Protein 6J3A (pdb70)

Foldseek 3Di:
DDFPDAFDWFQFKKKWKLFPLLQVLLVVCSVVVKFQLLSNLLSVLLCCLQPLQWFHQQFFKWKWWDFLPDATKIWGQFAAAAPPLALVVCVVVVDQFQFQFALNLFGGRRRLLSSLVSCLPPIDDAPCSSHVSSLCCAAVFDFHFPLQQVLCVVCLVCCVPFLVLLCVQQQPVHDHRDGPDGRHQNLQSVQVVVLQVVLVPQDDRNSSSVVSLCCCQQNPVLVLQQVQQQDQGATPVRGGDHHPDDSVSSNPDHIDMDHFDWADADQKIKTKHDLLELQCLLVLLRLLDDNDAPDQLFLSNVLLSAQSSLASVLQSQQFGHWQDDGPSCQSSDNVNSVVVNVVSDLFFFLDRDYDQRVNHDGDGDPCWQFADDDDDDDDSQWLQMWMWMAGSSGIIMIMRGGFQRSNRYRASNSNRTHGGRQSSQAGSDPDGRRHRDHRTGHHHHIMWMWMDRNNRTWKTKWFDDAPCTSQLVSQLVVCQVPPDDDPPHGRNSCSQLPWGKHAFSTFGSGPVGHGHGLEIETEQPRDVVSVVSNVVSVHPYDHDHNQTHTFMWMKTADPVVRMITIHTRPSSNGIDMDDD/DDFPDDFDWFQFKKKWKLFPLLQVQLVVCSVVPKAQLLSNLLSVLLCQLAPLQWFHQQFWKWKFWDFAPDDTKIWGQFAAAAPPLALVVCVVVVDQFQFLFALNLFGGRRHLLSSLCSCQPPIDDAPCSSHVSSLCCAAVFDFHFPLQQVLCVVCVCCCVPFLVLLCVQQQPVHDGHDGPDGRHQVLLSVQVVVLCVVLVPQDDRSSSSVVSLCCCQQNPVLVLQQVQQQDQGQTPVRGGDHHPDDSVSSNPDHIDMDHFDWDDADQKIKTKHPLLALQCLLLLLRLLDDPDAPDQLFLRNVLLSAQSSLASQLQSQFFGHFPDDGLRCQSNDNVQSVVVNVVSDLFFFLDRDYDQRVNNDTDHDPCWQFADDDDDDDDSLWLQMWMWMAGSSGIIMIMRHGFQRSNHYRASNSNRTHGGRQSSQAGSDPDGRQHRDHRTGHHHHIMWMWMGGNNRTWKTKWFDDAPCTSSLVSQLVVCQVPPDDDPNHGPNSCSQLDWGKHAQSTFGRGPVGHGHGQEMETEQPRPVVSVVSNVVSPHNYDHDHNQTHTFMWMKTADPVPGMITIYTRPSSNGIDMDDD

B-factor: mean 34.34, std 8.23, range [8.04, 80.03]

InterPro domains:
  IPR029055 Nucleophile aminohydrolases, N-terminal [SSF56235] (2-616)
  IPR043137 Gamma-glutamyltranspeptidase, small subunit, C-terminal domain [G3DSA:3.60.20.40] (421-617)
  IPR043138 Gamma-glutamyltranspeptidase, large subunit [G3DSA:1.10.246.130] (260-372)
  IPR052896 Gamma-glutamyltransferase-like enzyme [PTHR43881] (2-616)

Secondary structure (DSSP, 8-state):
---SS--EEESSEEEEESSHHHHHHHHHHHHTT--HHHHHHHHHHHHHHH-TTTB-TTSBEEEEEE-SSS--EEEEEPPPBPTT--HHHHHHTT-SS--SSSTTSPPPP-HHHHHHHHHHHH--S-HHHHHHHHHHHHHH-B---HHHHHHHHHTHHHHHHT-HHHHHHHSGGG----TTS-B--HHHHHHHHHHHHHHHTT-SHHHHHHHHHHHHHTSHHHHHHHHHHTS-EE-TTSSEE-----HHHHHH---EEEPPEEEEETTEEEEE--TTBSTHHHHHHHHHS-SSPPPTTSHHHHHHHHHHHHHHHHHHHHH-SSSS---HHHHTSHHHHHHHHTT--SSPP-S-----GGGPPP---GGGG-B--S-----TT-----EEEEETT--EEEE--BB--TTSS--BTTTTB----GGGGSBSSSSSTTB--BT----B----EEEEETTEEEEEEE---GGGHHHHHHHHHHHHHHSPPBTTB--HHHHHHS--EEE--S--SSTT--B-TTEEEEETTS-HHHHHHHHHTT-EEEEE-TT-S---EEEEE-TTT--EEEEE--TTS--EEEE-/---SS--EEESSEEEEESSHHHHHHHHHHHHTT--HHHHHHHHHHHHHHH-TTTB-TTSBEEEEEE-SSS--EEEEEPPPBPTT--HHHHHTTT-SS--SSSGGGPPPP-HHHHHHHHHHHH--S-HHHHHHHHHHHHHT-B---HHHHHHHHHTHHHHHHT-HHHHHHHSGGG----TTS-B--HHHHHHHHHHHHHHGGG-SHHHHHHHHHHHHHHSHHHHHHHHHHTS-EE-TTSSEE-----HHHHHH---EEEPPEEEEETTEEEEE--TTBSTHHHHHHHHHS-SSPPSTTSHHHHHHHHHHHHHHHHHHHHH-SSSS---HHHHHSHHHHHHHGGG--SSPP-S-----GGGPPP---TTTT----SSPPP-TT-----EEEEETT--EEEE--BB--TTSS---TTTSS----GGGGSBSSSSSTTB--BTSPPPB----EEEEETTEEEEEEE---GGGHHHHHHHHHHHHHHSPPBTTB--HHHHHHS--EEE--S--SSTT----TTEEEEETTS-HHHHHHHHHTT-EEEEE-TT-S---EEEEE-TTT--EEEEE--TTS--EEEE-

Structure (mmCIF, N/CA/C/O backbone):
data_6J3A
#
_entry.id   6J3A
#
_cell.length_a   96.440
_cell.length_b   113.177
_cell.length_c   116.527
_cell.angle_alpha   90.00
_cell.angle_beta   90.00
_cell.angle_gamma   90.00
#
_symmetry.space_group_name_H-M   'P 21 21 21'
#
loop_
_entity.id
_entity.type
_entity.pdbx_description
1 polymer Gamma-glutamyltranspeptidase
2 water water
#
loop_
_atom_site.group_PDB
_atom_site.id
_atom_site.type_symbol
_atom_site.label_atom_id
_atom_site.label_alt_id
_atom_site.label_comp_id
_atom_site.label_asym_id
_atom_site.label_entity_id
_atom_site.label_seq_id
_atom_site.pdbx_PDB_ins_code
_atom_site.Cartn_x
_atom_site.Cartn_y
_atom_site.Cartn_z
_atom_site.occupancy
_atom_site.B_iso_or_equiv
_atom_site.auth_seq_id
_atom_site.auth_comp_id
_atom_site.auth_asym_id
_atom_site.auth_atom_id
_atom_site.pdbx_PDB_model_num
ATOM 1 N N . MET A 1 1 ? 15.173 101.205 65.657 1.00 36.77 1 MET A N 1
ATOM 2 C CA . MET A 1 1 ? 15.120 102.469 66.464 1.00 36.43 1 MET A CA 1
ATOM 3 C C . MET A 1 1 ? 14.645 103.653 65.600 1.00 36.01 1 MET A C 1
ATOM 4 O O . MET A 1 1 ? 15.095 103.809 64.463 1.00 33.96 1 MET A O 1
ATOM 6 N N . PHE A 1 2 ? 13.737 104.475 66.144 1.00 36.00 2 PHE A N 1
ATOM 7 C CA . PHE A 1 2 ? 13.081 105.567 65.382 1.00 35.09 2 PHE A CA 1
ATOM 8 C C . PHE A 1 2 ? 14.041 106.621 64.817 1.00 33.98 2 PHE A C 1
ATOM 9 O O . PHE A 1 2 ? 14.881 107.162 65.537 1.00 33.95 2 PHE A O 1
ATOM 17 N N . THR A 1 3 ? 13.884 106.891 63.520 1.00 32.00 3 THR A N 1
ATOM 18 C CA . THR A 1 3 ? 14.565 107.979 62.831 1.00 29.69 3 THR A CA 1
ATOM 19 C C . THR A 1 3 ? 13.526 108.872 62.175 1.00 28.40 3 THR A C 1
ATOM 20 O O . THR A 1 3 ? 12.469 108.413 61.727 1.00 26.07 3 THR A O 1
ATOM 24 N N . THR A 1 4 ? 13.875 110.147 62.085 1.00 27.54 4 THR A N 1
ATOM 25 C CA . THR A 1 4 ? 12.971 111.198 61.633 1.00 27.43 4 THR A CA 1
ATOM 26 C C . THR A 1 4 ? 12.559 111.031 60.167 1.00 27.57 4 THR A C 1
ATOM 27 O O . THR A 1 4 ? 11.520 111.532 59.749 1.00 26.99 4 THR A O 1
ATOM 31 N N . ARG A 1 5 ? 13.404 110.342 59.405 1.00 27.62 5 ARG A N 1
ATOM 32 C CA . ARG A 1 5 ? 13.114 109.915 58.043 1.00 27.59 5 ARG A CA 1
ATOM 33 C C . ARG A 1 5 ? 13.654 108.508 57.887 1.00 27.58 5 ARG A C 1
ATOM 34 O O . ARG A 1 5 ? 14.337 107.985 58.772 1.00 27.63 5 ARG A O 1
ATOM 42 N N . PRO A 1 6 ? 13.323 107.859 56.774 1.00 26.95 6 PRO A N 1
ATOM 43 C CA . PRO A 1 6 ? 14.036 106.613 56.552 1.00 26.23 6 PRO A CA 1
ATOM 44 C C . PRO A 1 6 ? 15.374 106.924 55.929 1.00 25.80 6 PRO A C 1
ATOM 45 O O . PRO A 1 6 ? 15.555 108.003 55.359 1.00 26.26 6 PRO A O 1
ATOM 49 N N . THR A 1 7 ? 16.318 106.006 56.071 1.00 25.11 7 THR A N 1
ATOM 50 C CA . THR A 1 7 ? 17.449 105.983 55.171 1.00 24.48 7 THR A CA 1
ATOM 51 C C . THR A 1 7 ? 16.872 105.379 53.899 1.00 23.86 7 THR A C 1
ATOM 52 O O . THR A 1 7 ? 16.660 104.176 53.823 1.00 23.07 7 THR A O 1
ATOM 56 N N . LEU A 1 8 ? 16.567 106.233 52.925 1.00 24.08 8 LEU A N 1
ATOM 57 C CA . LEU A 1 8 ? 15.970 105.778 51.659 1.00 24.46 8 LEU A CA 1
ATOM 58 C C . LEU A 1 8 ? 16.867 104.742 50.993 1.00 24.82 8 LEU A C 1
ATOM 59 O O . LEU A 1 8 ? 18.077 104.836 51.087 1.00 25.19 8 LEU A O 1
ATOM 64 N N . GLN A 1 9 ? 16.256 103.754 50.350 1.00 25.83 9 GLN A N 1
ATOM 65 C CA . GLN A 1 9 ? 16.955 102.691 49.625 1.00 26.15 9 GLN A CA 1
ATOM 66 C C . GLN A 1 9 ? 16.334 102.514 48.251 1.00 25.65 9 GLN A C 1
ATOM 67 O O . GLN A 1 9 ? 15.114 102.532 48.124 1.00 25.36 9 GLN A O 1
ATOM 73 N N . GLY A 1 10 ? 17.161 102.308 47.233 1.00 25.54 10 GLY A N 1
ATOM 74 C CA . GLY A 1 10 ? 16.667 102.270 45.851 1.00 25.78 10 GLY A CA 1
ATOM 75 C C . GLY A 1 10 ? 17.693 101.796 44.852 1.00 25.50 10 GLY A C 1
ATOM 76 O O . GLY A 1 10 ? 18.764 101.341 45.237 1.00 24.99 10 GLY A O 1
ATOM 77 N N . THR A 1 11 ? 17.339 101.883 43.572 1.00 25.90 11 THR A N 1
ATOM 78 C CA . THR A 1 11 ? 18.170 101.375 42.465 1.00 27.36 11 THR A CA 1
ATOM 79 C C . THR A 1 11 ? 18.236 102.264 41.220 1.00 27.98 11 THR A C 1
ATOM 80 O O . THR A 1 11 ? 18.747 101.836 40.180 1.00 27.24 11 THR A O 1
ATOM 84 N N . PHE A 1 12 ? 17.717 103.482 41.321 1.00 28.80 12 PHE A N 1
ATOM 85 C CA . PHE A 1 12 ? 17.688 104.403 40.199 1.00 29.27 12 PHE A CA 1
ATOM 86 C C . PHE A 1 12 ? 18.523 105.660 40.451 1.00 29.38 12 PHE A C 1
ATOM 87 O O . PHE A 1 12 ? 19.226 106.114 39.558 1.00 30.76 12 PHE A O 1
ATOM 95 N N . GLY A 1 13 ? 18.416 106.246 41.636 1.00 28.52 13 GLY A N 1
ATOM 96 C CA . GLY A 1 13 ? 19.183 107.445 41.954 1.00 28.21 13 GLY A CA 1
ATOM 97 C C . GLY A 1 13 ? 18.852 107.980 43.329 1.00 28.19 13 GLY A C 1
ATOM 98 O O . GLY A 1 13 ? 17.776 107.714 43.852 1.00 28.10 13 GLY A O 1
ATOM 99 N N . MET A 1 14 ? 19.781 108.727 43.918 1.00 28.50 14 MET A N 1
ATOM 100 C CA . MET A 1 14 ? 19.575 109.324 45.246 1.00 28.62 14 MET A CA 1
ATOM 101 C C . MET A 1 14 ? 20.173 110.720 45.314 1.00 28.87 14 MET A C 1
ATOM 102 O O . MET A 1 14 ? 21.272 110.950 44.800 1.00 29.74 14 MET A O 1
ATOM 107 N N . VAL A 1 15 ? 19.436 111.643 45.941 1.00 28.20 15 VAL A N 1
ATOM 108 C CA . VAL A 1 15 ? 19.902 113.013 46.158 1.00 27.59 15 VAL A CA 1
ATOM 109 C C . VAL A 1 15 ? 19.684 113.437 47.612 1.00 27.90 15 VAL A C 1
ATOM 110 O O . VAL A 1 15 ? 18.660 113.130 48.205 1.00 28.00 15 VAL A O 1
ATOM 114 N N . SER A 1 16 ? 20.653 114.153 48.173 1.00 28.17 16 SER A N 1
ATOM 115 C CA . SER A 1 16 ? 20.508 114.741 49.490 1.00 28.25 16 SER A CA 1
ATOM 116 C C . SER A 1 16 ? 21.070 116.165 49.513 1.00 29.63 16 SER A C 1
ATOM 117 O O . SER A 1 16 ? 22.273 116.361 49.330 1.00 31.63 16 SER A O 1
ATOM 120 N N . SER A 1 17 ? 20.177 117.134 49.742 1.00 30.04 17 SER A N 1
ATOM 121 C CA . SER A 1 17 ? 20.494 118.560 49.830 1.00 29.67 17 SER A CA 1
ATOM 122 C C . SER A 1 17 ? 20.142 119.128 51.182 1.00 29.42 17 SER A C 1
ATOM 123 O O . SER A 1 17 ? 19.539 118.465 52.032 1.00 28.85 17 SER A O 1
ATOM 126 N N . THR A 1 18 ? 20.524 120.391 51.340 1.00 29.40 18 THR A N 1
ATOM 127 C CA . THR A 1 18 ? 20.069 121.249 52.429 1.00 29.83 18 THR A CA 1
ATOM 128 C C . THR A 1 18 ? 18.745 121.958 52.112 1.00 30.14 18 THR A C 1
ATOM 129 O O . THR A 1 18 ? 18.315 122.791 52.908 1.00 31.80 18 THR A O 1
ATOM 133 N N . HIS A 1 19 ? 18.113 121.625 50.975 1.00 29.75 19 HIS A N 1
ATOM 134 C CA . HIS A 1 19 ? 16.813 122.170 50.564 1.00 29.43 19 HIS A CA 1
ATOM 135 C C . HIS A 1 19 ? 16.065 121.258 49.585 1.00 29.30 19 HIS A C 1
ATOM 136 O O . HIS A 1 19 ? 16.588 120.893 48.525 1.00 30.53 19 HIS A O 1
ATOM 143 N N . TRP A 1 20 ? 14.819 120.944 49.931 1.00 28.31 20 TRP A N 1
ATOM 144 C CA . TRP A 1 20 ? 14.009 119.945 49.214 1.00 27.50 20 TRP A CA 1
ATOM 145 C C . TRP A 1 20 ? 13.803 120.280 47.726 1.00 27.13 20 TRP A C 1
ATOM 146 O O . TRP A 1 20 ? 13.792 119.387 46.880 1.00 27.39 20 TRP A O 1
ATOM 157 N N . LEU A 1 21 ? 13.632 121.567 47.436 1.00 26.65 21 LEU A N 1
ATOM 158 C CA . LEU A 1 21 ? 13.447 122.054 46.077 1.00 26.41 21 LEU A CA 1
ATOM 159 C C . LEU A 1 21 ? 14.653 121.711 45.209 1.00 26.01 21 LEU A C 1
ATOM 160 O O . LEU A 1 21 ? 14.506 121.318 44.046 1.00 24.40 21 LEU A O 1
ATOM 165 N N . ALA A 1 22 ? 15.841 121.841 45.791 1.00 26.21 22 ALA A N 1
ATOM 166 C CA . ALA A 1 22 ? 17.076 121.527 45.079 1.00 26.33 22 ALA A CA 1
ATOM 167 C C . ALA A 1 22 ? 17.257 120.018 44.922 1.00 26.30 22 ALA A C 1
ATOM 168 O O . ALA A 1 22 ? 17.727 119.549 43.882 1.00 27.48 22 ALA A O 1
ATOM 170 N N . SER A 1 23 ? 16.879 119.262 45.951 1.00 26.38 23 SER A N 1
ATOM 171 C CA . SER A 1 23 ? 16.950 117.804 45.892 1.00 25.84 23 SER A CA 1
ATOM 172 C C . SER A 1 23 ? 16.115 117.275 44.752 1.00 26.42 23 SER A C 1
ATOM 173 O O . SER A 1 23 ? 16.610 116.530 43.902 1.00 26.40 23 SER A O 1
ATOM 176 N N . GLN A 1 24 ? 14.847 117.685 44.742 1.00 26.64 24 GLN A N 1
ATOM 177 C CA . GLN A 1 24 ? 13.876 117.174 43.782 1.00 26.64 24 GLN A CA 1
ATOM 178 C C . GLN A 1 24 ? 14.175 117.645 42.362 1.00 26.42 24 GLN A C 1
ATOM 179 O O . GLN A 1 24 ? 13.865 116.939 41.399 1.00 26.68 24 GLN A O 1
ATOM 185 N N . SER A 1 25 ? 14.781 118.826 42.239 1.00 25.99 25 SER A N 1
ATOM 186 C CA . SER A 1 25 ? 15.135 119.381 40.934 1.00 26.10 25 SER A CA 1
ATOM 187 C C . SER A 1 25 ? 16.286 118.572 40.342 1.00 26.72 25 SER A C 1
ATOM 188 O O . SER A 1 25 ? 16.264 118.217 39.160 1.00 26.54 25 SER A O 1
ATOM 191 N N . ALA A 1 26 ? 17.278 118.273 41.179 1.00 26.83 26 ALA A N 1
ATOM 192 C CA . ALA A 1 26 ? 18.387 117.394 40.797 1.00 27.63 26 ALA A CA 1
ATOM 193 C C . ALA A 1 26 ? 17.893 115.985 40.446 1.00 28.17 26 ALA A C 1
ATOM 194 O O . ALA A 1 26 ? 18.359 115.367 39.493 1.00 28.52 26 ALA A O 1
ATOM 196 N N . MET A 1 27 ? 16.932 115.494 41.218 1.00 28.46 27 MET A N 1
ATOM 197 C CA . MET A 1 27 ? 16.337 114.191 40.969 1.00 28.48 27 MET A CA 1
ATOM 198 C C . MET A 1 27 ? 15.572 114.177 39.654 1.00 28.14 27 MET A C 1
ATOM 199 O O . MET A 1 27 ? 15.604 113.185 38.931 1.00 28.16 27 MET A O 1
ATOM 204 N N . ALA A 1 28 ? 14.875 115.271 39.364 1.00 28.19 28 ALA A N 1
ATOM 205 C CA . ALA A 1 28 ? 14.195 115.443 38.075 1.00 29.11 28 ALA A CA 1
ATOM 206 C C . ALA A 1 28 ? 15.146 115.227 36.887 1.00 29.01 28 ALA A C 1
ATOM 207 O O . ALA A 1 28 ? 14.764 114.646 35.880 1.00 28.00 28 ALA A O 1
ATOM 209 N N . VAL A 1 29 ? 16.383 115.688 37.026 1.00 30.03 29 VAL A N 1
ATOM 210 C CA . VAL A 1 29 ? 17.391 115.510 35.993 1.00 31.15 29 VAL A CA 1
ATOM 211 C C . VAL A 1 29 ? 17.745 114.034 35.824 1.00 31.63 29 VAL A C 1
ATOM 212 O O . VAL A 1 29 ? 17.902 113.559 34.693 1.00 32.45 29 VAL A O 1
ATOM 216 N N . LEU A 1 30 ? 17.858 113.309 36.933 1.00 31.08 30 LEU A N 1
ATOM 217 C CA . LEU A 1 30 ? 18.089 111.869 36.858 1.00 30.80 30 LEU A CA 1
ATOM 218 C C . LEU A 1 30 ? 16.941 111.172 36.139 1.00 30.12 30 LEU A C 1
ATOM 219 O O . LEU A 1 30 ? 17.180 110.397 35.216 1.00 29.61 30 LEU A O 1
ATOM 224 N N . GLU A 1 31 ? 15.710 111.514 36.515 1.00 29.74 31 GLU A N 1
ATOM 225 C CA . GLU A 1 31 ? 14.501 110.980 35.872 1.00 30.61 31 GLU A CA 1
ATOM 226 C C . GLU A 1 31 ? 14.434 111.234 34.360 1.00 31.59 31 GLU A C 1
ATOM 227 O O . GLU A 1 31 ? 13.836 110.464 33.611 1.00 31.51 31 GLU A O 1
ATOM 233 N N . ASP A 1 32 ? 15.059 112.323 33.936 1.00 33.74 32 ASP A N 1
ATOM 234 C CA . ASP A 1 32 ? 15.122 112.734 32.547 1.00 35.87 32 ASP A CA 1
ATOM 235 C C . ASP A 1 32 ? 16.373 112.163 31.825 1.00 35.63 32 ASP A C 1
ATOM 236 O O . ASP A 1 32 ? 16.715 112.590 30.717 1.00 36.06 32 ASP A O 1
ATOM 241 N N . GLY A 1 33 ? 17.045 111.194 32.450 1.00 34.71 33 GLY A N 1
ATOM 242 C CA . GLY A 1 33 ? 18.147 110.460 31.826 1.00 34.00 33 GLY A CA 1
ATOM 243 C C . GLY A 1 33 ? 19.521 111.063 32.045 1.00 33.85 33 GLY A C 1
ATOM 244 O O . GLY A 1 33 ? 20.496 110.590 31.477 1.00 34.74 33 GLY A O 1
ATOM 245 N N . GLY A 1 34 ? 19.615 112.098 32.871 1.00 32.79 34 GLY A N 1
ATOM 246 C CA . GLY A 1 34 ? 20.903 112.721 33.160 1.00 32.04 34 GLY A CA 1
ATOM 247 C C . GLY A 1 34 ? 21.658 111.926 34.203 1.00 30.88 34 GLY A C 1
ATOM 248 O O . GLY A 1 34 ? 21.125 110.965 34.755 1.00 29.40 34 GLY A O 1
ATOM 249 N N . ASN A 1 35 ? 22.897 112.339 34.470 1.00 30.37 35 ASN A N 1
ATOM 250 C CA . ASN A 1 35 ? 23.769 111.648 35.425 1.00 29.88 35 ASN A CA 1
ATOM 251 C C . ASN A 1 35 ? 23.923 112.470 36.696 1.00 28.41 35 ASN A C 1
ATOM 252 O O . ASN A 1 35 ? 23.319 113.530 36.809 1.00 28.46 35 ASN A O 1
ATOM 257 N N . ALA A 1 36 ? 24.720 111.982 37.646 1.00 27.75 36 ALA A N 1
ATOM 258 C CA . ALA A 1 36 ? 24.885 112.646 38.950 1.00 27.74 36 ALA A CA 1
ATOM 259 C C . ALA A 1 36 ? 25.425 114.068 38.831 1.00 28.05 36 ALA A C 1
ATOM 260 O O . ALA A 1 36 ? 25.135 114.928 39.662 1.00 27.58 36 ALA A O 1
ATOM 262 N N . TYR A 1 37 ? 26.205 114.298 37.782 1.00 28.85 37 TYR A N 1
ATOM 263 C CA . TYR A 1 37 ? 26.861 115.577 37.556 1.00 30.02 37 TYR A CA 1
ATOM 264 C C . TYR A 1 37 ? 25.878 116.569 36.946 1.00 30.26 37 TYR A C 1
ATOM 265 O O . TYR A 1 37 ? 25.746 117.676 37.467 1.00 31.84 37 TYR A O 1
ATOM 274 N N . ASP A 1 38 ? 25.168 116.166 35.888 1.00 29.45 38 ASP A N 1
ATOM 275 C CA . ASP A 1 38 ? 24.033 116.947 35.382 1.00 28.56 38 ASP A CA 1
ATOM 276 C C . ASP A 1 38 ? 23.131 117.361 36.544 1.00 28.25 38 ASP A C 1
ATOM 277 O O . ASP A 1 38 ? 22.738 118.526 36.676 1.00 27.96 38 ASP A O 1
ATOM 282 N N . ALA A 1 39 ? 22.808 116.383 37.380 1.00 27.26 39 ALA A N 1
ATOM 283 C CA . ALA A 1 39 ? 21.891 116.586 38.488 1.00 27.34 39 ALA A CA 1
ATOM 284 C C . ALA A 1 39 ? 22.400 117.642 39.447 1.00 27.01 39 ALA A C 1
ATOM 285 O O . ALA A 1 39 ? 21.676 118.564 39.806 1.00 27.58 39 ALA A O 1
ATOM 287 N N . ALA A 1 40 ? 23.654 117.497 39.848 1.00 26.83 40 ALA A N 1
ATOM 288 C CA . ALA A 1 40 ? 24.246 118.385 40.837 1.00 26.81 40 ALA A CA 1
ATOM 289 C C . ALA A 1 40 ? 24.347 119.831 40.343 1.00 26.84 40 ALA A C 1
ATOM 290 O O . ALA A 1 40 ? 24.161 120.770 41.125 1.00 25.37 40 ALA A O 1
ATOM 292 N N . VAL A 1 41 ? 24.645 120.001 39.054 1.00 27.00 41 VAL A N 1
ATOM 293 C CA . VAL A 1 41 ? 24.658 121.325 38.440 1.00 28.15 41 VAL A CA 1
ATOM 294 C C . VAL A 1 41 ? 23.278 121.967 38.588 1.00 27.83 41 VAL A C 1
ATOM 295 O O . VAL A 1 41 ? 23.162 123.071 39.126 1.00 28.41 41 VAL A O 1
ATOM 299 N N . ALA A 1 42 ? 22.241 121.261 38.147 1.00 26.97 42 ALA A N 1
ATOM 300 C CA . ALA A 1 42 ? 20.862 121.755 38.275 1.00 26.40 42 ALA A CA 1
ATOM 301 C C . ALA A 1 42 ? 20.503 122.145 39.699 1.00 25.93 42 ALA A C 1
ATOM 302 O O . ALA A 1 42 ? 20.022 123.252 39.948 1.00 25.58 42 ALA A O 1
ATOM 304 N N . GLY A 1 43 ? 20.747 121.224 40.622 1.00 24.91 43 GLY A N 1
ATOM 305 C CA . GLY A 1 43 ? 20.499 121.463 42.040 1.00 25.24 43 GLY A CA 1
ATOM 306 C C . GLY A 1 43 ? 21.224 122.680 42.587 1.00 25.32 43 GLY A C 1
ATOM 307 O O . GLY A 1 43 ? 20.677 123.414 43.401 1.00 25.13 43 GLY A O 1
ATOM 308 N N . ALA A 1 44 ? 22.453 122.897 42.126 1.00 26.15 44 ALA A N 1
ATOM 309 C CA . ALA A 1 44 ? 23.299 123.987 42.621 1.00 26.78 44 ALA A CA 1
ATOM 310 C C . ALA A 1 44 ? 22.743 125.352 42.276 1.00 26.81 44 ALA A C 1
ATOM 311 O O . ALA A 1 44 ? 22.777 126.261 43.095 1.00 28.05 44 ALA A O 1
ATOM 313 N N . PHE A 1 45 ? 22.243 125.487 41.055 1.00 26.66 45 PHE A N 1
ATOM 314 C CA . PHE A 1 45 ? 21.625 126.729 40.612 1.00 26.46 45 PHE A CA 1
ATOM 315 C C . PHE A 1 45 ? 20.248 126.935 41.252 1.00 26.15 45 PHE A C 1
ATOM 316 O O . PHE A 1 45 ? 19.823 128.064 41.466 1.00 26.91 45 PHE A O 1
ATOM 324 N N . VAL A 1 46 ? 19.549 125.854 41.557 1.00 25.79 46 VAL A N 1
ATOM 325 C CA . VAL A 1 46 ? 18.341 125.957 42.366 1.00 26.28 46 VAL A CA 1
ATOM 326 C C . VAL A 1 46 ? 18.702 126.477 43.768 1.00 26.28 46 VAL A C 1
ATOM 327 O O . VAL A 1 46 ? 18.036 127.375 44.281 1.00 26.57 46 VAL A O 1
ATOM 331 N N . LEU A 1 47 ? 19.768 125.946 44.358 1.00 26.18 47 LEU A N 1
ATOM 332 C CA . LEU A 1 47 ? 20.224 126.412 45.675 1.00 27.16 47 LEU A CA 1
ATOM 333 C C . LEU A 1 47 ? 20.509 127.909 45.748 1.00 27.73 47 LEU A C 1
ATOM 334 O O . LEU A 1 47 ? 20.239 128.538 46.780 1.00 28.03 47 LEU A O 1
ATOM 339 N N . HIS A 1 48 ? 21.056 128.476 44.670 1.00 28.03 48 HIS A N 1
ATOM 340 C CA . HIS A 1 48 ? 21.270 129.933 44.606 1.00 28.08 48 HIS A CA 1
ATOM 341 C C . HIS A 1 48 ? 19.949 130.635 44.901 1.00 28.10 48 HIS A C 1
ATOM 342 O O . HIS A 1 48 ? 19.881 131.562 45.714 1.00 28.49 48 HIS A O 1
ATOM 349 N N . VAL A 1 49 ? 18.904 130.147 44.230 1.00 28.07 49 VAL A N 1
ATOM 350 C CA . VAL A 1 49 ? 17.571 130.748 44.255 1.00 27.42 49 VAL A CA 1
ATOM 351 C C . VAL A 1 49 ? 16.842 130.523 45.574 1.00 27.22 49 VAL A C 1
ATOM 352 O O . VAL A 1 49 ? 16.158 131.426 46.049 1.00 27.75 49 VAL A O 1
ATOM 356 N N . VAL A 1 50 ? 16.983 129.332 46.155 1.00 27.16 50 VAL A N 1
ATOM 357 C CA . VAL A 1 50 ? 16.209 128.958 47.351 1.00 27.09 50 VAL A CA 1
ATOM 358 C C . VAL A 1 50 ? 16.950 129.087 48.676 1.00 26.98 50 VAL A C 1
ATOM 359 O O . VAL A 1 50 ? 16.324 128.981 49.726 1.00 25.49 50 VAL A O 1
ATOM 363 N N . GLU A 1 51 ? 18.265 129.306 48.621 1.00 28.94 51 GLU A N 1
ATOM 364 C CA . GLU A 1 51 ? 19.063 129.648 49.801 1.00 30.23 51 GLU A CA 1
ATOM 365 C C . GLU A 1 51 ? 20.013 130.828 49.518 1.00 30.51 51 GLU A C 1
ATOM 366 O O . GLU A 1 51 ? 21.223 130.727 49.745 1.00 33.16 51 GLU A O 1
ATOM 372 N N . PRO A 1 52 ? 19.470 131.966 49.053 1.00 29.78 52 PRO A N 1
ATOM 373 C CA . PRO A 1 52 ? 20.293 133.133 48.708 1.00 29.81 52 PRO A CA 1
ATOM 374 C C . PRO A 1 52 ? 20.878 133.871 49.916 1.00 29.09 52 PRO A C 1
ATOM 375 O O . PRO A 1 52 ? 21.779 134.678 49.763 1.00 29.37 52 PRO A O 1
ATOM 379 N N . HIS A 1 53 ? 20.293 133.643 51.081 1.00 28.35 53 HIS A N 1
ATOM 380 C CA . HIS A 1 53 ? 20.900 133.946 52.386 1.00 28.39 53 HIS A CA 1
ATOM 381 C C . HIS A 1 53 ? 22.100 133.073 52.790 1.00 28.32 53 HIS A C 1
ATOM 382 O O . HIS A 1 53 ? 22.738 133.353 53.811 1.00 28.12 53 HIS A O 1
ATOM 389 N N . LEU A 1 54 ? 22.361 132.003 52.032 1.00 28.00 54 LEU A N 1
ATOM 390 C CA . LEU A 1 54 ? 23.439 131.053 52.326 1.00 26.97 54 LEU A CA 1
ATOM 391 C C . LEU A 1 54 ? 24.392 130.743 51.166 1.00 26.66 54 LEU A C 1
ATOM 392 O O . LEU A 1 54 ? 25.462 130.182 51.397 1.00 26.90 54 LEU A O 1
ATOM 397 N N . ASN A 1 55 ? 24.026 131.103 49.940 1.00 26.03 55 ASN A N 1
ATOM 398 C CA . ASN A 1 55 ? 24.940 131.018 48.807 1.00 25.51 55 ASN A CA 1
ATOM 399 C C . ASN A 1 55 ? 24.454 131.891 47.650 1.00 24.85 55 ASN A C 1
ATOM 400 O O . ASN A 1 55 ? 23.466 132.600 47.765 1.00 25.57 55 ASN A O 1
ATOM 405 N N . GLY A 1 56 ? 25.171 131.847 46.544 1.00 24.21 56 GLY A N 1
ATOM 406 C CA . GLY A 1 56 ? 24.782 132.576 45.354 1.00 23.54 56 GLY A CA 1
ATOM 407 C C . GLY A 1 56 ? 25.770 132.295 44.240 1.00 22.99 56 GLY A C 1
ATOM 408 O O . GLY A 1 56 ? 26.809 131.697 44.493 1.00 22.10 56 GLY A O 1
ATOM 409 N N . PRO A 1 57 ? 25.452 132.714 43.004 1.00 23.25 57 PRO A N 1
ATOM 410 C CA . PRO A 1 57 ? 26.266 132.367 41.835 1.00 24.45 57 PRO A CA 1
ATOM 411 C C . PRO A 1 57 ? 27.717 132.892 41.814 1.00 25.59 57 PRO A C 1
ATOM 412 O O . PRO A 1 57 ? 28.577 132.249 41.218 1.00 25.25 57 PRO A O 1
ATOM 416 N N . ALA A 1 58 ? 27.980 134.026 42.466 1.00 27.79 58 ALA A N 1
ATOM 417 C CA . ALA A 1 58 ? 29.333 134.600 42.542 1.00 28.82 58 ALA A CA 1
ATOM 418 C C . ALA A 1 58 ? 30.115 134.150 43.786 1.00 30.78 58 ALA A C 1
ATOM 419 O O . ALA A 1 58 ? 31.135 134.746 44.141 1.00 31.25 58 ALA A O 1
ATOM 421 N N . GLY A 1 59 ? 29.641 133.090 44.437 1.00 32.01 59 GLY A N 1
ATOM 422 C CA . GLY A 1 59 ? 30.351 132.456 45.540 1.00 31.90 59 GLY A CA 1
ATOM 423 C C . GLY A 1 59 ? 31.322 131.387 45.055 1.00 32.00 59 GLY A C 1
ATOM 424 O O . GLY A 1 59 ? 31.951 131.532 43.999 1.00 30.32 59 GLY A O 1
ATOM 425 N N . GLU A 1 60 ? 31.416 130.305 45.828 1.00 32.27 60 GLU A N 1
ATOM 426 C CA . GLU A 1 60 ? 32.446 129.273 45.666 1.00 32.61 60 GLU A CA 1
ATOM 427 C C . GLU A 1 60 ? 31.868 127.900 45.827 1.00 32.06 60 GLU A C 1
ATOM 428 O O . GLU A 1 60 ? 30.779 127.752 46.355 1.00 32.08 60 GLU A O 1
ATOM 434 N N . VAL A 1 61 ? 32.638 126.897 45.414 1.00 31.58 61 VAL A N 1
ATOM 435 C CA . VAL A 1 61 ? 32.303 125.503 45.673 1.00 31.50 61 VAL A CA 1
ATOM 436 C C . VAL A 1 61 ? 33.525 124.593 45.465 1.00 31.55 61 VAL A C 1
ATOM 437 O O . VAL A 1 61 ? 34.166 124.659 44.422 1.00 32.49 61 VAL A O 1
ATOM 441 N N . PRO A 1 62 ? 33.869 123.768 46.472 1.00 32.08 62 PRO A N 1
ATOM 442 C CA . PRO A 1 62 ? 34.659 122.551 46.223 1.00 32.71 62 PRO A CA 1
ATOM 443 C C . PRO A 1 62 ? 33.755 121.397 45.808 1.00 32.85 62 PRO A C 1
ATOM 444 O O . PRO A 1 62 ? 32.746 121.158 46.459 1.00 33.37 62 PRO A O 1
ATOM 448 N N . ILE A 1 63 ? 34.117 120.683 44.748 1.00 32.89 63 ILE A N 1
ATOM 449 C CA . ILE A 1 63 ? 33.355 119.511 44.324 1.00 32.58 63 ILE A CA 1
ATOM 450 C C . ILE A 1 63 ? 34.239 118.268 44.389 1.00 32.21 63 ILE A C 1
ATOM 451 O O . ILE A 1 63 ? 35.330 118.254 43.827 1.00 32.43 63 ILE A O 1
ATOM 456 N N . LEU A 1 64 ? 33.756 117.239 45.084 1.00 30.82 64 LEU A N 1
ATOM 457 C CA . LEU A 1 64 ? 34.375 115.918 45.080 1.00 29.37 64 LEU A CA 1
ATOM 458 C C . LEU A 1 64 ? 33.589 115.009 44.164 1.00 29.43 64 LEU A C 1
ATOM 459 O O . LEU A 1 64 ? 32.408 114.776 44.398 1.00 29.68 64 LEU A O 1
ATOM 464 N N . LEU A 1 65 ? 34.246 114.468 43.149 1.00 28.74 65 LEU A N 1
ATOM 465 C CA . LEU A 1 65 ? 33.589 113.563 42.222 1.00 29.64 65 LEU A CA 1
ATOM 466 C C . LEU A 1 65 ? 34.237 112.177 42.287 1.00 30.11 65 LEU A C 1
ATOM 467 O O . LEU A 1 65 ? 35.439 112.047 42.520 1.00 30.15 65 LEU A O 1
ATOM 472 N N . ALA A 1 66 ? 33.413 111.152 42.105 1.00 30.43 66 ALA A N 1
ATOM 473 C CA . ALA A 1 66 ? 33.857 109.764 42.115 1.00 30.88 66 ALA A CA 1
ATOM 474 C C . ALA A 1 66 ? 33.117 109.042 41.003 1.00 31.80 66 ALA A C 1
ATOM 475 O O . ALA A 1 66 ? 32.157 108.322 41.286 1.00 31.45 66 ALA A O 1
ATOM 477 N N . PRO A 1 67 ? 33.544 109.245 39.728 1.00 34.39 67 PRO A N 1
ATOM 478 C CA . PRO A 1 67 ? 32.913 108.557 38.579 1.00 35.86 67 PRO A CA 1
ATOM 479 C C . PRO A 1 67 ? 32.985 107.030 38.714 1.00 36.79 67 PRO A C 1
ATOM 480 O O . PRO A 1 67 ? 33.961 106.507 39.237 1.00 37.82 67 PRO A O 1
ATOM 484 N N . ALA A 1 68 ? 31.950 106.339 38.253 1.00 39.05 68 ALA A N 1
ATOM 485 C CA . ALA A 1 68 ? 31.781 104.900 38.485 1.00 42.00 68 ALA A CA 1
ATOM 486 C C . ALA A 1 68 ? 33.092 104.111 38.424 1.00 43.80 68 ALA A C 1
ATOM 487 O O . ALA A 1 68 ? 33.516 103.512 39.420 1.00 45.82 68 ALA A O 1
ATOM 489 N N . GLY A 1 69 ? 33.742 104.152 37.270 1.00 44.43 69 GLY A N 1
ATOM 490 C CA . GLY A 1 69 ? 34.968 103.382 37.060 1.00 47.68 69 GLY A CA 1
ATOM 491 C C . GLY A 1 69 ? 36.201 103.917 37.779 1.00 48.97 69 GLY A C 1
ATOM 492 O O . GLY A 1 69 ? 36.869 103.185 38.510 1.00 49.18 69 GLY A O 1
ATOM 493 N N . GLY A 1 70 ? 36.484 105.202 37.591 1.00 49.04 70 GLY A N 1
ATOM 494 C CA . GLY A 1 70 ? 37.808 105.762 37.887 1.00 47.58 70 GLY A CA 1
ATOM 495 C C . GLY A 1 70 ? 38.082 106.397 39.247 1.00 45.47 70 GLY A C 1
ATOM 496 O O . GLY A 1 70 ? 37.499 106.025 40.272 1.00 42.40 70 GLY A O 1
ATOM 497 N N . GLU A 1 71 ? 38.988 107.374 39.213 1.00 44.43 71 GLU A N 1
ATOM 498 C CA . GLU A 1 71 ? 39.607 107.977 40.396 1.00 44.14 71 GLU A CA 1
ATOM 499 C C . GLU A 1 71 ? 38.771 109.079 41.042 1.00 41.12 71 GLU A C 1
ATOM 500 O O . GLU A 1 71 ? 38.168 109.914 40.345 1.00 38.87 71 GLU A O 1
ATOM 506 N N . VAL A 1 72 ? 38.789 109.095 42.377 1.00 37.52 72 VAL A N 1
ATOM 507 C CA . VAL A 1 72 ? 38.236 110.202 43.144 1.00 36.58 72 VAL A CA 1
ATOM 508 C C . VAL A 1 72 ? 39.071 111.465 42.871 1.00 35.57 72 VAL A C 1
ATOM 509 O O . VAL A 1 72 ? 40.290 111.474 43.027 1.00 33.94 72 VAL A O 1
ATOM 513 N N . ARG A 1 73 ? 38.378 112.528 42.485 1.00 36.15 73 ARG A N 1
ATOM 514 C CA . ARG A 1 73 ? 38.987 113.705 41.900 1.00 36.35 73 ARG A CA 1
ATOM 515 C C . ARG A 1 73 ? 38.294 114.932 42.500 1.00 33.94 73 ARG A C 1
ATOM 516 O O . ARG A 1 73 ? 37.092 114.905 42.764 1.00 33.30 73 ARG A O 1
ATOM 524 N N . VAL A 1 74 ? 39.072 115.982 42.760 1.00 33.00 74 VAL A N 1
ATOM 525 C CA . VAL A 1 74 ? 38.581 117.263 43.298 1.00 31.08 74 VAL A CA 1
ATOM 526 C C . VAL A 1 74 ? 38.515 118.285 42.168 1.00 30.51 74 VAL A C 1
ATOM 527 O O . VAL A 1 74 ? 39.453 118.400 41.386 1.00 29.09 74 VAL A O 1
ATOM 531 N N . LEU A 1 75 ? 37.410 119.026 42.109 1.00 31.68 75 LEU A N 1
ATOM 532 C CA . LEU A 1 75 ? 37.240 120.138 41.176 1.00 32.42 75 LEU A CA 1
ATOM 533 C C . LEU A 1 75 ? 37.162 121.422 41.993 1.00 32.86 75 LEU A C 1
ATOM 534 O O . LEU A 1 75 ? 36.168 121.682 42.669 1.00 33.99 75 LEU A O 1
ATOM 539 N N . CYS A 1 76 ? 38.240 122.201 41.934 1.00 33.27 76 CYS A N 1
ATOM 540 C CA . CYS A 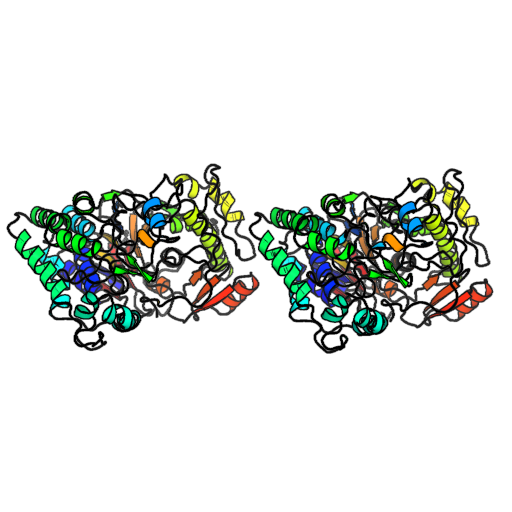1 76 ? 38.387 123.397 42.732 1.00 33.23 76 CYS A CA 1
ATOM 541 C C . CYS A 1 76 ? 37.666 124.563 42.093 1.00 33.16 76 CYS A C 1
ATOM 542 O O . CYS A 1 76 ? 38.078 125.067 41.043 1.00 33.75 76 CYS A O 1
ATOM 545 N N . GLY A 1 77 ? 36.600 124.992 42.762 1.00 32.02 77 GLY A N 1
ATOM 546 C CA . GLY A 1 77 ? 35.881 126.206 42.402 1.00 31.17 77 GLY A CA 1
ATOM 547 C C . GLY A 1 77 ? 35.976 127.259 43.485 1.00 29.75 77 GLY A C 1
ATOM 548 O O . GLY A 1 77 ? 35.082 128.088 43.617 1.00 30.72 77 GLY A O 1
ATOM 549 N N . GLN A 1 78 ? 37.032 127.197 44.293 1.00 28.50 78 GLN A N 1
ATOM 550 C CA . GLN A 1 78 ? 37.362 128.268 45.214 1.00 27.39 78 GLN A CA 1
ATOM 551 C C . GLN A 1 78 ? 38.252 129.275 44.499 1.00 27.40 78 GLN A C 1
ATOM 552 O O . GLN A 1 78 ? 39.348 128.944 44.052 1.00 25.77 78 GLN A O 1
ATOM 558 N N . GLY A 1 79 ? 37.766 130.505 44.393 1.00 28.24 79 GLY A N 1
ATOM 559 C CA . GLY A 1 79 ? 38.497 131.540 43.693 1.00 29.38 79 GLY A CA 1
ATOM 560 C C . GLY A 1 79 ? 39.621 132.128 44.521 1.00 29.90 79 GLY A C 1
ATOM 561 O O . GLY A 1 79 ? 39.723 131.882 45.733 1.00 29.06 79 GLY A O 1
ATOM 562 N N . VAL A 1 80 ? 40.440 132.933 43.848 1.00 30.57 80 VAL A N 1
ATOM 563 C CA . VAL A 1 80 ? 41.642 133.541 44.441 1.00 31.54 80 VAL A CA 1
ATOM 564 C C . VAL A 1 80 ? 41.448 135.020 44.787 1.00 33.00 80 VAL A C 1
ATOM 565 O O . VAL A 1 80 ? 40.488 135.662 44.353 1.00 34.14 80 VAL A O 1
ATOM 569 N N . ALA A 1 81 ? 42.388 135.543 45.569 1.00 33.71 81 ALA A N 1
ATOM 570 C CA . ALA A 1 81 ? 42.502 136.975 45.812 1.00 33.07 81 ALA A CA 1
ATOM 571 C C . ALA A 1 81 ? 42.849 137.717 44.516 1.00 33.07 81 ALA A C 1
ATOM 572 O O . ALA A 1 81 ? 43.551 137.168 43.650 1.00 31.25 81 ALA A O 1
ATOM 574 N N . PRO A 1 82 ? 42.345 138.962 44.365 1.00 33.13 82 PRO A N 1
ATOM 575 C CA . PRO A 1 82 ? 42.737 139.702 43.161 1.00 32.82 82 PRO A CA 1
ATOM 576 C C . PRO A 1 82 ? 44.215 140.100 43.166 1.00 32.34 82 PRO A C 1
ATOM 577 O O . PRO A 1 82 ? 44.837 140.210 44.230 1.00 31.67 82 PRO A O 1
ATOM 581 N N . ALA A 1 83 ? 44.747 140.318 41.968 1.00 31.70 83 ALA A N 1
ATOM 582 C CA . ALA A 1 83 ? 46.126 140.756 41.756 1.00 30.80 83 ALA A CA 1
ATOM 583 C C . ALA A 1 83 ? 46.558 141.943 42.647 1.00 31.78 83 ALA A C 1
ATOM 584 O O . ALA A 1 83 ? 47.718 142.005 43.077 1.00 32.85 83 ALA A O 1
ATOM 586 N N . GLY A 1 84 ? 45.629 142.862 42.933 1.00 31.83 84 GLY A N 1
ATOM 587 C CA . GLY A 1 84 ? 45.893 144.025 43.812 1.00 31.37 84 GLY A CA 1
ATOM 588 C C . GLY A 1 84 ? 45.549 143.880 45.299 1.00 30.84 84 GLY A C 1
ATOM 589 O O . GLY A 1 84 ? 45.562 144.868 46.050 1.00 28.60 84 GLY A O 1
ATOM 590 N N . ALA A 1 85 ? 45.262 142.657 45.733 1.00 30.70 85 ALA A N 1
ATOM 591 C CA . ALA A 1 85 ? 44.759 142.420 47.080 1.00 31.38 85 ALA A CA 1
ATOM 592 C C . ALA A 1 85 ? 45.890 142.032 47.999 1.00 31.48 85 ALA A C 1
ATOM 593 O O . ALA A 1 85 ? 46.016 140.867 48.372 1.00 32.53 85 ALA A O 1
ATOM 595 N N . THR A 1 86 ? 46.708 143.014 48.365 1.00 30.91 86 THR A N 1
ATOM 596 C CA . THR A 1 86 ? 47.888 142.761 49.186 1.00 30.66 86 THR A CA 1
ATOM 597 C C . THR A 1 86 ? 47.609 143.087 50.643 1.00 31.35 86 THR A C 1
ATOM 598 O O . THR A 1 86 ? 46.716 143.876 50.955 1.00 30.46 86 THR A O 1
ATOM 602 N N . VAL A 1 87 ? 48.371 142.460 51.534 1.00 32.27 87 VAL A N 1
ATOM 603 C CA . VAL A 1 87 ? 48.350 142.830 52.945 1.00 33.58 87 VAL A CA 1
ATOM 604 C C . VAL A 1 87 ? 48.679 144.309 53.094 1.00 35.64 87 VAL A C 1
ATOM 605 O O . VAL A 1 87 ? 48.083 144.991 53.923 1.00 37.77 87 VAL A O 1
ATOM 609 N N . ALA A 1 88 ? 49.628 144.794 52.300 1.00 37.26 88 ALA A N 1
ATOM 610 C CA . ALA A 1 88 ? 50.051 146.197 52.369 1.00 38.85 88 ALA A CA 1
ATOM 611 C C . ALA A 1 88 ? 48.888 147.139 52.055 1.00 39.10 88 ALA A C 1
ATOM 612 O O . ALA A 1 88 ? 48.575 148.050 52.826 1.00 40.13 88 ALA A O 1
ATOM 614 N N . HIS A 1 89 ? 48.245 146.889 50.924 1.00 38.57 89 HIS A N 1
ATOM 615 C CA . HIS A 1 89 ? 47.122 147.703 50.483 1.00 38.10 89 HIS A CA 1
ATOM 616 C C . HIS A 1 89 ? 45.951 147.764 51.478 1.00 36.43 89 HIS A C 1
ATOM 617 O O . HIS A 1 89 ? 45.356 148.820 51.680 1.00 37.87 89 HIS A O 1
ATOM 624 N N . TYR A 1 90 ? 45.625 146.630 52.079 1.00 34.22 90 TYR A N 1
ATOM 625 C CA . TYR A 1 90 ? 44.527 146.544 53.055 1.00 33.21 90 TYR A CA 1
ATOM 626 C C . TYR A 1 90 ? 44.926 147.249 54.356 1.00 32.37 90 TYR A C 1
ATOM 627 O O . TYR A 1 90 ? 44.151 148.023 54.925 1.00 31.67 90 TYR A O 1
ATOM 636 N N . LYS A 1 91 ? 46.145 146.979 54.810 1.00 32.97 91 LYS A N 1
ATOM 637 C CA . LYS A 1 91 ? 46.752 147.716 55.917 1.00 33.69 91 LYS A CA 1
ATOM 638 C C . LYS A 1 91 ? 46.737 149.224 55.670 1.00 32.80 91 LYS A C 1
ATOM 639 O O . LYS A 1 91 ? 46.492 150.007 56.601 1.00 31.51 91 LYS A O 1
ATOM 645 N N . GLY A 1 92 ? 46.987 149.622 54.420 1.00 31.28 92 GLY A N 1
ATOM 646 C CA . GLY A 1 92 ? 46.934 151.037 54.022 1.00 30.42 92 GLY A CA 1
ATOM 647 C C . GLY A 1 92 ? 45.573 151.700 54.222 1.00 30.21 92 GLY A C 1
ATOM 648 O O . GLY A 1 92 ? 45.486 152.918 54.383 1.00 29.44 92 GLY A O 1
ATOM 649 N N . LEU A 1 93 ? 44.514 150.895 54.229 1.00 29.84 93 LEU A N 1
ATOM 650 C CA . LEU A 1 93 ? 43.176 151.361 54.545 1.00 30.09 93 LEU A CA 1
ATOM 651 C C . LEU A 1 93 ? 42.849 151.326 56.041 1.00 31.07 93 LEU A C 1
ATOM 652 O O . LEU A 1 93 ? 41.687 151.463 56.416 1.00 32.62 93 LEU A O 1
ATOM 657 N N . GLY A 1 94 ? 43.859 151.159 56.892 1.00 31.68 94 GLY A N 1
ATOM 658 C CA . GLY A 1 94 ? 43.673 151.205 58.345 1.00 33.40 94 GLY A CA 1
ATOM 659 C C . GLY A 1 94 ? 42.919 150.014 58.900 1.00 35.38 94 GLY A C 1
ATOM 660 O O . GLY A 1 94 ? 42.218 150.133 59.901 1.00 36.23 94 GLY A O 1
ATOM 661 N N . LEU A 1 95 ? 43.076 148.872 58.234 1.00 37.74 95 LEU A N 1
ATOM 662 C CA . LEU A 1 95 ? 42.394 147.639 58.583 1.00 39.31 95 LEU A CA 1
ATOM 663 C C . LEU A 1 95 ? 43.370 146.692 59.265 1.00 40.20 95 LEU A C 1
ATOM 664 O O . LEU A 1 95 ? 44.533 146.599 58.876 1.00 40.28 95 LEU A O 1
ATOM 669 N N . ASP A 1 96 ? 42.890 146.013 60.299 1.00 42.23 96 ASP A N 1
ATOM 670 C CA . ASP A 1 96 ? 43.649 144.937 60.949 1.00 44.74 96 ASP A CA 1
ATOM 671 C C . ASP A 1 96 ? 43.176 143.556 60.506 1.00 41.91 96 ASP A C 1
ATOM 672 O O . ASP A 1 96 ? 43.973 142.631 60.386 1.00 38.92 96 ASP A O 1
ATOM 677 N N . LEU A 1 97 ? 41.873 143.438 60.277 1.00 40.21 97 LEU A N 1
ATOM 678 C CA . LEU A 1 97 ? 41.256 142.237 59.740 1.00 39.13 97 LEU A CA 1
ATOM 679 C C . LEU A 1 97 ? 40.629 142.580 58.403 1.00 38.75 97 LEU A C 1
ATOM 680 O O . LEU A 1 97 ? 40.280 143.737 58.148 1.00 39.39 97 LEU A O 1
ATOM 685 N N . VAL A 1 98 ? 40.478 141.572 57.552 1.00 38.09 98 VAL A N 1
ATOM 686 C CA . VAL A 1 98 ? 39.688 141.721 56.339 1.00 37.76 98 VAL A CA 1
ATOM 687 C C . VAL A 1 98 ? 38.227 141.876 56.769 1.00 37.75 98 VAL A C 1
ATOM 688 O O . VAL A 1 98 ? 37.758 141.132 57.628 1.00 41.73 98 VAL A O 1
ATOM 692 N N . PRO A 1 99 ? 37.509 142.849 56.190 1.00 36.07 99 PRO A N 1
ATOM 693 C CA . PRO A 1 99 ? 36.112 143.036 56.586 1.00 35.28 99 PRO A CA 1
ATOM 694 C C . PRO A 1 99 ? 35.196 141.839 56.293 1.00 34.35 99 PRO A C 1
ATOM 695 O O . PRO A 1 99 ? 35.411 141.109 55.326 1.00 33.87 99 PRO A O 1
ATOM 699 N N . GLY A 1 100 ? 34.175 141.667 57.130 1.00 33.56 100 GLY A N 1
ATOM 700 C CA . GLY A 1 100 ? 33.156 140.649 56.923 1.00 32.67 100 GLY A CA 1
ATOM 701 C C . GLY A 1 100 ? 32.270 140.905 55.717 1.00 32.13 100 GLY A C 1
ATOM 702 O O . GLY A 1 100 ? 31.663 139.975 55.184 1.00 31.12 100 GLY A O 1
ATOM 703 N N . THR A 1 101 ? 32.181 142.164 55.296 1.00 31.58 101 THR A N 1
ATOM 704 C CA . THR A 1 101 ? 31.315 142.559 54.191 1.00 31.33 101 THR A CA 1
ATOM 705 C C . THR A 1 101 ? 32.044 143.390 53.146 1.00 30.65 101 THR A C 1
ATOM 706 O O . THR A 1 101 ? 33.197 143.763 53.319 1.00 31.95 101 THR A O 1
ATOM 710 N N . GLY A 1 102 ? 31.366 143.666 52.046 1.00 30.01 102 GLY A N 1
ATOM 711 C CA . GLY A 1 102 ? 31.875 144.617 51.073 1.00 30.16 102 GLY A CA 1
ATOM 712 C C . GLY A 1 102 ? 32.803 143.973 50.063 1.00 29.85 102 GLY A C 1
ATOM 713 O O . GLY A 1 102 ? 33.140 142.805 50.208 1.00 29.94 102 GLY A O 1
ATOM 714 N N . PRO A 1 103 ? 33.217 144.739 49.030 1.00 30.35 103 PRO A N 1
ATOM 715 C CA . PRO A 1 103 ? 33.981 144.226 47.898 1.00 30.73 103 PRO A CA 1
ATOM 716 C C . PRO A 1 103 ? 35.457 143.938 48.189 1.00 31.21 103 PRO A C 1
ATOM 717 O O . PRO A 1 103 ? 36.094 143.268 47.377 1.00 32.48 103 PRO A O 1
ATOM 721 N N . LEU A 1 104 ? 35.992 144.419 49.317 1.00 30.55 104 LEU A N 1
ATOM 722 C CA . LEU A 1 104 ? 37.351 144.024 49.750 1.00 30.38 104 LEU A CA 1
ATOM 723 C C . LEU A 1 104 ? 37.432 142.554 50.189 1.00 29.47 104 LEU A C 1
ATOM 724 O O . LEU A 1 104 ? 38.499 141.956 50.128 1.00 29.21 104 LEU A O 1
ATOM 729 N N . ALA A 1 105 ? 36.316 141.992 50.644 1.00 28.73 105 ALA A N 1
ATOM 730 C CA . ALA A 1 105 ? 36.252 140.587 51.070 1.00 28.64 105 ALA A CA 1
ATOM 731 C C . ALA A 1 105 ? 36.023 139.600 49.914 1.00 27.94 105 ALA A C 1
ATOM 732 O O . ALA A 1 105 ? 36.242 138.397 50.072 1.00 27.87 105 ALA A O 1
ATOM 734 N N . ALA A 1 106 ? 35.589 140.102 48.761 1.00 28.74 106 ALA A N 1
ATOM 735 C CA . ALA A 1 106 ? 35.326 139.250 47.581 1.00 29.29 106 ALA A CA 1
ATOM 736 C C . ALA A 1 106 ? 36.582 138.608 46.997 1.00 29.18 106 ALA A C 1
ATOM 737 O O . ALA A 1 106 ? 37.508 139.314 46.585 1.00 29.80 106 ALA A O 1
ATOM 739 N N . ALA A 1 107 ? 36.603 137.278 46.957 1.00 28.09 107 ALA A N 1
ATOM 740 C CA . ALA A 1 107 ? 37.576 136.562 46.133 1.00 28.41 107 ALA A CA 1
ATOM 741 C C . ALA A 1 107 ? 37.019 136.526 44.718 1.00 28.18 107 ALA A C 1
ATOM 742 O O . ALA A 1 107 ? 35.848 136.841 44.517 1.00 28.62 107 ALA A O 1
ATOM 744 N N . VAL A 1 108 ? 37.838 136.143 43.740 1.00 28.14 108 VAL A N 1
ATOM 745 C CA . VAL A 1 108 ? 37.351 135.972 42.361 1.00 28.75 108 VAL A CA 1
ATOM 746 C C . VAL A 1 108 ? 36.234 134.919 42.422 1.00 29.41 108 VAL A C 1
ATOM 747 O O . VAL A 1 108 ? 36.435 133.870 43.014 1.00 30.63 108 VAL A O 1
ATOM 751 N N . PRO A 1 109 ? 35.047 135.202 41.855 1.00 29.59 109 PRO A N 1
ATOM 752 C CA . PRO A 1 109 ? 33.990 134.176 41.915 1.00 29.95 109 PRO A CA 1
ATOM 753 C C . PRO A 1 109 ? 34.381 132.876 41.222 1.00 29.99 109 PRO A C 1
ATOM 754 O O . PRO A 1 109 ? 34.782 132.903 40.060 1.00 32.68 109 PRO A O 1
ATOM 758 N N . GLY A 1 110 ? 34.285 131.762 41.941 1.00 29.08 110 GLY A N 1
ATOM 759 C CA . GLY A 1 110 ? 34.777 130.470 41.452 1.00 29.00 110 GLY A CA 1
ATOM 760 C C . GLY A 1 110 ? 33.746 129.396 41.154 1.00 28.82 110 GLY A C 1
ATOM 761 O O . GLY A 1 110 ? 34.012 128.462 40.387 1.00 29.59 110 GLY A O 1
ATOM 762 N N . ALA A 1 111 ? 32.567 129.521 41.753 1.00 27.86 111 ALA A N 1
ATOM 763 C CA . ALA A 1 111 ? 31.525 128.514 41.622 1.00 26.76 111 ALA A CA 1
ATOM 764 C C . ALA A 1 111 ? 31.034 128.327 40.191 1.00 26.14 111 ALA A C 1
ATOM 765 O O . ALA A 1 111 ? 30.896 127.203 39.729 1.00 25.83 111 ALA A O 1
ATOM 767 N N . PHE A 1 112 ? 30.766 129.420 39.493 1.00 26.46 112 PHE A N 1
ATOM 768 C CA . PHE A 1 112 ? 30.191 129.307 38.167 1.00 27.07 112 PHE A CA 1
ATOM 769 C C . PHE A 1 112 ? 31.058 128.480 37.226 1.00 27.58 112 PHE A C 1
ATOM 770 O O . PHE A 1 112 ? 30.578 127.525 36.617 1.00 26.77 112 PHE A O 1
ATOM 778 N N . ASP A 1 113 ? 32.326 128.858 37.107 1.00 29.19 113 ASP A N 1
ATOM 779 C CA . ASP A 1 113 ? 33.240 128.152 36.202 1.00 30.71 113 ASP A CA 1
ATOM 780 C C . ASP A 1 113 ? 33.384 126.674 36.582 1.00 30.62 113 ASP A C 1
ATOM 781 O O . ASP A 1 113 ? 33.461 125.811 35.706 1.00 33.15 113 ASP A O 1
ATOM 786 N N . ALA A 1 114 ? 33.406 126.402 37.886 1.00 28.97 114 ALA A N 1
ATOM 787 C CA . ALA A 1 114 ? 33.456 125.043 38.404 1.00 28.79 114 ALA A CA 1
ATOM 788 C C . ALA A 1 114 ? 32.285 124.186 37.940 1.00 28.88 114 ALA A C 1
ATOM 789 O O . ALA A 1 114 ? 32.492 123.074 37.474 1.00 30.50 114 ALA A O 1
ATOM 791 N N . TRP A 1 115 ? 31.065 124.700 38.060 1.00 28.97 115 TRP A N 1
ATOM 792 C CA . TRP A 1 115 ? 29.876 123.966 37.603 1.00 28.65 115 TRP A CA 1
ATOM 793 C C . TRP A 1 115 ? 29.858 123.807 36.081 1.00 30.00 115 TRP A C 1
ATOM 794 O O . TRP A 1 115 ? 29.334 122.816 35.561 1.00 30.79 115 TRP A O 1
ATOM 805 N N . MET A 1 116 ? 30.419 124.786 35.376 1.00 30.98 116 MET A N 1
ATOM 806 C CA . MET A 1 116 ? 30.524 124.716 33.926 1.00 32.58 116 MET A CA 1
ATOM 807 C C . MET A 1 116 ? 31.510 123.637 33.538 1.00 32.65 116 MET A C 1
ATOM 808 O O . MET A 1 116 ? 31.271 122.903 32.592 1.00 31.27 116 MET A O 1
ATOM 813 N N . LEU A 1 117 ? 32.624 123.558 34.263 1.00 33.92 117 LEU A N 1
ATOM 814 C CA . LEU A 1 117 ? 33.622 122.519 34.005 1.00 35.49 117 LEU A CA 1
ATOM 815 C C . LEU A 1 117 ? 33.035 121.138 34.235 1.00 35.41 117 LEU A C 1
ATOM 816 O O . LEU A 1 117 ? 33.208 120.238 33.411 1.00 36.20 117 LEU A O 1
ATOM 821 N N . LEU A 1 118 ? 32.347 120.984 35.363 1.00 34.24 118 LEU A N 1
ATOM 822 C CA . LEU A 1 118 ? 31.687 119.727 35.694 1.00 33.47 118 LEU A CA 1
ATOM 823 C C . LEU A 1 118 ? 30.733 119.295 34.586 1.00 31.80 118 LEU A C 1
ATOM 824 O O . LEU A 1 118 ? 30.827 118.185 34.072 1.00 31.63 118 LEU A O 1
ATOM 829 N N . LEU A 1 119 ? 29.838 120.192 34.211 1.00 30.93 119 LEU A N 1
ATOM 830 C CA . LEU A 1 119 ? 28.902 119.930 33.132 1.00 31.10 119 LEU A CA 1
ATOM 831 C C . LEU A 1 119 ? 29.618 119.551 31.830 1.00 31.70 119 LEU A C 1
ATOM 832 O O . LEU A 1 119 ? 29.231 118.608 31.162 1.00 31.61 119 LEU A O 1
ATOM 837 N N . ARG A 1 120 ? 30.682 120.262 31.497 1.00 33.50 120 ARG A N 1
ATOM 838 C CA . ARG A 1 120 ? 31.372 120.059 30.226 1.00 34.27 120 ARG A CA 1
ATOM 839 C C . ARG A 1 120 ? 32.104 118.722 30.161 1.00 34.03 120 ARG A C 1
ATOM 840 O O . ARG A 1 120 ? 32.040 118.027 29.141 1.00 33.57 120 ARG A O 1
ATOM 848 N N . ASP A 1 121 ? 32.810 118.388 31.239 1.00 33.91 121 ASP A N 1
ATOM 849 C CA . ASP A 1 121 ? 33.654 117.187 31.292 1.00 34.71 121 ASP A CA 1
ATOM 850 C C . ASP A 1 121 ? 32.893 115.915 31.672 1.00 35.61 121 ASP A C 1
ATOM 851 O O . ASP A 1 121 ? 33.109 114.869 31.059 1.00 38.07 121 ASP A O 1
ATOM 856 N N . HIS A 1 122 ? 32.011 116.005 32.666 1.00 35.07 122 HIS A N 1
ATOM 857 C CA . HIS A 1 122 ? 31.344 114.816 33.234 1.00 34.95 122 HIS A CA 1
ATOM 858 C C . HIS A 1 122 ? 29.825 114.722 33.060 1.00 35.03 122 HIS A C 1
ATOM 859 O O . HIS A 1 122 ? 29.233 113.694 33.380 1.00 35.45 122 HIS A O 1
ATOM 866 N N . GLY A 1 123 ? 29.204 115.776 32.546 1.00 34.38 123 GLY A N 1
ATOM 867 C CA . GLY A 1 123 ? 27.776 115.780 32.288 1.00 34.42 123 GLY A CA 1
ATOM 868 C C . GLY A 1 123 ? 27.441 115.352 30.870 1.00 35.72 123 GLY A C 1
ATOM 869 O O . GLY A 1 123 ? 28.323 115.194 30.023 1.00 35.22 123 GLY A O 1
ATOM 870 N N . THR A 1 124 ? 26.142 115.199 30.631 1.00 36.85 124 THR A N 1
ATOM 871 C CA . THR A 1 124 ? 25.571 114.793 29.338 1.00 36.87 124 THR A CA 1
ATOM 872 C C . THR A 1 124 ? 24.494 115.733 28.777 1.00 37.58 124 THR A C 1
ATOM 873 O O . THR A 1 124 ? 24.146 115.630 27.591 1.00 37.11 124 THR A O 1
ATOM 877 N N . LYS A 1 125 ? 23.978 116.638 29.616 1.00 37.21 125 LYS A N 1
ATOM 878 C CA . LYS A 1 125 ? 22.880 117.532 29.247 1.00 38.14 125 LYS A CA 1
ATOM 879 C C . LYS A 1 125 ? 23.361 118.946 28.901 1.00 36.88 125 LYS A C 1
ATOM 880 O O . LYS A 1 125 ? 24.416 119.375 29.385 1.00 36.93 125 LYS A O 1
ATOM 886 N N . PRO A 1 126 ? 22.595 119.674 28.059 1.00 36.33 126 PRO A N 1
ATOM 887 C CA . PRO A 1 126 ? 22.950 121.069 27.789 1.00 35.84 126 PRO A CA 1
ATOM 888 C C . PRO A 1 126 ? 22.646 121.995 28.962 1.00 35.55 126 PRO A C 1
ATOM 889 O O . PRO A 1 126 ? 21.833 121.668 29.832 1.00 35.40 126 PRO A O 1
ATOM 893 N N . LEU A 1 127 ? 23.298 123.150 28.947 1.00 35.28 127 LEU A N 1
ATOM 894 C CA . LEU A 1 127 ? 23.162 124.156 29.991 1.00 36.18 127 LEU A CA 1
ATOM 895 C C . LEU A 1 127 ? 21.706 124.508 30.219 1.00 35.81 127 LEU A C 1
ATOM 896 O O . LEU A 1 127 ? 21.248 124.590 31.355 1.00 36.45 127 LEU A O 1
ATOM 901 N N . ALA A 1 128 ? 21.000 124.713 29.110 1.00 36.74 128 ALA A N 1
ATOM 902 C CA . ALA A 1 128 ? 19.580 125.062 29.112 1.00 37.12 128 ALA A CA 1
ATOM 903 C C . ALA A 1 128 ? 18.724 124.089 29.931 1.00 37.30 128 ALA A C 1
ATOM 904 O O . ALA A 1 128 ? 17.988 124.512 30.824 1.00 35.87 128 ALA A O 1
ATOM 906 N N . ASP A 1 129 ? 18.845 122.794 29.644 1.00 38.75 129 ASP A N 1
ATOM 907 C CA . ASP A 1 129 ? 18.022 121.773 30.317 1.00 40.34 129 ASP A CA 1
ATOM 908 C C . ASP A 1 129 ? 18.345 121.663 31.808 1.00 39.40 129 ASP A C 1
ATOM 909 O O . ASP A 1 129 ? 17.465 121.385 32.628 1.00 40.54 129 ASP A O 1
ATOM 914 N N . VAL A 1 130 ? 19.603 121.893 32.156 1.00 38.11 130 VAL A N 1
ATOM 915 C CA . VAL A 1 130 ? 20.043 121.687 33.519 1.00 38.22 130 VAL A CA 1
ATOM 916 C C . VAL A 1 130 ? 19.766 122.906 34.366 1.00 38.98 130 VAL A C 1
ATOM 917 O O . VAL A 1 130 ? 19.545 122.773 35.566 1.00 38.29 130 VAL A O 1
ATOM 921 N N . LEU A 1 131 ? 19.752 124.093 33.767 1.00 39.65 131 LEU A N 1
ATOM 922 C CA . LEU A 1 131 ? 19.492 125.276 34.577 1.00 40.46 131 LEU A CA 1
ATOM 923 C C . LEU A 1 131 ? 18.064 125.873 34.470 1.00 38.42 131 LEU A C 1
ATOM 924 O O . LEU A 1 131 ? 17.773 126.871 35.127 1.00 39.44 131 LEU A O 1
ATOM 929 N N . LYS A 1 132 ? 17.163 125.230 33.722 1.00 35.81 132 LYS A N 1
ATOM 930 C CA . LYS A 1 132 ? 15.752 125.684 33.629 1.00 34.23 132 LYS A CA 1
ATOM 931 C C . LYS A 1 132 ? 14.972 125.659 34.962 1.00 31.76 132 LYS A C 1
ATOM 932 O O . LYS A 1 132 ? 14.016 126.403 35.142 1.00 30.45 132 LYS A O 1
ATOM 938 N N . TYR A 1 133 ? 15.386 124.796 35.877 1.00 31.40 133 TYR A N 1
ATOM 939 C CA . TYR A 1 133 ? 14.733 124.663 37.182 1.00 31.78 133 TYR A CA 1
ATOM 940 C C . TYR A 1 133 ? 14.888 125.930 37.998 1.00 30.72 133 TYR A C 1
ATOM 941 O O . TYR A 1 133 ? 13.901 126.485 38.462 1.00 30.13 133 TYR A O 1
ATOM 950 N N . ALA A 1 134 ? 16.133 126.383 38.140 1.00 30.18 134 ALA A N 1
ATOM 951 C CA . ALA A 1 134 ? 16.463 127.642 38.837 1.00 29.57 134 ALA A CA 1
ATOM 952 C C . ALA A 1 134 ? 15.815 128.880 38.216 1.00 28.07 134 ALA A C 1
ATOM 953 O O . ALA A 1 134 ? 15.307 129.733 38.938 1.00 26.82 134 ALA A O 1
ATOM 955 N N . VAL A 1 135 ? 15.850 128.962 36.884 1.00 27.20 135 VAL A N 1
ATOM 956 C CA . VAL A 1 135 ? 15.189 130.038 36.128 1.00 27.69 135 VAL A CA 1
ATOM 957 C C . VAL A 1 135 ? 13.702 130.140 36.475 1.00 27.95 135 VAL A C 1
ATOM 958 O O . VAL A 1 135 ? 13.179 131.227 36.718 1.00 28.74 135 VAL A O 1
ATOM 962 N N . GLY A 1 136 ? 13.026 129.000 36.448 1.00 29.04 136 GLY A N 1
ATOM 963 C CA . GLY A 1 136 ? 11.608 128.907 36.808 1.00 29.62 136 GLY A CA 1
ATOM 964 C C . GLY A 1 136 ? 11.303 129.402 38.212 1.00 29.94 136 GLY A C 1
ATOM 965 O O . GLY A 1 136 ? 10.376 130.184 38.407 1.00 30.20 136 GLY A O 1
ATOM 966 N N . TYR A 1 137 ? 12.091 128.966 39.190 1.00 30.13 137 TYR A N 1
ATOM 967 C CA . TYR A 1 137 ? 11.896 129.423 40.569 1.00 31.19 137 TYR A CA 1
ATOM 968 C C . TYR A 1 137 ? 12.314 130.877 40.762 1.00 31.90 137 TYR A C 1
ATOM 969 O O . TYR A 1 137 ? 11.798 131.563 41.643 1.00 32.41 137 TYR A O 1
ATOM 978 N N . ALA A 1 138 ? 13.241 131.342 39.935 1.00 31.48 138 ALA A N 1
ATOM 979 C CA . ALA A 1 138 ? 13.680 132.719 39.992 1.00 32.08 138 ALA A CA 1
ATOM 980 C C . ALA A 1 138 ? 12.597 133.656 39.481 1.00 31.69 138 ALA A C 1
ATOM 981 O O . ALA A 1 138 ? 12.240 134.611 40.167 1.00 31.19 138 ALA A O 1
ATOM 983 N N . GLU A 1 139 ? 12.065 133.375 38.293 1.00 32.56 139 GLU A N 1
ATOM 984 C CA . GLU A 1 139 ? 11.053 134.265 37.700 1.00 34.22 139 GLU A CA 1
ATOM 985 C C . GLU A 1 139 ? 9.629 134.036 38.237 1.00 32.90 139 GLU A C 1
ATOM 986 O O . GLU A 1 139 ? 8.935 135.004 38.510 1.00 32.47 139 GLU A O 1
ATOM 992 N N . HIS A 1 140 ? 9.210 132.781 38.402 1.00 32.29 140 HIS A N 1
ATOM 993 C CA . HIS A 1 140 ? 7.829 132.467 38.848 1.00 31.85 140 HIS A CA 1
ATOM 994 C C . HIS A 1 140 ? 7.681 132.235 40.343 1.00 30.95 140 HIS A C 1
ATOM 995 O O . HIS A 1 140 ? 6.561 132.215 40.839 1.00 31.69 140 HIS A O 1
ATOM 1002 N N . GLY A 1 141 ? 8.788 132.001 41.042 1.00 30.32 141 GLY A N 1
ATOM 1003 C CA . GLY A 1 141 ? 8.825 132.090 42.508 1.00 29.90 141 GLY A CA 1
ATOM 1004 C C . GLY A 1 141 ? 8.852 130.801 43.311 1.00 29.31 141 GLY A C 1
ATOM 1005 O O . GLY A 1 141 ? 8.614 129.712 42.787 1.00 28.76 141 GLY A O 1
ATOM 1006 N N . HIS A 1 142 ? 9.145 130.946 44.601 1.00 28.44 142 HIS A N 1
ATOM 1007 C CA . HIS A 1 142 ? 9.048 129.837 45.544 1.00 29.09 142 HIS A CA 1
ATOM 1008 C C . HIS A 1 142 ? 8.713 130.302 46.965 1.00 28.27 142 HIS A C 1
ATOM 1009 O O . HIS A 1 142 ? 9.040 131.413 47.361 1.00 28.01 142 HIS A O 1
ATOM 1016 N N . ALA A 1 143 ? 8.085 129.424 47.731 1.00 28.07 143 ALA A N 1
ATOM 1017 C CA . ALA A 1 143 ? 7.716 129.724 49.110 1.00 28.75 143 ALA A CA 1
ATOM 1018 C C . ALA A 1 143 ? 8.940 129.559 50.007 1.00 28.36 143 ALA A C 1
ATOM 1019 O O . ALA A 1 143 ? 9.355 128.441 50.289 1.00 29.05 143 ALA A O 1
ATOM 1021 N N . PRO A 1 144 ? 9.528 130.675 50.453 1.00 28.94 144 PRO A N 1
ATOM 1022 C CA . PRO A 1 144 ? 10.822 130.563 51.111 1.00 30.14 144 PRO A CA 1
ATOM 1023 C C . PRO A 1 144 ? 10.723 130.088 52.542 1.00 30.72 144 PRO A C 1
ATOM 1024 O O . PRO A 1 144 ? 9.676 130.194 53.166 1.00 30.45 144 PRO A O 1
ATOM 1028 N N . VAL A 1 145 ? 11.842 129.588 53.040 1.00 32.24 145 VAL A N 1
ATOM 1029 C CA . VAL A 1 145 ? 12.030 129.297 54.458 1.00 34.08 145 VAL A CA 1
ATOM 1030 C C . VAL A 1 145 ? 12.091 130.624 55.229 1.00 34.71 145 VAL A C 1
ATOM 1031 O O . VAL A 1 145 ? 12.493 131.653 54.675 1.00 34.63 145 VAL A O 1
ATOM 1035 N N . GLU A 1 146 ? 11.702 130.582 56.503 1.00 35.48 146 GLU A N 1
ATOM 1036 C CA . GLU A 1 146 ? 11.640 131.796 57.340 1.00 36.38 146 GLU A CA 1
ATOM 1037 C C . GLU A 1 146 ? 12.981 132.523 57.474 1.00 35.59 146 GLU A C 1
ATOM 1038 O O . GLU A 1 146 ? 13.010 133.754 57.522 1.00 37.57 146 GLU A O 1
ATOM 1044 N N . ASN A 1 147 ? 14.076 131.775 57.493 1.00 33.62 147 ASN A N 1
ATOM 1045 C CA . ASN A 1 147 ? 15.421 132.367 57.515 1.00 32.98 147 ASN A CA 1
ATOM 1046 C C . ASN A 1 147 ? 15.793 133.320 56.371 1.00 31.93 147 ASN A C 1
ATOM 1047 O O . ASN A 1 147 ? 16.681 134.142 56.549 1.00 31.64 147 ASN A O 1
ATOM 1052 N N . VAL A 1 148 ? 15.141 133.226 55.218 1.00 30.58 148 VAL A N 1
ATOM 1053 C CA . VAL A 1 148 ? 15.417 134.173 54.137 1.00 31.04 148 VAL A CA 1
ATOM 1054 C C . VAL A 1 148 ? 15.040 135.590 54.583 1.00 31.11 148 VAL A C 1
ATOM 1055 O O . VAL A 1 148 ? 15.875 136.492 54.626 1.00 31.09 148 VAL A O 1
ATOM 1059 N N . GLY A 1 149 ? 13.774 135.760 54.930 1.00 31.12 149 GLY A N 1
ATOM 1060 C CA . GLY A 1 149 ? 13.248 137.057 55.324 1.00 30.54 149 GLY A CA 1
ATOM 1061 C C . GLY A 1 149 ? 13.840 137.544 56.625 1.00 30.35 149 GLY A C 1
ATOM 1062 O O . GLY A 1 149 ? 14.147 138.728 56.761 1.00 29.98 149 GLY A O 1
ATOM 1063 N N . VAL A 1 150 ? 14.004 136.634 57.582 1.00 29.98 150 VAL A N 1
ATOM 1064 C CA . VAL A 1 150 ? 14.615 136.988 58.861 1.00 30.14 150 VAL A CA 1
ATOM 1065 C C . VAL A 1 150 ? 16.030 137.518 58.632 1.00 30.14 150 VAL A C 1
ATOM 1066 O O . VAL A 1 150 ? 16.446 138.442 59.328 1.00 30.37 150 VAL A O 1
ATOM 1070 N N . THR A 1 151 ? 16.738 136.945 57.652 1.00 29.35 151 THR A N 1
ATOM 1071 C CA . THR A 1 151 ? 18.084 137.406 57.274 1.00 29.47 151 THR A CA 1
ATOM 1072 C C . THR A 1 151 ? 18.034 138.804 56.680 1.00 29.64 151 THR A C 1
ATOM 1073 O O . THR A 1 151 ? 18.759 139.687 57.111 1.00 29.44 151 THR A O 1
ATOM 1077 N N . VAL A 1 152 ? 17.190 138.989 55.675 1.00 30.16 152 VAL A N 1
ATOM 1078 C CA . VAL A 1 152 ? 16.968 140.311 55.088 1.00 29.70 152 VAL A CA 1
ATOM 1079 C C . VAL A 1 152 ? 16.658 141.347 56.179 1.00 31.10 152 VAL A C 1
ATOM 1080 O O . VAL A 1 152 ? 17.286 142.403 56.211 1.00 32.21 152 VAL A O 1
ATOM 1084 N N . GLU A 1 153 ? 15.727 141.037 57.083 1.00 32.81 153 GLU A N 1
ATOM 1085 C CA . GLU A 1 153 ? 15.379 141.969 58.178 1.00 34.54 153 GLU A CA 1
ATOM 1086 C C . GLU A 1 153 ? 16.588 142.387 59.041 1.00 34.06 153 GLU A C 1
ATOM 1087 O O . GLU A 1 153 ? 16.614 143.500 59.549 1.00 34.37 153 GLU A O 1
ATOM 1093 N N . THR A 1 154 ? 17.582 141.510 59.180 1.00 33.06 154 THR A N 1
ATOM 1094 C CA . THR A 1 154 ? 18.820 141.821 59.925 1.00 33.53 154 THR A CA 1
ATOM 1095 C C . THR A 1 154 ? 19.664 142.959 59.321 1.00 33.10 154 THR A C 1
ATOM 1096 O O . THR A 1 154 ? 20.402 143.645 60.037 1.00 30.54 154 THR A O 1
ATOM 1100 N N . VAL A 1 155 ? 19.578 143.101 58.000 1.00 32.57 155 VAL A N 1
ATOM 1101 C CA . VAL A 1 155 ? 20.336 144.094 57.237 1.00 32.01 155 VAL A CA 1
ATOM 1102 C C . VAL A 1 155 ? 19.376 145.045 56.541 1.00 32.65 155 VAL A C 1
ATOM 1103 O O . VAL A 1 155 ? 19.635 145.488 55.421 1.00 31.44 155 VAL A O 1
ATOM 1107 N N . ARG A 1 156 ? 18.260 145.355 57.195 1.00 34.04 156 ARG A N 1
ATOM 1108 C CA . ARG A 1 156 ? 17.252 146.226 56.589 1.00 36.37 156 ARG A CA 1
ATOM 1109 C C . ARG A 1 156 ? 17.801 147.638 56.448 1.00 37.13 156 ARG A C 1
ATOM 1110 O O . ARG A 1 156 ? 17.737 148.228 55.370 1.00 36.80 156 ARG A O 1
ATOM 1118 N N . GLU A 1 157 ? 18.330 148.162 57.550 1.00 39.07 157 GLU A N 1
ATOM 1119 C CA . GLU A 1 157 ? 18.900 149.505 57.584 1.00 40.72 157 GLU A CA 1
ATOM 1120 C C . GLU A 1 157 ? 20.029 149.653 56.573 1.00 38.72 157 GLU A C 1
ATOM 1121 O O . GLU A 1 157 ? 20.031 150.592 55.782 1.00 39.14 157 GLU A O 1
ATOM 1127 N N . LEU A 1 158 ? 20.983 148.726 56.618 1.00 37.00 158 LEU A N 1
ATOM 1128 C CA . LEU A 1 158 ? 22.086 148.690 55.658 1.00 36.52 158 LEU A CA 1
ATOM 1129 C C . LEU A 1 158 ? 21.613 148.736 54.198 1.00 35.16 158 LEU A C 1
ATOM 1130 O O . LEU A 1 158 ? 22.205 149.420 53.372 1.00 32.97 158 LEU A O 1
ATOM 1135 N N . PHE A 1 159 ? 20.540 148.012 53.897 1.00 34.92 159 PHE A N 1
ATOM 1136 C CA . PHE A 1 159 ? 19.991 147.924 52.534 1.00 34.89 159 PHE A CA 1
ATOM 1137 C C . PHE A 1 159 ? 19.332 149.225 52.096 1.00 35.78 159 PHE A C 1
ATOM 1138 O O . PHE A 1 159 ? 19.575 149.723 50.988 1.00 36.21 159 PHE A O 1
ATOM 1146 N N . GLU A 1 160 ? 18.475 149.750 52.967 1.00 35.23 160 GLU A N 1
ATOM 1147 C CA . GLU A 1 160 ? 17.704 150.962 52.674 1.00 36.24 160 GLU A CA 1
ATOM 1148 C C . GLU A 1 160 ? 18.587 152.195 52.505 1.00 35.69 160 GLU A C 1
ATOM 1149 O O . GLU A 1 160 ? 18.452 152.929 51.526 1.00 35.67 160 GLU A O 1
ATOM 1155 N N . THR A 1 161 ? 19.499 152.383 53.455 1.00 34.70 161 THR A N 1
ATOM 1156 C CA . THR A 1 161 ? 20.319 153.590 53.552 1.00 33.80 161 THR A CA 1
ATOM 1157 C C . THR A 1 161 ? 21.606 153.522 52.744 1.00 32.47 161 THR A C 1
ATOM 1158 O O . THR A 1 161 ? 22.159 154.554 52.390 1.00 31.34 161 THR A O 1
ATOM 1162 N N . GLU A 1 162 ? 22.079 152.315 52.455 1.00 33.20 162 GLU A N 1
ATOM 1163 C CA . GLU A 1 162 ? 23.448 152.124 51.976 1.00 32.82 162 GLU A CA 1
ATOM 1164 C C . GLU A 1 162 ? 23.510 151.227 50.730 1.00 32.77 162 GLU A C 1
ATOM 1165 O O . GLU A 1 162 ? 23.904 151.710 49.669 1.00 30.24 162 GLU A O 1
ATOM 1171 N N . TRP A 1 163 ? 23.099 149.954 50.846 1.00 34.73 163 TRP A N 1
ATOM 1172 C CA . TRP A 1 163 ? 23.100 148.999 49.703 1.00 35.36 163 TRP A CA 1
ATOM 1173 C C . TRP A 1 163 ? 21.747 148.978 49.024 1.00 35.55 163 TRP A C 1
ATOM 1174 O O . TRP A 1 163 ? 20.982 148.022 49.141 1.00 36.56 163 TRP A O 1
ATOM 1185 N N . THR A 1 164 ? 21.458 150.045 48.299 1.00 35.15 164 THR A N 1
ATOM 1186 C CA . THR A 1 164 ? 20.123 150.248 47.752 1.00 34.38 164 THR A CA 1
ATOM 1187 C C . THR A 1 164 ? 19.781 149.280 46.624 1.00 33.93 164 THR A C 1
ATOM 1188 O O . THR A 1 164 ? 18.602 149.032 46.372 1.00 33.87 164 THR A O 1
ATOM 1192 N N . THR A 1 165 ? 20.791 148.741 45.947 1.00 33.18 165 THR A N 1
ATOM 1193 C CA . THR A 1 165 ? 20.550 147.741 44.903 1.00 34.18 165 THR A CA 1
ATOM 1194 C C . THR A 1 165 ? 20.029 146.422 45.479 1.00 34.09 165 THR A C 1
ATOM 1195 O O . THR A 1 165 ? 19.321 145.687 44.794 1.00 34.12 165 THR A O 1
ATOM 1199 N N . SER A 1 166 ? 20.402 146.130 46.725 1.00 33.81 166 SER A N 1
ATOM 1200 C CA . SER A 1 166 ? 19.896 144.962 47.448 1.00 34.39 166 SER A CA 1
ATOM 1201 C C . SER A 1 166 ? 18.471 145.179 47.976 1.00 34.67 166 SER A C 1
ATOM 1202 O O . SER A 1 166 ? 17.669 144.237 48.007 1.00 35.72 166 SER A O 1
ATOM 1205 N N . ALA A 1 167 ? 18.172 146.405 48.406 1.00 33.88 167 ALA A N 1
ATOM 1206 C CA . ALA A 1 167 ? 16.803 146.809 48.732 1.00 33.09 167 ALA A CA 1
ATOM 1207 C C . ALA A 1 167 ? 15.854 146.625 47.541 1.00 32.84 167 ALA A C 1
ATOM 1208 O O . ALA A 1 167 ? 14.752 146.109 47.712 1.00 32.43 167 ALA A O 1
ATOM 1210 N N . ASP A 1 168 ? 16.300 147.001 46.339 1.00 33.34 168 ASP A N 1
ATOM 1211 C CA . ASP A 1 168 ? 15.510 146.829 45.096 1.00 33.80 168 ASP A CA 1
ATOM 1212 C C . ASP A 1 168 ? 15.068 145.393 44.850 1.00 35.11 168 ASP A C 1
ATOM 1213 O O . ASP A 1 168 ? 13.986 145.153 44.315 1.00 36.31 168 ASP A O 1
ATOM 1218 N N . VAL A 1 169 ? 15.923 144.446 45.213 1.00 36.40 169 VAL A N 1
ATOM 1219 C CA . VAL A 1 169 ? 15.670 143.028 44.976 1.00 36.09 169 VAL A CA 1
ATOM 1220 C C . VAL A 1 169 ? 14.959 142.372 46.164 1.00 35.50 169 VAL A C 1
ATOM 1221 O O . VAL A 1 169 ? 14.004 141.614 45.965 1.00 34.84 169 VAL A O 1
ATOM 1225 N N . TYR A 1 170 ? 15.410 142.675 47.382 1.00 33.87 170 TYR A N 1
ATOM 1226 C CA . TYR A 1 170 ? 14.935 141.978 48.586 1.00 35.00 170 TYR A CA 1
ATOM 1227 C C . TYR A 1 170 ? 13.925 142.737 49.451 1.00 35.87 170 TYR A C 1
ATOM 1228 O O . TYR A 1 170 ? 13.287 142.139 50.317 1.00 36.67 170 TYR A O 1
ATOM 1237 N N . LEU A 1 171 ? 13.774 144.037 49.209 1.00 35.81 171 LEU A N 1
ATOM 1238 C CA . LEU A 1 171 ? 12.800 144.863 49.908 1.00 34.86 171 LEU A CA 1
ATOM 1239 C C . LEU A 1 171 ? 11.958 145.652 48.901 1.00 36.36 171 LEU A C 1
ATOM 1240 O O . LEU A 1 171 ? 11.789 146.863 49.054 1.00 36.30 171 LEU A O 1
ATOM 1245 N N . PRO A 1 172 ? 11.427 144.979 47.859 1.00 38.25 172 PRO A N 1
ATOM 1246 C CA . PRO A 1 172 ? 10.552 145.717 46.935 1.00 38.77 172 PRO A CA 1
ATOM 1247 C C . PRO A 1 172 ? 9.384 146.339 47.694 1.00 38.51 172 PRO A C 1
ATOM 1248 O O . PRO A 1 172 ? 8.670 145.624 48.411 1.00 37.06 172 PRO A O 1
ATOM 1252 N N . GLY A 1 173 ? 9.237 147.660 47.569 1.00 37.81 173 GLY A N 1
ATOM 1253 C CA . GLY A 1 173 ? 8.276 148.435 48.361 1.00 37.07 173 GLY A CA 1
ATOM 1254 C C . GLY A 1 173 ? 8.520 148.390 49.864 1.00 37.27 173 GLY A C 1
ATOM 1255 O O . GLY A 1 173 ? 7.607 148.601 50.652 1.00 38.21 173 GLY A O 1
ATOM 1256 N N . GLY A 1 174 ? 9.750 148.111 50.275 1.00 36.86 174 GLY A N 1
ATOM 1257 C CA . GLY A 1 174 ? 10.052 147.884 51.693 1.00 37.55 174 GLY A CA 1
ATOM 1258 C C . GLY A 1 174 ? 9.571 146.560 52.282 1.00 37.72 174 GLY A C 1
ATOM 1259 O O . GLY A 1 174 ? 9.703 146.337 53.488 1.00 37.43 174 GLY A O 1
ATOM 1260 N N . LYS A 1 175 ? 9.040 145.675 51.436 1.00 37.66 175 LYS A N 1
ATOM 1261 C CA . LYS A 1 175 ? 8.468 144.400 51.866 1.00 37.94 175 LYS A CA 1
ATOM 1262 C C . LYS A 1 175 ? 9.532 143.306 51.790 1.00 37.17 175 LYS A C 1
ATOM 1263 O O . LYS A 1 175 ? 9.993 142.939 50.700 1.00 36.53 175 LYS A O 1
ATOM 1265 N N . ALA A 1 176 ? 9.918 142.804 52.961 1.00 36.30 176 ALA A N 1
ATOM 1266 C CA . ALA A 1 176 ? 10.806 141.650 53.073 1.00 37.08 176 ALA A CA 1
ATOM 1267 C C . ALA A 1 176 ? 10.101 140.359 52.611 1.00 37.49 176 ALA A C 1
ATOM 1268 O O . ALA A 1 176 ? 8.863 140.303 52.601 1.00 36.75 176 ALA A O 1
ATOM 1270 N N . PRO A 1 177 ? 10.883 139.319 52.220 1.00 37.74 177 PRO A N 1
ATOM 1271 C CA . PRO A 1 177 ? 10.306 138.014 51.882 1.00 36.62 177 PRO A CA 1
ATOM 1272 C C . PRO A 1 177 ? 9.542 137.395 53.046 1.00 35.32 177 PRO A C 1
ATOM 1273 O O . PRO A 1 177 ? 10.007 137.438 54.186 1.00 31.83 177 PRO A O 1
ATOM 1277 N N . ARG A 1 178 ? 8.365 136.855 52.746 1.00 36.20 178 ARG A N 1
ATOM 1278 C CA . ARG A 1 178 ? 7.522 136.198 53.750 1.00 37.14 178 ARG A CA 1
ATOM 1279 C C . ARG A 1 178 ? 7.320 134.726 53.356 1.00 34.79 178 ARG A C 1
ATOM 1280 O O . ARG A 1 178 ? 7.117 134.418 52.172 1.00 32.53 178 ARG A O 1
ATOM 1284 N N . PRO A 1 179 ? 7.365 133.815 54.345 1.00 33.55 179 PRO A N 1
ATOM 1285 C CA . PRO A 1 179 ? 7.015 132.442 54.032 1.00 33.81 179 PRO A CA 1
ATOM 1286 C C . PRO A 1 179 ? 5.537 132.325 53.647 1.00 34.89 179 PRO A C 1
ATOM 1287 O O . PRO A 1 179 ? 4.716 133.176 54.010 1.00 33.63 179 PRO A O 1
ATOM 1291 N N . GLY A 1 180 ? 5.233 131.304 52.854 1.00 37.13 180 GLY A N 1
ATOM 1292 C CA . GLY A 1 180 ? 3.893 131.112 52.311 1.00 37.60 180 GLY A CA 1
ATOM 1293 C C . GLY A 1 180 ? 3.554 131.962 51.096 1.00 38.16 180 GLY A C 1
ATOM 1294 O O . GLY A 1 180 ? 2.501 131.765 50.505 1.00 38.98 180 GLY A O 1
ATOM 1295 N N . GLU A 1 181 ? 4.424 132.902 50.724 1.00 39.86 181 GLU A N 1
ATOM 1296 C CA . GLU A 1 181 ? 4.218 133.764 49.552 1.00 41.58 181 GLU A CA 1
ATOM 1297 C C . GLU A 1 181 ? 5.340 133.489 48.591 1.00 38.70 181 GLU A C 1
ATOM 1298 O O . GLU A 1 181 ? 6.444 133.153 49.029 1.00 38.86 181 GLU A O 1
ATOM 1304 N N . LEU A 1 182 ? 5.077 133.675 47.299 1.00 35.48 182 LEU A N 1
ATOM 1305 C CA . LEU A 1 182 ? 6.098 133.487 46.267 1.00 34.30 182 LEU A CA 1
ATOM 1306 C C . LEU A 1 182 ? 7.165 134.581 46.297 1.00 33.33 182 LEU A C 1
ATOM 1307 O O . LEU A 1 182 ? 6.858 135.745 46.115 1.00 32.33 182 LEU A O 1
ATOM 1312 N N . LEU A 1 183 ? 8.409 134.181 46.549 1.00 33.91 183 LEU A N 1
ATOM 1313 C CA . LEU A 1 183 ? 9.571 135.068 46.498 1.00 34.72 183 LEU A CA 1
ATOM 1314 C C . LEU A 1 183 ? 10.165 134.975 45.106 1.00 35.03 183 LEU A C 1
ATOM 1315 O O . LEU A 1 183 ? 10.418 133.873 44.629 1.00 34.42 183 LEU A O 1
ATOM 1320 N N . ARG A 1 184 ? 10.412 136.124 44.478 1.00 34.84 184 ARG A N 1
ATOM 1321 C CA . ARG A 1 184 ? 10.992 136.175 43.135 1.00 35.23 184 ARG A CA 1
ATOM 1322 C C . ARG A 1 184 ? 12.294 136.952 43.062 1.00 34.03 184 ARG A C 1
ATOM 1323 O O . ARG A 1 184 ? 12.578 137.812 43.896 1.00 33.32 184 ARG A O 1
ATOM 1331 N N . ASN A 1 185 ? 13.072 136.621 42.038 1.00 32.60 185 ASN A N 1
ATOM 1332 C CA . ASN A 1 185 ? 14.217 137.407 41.624 1.00 32.31 185 ASN A CA 1
ATOM 1333 C C . ASN A 1 185 ? 14.210 137.441 40.087 1.00 30.38 185 ASN A C 1
ATOM 1334 O O . ASN A 1 185 ? 14.939 136.681 39.445 1.00 28.77 185 ASN A O 1
ATOM 1339 N N . PRO A 1 186 ? 13.375 138.319 39.496 1.00 30.20 186 PRO A N 1
ATOM 1340 C CA . PRO A 1 186 ? 13.276 138.389 38.022 1.00 31.19 186 PRO A CA 1
ATOM 1341 C C . PRO A 1 186 ? 14.570 138.795 37.313 1.00 31.47 186 PRO A C 1
ATOM 1342 O O . PRO A 1 186 ? 14.773 138.411 36.163 1.00 32.30 186 PRO A O 1
ATOM 1346 N N . THR A 1 187 ? 15.424 139.566 37.984 1.00 31.20 187 THR A N 1
ATOM 1347 C CA . THR A 1 187 ? 16.711 139.957 37.413 1.00 31.33 187 THR A CA 1
ATOM 1348 C C . THR A 1 187 ? 17.649 138.745 37.253 1.00 31.45 187 THR A C 1
ATOM 1349 O O . THR A 1 187 ? 18.230 138.535 36.184 1.00 30.39 187 THR A O 1
ATOM 1353 N N . LEU A 1 188 ? 17.794 137.956 38.313 1.00 32.04 188 LEU A N 1
ATOM 1354 C CA . LEU A 1 188 ? 18.612 136.742 38.251 1.00 32.14 188 LEU A CA 1
ATOM 1355 C C . LEU A 1 188 ? 18.098 135.830 37.146 1.00 32.34 188 LEU A C 1
ATOM 1356 O O . LEU A 1 188 ? 18.876 135.267 36.366 1.00 33.49 188 LEU A O 1
ATOM 1361 N N . ALA A 1 189 ? 16.781 135.704 37.078 1.00 32.22 189 ALA A N 1
ATOM 1362 C CA . ALA A 1 189 ? 16.147 134.935 36.023 1.00 33.10 189 ALA A CA 1
ATOM 1363 C C . ALA A 1 189 ? 16.527 135.471 34.646 1.00 32.43 189 ALA A C 1
ATOM 1364 O O . ALA A 1 189 ? 16.915 134.697 33.778 1.00 33.72 189 ALA A O 1
ATOM 1366 N N . ALA A 1 190 ? 16.424 136.789 34.465 1.00 31.78 190 ALA A N 1
ATOM 1367 C CA . ALA A 1 190 ? 16.824 137.460 33.203 1.00 32.42 190 ALA A CA 1
ATOM 1368 C C . ALA A 1 190 ? 18.297 137.214 32.815 1.00 32.91 190 ALA A C 1
ATOM 1369 O O . ALA A 1 190 ? 18.640 137.065 31.623 1.00 31.65 190 ALA A O 1
ATOM 1371 N N . THR A 1 191 ? 19.144 137.165 33.842 1.00 32.92 191 THR A N 1
ATOM 1372 C CA . THR A 1 191 ? 20.581 136.969 33.690 1.00 33.41 191 THR A CA 1
ATOM 1373 C C . THR A 1 191 ? 20.938 135.606 33.089 1.00 33.73 191 THR A C 1
ATOM 1374 O O . THR A 1 191 ? 21.790 135.535 32.191 1.00 33.42 191 THR A O 1
ATOM 1378 N N . TRP A 1 192 ? 20.319 134.534 33.589 1.00 33.02 192 TRP A N 1
ATOM 1379 C CA . TRP A 1 192 ? 20.540 133.198 33.005 1.00 32.90 192 TRP A CA 1
ATOM 1380 C C . TRP A 1 192 ? 19.910 133.089 31.616 1.00 33.47 192 TRP A C 1
ATOM 1381 O O . TRP A 1 192 ? 20.454 132.430 30.736 1.00 33.29 192 TRP A O 1
ATOM 1392 N N . LYS A 1 193 ? 18.766 133.729 31.425 1.00 34.76 193 LYS A N 1
ATOM 1393 C CA . LYS A 1 193 ? 18.118 133.713 30.122 1.00 38.56 193 LYS A CA 1
ATOM 1394 C C . LYS A 1 193 ? 19.002 134.348 29.060 1.00 38.88 193 LYS A C 1
ATOM 1395 O O . LYS A 1 193 ? 19.173 133.792 27.976 1.00 37.05 193 LYS A O 1
ATOM 1401 N N . ARG A 1 194 ? 19.563 135.508 29.382 1.00 40.89 194 ARG A N 1
ATOM 1402 C CA . ARG A 1 194 ? 20.459 136.188 28.463 1.00 42.79 194 ARG A CA 1
ATOM 1403 C C . ARG A 1 194 ? 21.688 135.319 28.188 1.00 41.35 194 ARG A C 1
ATOM 1404 O O . ARG A 1 194 ? 22.052 135.087 27.027 1.00 40.52 194 ARG A O 1
ATOM 1412 N N . LEU A 1 195 ? 22.305 134.842 29.267 1.00 39.53 195 LEU A N 1
ATOM 1413 C CA . LEU A 1 195 ? 23.423 133.900 29.197 1.00 39.68 195 LEU A CA 1
ATOM 1414 C C . LEU A 1 195 ? 23.125 132.815 28.172 1.00 38.88 195 LEU A C 1
ATOM 1415 O O . LEU A 1 195 ? 23.876 132.640 27.214 1.00 38.09 195 LEU A O 1
ATOM 1420 N N . LEU A 1 196 ? 22.010 132.117 28.375 1.00 38.10 196 LEU A N 1
ATOM 1421 C CA . LEU A 1 196 ? 21.581 131.050 27.481 1.00 38.57 196 LEU A CA 1
ATOM 1422 C C . LEU A 1 196 ? 21.339 131.516 26.052 1.00 37.92 196 LEU A C 1
ATOM 1423 O O . LEU A 1 196 ? 21.732 130.837 25.108 1.00 37.21 196 LEU A O 1
ATOM 1428 N N . ALA A 1 197 ? 20.676 132.658 25.896 1.00 38.76 197 ALA A N 1
ATOM 1429 C CA . ALA A 1 197 ? 20.389 133.194 24.563 1.00 41.34 197 ALA A CA 1
ATOM 1430 C C . ALA A 1 197 ? 21.676 133.367 23.755 1.00 43.24 197 ALA A C 1
ATOM 1431 O O . ALA A 1 197 ? 21.780 132.872 22.625 1.00 42.62 197 ALA A O 1
ATOM 1433 N N . GLU A 1 198 ? 22.667 134.021 24.360 1.00 45.04 198 GLU A N 1
ATOM 1434 C CA . GLU A 1 198 ? 23.905 134.341 23.650 1.00 46.90 198 GLU A CA 1
ATOM 1435 C C . GLU A 1 198 ? 24.969 133.245 23.634 1.00 44.59 198 GLU A C 1
ATOM 1436 O O . GLU A 1 198 ? 26.061 133.480 23.134 1.00 44.67 198 GLU A O 1
ATOM 1442 N N . VAL A 1 199 ? 24.669 132.064 24.165 1.00 43.46 199 VAL A N 1
ATOM 1443 C CA . VAL A 1 199 ? 25.509 130.880 23.906 1.00 43.43 199 VAL A CA 1
ATOM 1444 C C . VAL A 1 199 ? 24.814 129.819 23.039 1.00 43.48 199 VAL A C 1
ATOM 1445 O O . VAL A 1 199 ? 25.449 128.841 22.643 1.00 43.98 199 VAL A O 1
ATOM 1449 N N . ALA A 1 200 ? 23.531 130.007 22.742 1.00 43.88 200 ALA A N 1
ATOM 1450 C CA . ALA A 1 200 ? 22.742 129.000 22.026 1.00 44.92 200 ALA A CA 1
ATOM 1451 C C . ALA A 1 200 ? 23.305 128.713 20.638 1.00 45.12 200 ALA A C 1
ATOM 1452 O O . ALA A 1 200 ? 23.343 127.565 20.202 1.00 44.94 200 ALA A O 1
ATOM 1454 N N . GLY A 1 201 ? 23.775 129.755 19.961 1.00 46.17 201 GLY A N 1
ATOM 1455 C CA . GLY A 1 201 ? 24.379 129.600 18.635 1.00 48.02 201 GLY A CA 1
ATOM 1456 C C . GLY A 1 201 ? 25.842 129.173 18.633 1.00 48.87 201 GLY A C 1
ATOM 1457 O O . GLY A 1 201 ? 26.447 129.048 17.572 1.00 48.52 201 GLY A O 1
ATOM 1458 N N . ALA A 1 202 ? 26.411 128.931 19.811 1.00 49.78 202 ALA A N 1
ATOM 1459 C CA . ALA A 1 202 ? 27.844 128.669 19.951 1.00 48.48 202 ALA A CA 1
ATOM 1460 C C . ALA A 1 202 ? 28.315 127.349 19.330 1.00 48.61 202 ALA A C 1
ATOM 1461 O O . ALA A 1 202 ? 29.504 127.211 19.010 1.00 47.73 202 ALA A O 1
ATOM 1463 N N . GLY A 1 203 ? 27.402 126.386 19.182 1.00 46.99 203 GLY A N 1
ATOM 1464 C CA . GLY A 1 203 ? 27.703 125.121 18.500 1.00 46.43 203 GLY A CA 1
ATOM 1465 C C . GLY A 1 203 ? 27.177 123.891 19.214 1.00 44.80 203 GLY A C 1
ATOM 1466 O O . GLY A 1 203 ? 26.017 123.856 19.630 1.00 42.44 203 GLY A O 1
ATOM 1467 N N . ASP A 1 204 ? 28.035 122.878 19.333 1.00 44.81 204 ASP A N 1
ATOM 1468 C CA . ASP A 1 204 ? 27.702 121.664 20.073 1.00 46.52 204 ASP A CA 1
ATOM 1469 C C . ASP A 1 204 ? 27.636 121.915 21.588 1.00 46.45 204 ASP A C 1
ATOM 1470 O O . ASP A 1 204 ? 28.100 122.941 22.096 1.00 45.96 204 ASP A O 1
ATOM 1475 N N . ARG A 1 205 ? 27.043 120.955 22.280 1.00 46.26 205 ARG A N 1
ATOM 1476 C CA . ARG A 1 205 ? 26.810 121.014 23.720 1.00 45.99 205 ARG A CA 1
ATOM 1477 C C . ARG A 1 205 ? 28.001 121.558 24.546 1.00 45.93 205 ARG A C 1
ATOM 1478 O O . ARG A 1 205 ? 27.818 122.423 25.408 1.00 45.97 205 ARG A O 1
ATOM 1486 N N . GLU A 1 206 ? 29.201 121.052 24.273 1.00 46.66 206 GLU A N 1
ATOM 1487 C CA . GLU A 1 206 ? 30.418 121.449 25.010 1.00 47.47 206 GLU A CA 1
ATOM 1488 C C . GLU A 1 206 ? 30.836 122.884 24.692 1.00 45.96 206 GLU A C 1
ATOM 1489 O O . GLU A 1 206 ? 31.356 123.587 25.556 1.00 45.22 206 GLU A O 1
ATOM 1495 N N . ALA A 1 207 ? 30.618 123.301 23.447 1.00 44.80 207 ALA A N 1
ATOM 1496 C CA . ALA A 1 207 ? 30.971 124.648 23.011 1.00 44.33 207 ALA A CA 1
ATOM 1497 C C . ALA A 1 207 ? 30.096 125.692 23.689 1.00 43.14 207 ALA A C 1
ATOM 1498 O O . ALA A 1 207 ? 30.559 126.808 23.955 1.00 42.76 207 ALA A O 1
ATOM 1500 N N . GLN A 1 208 ? 28.840 125.321 23.953 1.00 41.04 208 GLN A N 1
ATOM 1501 C CA . GLN A 1 208 ? 27.867 126.207 24.600 1.00 41.62 208 GLN A CA 1
ATOM 1502 C C . GLN A 1 208 ? 28.276 126.522 26.022 1.00 41.22 208 GLN A C 1
ATOM 1503 O O . GLN A 1 208 ? 28.173 127.668 26.467 1.00 41.12 208 GLN A O 1
ATOM 1509 N N . ILE A 1 209 ? 28.721 125.486 26.727 1.00 40.32 209 ILE A N 1
ATOM 1510 C CA . ILE A 1 209 ? 29.220 125.610 28.092 1.00 40.39 209 ILE A CA 1
ATOM 1511 C C . ILE A 1 209 ? 30.506 126.439 28.115 1.00 40.58 209 ILE A C 1
ATOM 1512 O O . ILE A 1 209 ? 30.663 127.315 28.954 1.00 39.78 209 ILE A O 1
ATOM 1517 N N . GLU A 1 210 ? 31.410 126.164 27.182 1.00 43.11 210 GLU A N 1
ATOM 1518 C CA . GLU A 1 210 ? 32.667 126.911 27.062 1.00 43.79 210 GLU A CA 1
ATOM 1519 C C . GLU A 1 210 ? 32.430 128.391 26.733 1.00 43.20 210 GLU A C 1
ATOM 1520 O O . GLU A 1 210 ? 33.104 129.267 27.285 1.00 43.53 210 GLU A O 1
ATOM 1526 N N . ALA A 1 211 ? 31.476 128.664 25.841 1.00 42.88 211 ALA A N 1
ATOM 1527 C CA . ALA A 1 211 ? 31.048 130.049 25.547 1.00 41.62 211 ALA A CA 1
ATOM 1528 C C . ALA A 1 211 ? 30.448 130.735 26.770 1.00 40.87 211 ALA A C 1
ATOM 1529 O O . ALA A 1 211 ? 30.703 131.914 27.006 1.00 42.78 211 ALA A O 1
ATOM 1531 N N . ALA A 1 212 ? 29.654 129.991 27.538 1.00 39.94 212 ALA A N 1
ATOM 1532 C CA . ALA A 1 212 ? 29.106 130.473 28.812 1.00 38.76 212 ALA A CA 1
ATOM 1533 C C . ALA A 1 212 ? 30.185 130.798 29.848 1.00 38.92 212 ALA A C 1
ATOM 1534 O O . ALA A 1 212 ? 30.034 131.734 30.636 1.00 38.41 212 ALA A O 1
ATOM 1536 N N . ARG A 1 213 ? 31.260 130.016 29.859 1.00 39.90 213 ARG A N 1
ATOM 1537 C CA . ARG A 1 213 ? 32.387 130.293 30.744 1.00 40.85 213 ARG A CA 1
ATOM 1538 C C . ARG A 1 213 ? 32.983 131.665 30.433 1.00 40.66 213 ARG A C 1
ATOM 1539 O O . ARG A 1 213 ? 33.331 132.409 31.341 1.00 37.36 213 ARG A O 1
ATOM 1547 N N . GLU A 1 214 ? 33.068 131.984 29.144 1.00 42.04 214 GLU A N 1
ATOM 1548 C CA . GLU A 1 214 ? 33.593 133.264 28.680 1.00 44.22 214 GLU A CA 1
ATOM 1549 C C . GLU A 1 214 ? 32.653 134.445 28.892 1.00 43.66 214 GLU A C 1
ATOM 1550 O O . GLU A 1 214 ? 33.117 135.574 29.073 1.00 45.19 214 GLU A O 1
ATOM 1556 N N . VAL A 1 215 ? 31.348 134.196 28.860 1.00 42.79 215 VAL A N 1
ATOM 1557 C CA . VAL A 1 215 ? 30.361 135.221 29.208 1.00 42.47 215 VAL A CA 1
ATOM 1558 C C . VAL A 1 215 ? 30.488 135.631 30.680 1.00 40.38 215 VAL A C 1
ATOM 1559 O O . VAL A 1 215 ? 30.432 136.819 31.001 1.00 40.99 215 VAL A O 1
ATOM 1563 N N . TRP A 1 216 ? 30.663 134.653 31.561 1.00 37.58 216 TRP A N 1
ATOM 1564 C CA . TRP A 1 216 ? 30.936 134.936 32.968 1.00 36.37 216 TRP A CA 1
ATOM 1565 C C . TRP A 1 216 ? 32.267 135.669 33.144 1.00 38.34 216 TRP A C 1
ATOM 1566 O O . TRP A 1 216 ? 32.383 136.577 33.967 1.00 37.98 216 TRP A O 1
ATOM 1577 N N . ARG A 1 217 ? 33.254 135.259 32.358 1.00 40.89 217 ARG A N 1
ATOM 1578 C CA . ARG A 1 217 ? 34.649 135.664 32.532 1.00 43.68 217 ARG A CA 1
ATOM 1579 C C . ARG A 1 217 ? 35.045 136.995 31.914 1.00 42.77 217 ARG A C 1
ATOM 1580 O O . ARG A 1 217 ? 35.805 137.759 32.513 1.00 41.16 217 ARG A O 1
ATOM 1588 N N . THR A 1 218 ? 34.583 137.210 30.685 1.00 42.36 218 THR A N 1
ATOM 1589 C CA . THR A 1 218 ? 34.881 138.415 29.905 1.00 41.31 218 THR A CA 1
ATOM 1590 C C . THR A 1 218 ? 33.654 139.179 29.408 1.00 40.83 218 THR A C 1
ATOM 1591 O O . THR A 1 218 ? 33.800 140.301 28.926 1.00 41.22 218 THR A O 1
ATOM 1595 N N . GLY A 1 219 ? 32.463 138.588 29.535 1.00 40.29 219 GLY A N 1
ATOM 1596 C CA . GLY A 1 219 ? 31.231 139.134 28.955 1.00 38.78 219 GLY A CA 1
ATOM 1597 C C . GLY A 1 219 ? 30.467 140.060 29.885 1.00 36.87 219 GLY A C 1
ATOM 1598 O O . GLY A 1 219 ? 31.034 140.655 30.805 1.00 34.78 219 GLY A O 1
ATOM 1599 N N . PHE A 1 220 ? 29.165 140.167 29.642 1.00 36.45 220 PHE A N 1
ATOM 1600 C CA . PHE A 1 220 ? 28.323 141.131 30.355 1.00 36.39 220 PHE A CA 1
ATOM 1601 C C . PHE A 1 220 ? 28.319 140.935 31.883 1.00 35.48 220 PHE A C 1
ATOM 1602 O O . PHE A 1 220 ? 28.184 141.901 32.638 1.00 34.99 220 PHE A O 1
ATOM 1610 N N . ILE A 1 221 ? 28.484 139.691 32.321 1.00 35.36 221 ILE A N 1
ATOM 1611 C CA . ILE A 1 221 ? 28.504 139.375 33.748 1.00 35.78 221 ILE A CA 1
ATOM 1612 C C . ILE A 1 221 ? 29.747 139.961 34.399 1.00 35.09 221 ILE A C 1
ATOM 1613 O O . ILE A 1 221 ? 29.652 140.685 35.382 1.00 36.22 221 ILE A O 1
ATOM 1618 N N . ALA A 1 222 ? 30.906 139.624 33.849 1.00 35.11 222 ALA A N 1
ATOM 1619 C CA . ALA A 1 222 ? 32.190 140.149 34.323 1.00 35.75 222 ALA A CA 1
ATOM 1620 C C . ALA A 1 222 ? 32.208 141.671 34.405 1.00 36.31 222 ALA A C 1
ATOM 1621 O O . ALA A 1 222 ? 32.610 142.237 35.421 1.00 37.50 222 ALA A O 1
ATOM 1623 N N . GLU A 1 223 ? 31.783 142.319 33.324 1.00 35.85 223 GLU A N 1
ATOM 1624 C CA . GLU A 1 223 ? 31.681 143.779 33.278 1.00 36.35 223 GLU A CA 1
ATOM 1625 C C . GLU A 1 223 ? 30.950 144.333 34.497 1.00 34.99 223 GLU A C 1
ATOM 1626 O O . GLU A 1 223 ? 31.453 145.228 35.174 1.00 35.45 223 GLU A O 1
ATOM 1632 N N . ALA A 1 224 ? 29.784 143.766 34.778 1.00 33.55 224 ALA A N 1
ATOM 1633 C CA . ALA A 1 224 ? 28.952 144.191 35.907 1.00 33.70 224 ALA A CA 1
ATOM 1634 C C . ALA A 1 224 ? 29.582 143.928 37.283 1.00 33.15 224 ALA A C 1
ATOM 1635 O O . ALA A 1 224 ? 29.453 144.736 38.208 1.00 32.49 224 ALA A O 1
ATOM 1637 N N . LEU A 1 225 ? 30.241 142.785 37.405 1.00 33.37 225 LEU A N 1
ATOM 1638 C CA . LEU A 1 225 ? 30.876 142.382 38.650 1.00 34.15 225 LEU A CA 1
ATOM 1639 C C . LEU A 1 225 ? 32.010 143.331 39.007 1.00 35.62 225 LEU A C 1
ATOM 1640 O O . LEU A 1 225 ? 32.123 143.769 40.158 1.00 36.15 225 LEU A O 1
ATOM 1645 N N . VAL A 1 226 ? 32.842 143.636 38.008 1.00 36.56 226 VAL A N 1
ATOM 1646 C CA . VAL A 1 226 ? 33.955 144.580 38.162 1.00 37.70 226 VAL A CA 1
ATOM 1647 C C . VAL A 1 226 ? 33.402 145.971 38.475 1.00 36.59 226 VAL A C 1
ATOM 1648 O O . VAL A 1 226 ? 33.802 146.600 39.456 1.00 37.04 226 VAL A O 1
ATOM 1652 N N . ARG A 1 227 ? 32.468 146.423 37.647 1.00 35.08 227 ARG A N 1
ATOM 1653 C CA . ARG A 1 227 ? 31.784 147.702 37.860 1.00 34.87 227 ARG A CA 1
ATOM 1654 C C . ARG A 1 227 ? 31.257 147.853 39.302 1.00 33.24 227 ARG A C 1
ATOM 1655 O O . ARG A 1 227 ? 31.414 148.904 39.902 1.00 33.72 227 ARG A O 1
ATOM 1663 N N . GLN A 1 228 ? 30.676 146.796 39.860 1.00 32.68 228 GLN A N 1
ATOM 1664 C CA . GLN A 1 228 ? 30.169 146.823 41.247 1.00 32.59 228 GLN A CA 1
ATOM 1665 C C . GLN A 1 228 ? 31.294 146.853 42.269 1.00 33.30 228 GLN A C 1
ATOM 1666 O O . GLN A 1 228 ? 31.167 147.473 43.324 1.00 31.87 228 GLN A O 1
ATOM 1672 N N . ALA A 1 229 ? 32.358 146.108 41.982 1.00 35.43 229 ALA A N 1
ATOM 1673 C CA . ALA A 1 229 ? 33.477 145.969 42.904 1.00 37.83 229 ALA A CA 1
ATOM 1674 C C . ALA A 1 229 ? 34.169 147.302 43.111 1.00 40.28 229 ALA A C 1
ATOM 1675 O O . ALA A 1 229 ? 34.548 147.638 44.230 1.00 41.04 229 ALA A O 1
ATOM 1677 N N . ARG A 1 230 ? 34.292 148.062 42.026 1.00 43.28 230 ARG A N 1
ATOM 1678 C CA . ARG A 1 230 ? 34.918 149.382 42.034 1.00 46.92 230 ARG A CA 1
ATOM 1679 C C . ARG A 1 230 ? 34.041 150.560 42.544 1.00 45.72 230 ARG A C 1
ATOM 1680 O O . ARG A 1 230 ? 34.520 151.691 42.606 1.00 45.95 230 ARG A O 1
ATOM 1688 N N . ARG A 1 231 ? 32.782 150.295 42.904 1.00 43.77 231 ARG A N 1
ATOM 1689 C CA . ARG A 1 231 ? 31.893 151.297 43.517 1.00 41.39 231 ARG A CA 1
ATOM 1690 C C . ARG A 1 231 ? 32.086 151.337 45.043 1.00 37.76 231 ARG A C 1
ATOM 1691 O O . ARG A 1 231 ? 31.959 150.303 45.688 1.00 34.63 231 ARG A O 1
ATOM 1699 N N . PRO A 1 232 ? 32.404 152.526 45.620 1.00 36.51 232 PRO A N 1
ATOM 1700 C CA . PRO A 1 232 ? 32.539 152.667 47.080 1.00 34.83 232 PRO A CA 1
ATOM 1701 C C . PRO A 1 232 ? 31.338 152.113 47.836 1.00 33.92 232 PRO A C 1
ATOM 1702 O O . PRO A 1 232 ? 30.207 152.544 47.623 1.00 32.53 232 PRO A O 1
ATOM 1706 N N . THR A 1 233 ? 31.605 151.136 48.691 1.00 32.85 233 THR A N 1
ATOM 1707 C CA . THR A 1 233 ? 30.565 150.379 49.358 1.00 31.70 233 THR A CA 1
ATOM 1708 C C . THR A 1 233 ? 30.859 150.332 50.847 1.00 30.72 233 THR A C 1
ATOM 1709 O O . THR A 1 233 ? 31.968 150.009 51.258 1.00 30.13 233 THR A O 1
ATOM 1713 N N . MET A 1 234 ? 29.854 150.649 51.649 1.00 31.13 234 MET A N 1
ATOM 1714 C CA . MET A 1 234 ? 29.959 150.536 53.092 1.00 31.32 234 MET A CA 1
ATOM 1715 C C . MET A 1 234 ? 30.236 149.082 53.461 1.00 32.05 234 MET A C 1
ATOM 1716 O O . MET A 1 234 ? 29.728 148.159 52.812 1.00 32.42 234 MET A O 1
ATOM 1721 N N . ASP A 1 235 ? 31.041 148.887 54.501 1.00 31.22 235 ASP A N 1
ATOM 1722 C CA . ASP A 1 235 ? 31.288 147.550 55.028 1.00 30.46 235 ASP A CA 1
ATOM 1723 C C . ASP A 1 235 ? 31.328 147.545 56.559 1.00 31.19 235 ASP A C 1
ATOM 1724 O O . ASP A 1 235 ? 30.944 148.531 57.181 1.00 31.38 235 ASP A O 1
ATOM 1729 N N . THR A 1 236 ? 31.778 146.439 57.157 1.00 31.94 236 THR A N 1
ATOM 1730 C CA . THR A 1 236 ? 31.858 146.302 58.623 1.00 32.67 236 THR A CA 1
ATOM 1731 C C . THR A 1 236 ? 32.788 147.307 59.337 1.00 33.89 236 THR A C 1
ATOM 1732 O O . THR A 1 236 ? 32.604 147.564 60.529 1.00 33.64 236 THR A O 1
ATOM 1736 N N . SER A 1 237 ? 33.785 147.843 58.624 1.00 34.98 237 SER A N 1
ATOM 1737 C CA . SER A 1 237 ? 34.678 148.901 59.156 1.00 36.59 237 SER A CA 1
ATOM 1738 C C . SER A 1 237 ? 33.959 150.211 59.515 1.00 38.00 237 SER A C 1
ATOM 1739 O O . SER A 1 237 ? 34.399 150.935 60.411 1.00 38.54 237 SER A O 1
ATOM 1742 N N . GLY A 1 238 ? 32.863 150.500 58.810 1.00 39.49 238 GLY A N 1
ATOM 1743 C CA . GLY A 1 238 ? 32.116 151.747 58.967 1.00 39.86 238 GLY A CA 1
ATOM 1744 C C . GLY A 1 238 ? 32.409 152.755 57.861 1.00 40.90 238 GLY A C 1
ATOM 1745 O O . GLY A 1 238 ? 31.757 153.809 57.805 1.00 41.81 238 GLY A O 1
ATOM 1746 N N . GLU A 1 239 ? 33.367 152.430 56.982 1.00 38.77 239 GLU A N 1
ATOM 1747 C CA . GLU A 1 239 ? 33.717 153.272 55.832 1.00 37.98 239 GLU A CA 1
ATOM 1748 C C . GLU A 1 239 ? 33.278 152.609 54.558 1.00 36.17 239 GLU A C 1
ATOM 1749 O O . GLU A 1 239 ? 33.105 151.388 54.505 1.00 37.66 239 GLU A O 1
ATOM 1755 N N . ARG A 1 240 ? 33.146 153.422 53.517 1.00 34.61 240 ARG A N 1
ATOM 1756 C CA . ARG A 1 240 ? 32.918 152.910 52.184 1.00 34.37 240 ARG A CA 1
ATOM 1757 C C . ARG A 1 240 ? 34.271 152.551 51.603 1.00 33.26 240 ARG A C 1
ATOM 1758 O O . ARG A 1 240 ? 35.156 153.401 51.494 1.00 32.96 240 ARG A O 1
ATOM 1766 N N . HIS A 1 241 ? 34.444 151.274 51.281 1.00 31.78 241 HIS A N 1
ATOM 1767 C CA . HIS A 1 241 ? 35.669 150.813 50.645 1.00 31.06 241 HIS A CA 1
ATOM 1768 C C . HIS A 1 241 ? 35.367 150.344 49.236 1.00 32.31 241 HIS A C 1
ATOM 1769 O O . HIS A 1 241 ? 34.206 150.124 48.863 1.00 31.70 241 HIS A O 1
ATOM 1776 N N . THR A 1 242 ? 36.433 150.227 48.460 1.00 33.27 242 THR A N 1
ATOM 1777 C CA . THR A 1 242 ? 36.358 149.788 47.086 1.00 34.19 242 THR A CA 1
ATOM 1778 C C . THR A 1 242 ? 37.163 148.485 46.949 1.00 34.50 242 THR A C 1
ATOM 1779 O O . THR A 1 242 ? 38.071 148.210 47.735 1.00 33.27 242 THR A O 1
ATOM 1783 N N . GLY A 1 243 ? 36.809 147.681 45.958 1.00 33.88 243 GLY A N 1
ATOM 1784 C CA . GLY A 1 243 ? 37.480 146.407 45.721 1.00 34.33 243 GLY A CA 1
ATOM 1785 C C . GLY A 1 243 ? 38.584 146.565 44.695 1.00 34.02 243 GLY A C 1
ATOM 1786 O O . GLY A 1 243 ? 38.469 147.373 43.771 1.00 34.21 243 GLY A O 1
ATOM 1787 N N . THR A 1 244 ? 39.647 145.780 44.860 1.00 33.99 244 THR A N 1
ATOM 1788 C CA . THR A 1 244 ? 40.804 145.808 43.958 1.00 33.66 244 THR A CA 1
ATOM 1789 C C . THR A 1 244 ? 40.611 144.890 42.763 1.00 33.62 244 THR A C 1
ATOM 1790 O O . THR A 1 244 ? 41.444 144.878 41.861 1.00 34.00 244 THR A O 1
ATOM 1794 N N . LEU A 1 245 ? 39.535 144.102 42.782 1.00 33.28 245 LEU A N 1
ATOM 1795 C CA . LEU A 1 245 ? 39.157 143.232 41.672 1.00 33.70 245 LEU A CA 1
ATOM 1796 C C . LEU A 1 245 ? 39.116 143.983 40.333 1.00 33.08 245 LEU A C 1
ATOM 1797 O O . LEU A 1 245 ? 38.680 145.135 40.272 1.00 34.17 245 LEU A O 1
ATOM 1802 N N . THR A 1 246 ? 39.577 143.315 39.276 1.00 31.96 246 THR A N 1
ATOM 1803 C CA . THR A 1 246 ? 39.699 143.911 37.939 1.00 31.15 246 THR A CA 1
ATOM 1804 C C . THR A 1 246 ? 39.218 142.946 36.869 1.00 30.05 246 THR A C 1
ATOM 1805 O O . THR A 1 246 ? 39.079 141.752 37.113 1.00 30.06 246 THR A O 1
ATOM 1809 N N . ALA A 1 247 ? 39.029 143.478 35.667 1.00 30.07 247 ALA A N 1
ATOM 1810 C CA . ALA A 1 247 ? 38.625 142.696 34.488 1.00 30.16 247 ALA A CA 1
ATOM 1811 C C . ALA A 1 247 ? 39.546 141.515 34.226 1.00 30.93 247 ALA A C 1
ATOM 1812 O O . ALA A 1 247 ? 39.077 140.410 33.979 1.00 31.28 247 ALA A O 1
ATOM 1814 N N . ALA A 1 248 ? 40.854 141.767 34.282 1.00 31.24 248 ALA A N 1
ATOM 1815 C CA . ALA A 1 248 ? 41.880 140.725 34.094 1.00 31.61 248 ALA A CA 1
ATOM 1816 C C . ALA A 1 248 ? 41.930 139.631 35.172 1.00 32.91 248 ALA A C 1
ATOM 1817 O O . ALA A 1 248 ? 42.309 138.500 34.857 1.00 33.88 248 ALA A O 1
ATOM 1819 N N . ASP A 1 249 ? 41.604 139.955 36.429 1.00 32.51 249 ASP A N 1
ATOM 1820 C CA . ASP A 1 249 ? 41.499 138.919 37.478 1.00 32.18 249 ASP A CA 1
ATOM 1821 C C . ASP A 1 249 ? 40.489 137.857 37.050 1.00 33.66 249 ASP A C 1
ATOM 1822 O O . ASP A 1 249 ? 40.739 136.650 37.172 1.00 34.14 249 ASP A O 1
ATOM 1827 N N . LEU A 1 250 ? 39.336 138.329 36.571 1.00 34.97 250 LEU A N 1
ATOM 1828 C CA . LEU A 1 250 ? 38.269 137.448 36.087 1.00 35.17 250 LEU A CA 1
ATOM 1829 C C . LEU A 1 250 ? 38.670 136.718 34.834 1.00 34.49 250 LEU A C 1
ATOM 1830 O O . LEU A 1 250 ? 38.513 135.514 34.770 1.00 35.57 250 LEU A O 1
ATOM 1835 N N . ALA A 1 251 ? 39.208 137.445 33.860 1.00 34.78 251 ALA A N 1
ATOM 1836 C CA . ALA A 1 251 ? 39.617 136.867 32.569 1.00 35.26 251 ALA A CA 1
ATOM 1837 C C . ALA A 1 251 ? 40.650 135.722 32.703 1.00 35.36 251 ALA A C 1
ATOM 1838 O O . ALA A 1 251 ? 40.629 134.758 31.932 1.00 34.55 251 ALA A O 1
ATOM 1840 N N . GLY A 1 252 ? 41.532 135.831 33.693 1.00 35.90 252 GLY A N 1
ATOM 1841 C CA . GLY A 1 252 ? 42.610 134.857 33.899 1.00 36.23 252 GLY A CA 1
ATOM 1842 C C . GLY A 1 252 ? 42.275 133.592 34.682 1.00 36.19 252 GLY A C 1
ATOM 1843 O O . GLY A 1 252 ? 42.991 132.593 34.569 1.00 35.88 252 GLY A O 1
ATOM 1844 N N . TRP A 1 253 ? 41.199 133.620 35.469 1.00 35.18 253 TRP A N 1
ATOM 1845 C CA . TRP A 1 253 ? 40.923 132.542 36.431 1.00 34.09 253 TRP A CA 1
ATOM 1846 C C . TRP A 1 253 ? 39.972 131.492 35.882 1.00 32.67 253 TRP A C 1
ATOM 1847 O O . TRP A 1 253 ? 38.940 131.806 35.312 1.00 33.77 253 TRP A O 1
ATOM 1858 N N . SER A 1 254 ? 40.334 130.236 36.096 1.00 32.86 254 SER A N 1
ATOM 1859 C CA . SER A 1 254 ? 39.508 129.084 35.777 1.00 32.63 254 SER A CA 1
ATOM 1860 C C . SER A 1 254 ? 39.503 128.176 36.983 1.00 33.32 254 SER A C 1
ATOM 1861 O O . SER A 1 254 ? 40.448 128.163 37.780 1.00 34.18 254 SER A O 1
ATOM 1864 N N . ALA A 1 255 ? 38.442 127.392 37.101 1.00 33.66 255 ALA A N 1
ATOM 1865 C CA . ALA A 1 255 ? 38.412 126.302 38.059 1.00 32.71 255 ALA A CA 1
ATOM 1866 C C . ALA A 1 255 ? 39.395 125.234 37.583 1.00 31.72 255 ALA A C 1
ATOM 1867 O O . ALA A 1 255 ? 39.612 125.066 36.372 1.00 29.51 255 ALA A O 1
ATOM 1869 N N . THR A 1 256 ? 40.003 124.541 38.539 1.00 31.43 256 THR A N 1
ATOM 1870 C CA . THR A 1 256 ? 41.004 123.511 38.246 1.00 31.97 256 THR A CA 1
ATOM 1871 C C . THR A 1 256 ? 40.672 122.201 38.935 1.00 32.49 256 THR A C 1
ATOM 1872 O O . THR A 1 256 ? 39.880 122.183 39.879 1.00 34.34 256 THR A O 1
ATOM 1876 N N . TYR A 1 257 ? 41.308 121.125 38.464 1.00 31.60 257 TYR A N 1
ATOM 1877 C CA . TYR A 1 257 ? 41.166 119.780 39.035 1.00 30.29 257 TYR A CA 1
ATOM 1878 C C . TYR A 1 257 ? 42.358 119.437 39.928 1.00 29.94 257 TYR A C 1
ATOM 1879 O O . TYR A 1 257 ? 43.458 119.929 39.710 1.00 29.64 257 TYR A O 1
ATOM 1888 N N . GLU A 1 258 ? 42.133 118.581 40.924 1.00 30.11 258 GLU A N 1
ATOM 1889 C CA . GLU A 1 258 ? 43.182 118.149 41.859 1.00 30.36 258 GLU A CA 1
ATOM 1890 C C . GLU A 1 258 ? 42.964 116.739 42.361 1.00 30.15 258 GLU A C 1
ATOM 1891 O O . GLU A 1 258 ? 41.852 116.220 42.336 1.00 30.99 258 GLU A O 1
ATOM 1897 N N . ALA A 1 259 ? 44.044 116.125 42.821 1.00 28.77 259 ALA A N 1
ATOM 1898 C CA . ALA A 1 259 ? 43.944 114.899 43.572 1.00 28.47 259 ALA A CA 1
ATOM 1899 C C . ALA A 1 259 ? 43.367 115.310 44.916 1.00 28.21 259 ALA A C 1
ATOM 1900 O O . ALA A 1 259 ? 43.660 116.408 45.396 1.00 27.97 259 ALA A O 1
ATOM 1902 N N . PRO A 1 260 ? 42.551 114.439 45.529 1.00 28.43 260 PRO A N 1
ATOM 1903 C CA . PRO A 1 260 ? 42.087 114.701 46.888 1.00 28.63 260 PRO A CA 1
ATOM 1904 C C . PRO A 1 260 ? 43.168 114.429 47.915 1.00 28.36 260 PRO A C 1
ATOM 1905 O O . PRO A 1 260 ? 44.097 113.683 47.649 1.00 29.74 260 PRO A O 1
ATOM 1909 N N . ALA A 1 261 ? 43.039 115.052 49.078 1.00 28.48 261 ALA A N 1
ATOM 1910 C CA . ALA A 1 261 ? 43.760 114.630 50.270 1.00 27.25 261 ALA A CA 1
ATOM 1911 C C . ALA A 1 261 ? 43.002 113.429 50.812 1.00 26.11 261 ALA A C 1
ATOM 1912 O O . ALA A 1 261 ? 41.777 113.423 50.824 1.00 23.82 261 ALA A O 1
ATOM 1914 N N . THR A 1 262 ? 43.733 112.398 51.215 1.00 27.07 262 THR A N 1
ATOM 1915 C CA . THR A 1 262 ? 43.125 111.127 51.616 1.00 27.28 262 THR A CA 1
ATOM 1916 C C . THR A 1 262 ? 43.792 110.566 52.850 1.00 27.55 262 THR A C 1
ATOM 1917 O O . THR A 1 262 ? 44.950 110.834 53.119 1.00 27.62 262 THR A O 1
ATOM 1921 N N . TYR A 1 263 ? 43.049 109.754 53.582 1.00 29.26 263 TYR A N 1
ATOM 1922 C CA . TYR A 1 263 ? 43.579 109.073 54.743 1.00 29.77 263 TYR A CA 1
ATOM 1923 C C . TYR A 1 263 ? 42.845 107.748 54.955 1.00 29.67 263 TYR A C 1
ATOM 1924 O O . TYR A 1 263 ? 41.617 107.699 54.991 1.00 28.24 263 TYR A O 1
ATOM 1933 N N . ASP A 1 264 ? 43.630 106.682 55.083 1.00 30.24 264 ASP A N 1
ATOM 1934 C CA . ASP A 1 264 ? 43.131 105.345 55.358 1.00 29.72 264 ASP A CA 1
ATOM 1935 C C . ASP A 1 264 ? 42.910 105.130 56.863 1.00 29.35 264 ASP A C 1
ATOM 1936 O O . ASP A 1 264 ? 43.816 105.334 57.675 1.00 28.13 264 ASP A O 1
ATOM 1941 N N . TRP A 1 265 ? 41.689 104.737 57.219 1.00 29.10 265 TRP A N 1
ATOM 1942 C CA . TRP A 1 265 ? 41.333 104.455 58.608 1.00 29.29 265 TRP A CA 1
ATOM 1943 C C . TRP A 1 265 ? 40.350 103.287 58.704 1.00 29.58 265 TRP A C 1
ATOM 1944 O O . TRP A 1 265 ? 39.241 103.356 58.172 1.00 30.27 265 TRP A O 1
ATOM 1955 N N . ASN A 1 266 ? 40.774 102.221 59.390 1.00 29.68 266 ASN A N 1
ATOM 1956 C CA . ASN A 1 266 ? 39.888 101.119 59.809 1.00 27.97 266 ASN A CA 1
ATOM 1957 C C . ASN A 1 266 ? 39.060 100.516 58.653 1.00 26.92 266 ASN A C 1
ATOM 1958 O O . ASN A 1 266 ? 37.849 100.311 58.773 1.00 26.46 266 ASN A O 1
ATOM 1963 N N . GLY A 1 267 ? 39.721 100.267 57.525 1.00 26.02 267 GLY A N 1
ATOM 1964 C CA . GLY A 1 267 ? 39.066 99.703 56.337 1.00 26.33 267 GLY A CA 1
ATOM 1965 C C . GLY A 1 267 ? 38.530 100.722 55.348 1.00 27.80 267 GLY A C 1
ATOM 1966 O O . GLY A 1 267 ? 38.250 100.377 54.186 1.00 27.49 267 GLY A O 1
ATOM 1967 N N . TRP A 1 268 ? 38.368 101.966 55.811 1.00 29.88 268 TRP A N 1
ATOM 1968 C CA . TRP A 1 268 ? 37.884 103.077 54.993 1.00 31.28 268 TRP A CA 1
ATOM 1969 C C . TRP A 1 268 ? 39.013 103.990 54.528 1.00 32.20 268 TRP A C 1
ATOM 1970 O O . TRP A 1 268 ? 40.082 104.052 55.141 1.00 31.59 268 TRP A O 1
ATOM 1981 N N . THR A 1 269 ? 38.733 104.707 53.445 1.00 32.62 269 THR A N 1
ATOM 1982 C CA . THR A 1 269 ? 39.517 105.851 53.009 1.00 32.64 269 THR A CA 1
ATOM 1983 C C . THR A 1 269 ? 38.564 107.028 52.937 1.00 32.58 269 THR A C 1
ATOM 1984 O O . THR A 1 269 ? 37.538 106.939 52.277 1.00 34.20 269 THR A O 1
ATOM 1988 N N . VAL A 1 270 ? 38.902 108.127 53.599 1.00 32.03 270 VAL A N 1
ATOM 1989 C CA . VAL A 1 270 ? 38.133 109.362 53.471 1.00 31.36 270 VAL A CA 1
ATOM 1990 C C . VAL A 1 270 ? 38.856 110.294 52.508 1.00 31.04 270 VAL A C 1
ATOM 1991 O O . VAL A 1 270 ? 40.056 110.484 52.632 1.00 30.94 270 VAL A O 1
ATOM 1995 N N . CYS A 1 271 ? 38.111 110.859 51.559 1.00 30.65 271 CYS A N 1
ATOM 1996 C CA . CYS A 1 271 ? 38.629 111.832 50.590 1.00 30.40 271 CYS A CA 1
ATOM 1997 C C . CYS A 1 271 ? 38.109 113.228 50.889 1.00 28.57 271 CYS A C 1
ATOM 1998 O O . CYS A 1 271 ? 36.915 113.408 51.133 1.00 27.34 271 CYS A O 1
ATOM 2001 N N . LYS A 1 272 ? 39.016 114.202 50.834 1.00 27.69 272 LYS A N 1
ATOM 2002 C CA . LYS A 1 272 ? 38.718 115.610 51.111 1.00 27.23 272 LYS A CA 1
ATOM 2003 C C . LYS A 1 272 ? 39.422 116.512 50.123 1.00 27.00 272 LYS A C 1
ATOM 2004 O O . LYS A 1 272 ? 40.262 116.064 49.358 1.00 27.65 272 LYS A O 1
ATOM 2010 N N . ALA A 1 273 ? 39.085 117.793 50.159 1.00 28.13 273 ALA A N 1
ATOM 2011 C CA . ALA A 1 273 ? 39.825 118.807 49.397 1.00 28.92 273 ALA A CA 1
ATOM 2012 C C . ALA A 1 273 ? 41.136 119.110 50.091 1.00 28.61 273 ALA A C 1
ATOM 2013 O O . ALA A 1 273 ? 41.223 119.018 51.313 1.00 27.81 273 ALA A O 1
ATOM 2015 N N . GLY A 1 274 ? 42.142 119.481 49.301 1.00 29.60 274 GLY A N 1
ATOM 2016 C CA . GLY A 1 274 ? 43.477 119.837 49.809 1.00 29.88 274 GLY A CA 1
ATOM 2017 C C . GLY A 1 274 ? 43.503 120.966 50.826 1.00 30.34 274 GLY A C 1
ATOM 2018 O O . GLY A 1 274 ? 42.505 121.665 51.005 1.00 30.74 274 GLY A O 1
ATOM 2019 N N . PRO A 1 275 ? 44.665 121.192 51.469 1.00 31.46 275 PRO A N 1
ATOM 2020 C CA . PRO A 1 275 ? 44.757 122.092 52.641 1.00 31.17 275 PRO A CA 1
ATOM 2021 C C . PRO A 1 275 ? 44.559 123.591 52.378 1.00 31.00 275 PRO A C 1
ATOM 2022 O O . PRO A 1 275 ? 44.579 124.378 53.331 1.00 30.38 275 PRO A O 1
ATOM 2026 N N . TRP A 1 276 ? 44.369 123.981 51.115 1.00 30.38 276 TRP A N 1
ATOM 2027 C CA . TRP A 1 276 ? 43.733 125.279 50.787 1.00 30.61 276 TRP A CA 1
ATOM 2028 C C . TRP A 1 276 ? 42.269 125.361 51.295 1.00 30.02 276 TRP A C 1
ATOM 2029 O O . TRP A 1 276 ? 41.705 126.454 51.408 1.00 29.27 276 TRP A O 1
ATOM 2040 N N . SER A 1 277 ? 41.653 124.208 51.554 1.00 28.73 277 SER A N 1
ATOM 2041 C CA . SER A 1 277 ? 40.439 124.126 52.355 1.00 28.38 277 SER A CA 1
ATOM 2042 C C . SER A 1 277 ? 40.801 123.683 53.774 1.00 27.67 277 SER A C 1
ATOM 2043 O O . SER A 1 277 ? 41.936 123.311 54.034 1.00 28.42 277 SER A O 1
ATOM 2046 N N . GLN A 1 278 ? 39.830 123.691 54.682 1.00 26.96 278 GLN A N 1
ATOM 2047 C CA . GLN A 1 278 ? 39.996 123.007 55.980 1.00 26.74 278 GLN A CA 1
ATOM 2048 C C . GLN A 1 278 ? 39.859 121.478 55.873 1.00 27.34 278 GLN A C 1
ATOM 2049 O O . GLN A 1 278 ? 39.987 120.775 56.886 1.00 27.41 278 GLN A O 1
ATOM 2055 N N . GLY A 1 279 ? 39.575 120.972 54.671 1.00 27.42 279 GLY A N 1
ATOM 2056 C CA . GLY A 1 279 ? 39.278 119.553 54.438 1.00 28.24 279 GLY A CA 1
ATOM 2057 C C . GLY A 1 279 ? 40.119 118.567 55.220 1.00 28.52 279 GLY A C 1
ATOM 2058 O O . GLY A 1 279 ? 39.584 117.705 55.937 1.00 28.20 279 GLY A O 1
ATOM 2059 N N . PRO A 1 280 ? 41.447 118.700 55.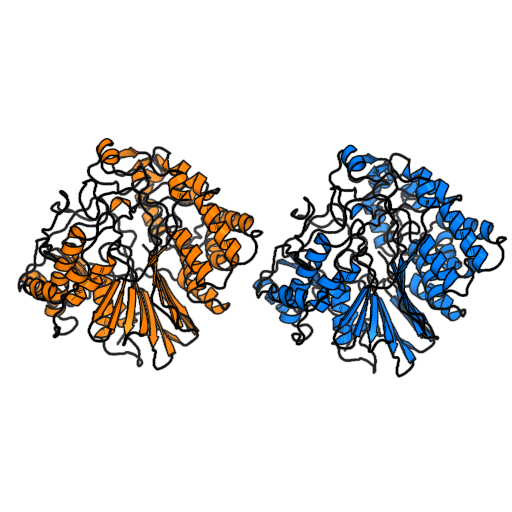108 1.00 29.29 280 PRO A N 1
ATOM 2060 C CA . PRO A 1 280 ? 42.375 117.831 55.818 1.00 29.34 280 PRO A CA 1
ATOM 2061 C C . PRO A 1 280 ? 42.267 117.763 57.343 1.00 29.51 280 PRO A C 1
ATOM 2062 O O . PRO A 1 280 ? 42.788 116.814 57.924 1.00 30.97 280 PRO A O 1
ATOM 2066 N N . VAL A 1 281 ? 41.589 118.718 57.979 1.00 29.71 281 VAL A N 1
ATOM 2067 C CA . VAL A 1 281 ? 41.443 118.708 59.433 1.00 29.92 281 VAL A CA 1
ATOM 2068 C C . VAL A 1 281 ? 40.593 117.529 59.935 1.00 31.20 281 VAL A C 1
ATOM 2069 O O . VAL A 1 281 ? 40.770 117.078 61.074 1.00 30.91 281 VAL A O 1
ATOM 2073 N N . LEU A 1 282 ? 39.675 117.048 59.088 1.00 31.77 282 LEU A N 1
ATOM 2074 C CA . LEU A 1 282 ? 38.929 115.803 59.342 1.00 32.45 282 LEU A CA 1
ATOM 2075 C C . LEU A 1 282 ? 39.900 114.621 59.354 1.00 31.70 282 LEU A C 1
ATOM 2076 O O . LEU A 1 282 ? 39.899 113.803 60.280 1.00 31.07 282 LEU A O 1
ATOM 2081 N N . LEU A 1 283 ? 40.732 114.559 58.316 1.00 29.80 283 LEU A N 1
ATOM 2082 C CA . LEU A 1 283 ? 41.744 113.521 58.180 1.00 29.01 283 LEU A CA 1
ATOM 2083 C C . LEU A 1 283 ? 42.720 113.532 59.382 1.00 28.77 283 LEU A C 1
ATOM 2084 O O . LEU A 1 283 ? 43.058 112.477 59.913 1.00 29.50 283 LEU A O 1
ATOM 2089 N N . GLN A 1 284 ? 43.136 114.717 59.825 1.00 28.93 284 GLN A N 1
ATOM 2090 C CA . GLN A 1 284 ? 44.009 114.844 61.009 1.00 29.68 284 GLN A CA 1
ATOM 2091 C C . GLN A 1 284 ? 43.343 114.330 62.277 1.00 30.59 284 GLN A C 1
ATOM 2092 O O . GLN A 1 284 ? 43.997 113.743 63.134 1.00 31.95 284 GLN A O 1
ATOM 2098 N N . GLN A 1 285 ? 42.040 114.547 62.386 1.00 32.05 285 GLN A N 1
ATOM 2099 C CA . GLN A 1 285 ? 41.276 114.015 63.512 1.00 32.95 285 GLN A CA 1
ATOM 2100 C C . GLN A 1 285 ? 41.244 112.482 63.543 1.00 32.40 285 GLN A C 1
ATOM 2101 O O . GLN A 1 285 ? 41.284 111.881 64.620 1.00 31.96 285 GLN A O 1
ATOM 2107 N N . LEU A 1 286 ? 41.192 111.875 62.358 1.00 31.77 286 LEU A N 1
ATOM 2108 C CA . LEU A 1 286 ? 41.191 110.419 62.201 1.00 31.75 286 LEU A CA 1
ATOM 2109 C C . LEU A 1 286 ? 42.550 109.826 62.521 1.00 31.98 286 LEU A C 1
ATOM 2110 O O . LEU A 1 286 ? 42.643 108.795 63.199 1.00 32.95 286 LEU A O 1
ATOM 2115 N N . ALA A 1 287 ? 43.596 110.475 62.006 1.00 30.40 287 ALA A N 1
ATOM 2116 C CA . ALA A 1 287 ? 44.980 110.111 62.325 1.00 29.92 287 ALA A CA 1
ATOM 2117 C C . ALA A 1 287 ? 45.329 110.207 63.816 1.00 29.19 287 ALA A C 1
ATOM 2118 O O . ALA A 1 287 ? 46.197 109.493 64.303 1.00 29.39 287 ALA A O 1
ATOM 2120 N N . LEU A 1 288 ? 44.645 111.086 64.528 1.00 29.75 288 LEU A N 1
ATOM 2121 C CA . LEU A 1 288 ? 44.844 111.245 65.973 1.00 31.20 288 LEU A CA 1
ATOM 2122 C C . LEU A 1 288 ? 44.321 110.086 66.800 1.00 31.73 288 LEU A C 1
ATOM 2123 O O . LEU A 1 288 ? 44.802 109.852 67.909 1.00 32.06 288 LEU A O 1
ATOM 2128 N N . LEU A 1 289 ? 43.343 109.365 66.268 1.00 32.04 289 LEU A N 1
ATOM 2129 C CA . LEU A 1 289 ? 42.620 108.387 67.058 1.00 32.57 289 LEU A CA 1
ATOM 2130 C C . LEU A 1 289 ? 43.490 107.183 67.403 1.00 32.68 289 LEU A C 1
ATOM 2131 O O . LEU A 1 289 ? 44.306 106.768 66.589 1.00 32.20 289 LEU A O 1
ATOM 2136 N N . PRO A 1 290 ? 43.331 106.633 68.622 1.00 33.39 290 PRO A N 1
ATOM 2137 C CA . PRO A 1 290 ? 43.949 105.342 68.879 1.00 34.05 290 PRO A CA 1
ATOM 2138 C C . PRO A 1 290 ? 43.204 104.213 68.152 1.00 34.75 290 PRO A C 1
ATOM 2139 O O . PRO A 1 290 ? 42.053 104.388 67.738 1.00 33.36 290 PRO A O 1
ATOM 2143 N N . PRO A 1 291 ? 43.854 103.049 68.001 1.00 37.00 291 PRO A N 1
ATOM 2144 C CA . PRO A 1 291 ? 43.177 101.924 67.348 1.00 37.75 291 PRO A CA 1
ATOM 2145 C C . PRO A 1 291 ? 41.944 101.414 68.102 1.00 38.05 291 PRO A C 1
ATOM 2146 O O . PRO A 1 291 ? 41.006 100.932 67.470 1.00 38.35 291 PRO A O 1
ATOM 2150 N N . GLU A 1 292 ? 41.954 101.577 69.426 1.00 39.77 292 GLU A N 1
ATOM 2151 C CA . GLU A 1 292 ? 40.959 101.035 70.340 1.00 41.29 292 GLU A CA 1
ATOM 2152 C C . GLU A 1 292 ? 40.098 102.144 70.931 1.00 41.38 292 GLU A C 1
ATOM 2153 O O . GLU A 1 292 ? 40.404 102.680 72.000 1.00 41.60 292 GLU A O 1
ATOM 2159 N N . LEU A 1 293 ? 39.013 102.483 70.237 1.00 40.93 293 LEU A N 1
ATOM 2160 C CA . LEU A 1 293 ? 38.178 103.629 70.637 1.00 40.12 293 LEU A CA 1
ATOM 2161 C C . LEU A 1 293 ? 37.322 103.302 71.857 1.00 40.31 293 LEU A C 1
ATOM 2162 O O . LEU A 1 293 ? 37.003 102.127 72.083 1.00 41.65 293 LEU A O 1
ATOM 2167 N N . PRO A 1 294 ? 36.948 104.333 72.652 1.00 39.25 294 PRO A N 1
ATOM 2168 C CA . PRO A 1 294 ? 35.954 104.080 73.690 1.00 38.67 294 PRO A CA 1
ATOM 2169 C C . PRO A 1 294 ? 34.584 103.749 73.097 1.00 38.94 294 PRO A C 1
ATOM 2170 O O . PRO A 1 294 ? 34.376 103.848 71.877 1.00 36.95 294 PRO A O 1
ATOM 2174 N N . GLU A 1 295 ? 33.681 103.330 73.979 1.00 40.26 295 GLU A N 1
ATOM 2175 C CA . GLU A 1 295 ? 32.296 103.017 73.635 1.00 41.30 295 GLU A CA 1
ATOM 2176 C C . GLU A 1 295 ? 31.713 104.145 72.798 1.00 39.91 295 GLU A C 1
ATOM 2177 O O . GLU A 1 295 ? 31.782 105.313 73.191 1.00 39.20 295 GLU A O 1
ATOM 2183 N N . TYR A 1 296 ? 31.133 103.798 71.655 1.00 38.14 296 TYR A N 1
ATOM 2184 C CA . TYR A 1 296 ? 30.440 104.788 70.839 1.00 37.95 296 TYR A CA 1
ATOM 2185 C C . TYR A 1 296 ? 29.366 105.537 71.655 1.00 37.33 296 TYR A C 1
ATOM 2186 O O . TYR A 1 296 ? 28.599 104.933 72.401 1.00 37.10 296 TYR A O 1
ATOM 2195 N N . GLY A 1 297 ? 29.336 106.855 71.507 1.00 37.43 297 GLY A N 1
ATOM 2196 C CA . GLY A 1 297 ? 28.365 107.714 72.193 1.00 36.49 297 GLY A CA 1
ATOM 2197 C C . GLY A 1 297 ? 28.600 107.975 73.672 1.00 36.54 297 GLY A C 1
ATOM 2198 O O . GLY A 1 297 ? 27.809 108.680 74.307 1.00 38.04 297 GLY A O 1
ATOM 2199 N N . SER A 1 298 ? 29.680 107.435 74.228 1.00 36.76 298 SER A N 1
ATOM 2200 C CA . SER A 1 298 ? 29.966 107.588 75.652 1.00 37.07 298 SER A CA 1
ATOM 2201 C C . SER A 1 298 ? 30.663 108.920 75.915 1.00 36.58 298 SER A C 1
ATOM 2202 O O . SER A 1 298 ? 31.095 109.601 74.986 1.00 35.85 298 SER A O 1
ATOM 2205 N N . ALA A 1 299 ? 30.743 109.285 77.189 1.00 36.82 299 ALA A N 1
ATOM 2206 C CA . ALA A 1 299 ? 31.425 110.502 77.620 1.00 37.20 299 ALA A CA 1
ATOM 2207 C C . ALA A 1 299 ? 32.893 110.502 77.150 1.00 37.64 299 ALA A C 1
ATOM 2208 O O . ALA A 1 299 ? 33.340 111.445 76.488 1.00 35.63 299 ALA A O 1
ATOM 2210 N N . ASP A 1 300 ? 33.608 109.422 77.472 1.00 38.38 300 ASP A N 1
ATOM 2211 C CA . ASP A 1 300 ? 35.005 109.207 77.040 1.00 38.99 300 ASP A CA 1
ATOM 2212 C C . ASP A 1 300 ? 35.188 109.348 75.516 1.00 38.59 300 ASP A C 1
ATOM 2213 O O . ASP A 1 300 ? 36.194 109.888 75.061 1.00 41.44 300 ASP A O 1
ATOM 2218 N N . TYR A 1 301 ? 34.218 108.854 74.744 1.00 36.46 301 TYR A N 1
ATOM 2219 C CA . TYR A 1 301 ? 34.205 108.971 73.274 1.00 33.70 301 TYR A CA 1
ATOM 2220 C C . TYR A 1 301 ? 34.104 110.419 72.815 1.00 32.81 301 TYR A C 1
ATOM 2221 O O . TYR A 1 301 ? 34.826 110.840 71.928 1.00 32.51 301 TYR A O 1
ATOM 2230 N N . VAL A 1 302 ? 33.195 111.170 73.420 1.00 32.04 302 VAL A N 1
ATOM 2231 C C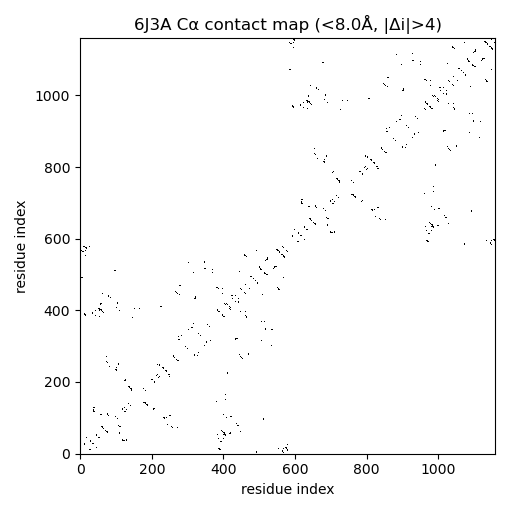A . VAL A 1 302 ? 33.026 112.589 73.103 1.00 31.75 302 VAL A CA 1
ATOM 2232 C C . VAL A 1 302 ? 34.277 113.382 73.464 1.00 31.65 302 VAL A C 1
ATOM 2233 O O . VAL A 1 302 ? 34.876 114.013 72.590 1.00 30.91 302 VAL A O 1
ATOM 2237 N N . HIS A 1 303 ? 34.642 113.341 74.751 1.00 32.13 303 HIS A N 1
ATOM 2238 C CA . HIS A 1 303 ? 35.870 113.975 75.278 1.00 33.09 303 HIS A CA 1
ATOM 2239 C C . HIS A 1 303 ? 37.081 113.750 74.373 1.00 32.23 303 HIS A C 1
ATOM 2240 O O . HIS A 1 303 ? 37.750 114.697 73.970 1.00 31.11 303 HIS A O 1
ATOM 2247 N N . LEU A 1 304 ? 37.339 112.485 74.069 1.00 31.77 304 LEU A N 1
ATOM 2248 C CA . LEU A 1 304 ? 38.429 112.091 73.174 1.00 32.98 304 LEU A CA 1
ATOM 2249 C C . LEU A 1 304 ? 38.400 112.824 71.836 1.00 32.50 304 LEU A C 1
ATOM 2250 O O . LEU A 1 304 ? 39.429 113.300 71.371 1.00 31.14 304 LEU A O 1
ATOM 2255 N N . LEU A 1 305 ? 37.221 112.882 71.224 1.00 33.23 305 LEU A N 1
ATOM 2256 C CA . LEU A 1 305 ? 37.032 113.565 69.947 1.00 33.52 305 LEU A CA 1
ATOM 2257 C C . LEU A 1 305 ? 37.151 115.082 70.025 1.00 34.62 305 LEU A C 1
ATOM 2258 O O . LEU A 1 305 ? 37.601 115.708 69.063 1.00 33.38 305 LEU A O 1
ATOM 2263 N N . VAL A 1 306 ? 36.726 115.670 71.146 1.00 35.92 306 VAL A N 1
ATOM 2264 C CA . VAL A 1 306 ? 36.785 117.133 71.336 1.00 36.30 306 VAL A CA 1
ATOM 2265 C C . VAL A 1 306 ? 38.251 117.587 71.431 1.00 35.62 306 VAL A C 1
ATOM 2266 O O . VAL A 1 306 ? 38.712 118.461 70.685 1.00 32.67 306 VAL A O 1
ATOM 2270 N N . GLU A 1 307 ? 38.979 116.966 72.346 1.00 35.37 307 GLU A N 1
ATOM 2271 C CA . GLU A 1 307 ? 40.397 117.266 72.516 1.00 35.21 307 GLU A CA 1
ATOM 2272 C C . GLU A 1 307 ? 41.190 117.019 71.226 1.00 33.68 307 GLU A C 1
ATOM 2273 O O . GLU A 1 307 ? 42.027 117.834 70.842 1.00 33.77 307 GLU A O 1
ATOM 2279 N N . GLY A 1 308 ? 40.905 115.911 70.557 1.00 31.78 308 GLY A N 1
ATOM 2280 C CA . GLY A 1 308 ? 41.526 115.609 69.268 1.00 31.58 308 GLY A CA 1
ATOM 2281 C C . GLY A 1 308 ? 41.226 116.664 68.216 1.00 31.59 308 GLY A C 1
ATOM 2282 O O . GLY A 1 308 ? 42.116 117.094 67.487 1.00 31.28 308 GLY A O 1
ATOM 2283 N N . CYS A 1 309 ? 39.966 117.091 68.157 1.00 32.75 309 CYS A N 1
ATOM 2284 C CA . CYS A 1 309 ? 39.543 118.181 67.277 1.00 32.08 309 CYS A CA 1
ATOM 2285 C C . CYS A 1 309 ? 40.284 119.501 67.547 1.00 32.75 309 CYS A C 1
ATOM 2286 O O . CYS A 1 309 ? 40.734 120.159 66.602 1.00 32.27 309 CYS A O 1
ATOM 2289 N N . LYS A 1 310 ? 40.414 119.872 68.823 1.00 33.16 310 LYS A N 1
ATOM 2290 C CA . LYS A 1 310 ? 41.193 121.063 69.216 1.00 33.72 310 LYS A CA 1
ATOM 2291 C C . LYS A 1 310 ? 42.615 121.022 68.658 1.00 33.43 310 LYS A C 1
ATOM 2292 O O . LYS A 1 310 ? 43.083 121.987 68.064 1.00 33.94 310 LYS A O 1
ATOM 2298 N N . LEU A 1 311 ? 43.280 119.887 68.824 1.00 33.23 311 LEU A N 1
ATOM 2299 C CA . LEU A 1 311 ? 44.650 119.726 68.356 1.00 32.33 311 LEU A CA 1
ATOM 2300 C C . LEU A 1 311 ? 44.735 119.758 66.835 1.00 31.84 311 LEU A C 1
ATOM 2301 O O . LEU A 1 311 ? 45.697 120.283 66.288 1.00 33.09 311 LEU A O 1
ATOM 2306 N N . ALA A 1 312 ? 43.746 119.191 66.150 1.00 31.06 312 ALA A N 1
ATOM 2307 C CA . ALA A 1 312 ? 43.738 119.221 64.681 1.00 30.32 312 ALA A CA 1
ATOM 2308 C C . ALA A 1 312 ? 43.462 120.628 64.168 1.00 30.00 312 ALA A C 1
ATOM 2309 O O . ALA A 1 312 ? 44.036 121.033 63.167 1.00 30.66 312 ALA A O 1
ATOM 2311 N N . MET A 1 313 ? 42.597 121.367 64.861 1.00 30.03 313 MET A N 1
ATOM 2312 C CA . MET A 1 313 ? 42.261 122.747 64.483 1.00 30.53 313 MET A CA 1
ATOM 2313 C C . MET A 1 313 ? 43.435 123.705 64.654 1.00 30.59 313 MET A C 1
ATOM 2314 O O . MET A 1 313 ? 43.648 124.604 63.846 1.00 31.66 313 MET A O 1
ATOM 2319 N N . ALA A 1 314 ? 44.193 123.498 65.718 1.00 31.55 314 ALA A N 1
ATOM 2320 C CA . ALA A 1 314 ? 45.425 124.234 65.969 1.00 31.34 314 ALA A CA 1
ATOM 2321 C C . ALA A 1 314 ? 46.385 124.104 64.806 1.00 30.24 314 ALA A C 1
ATOM 2322 O O . ALA A 1 314 ? 46.992 125.084 64.376 1.00 29.42 314 ALA A O 1
ATOM 2324 N N . ASP A 1 315 ? 46.513 122.878 64.316 1.00 30.48 315 ASP A N 1
ATOM 2325 C CA . ASP A 1 315 ? 47.368 122.582 63.167 1.00 30.36 315 ASP A CA 1
ATOM 2326 C C . ASP A 1 315 ? 46.801 123.224 61.908 1.00 30.57 315 ASP A C 1
ATOM 2327 O O . ASP A 1 315 ? 47.553 123.748 61.100 1.00 29.19 315 ASP A O 1
ATOM 2332 N N . ARG A 1 316 ? 45.475 123.190 61.760 1.00 32.22 316 ARG A N 1
ATOM 2333 C CA . ARG A 1 316 ? 44.784 123.911 60.685 1.00 32.80 316 ARG A CA 1
ATOM 2334 C C . ARG A 1 316 ? 45.161 125.403 60.640 1.00 33.99 316 ARG A C 1
ATOM 2335 O O . ARG A 1 316 ? 45.525 125.937 59.591 1.00 33.70 316 ARG A O 1
ATOM 2343 N N . GLU A 1 317 ? 45.062 126.055 61.792 1.00 34.17 317 GLU A N 1
ATOM 2344 C CA . GLU A 1 317 ? 45.380 127.476 61.916 1.00 35.31 317 GLU A CA 1
ATOM 2345 C C . GLU A 1 317 ? 46.847 127.797 61.636 1.00 34.13 317 GLU A C 1
ATOM 2346 O O . GLU A 1 317 ? 47.165 128.769 60.942 1.00 34.72 317 GLU A O 1
ATOM 2352 N N . ALA A 1 318 ? 47.726 126.993 62.218 1.00 32.84 318 ALA A N 1
ATOM 2353 C CA . ALA A 1 318 ? 49.174 127.152 62.059 1.00 31.72 318 ALA A CA 1
ATOM 2354 C C . ALA A 1 318 ? 49.681 126.858 60.655 1.00 30.72 318 ALA A C 1
ATOM 2355 O O . ALA A 1 318 ? 50.537 127.578 60.152 1.00 32.83 318 ALA A O 1
ATOM 2357 N N . TRP A 1 319 ? 49.162 125.803 60.037 1.00 30.13 319 TRP A N 1
ATOM 2358 C CA . TRP A 1 319 ? 49.774 125.233 58.834 1.00 30.95 319 TRP A CA 1
ATOM 2359 C C . TRP A 1 319 ? 48.976 125.367 57.538 1.00 31.71 319 TRP A C 1
ATOM 2360 O O . TRP A 1 319 ? 49.575 125.338 56.461 1.00 31.11 319 TRP A O 1
ATOM 2371 N N . TYR A 1 320 ? 47.651 125.528 57.616 1.00 32.76 320 TYR A N 1
ATOM 2372 C CA . TYR A 1 320 ? 46.817 125.459 56.395 1.00 32.54 320 TYR A CA 1
ATOM 2373 C C . TYR A 1 320 ? 46.727 126.797 55.701 1.00 31.51 320 TYR A C 1
ATOM 2374 O O . TYR A 1 320 ? 46.813 127.856 56.326 1.00 29.47 320 TYR A O 1
ATOM 2383 N N . GLY A 1 321 ? 46.516 126.723 54.394 1.00 31.15 321 GLY A N 1
ATOM 2384 C CA . GLY A 1 321 ? 46.430 127.906 53.556 1.00 31.47 321 GLY A CA 1
ATOM 2385 C C . GLY A 1 321 ? 46.903 127.614 52.151 1.00 31.61 321 GLY A C 1
ATOM 2386 O O . GLY A 1 321 ? 47.181 126.465 51.802 1.00 31.28 321 GLY A O 1
ATOM 2387 N N . ASP A 1 322 ? 46.970 128.667 51.341 1.00 31.14 322 ASP A N 1
ATOM 2388 C CA . ASP A 1 322 ? 47.465 128.572 49.964 1.00 30.29 322 ASP A CA 1
ATOM 2389 C C . ASP A 1 322 ? 48.603 129.553 49.645 1.00 30.97 322 ASP A C 1
ATOM 2390 O O . ASP A 1 322 ? 49.011 129.650 48.486 1.00 30.60 322 ASP A O 1
ATOM 2395 N N . ALA A 1 323 ? 49.137 130.243 50.660 1.00 30.67 323 ALA A N 1
ATOM 2396 C CA . ALA A 1 323 ? 50.271 131.166 50.472 1.00 32.37 323 ALA A CA 1
ATOM 2397 C C . ALA A 1 323 ? 51.637 130.518 50.740 1.00 32.83 323 ALA A C 1
ATOM 2398 O O . ALA A 1 323 ? 52.666 131.207 50.723 1.00 32.79 323 ALA A O 1
ATOM 2400 N N . ALA A 1 324 ? 51.636 129.206 50.973 1.00 33.11 324 ALA A N 1
ATOM 2401 C CA . ALA A 1 324 ? 52.840 128.446 51.293 1.00 34.25 324 ALA A CA 1
ATOM 2402 C C . ALA A 1 324 ? 52.593 126.956 51.094 1.00 35.29 324 ALA A C 1
ATOM 2403 O O . ALA A 1 324 ? 51.456 126.520 50.916 1.00 37.49 324 ALA A O 1
ATOM 2405 N N . GLU A 1 325 ? 53.671 126.183 51.128 1.00 35.99 325 GLU A N 1
ATOM 2406 C CA . GLU A 1 325 ? 53.581 124.723 51.115 1.00 35.48 325 GLU A CA 1
ATOM 2407 C C . GLU A 1 325 ? 53.037 124.255 52.474 1.00 34.39 325 GLU A C 1
ATOM 2408 O O . GLU A 1 325 ? 53.317 124.867 53.508 1.00 31.71 325 GLU A O 1
ATOM 2410 N N . VAL A 1 326 ? 52.229 123.200 52.462 1.00 34.24 326 VAL A N 1
ATOM 2411 C CA . VAL A 1 326 ? 51.691 122.634 53.706 1.00 35.23 326 VAL A CA 1
ATOM 2412 C C . VAL A 1 326 ? 52.290 121.240 53.925 1.00 35.27 326 VAL A C 1
ATOM 2413 O O . VAL A 1 326 ? 52.321 120.433 52.993 1.00 34.09 326 VAL A O 1
ATOM 2417 N N . PRO A 1 327 ? 52.762 120.949 55.155 1.00 35.72 327 PRO A N 1
ATOM 2418 C CA . PRO A 1 327 ? 53.394 119.672 55.392 1.00 36.30 327 PRO A CA 1
ATOM 2419 C C . PRO A 1 327 ? 52.325 118.655 55.789 1.00 37.31 327 PRO A C 1
ATOM 2420 O O . PRO A 1 327 ? 52.256 118.210 56.937 1.00 37.92 327 PRO A O 1
ATOM 2424 N N . LEU A 1 328 ? 51.508 118.284 54.812 1.00 37.43 328 LEU A N 1
ATOM 2425 C CA . LEU A 1 328 ? 50.352 117.424 55.049 1.00 38.20 328 LEU A CA 1
ATOM 2426 C C . LEU A 1 328 ? 50.741 115.977 55.378 1.00 37.16 328 LEU A C 1
ATOM 2427 O O . LEU A 1 328 ? 50.251 115.409 56.354 1.00 35.61 328 LEU A O 1
ATOM 2432 N N . ASP A 1 329 ? 51.612 115.402 54.551 1.00 38.30 329 ASP A N 1
ATOM 2433 C CA . ASP A 1 329 ? 52.139 114.037 54.752 1.00 38.86 329 ASP A CA 1
ATOM 2434 C C . ASP A 1 329 ? 52.617 113.827 56.177 1.00 38.94 329 ASP A C 1
ATOM 2435 O O . ASP A 1 329 ? 52.283 112.832 56.807 1.00 39.49 329 ASP A O 1
ATOM 2440 N N . GLU A 1 330 ? 53.394 114.784 56.671 1.00 38.56 330 GLU A N 1
ATOM 2441 C CA . GLU A 1 330 ? 53.927 114.742 58.033 1.00 39.77 330 GLU A CA 1
ATOM 2442 C C . GLU A 1 330 ? 52.840 114.877 59.105 1.00 36.90 330 GLU A C 1
ATOM 2443 O O . GLU A 1 330 ? 52.870 114.171 60.112 1.00 34.41 330 GLU A O 1
ATOM 2449 N N . LEU A 1 331 ? 51.877 115.760 58.858 1.00 36.09 331 LEU A N 1
ATOM 2450 C CA . LEU A 1 331 ? 50.721 115.957 59.739 1.00 35.19 331 LEU A CA 1
ATOM 2451 C C . LEU A 1 331 ? 49.811 114.724 59.863 1.00 34.16 331 LEU A C 1
ATOM 2452 O O . LEU A 1 331 ? 49.167 114.532 60.895 1.00 34.10 331 LEU A O 1
ATOM 2457 N N . LEU A 1 332 ? 49.775 113.897 58.818 1.00 33.48 332 LEU A N 1
ATOM 2458 C CA . LEU A 1 332 ? 49.073 112.600 58.831 1.00 33.50 332 LEU A CA 1
ATOM 2459 C C . LEU A 1 332 ? 49.972 111.362 59.016 1.00 33.80 332 LEU A C 1
ATOM 2460 O O . LEU A 1 332 ? 49.496 110.228 58.916 1.00 36.71 332 LEU A O 1
ATOM 2465 N N . SER A 1 333 ? 51.257 111.558 59.286 1.00 32.80 333 SER A N 1
ATOM 2466 C CA . SER A 1 333 ? 52.158 110.432 59.513 1.00 32.27 333 SER A CA 1
ATOM 2467 C C . SER A 1 333 ? 51.886 109.853 60.894 1.00 32.43 333 SER A C 1
ATOM 2468 O O . SER A 1 333 ? 51.433 110.556 61.807 1.00 29.58 333 SER A O 1
ATOM 2471 N N . ALA A 1 334 ? 52.166 108.566 61.030 1.00 33.39 334 ALA A N 1
ATOM 2472 C CA . ALA A 1 334 ? 51.950 107.858 62.288 1.00 34.83 334 ALA A CA 1
ATOM 2473 C C . ALA A 1 334 ? 52.874 108.394 63.379 1.00 36.75 334 ALA A C 1
ATOM 2474 O O . ALA A 1 334 ? 52.466 108.583 64.532 1.00 35.80 334 ALA A O 1
ATOM 2476 N N . GLU A 1 335 ? 54.131 108.599 62.986 1.00 39.84 335 GLU A N 1
ATOM 2477 C CA . GLU A 1 335 ? 55.185 109.212 63.824 1.00 41.27 335 GLU A CA 1
ATOM 2478 C C . GLU A 1 335 ? 54.687 110.478 64.559 1.00 38.98 335 GLU A C 1
ATOM 2479 O O . GLU A 1 335 ? 54.692 110.539 65.798 1.00 38.59 335 GLU A O 1
ATOM 2485 N N . TYR A 1 336 ? 54.215 111.445 63.774 1.00 35.40 336 TYR A N 1
ATOM 2486 C CA . TYR A 1 336 ? 53.728 112.738 64.279 1.00 34.40 336 TYR A CA 1
ATOM 2487 C C . TYR A 1 336 ? 52.541 112.592 65.246 1.00 34.47 336 TYR A C 1
ATOM 2488 O O . TYR A 1 336 ? 52.525 113.168 66.347 1.00 31.38 336 TYR A O 1
ATOM 2497 N N . ASN A 1 337 ? 51.568 111.799 64.806 1.00 33.93 337 ASN A N 1
ATOM 2498 C CA . ASN A 1 337 ? 50.302 111.627 65.505 1.00 33.64 337 ASN A CA 1
ATOM 2499 C C . ASN A 1 337 ? 50.426 110.799 66.793 1.00 33.60 337 ASN A C 1
ATOM 2500 O O . ASN A 1 337 ? 49.662 110.995 67.753 1.00 32.41 337 ASN A O 1
ATOM 2505 N N . ALA A 1 338 ? 51.406 109.899 66.815 1.00 33.64 338 ALA A N 1
ATOM 2506 C CA . ALA A 1 338 ? 51.745 109.153 68.023 1.00 34.33 338 ALA A CA 1
ATOM 2507 C C . ALA A 1 338 ? 52.168 110.143 69.105 1.00 34.55 338 ALA A C 1
ATOM 2508 O O . ALA A 1 338 ? 51.721 110.063 70.248 1.00 34.56 338 ALA A O 1
ATOM 2510 N N . GLY A 1 339 ? 53.017 111.090 68.727 1.00 34.55 339 GLY A N 1
ATOM 2511 C CA . GLY A 1 339 ? 53.361 112.193 69.614 1.00 33.64 339 GLY A CA 1
ATOM 2512 C C . GLY A 1 339 ? 52.138 112.979 70.050 1.00 33.04 339 GLY A C 1
ATOM 2513 O O . GLY A 1 339 ? 51.908 113.178 71.247 1.00 32.59 339 GLY A O 1
ATOM 2514 N N . ARG A 1 340 ? 51.329 113.380 69.075 1.00 33.10 340 ARG A N 1
ATOM 2515 C CA . ARG A 1 340 ? 50.199 114.292 69.318 1.00 33.76 340 ARG A CA 1
ATOM 2516 C C . ARG A 1 340 ? 49.073 113.751 70.201 1.00 32.57 340 ARG A C 1
ATOM 2517 O O . ARG A 1 340 ? 48.565 114.482 71.046 1.00 29.35 340 ARG A O 1
ATOM 2525 N N . ARG A 1 341 ? 48.688 112.488 70.011 1.00 32.93 341 ARG A N 1
ATOM 2526 C CA . ARG A 1 341 ? 47.593 111.901 70.799 1.00 34.41 341 ARG A CA 1
ATOM 2527 C C . ARG A 1 341 ? 47.856 111.788 72.306 1.00 35.70 341 ARG A C 1
ATOM 2528 O O . ARG A 1 341 ? 46.907 111.668 73.078 1.00 33.98 341 ARG A O 1
ATOM 2536 N N . GLU A 1 342 ? 49.130 111.824 72.707 1.00 39.23 342 GLU A N 1
ATOM 2537 C CA . GLU A 1 342 ? 49.529 111.891 74.125 1.00 41.70 342 GLU A CA 1
ATOM 2538 C C . GLU A 1 342 ? 49.121 113.213 74.768 1.00 42.36 342 GLU A C 1
ATOM 2539 O O . GLU A 1 342 ? 48.932 113.287 75.987 1.00 42.07 342 GLU A O 1
ATOM 2545 N N . LEU A 1 343 ? 49.005 114.253 73.945 1.00 42.23 343 LEU A N 1
ATOM 2546 C CA . LEU A 1 343 ? 48.538 115.563 74.396 1.00 44.23 343 LEU A CA 1
ATOM 2547 C C . LEU A 1 343 ? 47.056 115.603 74.777 1.00 43.43 343 LEU A C 1
ATOM 2548 O O . LEU A 1 343 ? 46.595 116.594 75.352 1.00 44.47 343 LEU A O 1
ATOM 2553 N N . VAL A 1 344 ? 46.312 114.550 74.436 1.00 41.74 344 VAL A N 1
ATOM 2554 C CA . VAL A 1 344 ? 44.957 114.348 74.954 1.00 40.87 344 VAL A CA 1
ATOM 2555 C C . VAL A 1 344 ? 45.097 113.937 76.424 1.00 40.76 344 VAL A C 1
ATOM 2556 O O . VAL A 1 344 ? 45.635 112.873 76.720 1.00 40.84 344 VAL A O 1
ATOM 2560 N N . GLY A 1 345 ? 44.632 114.794 77.327 1.00 40.57 345 GLY A N 1
ATOM 2561 C CA . GLY A 1 345 ? 44.722 114.556 78.768 1.00 41.85 345 GLY A CA 1
ATOM 2562 C C . GLY A 1 345 ? 43.355 114.289 79.352 1.00 43.01 345 GLY A C 1
ATOM 2563 O O . GLY A 1 345 ? 42.347 114.385 78.656 1.00 43.59 345 GLY A O 1
ATOM 2564 N N . ASP A 1 346 ? 43.328 113.948 80.635 1.00 45.00 346 ASP A N 1
ATOM 2565 C CA . ASP A 1 346 ? 42.075 113.729 81.361 1.00 46.18 346 ASP A CA 1
ATOM 2566 C C . ASP A 1 346 ? 41.194 114.974 81.384 1.00 45.41 346 ASP A C 1
ATOM 2567 O O . ASP A 1 346 ? 39.965 114.865 81.342 1.00 44.01 346 ASP A O 1
ATOM 2572 N N . LYS A 1 347 ? 41.838 116.140 81.457 1.00 45.83 347 LYS A N 1
ATOM 2573 C CA . LYS A 1 347 ? 41.163 117.441 81.491 1.00 45.28 347 LYS A CA 1
ATOM 2574 C C . LYS A 1 347 ? 41.074 118.108 80.113 1.00 43.18 347 LYS A C 1
ATOM 2575 O O . LYS A 1 347 ? 41.815 117.785 79.174 1.00 41.16 347 LYS A O 1
ATOM 2581 N N . ALA A 1 348 ? 40.146 119.049 80.021 1.00 41.23 348 ALA A N 1
ATOM 2582 C CA . ALA A 1 348 ? 39.858 119.740 78.778 1.00 39.59 348 ALA A CA 1
ATOM 2583 C C . ALA A 1 348 ? 40.875 120.854 78.602 1.00 38.38 348 ALA A C 1
ATOM 2584 O O . ALA A 1 348 ? 41.102 121.641 79.526 1.00 38.86 348 ALA A O 1
ATOM 2586 N N . SER A 1 349 ? 41.493 120.898 77.427 1.00 36.18 349 SER A N 1
ATOM 2587 C CA . SER A 1 349 ? 42.414 121.961 77.059 1.00 36.14 349 SER A CA 1
ATOM 2588 C C . SER A 1 349 ? 41.646 123.258 76.736 1.00 37.04 349 SER A C 1
ATOM 2589 O O . SER A 1 349 ? 40.623 123.228 76.059 1.00 36.53 349 SER A O 1
ATOM 2592 N N . HIS A 1 350 ? 42.148 124.383 77.245 1.00 37.86 350 HIS A N 1
ATOM 2593 C CA . HIS A 1 350 ? 41.661 125.729 76.905 1.00 38.60 350 HIS A CA 1
ATOM 2594 C C . HIS A 1 350 ? 42.685 126.478 76.040 1.00 39.63 350 HIS A C 1
ATOM 2595 O O . HIS A 1 350 ? 42.558 127.682 75.810 1.00 40.14 350 HIS A O 1
ATOM 2602 N N . GLU A 1 351 ? 43.682 125.742 75.552 1.00 41.34 351 GLU A N 1
ATOM 2603 C CA . GLU A 1 351 ? 44.871 126.294 74.922 1.00 42.22 351 GLU A CA 1
ATOM 2604 C C . GLU A 1 351 ? 44.887 125.873 73.458 1.00 41.78 351 GLU A C 1
ATOM 2605 O O . GLU A 1 351 ? 44.451 124.765 73.110 1.00 41.27 351 GLU A O 1
ATOM 2611 N N . LEU A 1 352 ? 45.379 126.762 72.603 1.00 40.62 352 LEU A N 1
ATOM 2612 C CA . LEU A 1 352 ? 45.626 126.422 71.209 1.00 40.73 352 LEU A CA 1
ATOM 2613 C C . LEU A 1 352 ? 47.041 125.853 71.118 1.00 40.87 352 LEU A C 1
ATOM 2614 O O . LEU A 1 352 ? 47.998 126.543 71.453 1.00 41.45 352 LEU A O 1
ATOM 2619 N N . ARG A 1 353 ? 47.166 124.600 70.677 1.00 39.46 353 ARG A N 1
ATOM 2620 C CA . ARG A 1 353 ? 48.443 123.870 70.738 1.00 39.38 353 ARG A CA 1
ATOM 2621 C C . ARG A 1 353 ? 48.817 123.252 69.394 1.00 39.08 353 ARG A C 1
ATOM 2622 O O . ARG A 1 353 ? 48.647 122.044 69.209 1.00 39.04 353 ARG A O 1
ATOM 2630 N N . PRO A 1 354 ? 49.341 124.065 68.456 1.00 37.81 354 PRO A N 1
ATOM 2631 C CA . PRO A 1 354 ? 49.765 123.496 67.182 1.00 37.98 354 PRO A CA 1
ATOM 2632 C C . PRO A 1 354 ? 51.062 122.736 67.348 1.00 38.25 354 PRO A C 1
ATOM 2633 O O . PRO A 1 354 ? 51.875 123.074 68.207 1.00 39.12 354 PRO A O 1
ATOM 2637 N N . GLY A 1 355 ? 51.246 121.718 66.524 1.00 38.52 355 GLY A N 1
ATOM 2638 C CA . GLY A 1 355 ? 52.430 120.887 66.595 1.00 38.23 355 GLY A CA 1
ATOM 2639 C C . GLY A 1 355 ? 53.511 121.325 65.637 1.00 37.89 355 GLY A C 1
ATOM 2640 O O . GLY A 1 355 ? 53.392 122.354 64.956 1.00 35.65 355 GLY A O 1
ATOM 2641 N N . SER A 1 356 ? 54.550 120.493 65.593 1.00 38.25 356 SER A N 1
ATOM 2642 C CA . SER A 1 356 ? 55.779 120.749 64.862 1.00 40.48 356 SER A CA 1
ATOM 2643 C C . SER A 1 356 ? 56.100 119.665 63.809 1.00 39.97 356 SER A C 1
ATOM 2644 O O . SER A 1 356 ? 57.094 118.937 63.946 1.00 38.03 356 SER A O 1
ATOM 2647 N N . PRO A 1 357 ? 55.277 119.576 62.738 1.00 41.09 357 PRO A N 1
ATOM 2648 C CA . PRO A 1 357 ? 55.568 118.639 61.639 1.00 41.87 357 PRO A CA 1
ATOM 2649 C C . PRO A 1 357 ? 56.977 118.803 61.073 1.00 42.74 357 PRO A C 1
ATOM 2650 O O . PRO A 1 357 ? 57.315 119.876 60.570 1.00 41.94 357 PRO A O 1
ATOM 2654 N N . GLY A 1 358 ? 57.781 117.747 61.184 1.00 43.13 358 GLY A N 1
ATOM 2655 C CA . GLY A 1 358 ? 59.151 117.729 60.661 1.00 45.40 358 GLY A CA 1
ATOM 2656 C C . GLY A 1 358 ? 60.121 118.632 61.391 1.00 46.20 358 GLY A C 1
ATOM 2657 O O . GLY A 1 358 ? 61.122 119.065 60.814 1.00 47.02 358 GLY A O 1
ATOM 2658 N N . GLY A 1 359 ? 59.816 118.923 62.654 1.00 46.14 359 GLY A N 1
ATOM 2659 C CA . GLY A 1 359 ? 60.579 119.887 63.444 1.00 46.76 359 GLY A CA 1
ATOM 2660 C C . GLY A 1 359 ? 60.298 121.368 63.178 1.00 47.12 359 GLY A C 1
ATOM 2661 O O . GLY A 1 359 ? 60.861 122.224 63.868 1.00 46.02 359 GLY A O 1
ATOM 2662 N N . ARG A 1 360 ? 59.431 121.682 62.207 1.00 47.13 360 ARG A N 1
ATOM 2663 C CA . ARG A 1 360 ? 59.127 123.075 61.852 1.00 46.70 360 ARG A CA 1
ATOM 2664 C C . ARG A 1 360 ? 58.439 123.793 63.012 1.00 47.64 360 ARG A C 1
ATOM 2665 O O . ARG A 1 360 ? 57.600 123.206 63.694 1.00 48.35 360 ARG A O 1
ATOM 2673 N N . THR A 1 361 ? 58.829 125.046 63.245 1.00 48.04 361 THR A N 1
ATOM 2674 C CA . THR A 1 361 ? 58.257 125.861 64.314 1.00 48.08 361 THR A CA 1
ATOM 2675 C C . THR A 1 361 ? 56.986 126.504 63.783 1.00 47.78 361 THR A C 1
ATOM 2676 O O . THR A 1 361 ? 56.978 127.073 62.684 1.00 45.20 361 THR A O 1
ATOM 2680 N N . ALA A 1 362 ? 55.926 126.417 64.581 1.00 46.30 362 ALA A N 1
ATOM 2681 C CA . ALA A 1 362 ? 54.621 126.947 64.224 1.00 44.59 362 ALA A CA 1
ATOM 2682 C C . ALA A 1 362 ? 54.608 128.467 64.363 1.00 45.14 362 ALA A C 1
ATOM 2683 O O . ALA A 1 362 ? 54.930 129.002 65.434 1.00 42.34 362 ALA A O 1
ATOM 2685 N N . ARG A 1 363 ? 54.250 129.152 63.278 1.00 46.03 363 ARG A N 1
ATOM 2686 C CA . ARG A 1 363 ? 54.075 130.603 63.305 1.00 48.59 363 ARG A CA 1
ATOM 2687 C C . ARG A 1 363 ? 52.607 130.959 63.123 1.00 48.61 363 ARG A C 1
ATOM 2688 O O . ARG A 1 363 ? 51.977 130.612 62.116 1.00 49.57 363 ARG A O 1
ATOM 2696 N N . LEU A 1 364 ? 52.089 131.676 64.110 1.00 47.32 364 LEU A N 1
ATOM 2697 C CA . LEU A 1 364 ? 50.674 131.966 64.225 1.00 45.59 364 LEU A CA 1
ATOM 2698 C C . LEU A 1 364 ? 50.431 133.434 63.910 1.00 43.82 364 LEU A C 1
ATOM 2699 O O . LEU A 1 364 ? 51.322 134.275 64.062 1.00 43.79 364 LEU A O 1
ATOM 2704 N N . SER A 1 365 ? 49.216 133.737 63.472 1.00 41.96 365 SER A N 1
ATOM 2705 C CA . SER A 1 365 ? 48.771 135.128 63.329 1.00 39.74 365 SER A CA 1
ATOM 2706 C C . SER A 1 365 ? 48.743 135.832 64.682 1.00 39.43 365 SER A C 1
ATOM 2707 O O . SER A 1 365 ? 48.477 135.215 65.718 1.00 35.06 365 SER A O 1
ATOM 2710 N N . ALA A 1 366 ? 48.995 137.137 64.647 1.00 41.59 366 ALA A N 1
ATOM 2711 C CA . ALA A 1 366 ? 48.971 137.987 65.841 1.00 42.98 366 ALA A CA 1
ATOM 2712 C C . ALA A 1 366 ? 47.590 137.983 66.524 1.00 45.28 366 ALA A C 1
ATOM 2713 O O . ALA A 1 366 ? 47.497 138.130 67.743 1.00 44.50 366 ALA A O 1
ATOM 2715 N N . HIS A 1 367 ? 46.537 137.794 65.726 1.00 47.85 367 HIS A N 1
ATOM 2716 C CA . HIS A 1 367 ? 45.150 137.661 66.206 1.00 50.53 367 HIS A CA 1
ATOM 2717 C C . HIS A 1 367 ? 44.722 136.289 66.773 1.00 51.51 367 HIS A C 1
ATOM 2718 O O . HIS A 1 367 ? 43.583 136.135 67.250 1.00 50.45 367 HIS A O 1
ATOM 2725 N N . ALA A 1 368 ? 45.612 135.301 66.719 1.00 51.50 368 ALA A N 1
ATOM 2726 C CA . ALA A 1 368 ? 45.284 133.928 67.119 1.00 52.56 368 ALA A CA 1
ATOM 2727 C C . ALA A 1 368 ? 45.046 133.715 68.627 1.00 53.62 368 ALA A C 1
ATOM 2728 O O . ALA A 1 368 ? 44.491 132.691 69.025 1.00 54.17 368 ALA A O 1
ATOM 2730 N N . ASP A 1 369 ? 45.469 134.669 69.451 1.00 55.89 369 ASP A N 1
ATOM 2731 C CA . ASP A 1 369 ? 45.193 134.650 70.907 1.00 57.51 369 ASP A CA 1
ATOM 2732 C C . ASP A 1 369 ? 43.864 135.334 71.321 1.00 56.85 369 ASP A C 1
ATOM 2733 O O . ASP A 1 369 ? 43.417 135.178 72.463 1.00 54.41 369 ASP A O 1
ATOM 2738 N N . LEU A 1 370 ? 43.242 136.068 70.393 1.00 56.93 370 LEU A N 1
ATOM 2739 C CA . LEU A 1 370 ? 42.067 136.903 70.686 1.00 59.15 370 LEU A CA 1
ATOM 2740 C C . LEU A 1 370 ? 40.823 136.102 71.064 1.00 57.85 370 LEU A C 1
ATOM 2741 O O . LEU A 1 370 ? 40.422 135.192 70.340 1.00 56.11 370 LEU A O 1
ATOM 2746 N N . VAL A 1 371 ? 40.189 136.514 72.164 1.00 58.62 371 VAL A N 1
ATOM 2747 C CA . VAL A 1 371 ? 38.985 135.869 72.717 1.00 59.03 371 VAL A CA 1
ATOM 2748 C C . VAL A 1 371 ? 37.660 136.539 72.282 1.00 61.89 371 VAL A C 1
ATOM 2749 O O . VAL A 1 371 ? 37.365 137.675 72.678 1.00 59.79 371 VAL A O 1
ATOM 2753 N N . ALA A 1 372 ? 36.859 135.812 71.499 1.00 63.96 372 ALA A N 1
ATOM 2754 C CA . ALA A 1 372 ? 35.472 136.185 71.215 1.00 66.97 372 ALA A CA 1
ATOM 2755 C C . ALA A 1 372 ? 34.731 136.113 72.534 1.00 69.35 372 ALA A C 1
ATOM 2756 O O . ALA A 1 372 ? 34.800 135.094 73.229 1.00 71.43 372 ALA A O 1
ATOM 2758 N N . THR A 1 373 ? 34.045 137.188 72.893 1.00 71.50 373 THR A N 1
ATOM 2759 C CA . THR A 1 373 ? 33.116 137.141 74.018 1.00 75.05 373 THR A CA 1
ATOM 2760 C C . THR A 1 373 ? 31.859 137.919 73.650 1.00 75.31 373 THR A C 1
ATOM 2761 O O . THR A 1 373 ? 31.917 138.928 72.939 1.00 73.36 373 THR A O 1
ATOM 2765 N N . GLY A 1 374 ? 30.729 137.411 74.131 1.00 76.84 374 GLY A N 1
ATOM 2766 C CA . GLY A 1 374 ? 29.412 138.010 73.922 1.00 77.21 374 GLY A CA 1
ATOM 2767 C C . GLY A 1 374 ? 28.450 136.906 73.532 1.00 76.50 374 GLY A C 1
ATOM 2768 O O . GLY A 1 374 ? 28.566 135.777 74.015 1.00 74.00 374 GLY A O 1
ATOM 2769 N N . GLU A 1 375 ? 27.488 137.243 72.675 1.00 75.82 375 GLU A N 1
ATOM 2770 C CA . GLU A 1 375 ? 26.668 136.247 71.977 1.00 75.60 375 GLU A CA 1
ATOM 2771 C C . GLU A 1 375 ? 27.081 136.287 70.497 1.00 75.14 375 GLU A C 1
ATOM 2772 O O . GLU A 1 375 ? 27.475 137.351 69.999 1.00 71.43 375 GLU A O 1
ATOM 2774 N N . PRO A 1 376 ? 27.030 135.137 69.791 1.00 76.62 376 PRO A N 1
ATOM 2775 C CA . PRO A 1 376 ? 27.407 135.210 68.374 1.00 77.51 376 PRO A CA 1
ATOM 2776 C C . PRO A 1 376 ? 26.406 136.011 67.542 1.00 75.05 376 PRO A C 1
ATOM 2777 O O . PRO A 1 376 ? 25.208 136.014 67.845 1.00 74.96 376 PRO A O 1
ATOM 2781 N N . GLY A 1 377 ? 26.914 136.699 66.520 1.00 73.33 377 GLY A N 1
ATOM 2782 C CA . GLY A 1 377 ? 26.077 137.440 65.576 1.00 71.33 377 GLY A CA 1
ATOM 2783 C C . GLY A 1 377 ? 25.091 136.520 64.880 1.00 68.37 377 GLY A C 1
ATOM 2784 O O . GLY A 1 377 ? 25.244 135.292 64.915 1.00 66.44 377 GLY A O 1
ATOM 2785 N N . PHE A 1 378 ? 24.077 137.117 64.259 1.00 62.94 378 PHE A N 1
ATOM 2786 C CA . PHE A 1 378 ? 23.045 136.368 63.545 1.00 61.45 378 PHE A CA 1
ATOM 2787 C C . PHE A 1 378 ? 23.630 135.219 62.705 1.00 59.95 378 PHE A C 1
ATOM 2788 O O . PHE A 1 378 ? 24.587 135.418 61.936 1.00 56.73 378 PHE A O 1
ATOM 2796 N N . ASP A 1 379 ? 23.048 134.029 62.882 1.00 56.38 379 ASP A N 1
ATOM 2797 C CA . ASP A 1 379 ? 23.386 132.836 62.104 1.00 53.43 379 ASP A CA 1
ATOM 2798 C C . ASP A 1 379 ? 22.224 132.541 61.140 1.00 48.59 379 ASP A C 1
ATOM 2799 O O . ASP A 1 379 ? 21.151 132.128 61.595 1.00 44.92 379 ASP A O 1
ATOM 2804 N N . PRO A 1 380 ? 22.431 132.733 59.808 1.00 47.06 380 PRO A N 1
ATOM 2805 C CA . PRO A 1 380 ? 21.354 132.484 58.819 1.00 47.84 380 PRO A CA 1
ATOM 2806 C C . PRO A 1 380 ? 21.015 130.992 58.625 1.00 49.14 380 PRO A C 1
ATOM 2807 O O . PRO A 1 380 ? 20.071 130.641 57.899 1.00 46.79 380 PRO A O 1
ATOM 2811 N N . LEU A 1 381 ? 21.815 130.151 59.278 1.00 50.37 381 LEU A N 1
ATOM 2812 C CA . LEU A 1 381 ? 21.728 128.706 59.282 1.00 49.73 381 LEU A CA 1
ATOM 2813 C C . LEU A 1 381 ? 20.907 128.170 60.476 1.00 51.31 381 LEU A C 1
ATOM 2814 O O . LEU A 1 381 ? 20.529 127.002 60.490 1.00 49.24 381 LEU A O 1
ATOM 2819 N N . GLY A 1 382 ? 20.625 129.035 61.456 1.00 53.88 382 GLY A N 1
ATOM 2820 C CA . GLY A 1 382 ? 20.172 128.628 62.793 1.00 55.05 382 GLY A CA 1
ATOM 2821 C C . GLY A 1 382 ? 18.784 128.021 62.897 1.00 56.98 382 GLY A C 1
ATOM 2822 O O . GLY A 1 382 ? 17.821 128.542 62.325 1.00 57.01 382 GLY A O 1
ATOM 2823 N N . ALA A 1 383 ? 18.702 126.913 63.639 1.00 59.09 383 ALA A N 1
ATOM 2824 C CA . ALA A 1 383 ? 17.441 126.250 63.989 1.00 58.43 383 ALA A CA 1
ATOM 2825 C C . ALA A 1 383 ? 17.317 126.205 65.513 1.00 58.61 383 ALA A C 1
ATOM 2826 O O . ALA A 1 383 ? 16.330 125.710 66.060 1.00 56.39 383 ALA A O 1
ATOM 2828 N N . THR A 1 421 ? 26.413 128.617 53.864 1.00 32.10 421 THR A N 1
ATOM 2829 C CA . THR A 1 421 ? 26.750 127.507 52.979 1.00 31.61 421 THR A CA 1
ATOM 2830 C C . THR A 1 421 ? 25.559 126.554 52.728 1.00 31.06 421 THR A C 1
ATOM 2831 O O . THR A 1 421 ? 24.672 126.398 53.573 1.00 30.86 421 THR A O 1
ATOM 2835 N N . CYS A 1 422 ? 25.562 125.945 51.543 1.00 30.16 422 CYS A N 1
ATOM 2836 C CA . CYS A 1 422 ? 24.672 124.833 51.184 1.00 29.23 422 CYS A CA 1
ATOM 2837 C C . CYS A 1 422 ? 25.462 123.549 50.928 1.00 28.20 422 CYS A C 1
ATOM 2838 O O . CYS A 1 422 ? 26.695 123.559 50.872 1.00 28.82 422 CYS A O 1
ATOM 2841 N N . HIS A 1 423 ? 24.745 122.441 50.772 1.00 26.91 423 HIS A N 1
ATOM 2842 C CA . HIS A 1 423 ? 25.360 121.189 50.330 1.00 26.30 423 HIS A CA 1
ATOM 2843 C C . HIS A 1 423 ? 24.418 120.340 49.492 1.00 26.32 423 HIS A C 1
ATOM 2844 O O . HIS A 1 423 ? 23.209 120.372 49.697 1.00 26.90 423 HIS A O 1
ATOM 2851 N N . LEU A 1 424 ? 24.980 119.597 48.541 1.00 25.70 424 LEU A N 1
ATOM 2852 C CA . LEU A 1 424 ? 24.231 118.552 47.860 1.00 26.31 424 LEU A CA 1
ATOM 2853 C C . LEU A 1 424 ? 25.129 117.354 47.522 1.00 26.53 424 LEU A C 1
ATOM 2854 O O . LEU A 1 424 ? 26.325 117.525 47.256 1.00 27.20 424 LEU A O 1
ATOM 2859 N N . ASP A 1 425 ? 24.542 116.155 47.588 1.00 26.15 425 ASP A N 1
ATOM 2860 C CA . ASP A 1 425 ? 25.185 114.899 47.174 1.00 26.32 425 ASP A CA 1
ATOM 2861 C C . ASP A 1 425 ? 24.302 114.223 46.154 1.00 25.78 425 ASP A C 1
ATOM 2862 O O . ASP A 1 425 ? 23.082 114.300 46.264 1.00 24.58 425 ASP A O 1
ATOM 2867 N N . VAL A 1 426 ? 24.908 113.537 45.188 1.00 25.20 426 VAL A N 1
ATOM 2868 C CA . VAL A 1 426 ? 24.148 112.720 44.233 1.00 25.37 426 VAL A CA 1
ATOM 2869 C C . VAL A 1 426 ? 24.860 111.398 43.978 1.00 26.08 426 VAL A C 1
ATOM 2870 O O . VAL A 1 426 ? 26.077 111.348 43.918 1.00 26.87 426 VAL A O 1
ATOM 2874 N N . VAL A 1 427 ? 24.080 110.333 43.854 1.00 27.14 427 VAL A N 1
ATOM 2875 C CA . VAL A 1 427 ? 24.553 109.072 43.305 1.00 27.98 427 VAL A CA 1
ATOM 2876 C C . VAL A 1 427 ? 23.545 108.616 42.255 1.00 28.53 427 VAL A C 1
ATOM 2877 O O . VAL A 1 427 ? 22.337 108.661 42.490 1.00 28.90 427 VAL A O 1
ATOM 2881 N N . ASP A 1 428 ? 24.036 108.204 41.093 1.00 29.46 428 ASP A N 1
ATOM 2882 C CA . ASP A 1 428 ? 23.144 107.825 39.982 1.00 30.76 428 ASP A CA 1
ATOM 2883 C C . ASP A 1 428 ? 23.129 106.300 39.735 1.00 32.07 428 ASP A C 1
ATOM 2884 O O . ASP A 1 428 ? 23.830 105.540 40.419 1.00 31.55 428 ASP A O 1
ATOM 2889 N N . ARG A 1 429 ? 22.324 105.875 38.758 1.00 34.51 429 ARG A N 1
ATOM 2890 C CA . ARG A 1 429 ? 22.113 104.453 38.434 1.00 36.44 429 ARG A CA 1
ATOM 2891 C C . ARG A 1 429 ? 23.382 103.734 37.951 1.00 36.35 429 ARG A C 1
ATOM 2892 O O . ARG A 1 429 ? 23.501 102.512 38.086 1.00 36.75 429 ARG A O 1
ATOM 2900 N N . TRP A 1 430 ? 24.314 104.501 37.390 1.00 34.68 430 TRP A N 1
ATOM 2901 C CA . TRP A 1 430 ? 25.614 103.979 36.991 1.00 33.79 430 TRP A CA 1
ATOM 2902 C C . TRP A 1 430 ? 26.622 103.935 38.142 1.00 31.80 430 TRP A C 1
ATOM 2903 O O . TRP A 1 430 ? 27.702 103.388 37.982 1.00 32.38 430 TRP A O 1
ATOM 2914 N N . GLY A 1 431 ? 26.275 104.500 39.291 1.00 30.62 431 GLY A N 1
ATOM 2915 C CA . GLY A 1 431 ? 27.162 104.498 40.453 1.00 30.78 431 GLY A CA 1
ATOM 2916 C C . GLY A 1 431 ? 28.087 105.699 40.587 1.00 30.44 431 GLY A C 1
ATOM 2917 O O . GLY A 1 431 ? 28.885 105.752 41.521 1.00 30.89 431 GLY A O 1
ATOM 2918 N N . ASN A 1 432 ? 27.988 106.670 39.676 1.00 30.23 432 ASN A N 1
ATOM 2919 C CA . ASN A 1 432 ? 28.759 107.919 39.788 1.00 29.03 432 ASN A CA 1
ATOM 2920 C C . ASN A 1 432 ? 28.317 108.620 41.075 1.00 29.00 432 ASN A C 1
ATOM 2921 O O . ASN A 1 432 ? 27.137 108.590 41.418 1.00 30.16 432 ASN A O 1
ATOM 2926 N N . MET A 1 433 ? 29.253 109.213 41.800 1.00 28.15 433 MET A N 1
ATOM 2927 C CA . MET A 1 433 ? 28.910 110.013 42.972 1.00 29.00 433 MET A CA 1
ATOM 2928 C C . MET A 1 433 ? 29.500 111.396 42.853 1.00 29.46 433 MET A C 1
ATOM 2929 O O . MET A 1 433 ? 30.479 111.609 42.122 1.00 31.03 433 MET A O 1
ATOM 2934 N N . VAL A 1 434 ? 28.891 112.324 43.587 1.00 28.60 434 VAL A N 1
ATOM 2935 C CA . VAL A 1 434 ? 29.353 113.708 43.673 1.00 27.94 434 VAL A CA 1
ATOM 2936 C C . VAL A 1 434 ? 28.986 114.282 45.059 1.00 27.18 434 VAL A C 1
ATOM 2937 O O . VAL A 1 434 ? 27.945 113.954 45.613 1.00 27.32 434 VAL A O 1
ATOM 2941 N N . ALA A 1 435 ? 29.866 115.098 45.629 1.00 27.05 435 ALA A N 1
ATOM 2942 C CA . ALA A 1 435 ? 29.593 115.801 46.895 1.00 26.90 435 ALA A CA 1
ATOM 2943 C C . ALA A 1 435 ? 30.138 117.218 46.769 1.00 26.66 435 ALA A C 1
ATOM 2944 O O . ALA A 1 435 ? 31.333 117.398 46.523 1.00 26.53 435 ALA A O 1
ATOM 2946 N N . ALA A 1 436 ? 29.269 118.215 46.922 1.00 26.13 436 ALA A N 1
ATOM 2947 C CA . ALA A 1 436 ? 29.657 119.613 46.715 1.00 25.89 436 ALA A CA 1
ATOM 2948 C C . ALA A 1 436 ? 29.155 120.455 47.859 1.0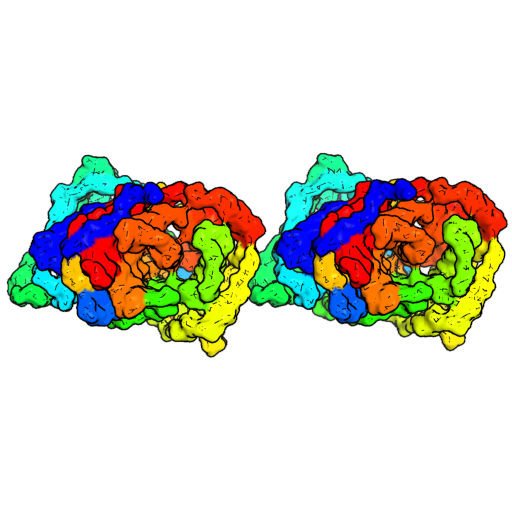0 26.19 436 ALA A C 1
ATOM 2949 O O . ALA A 1 436 ? 28.044 120.254 48.338 1.00 26.56 436 ALA A O 1
ATOM 2951 N N . THR A 1 437 ? 29.965 121.427 48.258 1.00 26.42 437 THR A N 1
ATOM 2952 C CA . THR A 1 437 ? 29.632 122.337 49.342 1.00 26.10 437 THR A CA 1
ATOM 2953 C C . THR A 1 437 ? 29.660 123.756 48.787 1.00 26.10 437 THR A C 1
ATOM 2954 O O . THR A 1 437 ? 30.643 124.453 48.965 1.00 26.85 437 THR A O 1
ATOM 2958 N N . PRO A 1 438 ? 28.593 124.182 48.074 1.00 26.69 438 PRO A N 1
ATOM 2959 C CA . PRO A 1 438 ? 28.590 125.543 47.543 1.00 27.22 438 PRO A CA 1
ATOM 2960 C C . PRO A 1 438 ? 28.194 126.595 48.573 1.00 27.56 438 PRO A C 1
ATOM 2961 O O . PRO A 1 438 ? 27.359 126.343 49.437 1.00 27.84 438 PRO A O 1
ATOM 2965 N N . SER A 1 439 ? 28.788 127.775 48.448 1.00 27.81 439 SER A N 1
ATOM 2966 C CA . SER A 1 439 ? 28.651 128.821 49.445 1.00 27.81 439 SER A CA 1
ATOM 2967 C C . SER A 1 439 ? 29.066 130.155 48.863 1.00 27.86 439 SER A C 1
ATOM 2968 O O . SER A 1 439 ? 29.526 130.228 47.726 1.00 27.94 439 SER A O 1
ATOM 2971 N N . GLY A 1 440 ? 28.889 131.205 49.660 1.00 28.72 440 GLY A N 1
ATOM 2972 C CA . GLY A 1 440 ? 29.326 132.554 49.308 1.00 27.96 440 GLY A CA 1
ATOM 2973 C C . GLY A 1 440 ? 28.412 133.251 48.321 1.00 28.03 440 GLY A C 1
ATOM 2974 O O . GLY A 1 440 ? 27.634 132.607 47.606 1.00 28.61 440 GLY A O 1
ATOM 2975 N N . GLY A 1 441 ? 28.513 134.578 48.283 1.00 26.85 441 GLY A N 1
ATOM 2976 C CA . GLY A 1 441 ? 27.656 135.399 47.436 1.00 25.75 441 GLY A CA 1
ATOM 2977 C C . GLY A 1 441 ? 26.257 135.491 48.008 1.00 24.95 441 GLY A C 1
ATOM 2978 O O . GLY A 1 441 ? 25.294 135.671 47.269 1.00 22.95 441 GLY A O 1
ATOM 2979 N N . TRP A 1 442 ? 26.167 135.385 49.336 1.00 25.01 442 TRP A N 1
ATOM 2980 C CA . TRP A 1 442 ? 24.895 135.496 50.039 1.00 25.67 442 TRP A CA 1
ATOM 2981 C C . TRP A 1 442 ? 24.441 136.942 50.132 1.00 26.34 442 TRP A C 1
ATOM 2982 O O . TRP A 1 442 ? 25.243 137.870 49.957 1.00 27.91 442 TRP A O 1
ATOM 2993 N N . LEU A 1 443 ? 23.153 137.124 50.413 1.00 26.10 443 LEU A N 1
ATOM 2994 C CA . LEU A 1 443 ? 22.504 138.438 50.279 1.00 26.21 443 LEU A CA 1
ATOM 2995 C C . LEU A 1 443 ? 22.893 139.488 51.311 1.00 26.08 443 LEU A C 1
ATOM 2996 O O . LEU A 1 443 ? 22.757 140.673 51.034 1.00 27.12 443 LEU A O 1
ATOM 3001 N N . GLN A 1 444 ? 23.391 139.062 52.470 1.00 25.61 444 GLN A N 1
ATOM 3002 C CA . GLN A 1 444 ? 23.490 139.928 53.655 1.00 26.24 444 GLN A CA 1
ATOM 3003 C C . GLN A 1 444 ? 24.871 140.557 53.835 1.00 27.36 444 GLN A C 1
ATOM 3004 O O . GLN A 1 444 ? 25.112 141.224 54.854 1.00 27.19 444 GLN A O 1
ATOM 3010 N N . SER A 1 445 ? 25.767 140.333 52.867 1.00 28.04 445 SER A N 1
ATOM 3011 C CA . SER A 1 445 ? 27.180 140.740 52.991 1.00 28.52 445 SER A CA 1
ATOM 3012 C C . SER A 1 445 ? 27.810 141.477 51.790 1.00 28.53 445 SER A C 1
ATOM 3013 O O . SER A 1 445 ? 28.957 141.907 51.881 1.00 28.65 445 SER A O 1
ATOM 3016 N N . ASN A 1 446 ? 27.073 141.640 50.692 1.00 28.93 446 ASN A N 1
ATOM 3017 C CA . ASN A 1 446 ? 27.449 142.591 49.642 1.00 29.32 446 ASN A CA 1
ATOM 3018 C C . ASN A 1 446 ? 26.209 143.150 48.962 1.00 30.39 446 ASN A C 1
ATOM 3019 O O . ASN A 1 446 ? 25.181 142.476 48.871 1.00 32.49 446 ASN A O 1
ATOM 3024 N N . PRO A 1 447 ? 26.305 144.386 48.462 1.00 30.72 447 PRO A N 1
ATOM 3025 C CA . PRO A 1 447 ? 25.196 144.892 47.673 1.00 30.50 447 PRO A CA 1
ATOM 3026 C C . PRO A 1 447 ? 25.019 144.069 46.393 1.00 28.89 447 PRO A C 1
ATOM 3027 O O . PRO A 1 447 ? 26.002 143.622 45.798 1.00 27.28 447 PRO A O 1
ATOM 3031 N N . VAL A 1 448 ? 23.773 143.879 45.992 1.00 28.00 448 VAL A N 1
ATOM 3032 C CA . VAL A 1 448 ? 23.461 143.253 44.722 1.00 28.35 448 VAL A CA 1
ATOM 3033 C C . VAL A 1 448 ? 24.102 144.000 43.555 1.00 28.10 448 VAL A C 1
ATOM 3034 O O . VAL A 1 448 ? 24.022 145.220 43.456 1.00 29.46 448 VAL A O 1
ATOM 3038 N N . VAL A 1 449 ? 24.731 143.239 42.674 1.00 28.46 449 VAL A N 1
ATOM 3039 C CA . VAL A 1 449 ? 25.158 143.740 41.374 1.00 29.00 449 VAL A CA 1
ATOM 3040 C C . VAL A 1 449 ? 23.887 143.982 40.547 1.00 29.56 449 VAL A C 1
ATOM 3041 O O . VAL A 1 449 ? 23.268 143.025 40.071 1.00 29.56 449 VAL A O 1
ATOM 3045 N N . PRO A 1 450 ? 23.497 145.265 40.373 1.00 30.45 450 PRO A N 1
ATOM 3046 C CA . PRO A 1 450 ? 22.123 145.572 39.948 1.00 31.19 450 PRO A CA 1
ATOM 3047 C C . PRO A 1 450 ? 21.698 144.898 38.637 1.00 32.24 450 PRO A C 1
ATOM 3048 O O . PRO A 1 450 ? 20.573 144.391 38.565 1.00 34.28 450 PRO A O 1
ATOM 3052 N N . GLU A 1 451 ? 22.591 144.832 37.650 1.00 31.57 451 GLU A N 1
ATOM 3053 C CA . GLU A 1 451 ? 22.228 144.241 36.345 1.00 32.35 451 GLU A CA 1
ATOM 3054 C C . GLU A 1 451 ? 22.261 142.704 36.325 1.00 31.53 451 GLU A C 1
ATOM 3055 O O . GLU A 1 451 ? 21.855 142.088 35.326 1.00 30.71 451 GLU A O 1
ATOM 3061 N N . LEU A 1 452 ? 22.707 142.095 37.430 1.00 29.67 452 LEU A N 1
ATOM 3062 C CA . LEU A 1 452 ? 22.748 140.630 37.561 1.00 28.89 452 LEU A CA 1
ATOM 3063 C C . LEU A 1 452 ? 21.737 140.015 38.536 1.00 29.18 452 LEU A C 1
ATOM 3064 O O . LEU A 1 452 ? 21.212 138.926 38.282 1.00 27.70 452 LEU A O 1
ATOM 3069 N N . GLY A 1 453 ? 21.494 140.692 39.651 1.00 29.16 453 GLY A N 1
ATOM 3070 C CA . GLY A 1 453 ? 20.519 140.234 40.624 1.00 29.21 453 GLY A CA 1
ATOM 3071 C C . GLY A 1 453 ? 21.123 139.566 41.838 1.00 29.00 453 GLY A C 1
ATOM 3072 O O . GLY A 1 453 ? 20.386 139.155 42.724 1.00 29.56 453 GLY A O 1
ATOM 3073 N N . PHE A 1 454 ? 22.448 139.455 41.890 1.00 28.42 454 PHE A N 1
ATOM 3074 C CA . PHE A 1 454 ? 23.127 138.816 43.028 1.00 28.07 454 PHE A CA 1
ATOM 3075 C C . PHE A 1 454 ? 24.426 139.556 43.351 1.00 27.89 454 PHE A C 1
ATOM 3076 O O . PHE A 1 454 ? 24.961 140.244 42.485 1.00 27.64 454 PHE A O 1
ATOM 3084 N N . PRO A 1 455 ? 24.943 139.401 44.592 1.00 27.77 455 PRO A N 1
ATOM 3085 C CA . PRO A 1 455 ? 26.175 140.051 45.010 1.00 27.11 455 PRO A CA 1
ATOM 3086 C C . PRO A 1 455 ? 27.446 139.213 44.848 1.00 27.32 455 PRO A C 1
ATOM 3087 O O . PRO A 1 455 ? 27.398 138.017 44.586 1.00 25.77 455 PRO A O 1
ATOM 3091 N N . LEU A 1 456 ? 28.572 139.886 45.042 1.00 28.80 456 LEU A N 1
ATOM 3092 C CA . LEU A 1 456 ? 29.873 139.248 45.196 1.00 29.31 456 LEU A CA 1
ATOM 3093 C C . LEU A 1 456 ? 30.047 138.577 46.564 1.00 29.29 456 LEU A C 1
ATOM 3094 O O . LEU A 1 456 ? 29.332 138.875 47.542 1.00 28.79 456 LEU A O 1
ATOM 3099 N N . GLY A 1 457 ? 31.032 137.684 46.610 1.00 28.13 457 GLY A N 1
ATOM 3100 C CA . GLY A 1 457 ? 31.322 136.889 47.796 1.00 27.94 457 GLY A CA 1
ATOM 3101 C C . GLY A 1 457 ? 32.112 137.641 48.843 1.00 27.42 457 GLY A C 1
ATOM 3102 O O . GLY A 1 457 ? 32.352 138.836 48.705 1.00 28.44 457 GLY A O 1
ATOM 3103 N N . THR A 1 458 ? 32.499 136.933 49.899 1.00 26.53 458 THR A N 1
ATOM 3104 C CA . THR A 1 458 ? 33.237 137.519 51.017 1.00 26.44 458 THR A CA 1
ATOM 3105 C C . THR A 1 458 ? 34.272 136.559 51.622 1.00 26.49 458 THR A C 1
ATOM 3106 O O . THR A 1 458 ? 34.532 136.607 52.833 1.00 25.62 458 THR A O 1
ATOM 3110 N N . ARG A 1 459 ? 34.874 135.704 50.792 1.00 26.28 459 ARG A N 1
ATOM 3111 C CA . ARG A 1 459 ? 35.717 134.615 51.319 1.00 26.59 459 ARG A CA 1
ATOM 3112 C C . ARG A 1 459 ? 37.114 135.066 51.738 1.00 26.76 459 ARG A C 1
ATOM 3113 O O . ARG A 1 459 ? 37.727 134.435 52.600 1.00 27.70 459 ARG A O 1
ATOM 3121 N N . LEU A 1 460 ? 37.606 136.168 51.173 1.00 26.65 460 LEU A N 1
ATOM 3122 C CA . LEU A 1 460 ? 38.891 136.744 51.623 1.00 26.47 460 LEU A CA 1
ATOM 3123 C C . LEU A 1 460 ? 38.900 137.131 53.100 1.00 25.81 460 LEU A C 1
ATOM 3124 O O . LEU A 1 460 ? 39.965 137.339 53.674 1.00 25.80 460 LEU A O 1
ATOM 3129 N N . GLN A 1 461 ? 37.725 137.200 53.720 1.00 26.07 461 GLN A N 1
ATOM 3130 C CA . GLN A 1 461 ? 37.626 137.439 55.158 1.00 27.61 461 GLN A CA 1
ATOM 3131 C C . GLN A 1 461 ? 38.377 136.441 56.023 1.00 28.29 461 GLN A C 1
ATOM 3132 O O . GLN A 1 461 ? 38.706 136.744 57.164 1.00 28.92 461 GLN A O 1
ATOM 3138 N N . MET A 1 462 ? 38.630 135.256 55.475 1.00 29.83 462 MET A N 1
ATOM 3139 C CA . MET A 1 462 ? 39.289 134.174 56.190 1.00 30.77 462 MET A CA 1
ATOM 3140 C C . MET A 1 462 ? 40.818 134.209 56.155 1.00 31.55 462 MET A C 1
ATOM 3141 O O . MET A 1 462 ? 41.465 133.488 56.915 1.00 32.92 462 MET A O 1
ATOM 3146 N N . THR A 1 463 ? 41.390 135.053 55.302 1.00 31.65 463 THR A N 1
ATOM 3147 C CA . THR A 1 463 ? 42.835 135.275 55.272 1.00 30.41 463 THR A CA 1
ATOM 3148 C C . THR A 1 463 ? 43.256 136.177 56.424 1.00 30.63 463 THR A C 1
ATOM 3149 O O . THR A 1 463 ? 42.422 136.712 57.156 1.00 29.19 463 THR A O 1
ATOM 3153 N N . TRP A 1 464 ? 44.564 136.347 56.561 1.00 31.56 464 TRP A N 1
ATOM 3154 C CA . TRP A 1 464 ? 45.135 137.251 57.549 1.00 32.26 464 TRP A CA 1
ATOM 3155 C C . TRP A 1 464 ? 45.845 138.439 56.914 1.00 33.26 464 TRP A C 1
ATOM 3156 O O . TRP A 1 464 ? 46.577 138.278 55.930 1.00 31.94 464 TRP A O 1
ATOM 3167 N N . LEU A 1 465 ? 45.634 139.619 57.504 1.00 34.31 465 LEU A N 1
ATOM 3168 C CA . LEU A 1 465 ? 46.370 140.829 57.141 1.00 36.06 465 LEU A CA 1
ATOM 3169 C C . LEU A 1 465 ? 47.704 140.888 57.895 1.00 38.26 465 LEU A C 1
ATOM 3170 O O . LEU A 1 465 ? 47.890 141.664 58.840 1.00 40.62 465 LEU A O 1
ATOM 3175 N N . GLU A 1 466 ? 48.633 140.056 57.441 1.00 39.68 466 GLU A N 1
ATOM 3176 C CA . GLU A 1 466 ? 49.913 139.840 58.108 1.00 38.71 466 GLU A CA 1
ATOM 3177 C C . GLU A 1 466 ? 50.721 138.967 57.187 1.00 38.85 466 GLU A C 1
ATOM 3178 O O . GLU A 1 466 ? 50.229 137.932 56.746 1.00 39.41 466 GLU A O 1
ATOM 3184 N N . GLU A 1 467 ? 51.948 139.383 56.893 1.00 40.17 467 GLU A N 1
ATOM 3185 C CA . GLU A 1 467 ? 52.804 138.665 55.954 1.00 40.25 467 GLU A CA 1
ATOM 3186 C C . GLU A 1 467 ? 53.469 137.433 56.572 1.00 39.05 467 GLU A C 1
ATOM 3187 O O . GLU A 1 467 ? 53.512 137.274 57.799 1.00 36.95 467 GLU A O 1
ATOM 3193 N N . GLY A 1 468 ? 53.952 136.560 55.690 1.00 38.76 468 GLY A N 1
ATOM 3194 C CA . GLY A 1 468 ? 54.784 135.418 56.057 1.00 38.94 468 GLY A CA 1
ATOM 3195 C C . GLY A 1 468 ? 54.071 134.186 56.589 1.00 39.43 468 GLY A C 1
ATOM 3196 O O . GLY A 1 468 ? 54.731 133.301 57.136 1.00 42.05 468 GLY A O 1
ATOM 3197 N N . LEU A 1 469 ? 52.745 134.109 56.430 1.00 37.32 469 LEU A N 1
ATOM 3198 C CA . LEU A 1 469 ? 51.957 132.986 56.974 1.00 35.00 469 LEU A CA 1
ATOM 3199 C C . LEU A 1 469 ? 51.349 132.149 55.845 1.00 34.49 469 LEU A C 1
ATOM 3200 O O . LEU A 1 469 ? 51.155 132.671 54.743 1.00 34.07 469 LEU A O 1
ATOM 3205 N N . PRO A 1 470 ? 51.032 130.860 56.114 1.00 34.39 470 PRO A N 1
ATOM 3206 C CA . PRO A 1 470 ? 50.402 130.005 55.089 1.00 33.46 470 PRO A CA 1
ATOM 3207 C C . PRO A 1 470 ? 49.074 130.556 54.540 1.00 31.82 470 PRO A C 1
ATOM 3208 O O . PRO A 1 470 ? 48.761 130.336 53.361 1.00 30.70 470 PRO A O 1
ATOM 3212 N N . ASN A 1 471 ? 48.321 131.247 55.405 1.00 30.17 471 ASN A N 1
ATOM 3213 C CA . ASN A 1 471 ? 47.039 131.913 55.062 1.00 30.45 471 ASN A CA 1
ATOM 3214 C C . ASN A 1 471 ? 47.090 133.468 55.081 1.00 30.17 471 ASN A C 1
ATOM 3215 O O . ASN A 1 471 ? 46.094 134.131 55.389 1.00 29.89 471 ASN A O 1
ATOM 3220 N N . SER A 1 472 ? 48.250 134.032 54.750 1.00 30.41 472 SER A N 1
ATOM 3221 C CA . SER A 1 472 ? 48.417 135.471 54.549 1.00 30.45 472 SER A CA 1
ATOM 3222 C C . SER A 1 472 ? 47.656 135.829 53.300 1.00 30.70 472 SER A C 1
ATOM 3223 O O . SER A 1 472 ? 47.736 135.092 52.318 1.00 30.76 472 SER A O 1
ATOM 3226 N N . LEU A 1 473 ? 46.932 136.948 53.327 1.00 30.98 473 LEU A N 1
ATOM 3227 C CA . LEU A 1 473 ? 46.229 137.431 52.143 1.00 30.98 473 LEU A CA 1
ATOM 3228 C C . LEU A 1 473 ? 47.248 137.604 51.022 1.00 30.86 473 LEU A C 1
ATOM 3229 O O . LEU A 1 473 ? 48.223 138.343 51.171 1.00 31.97 473 LEU A O 1
ATOM 3234 N N . THR A 1 474 ? 47.045 136.892 49.922 1.00 30.32 474 THR A N 1
ATOM 3235 C CA . THR A 1 474 ? 48.055 136.832 48.873 1.00 31.37 474 THR A CA 1
ATOM 3236 C C . THR A 1 474 ? 47.411 136.850 47.485 1.00 32.20 474 THR A C 1
ATOM 3237 O O . THR A 1 474 ? 46.556 136.015 47.190 1.00 33.32 474 THR A O 1
ATOM 3241 N N . PRO A 1 475 ? 47.825 137.800 46.624 1.00 32.62 475 PRO A N 1
ATOM 3242 C CA . PRO A 1 475 ? 47.355 137.839 45.226 1.00 31.73 475 PRO A CA 1
ATOM 3243 C C . PRO A 1 475 ? 47.526 136.511 44.497 1.00 30.54 475 PRO A C 1
ATOM 3244 O O . PRO A 1 475 ? 48.582 135.905 44.595 1.00 30.33 475 PRO A O 1
ATOM 3248 N N . GLY A 1 476 ? 46.480 136.063 43.806 1.00 30.57 476 GLY A N 1
ATOM 3249 C CA . GLY A 1 476 ? 46.508 134.816 43.023 1.00 30.80 476 GLY A CA 1
ATOM 3250 C C . GLY A 1 476 ? 46.412 133.532 43.839 1.00 31.00 476 GLY A C 1
ATOM 3251 O O . GLY A 1 476 ? 46.643 132.440 43.318 1.00 29.43 476 GLY A O 1
ATOM 3252 N N . ARG A 1 477 ? 46.056 133.666 45.115 1.00 31.58 477 ARG A N 1
ATOM 3253 C CA . ARG A 1 477 ? 45.978 132.551 46.049 1.00 31.52 477 ARG A CA 1
ATOM 3254 C C . ARG A 1 477 ? 44.605 132.447 46.687 1.00 30.84 477 ARG A C 1
ATOM 3255 O O . ARG A 1 477 ? 43.956 133.460 46.944 1.00 28.32 477 ARG A O 1
ATOM 3263 N N . ARG A 1 478 ? 44.174 131.212 46.949 1.00 31.20 478 ARG A N 1
ATOM 3264 C CA . ARG A 1 478 ? 42.876 130.985 47.580 1.00 31.66 478 ARG A CA 1
ATOM 3265 C C . ARG A 1 478 ? 42.951 131.337 49.042 1.00 30.76 478 ARG A C 1
ATOM 3266 O O . ARG A 1 478 ? 43.954 131.062 49.689 1.00 30.43 478 ARG A O 1
ATOM 3274 N N . PRO A 1 479 ? 41.872 131.907 49.583 1.00 30.38 479 PRO A N 1
ATOM 3275 C CA . PRO A 1 479 ? 41.825 131.961 51.031 1.00 31.09 479 PRO A CA 1
ATOM 3276 C C . PRO A 1 479 ? 41.621 130.557 51.596 1.00 32.30 479 PRO A C 1
ATOM 3277 O O . PRO A 1 479 ? 41.168 129.633 50.892 1.00 32.40 479 PRO A O 1
ATOM 3281 N N . ARG A 1 480 ? 41.953 130.415 52.866 1.00 32.35 480 ARG A N 1
ATOM 3282 C CA . ARG A 1 480 ? 41.758 129.164 53.562 1.00 32.86 480 ARG A CA 1
ATOM 3283 C C . ARG A 1 480 ? 40.268 128.975 53.830 1.00 32.51 480 ARG A C 1
ATOM 3284 O O . ARG A 1 480 ? 39.714 129.571 54.751 1.00 35.44 480 ARG A O 1
ATOM 3292 N N . THR A 1 481 ? 39.631 128.130 53.022 1.00 30.27 481 THR A N 1
ATOM 3293 C CA . THR A 1 481 ? 38.160 128.086 52.925 1.00 27.92 481 THR A CA 1
ATOM 3294 C C . THR A 1 481 ? 37.555 127.002 53.826 1.00 27.52 481 THR A C 1
ATOM 3295 O O . THR A 1 481 ? 38.133 125.914 53.968 1.00 26.63 481 THR A O 1
ATOM 3299 N N . THR A 1 482 ? 36.411 127.311 54.448 1.00 26.90 482 THR A N 1
ATOM 3300 C CA . THR A 1 482 ? 35.722 126.351 55.339 1.00 26.89 482 THR A CA 1
ATOM 3301 C C . THR A 1 482 ? 34.981 125.226 54.596 1.00 27.10 482 THR A C 1
ATOM 3302 O O . THR A 1 482 ? 34.643 124.204 55.192 1.00 25.88 482 THR A O 1
ATOM 3306 N N . LEU A 1 483 ? 34.762 125.423 53.298 1.00 26.90 483 LEU A N 1
ATOM 3307 C CA . LEU A 1 483 ? 33.971 124.527 52.462 1.00 26.75 483 LEU A CA 1
ATOM 3308 C C . LEU A 1 483 ? 34.698 123.209 52.260 1.00 26.65 483 LEU A C 1
ATOM 3309 O O . LEU A 1 483 ? 35.807 123.184 51.730 1.00 27.25 483 LEU A O 1
ATOM 3314 N N . THR A 1 484 ? 34.052 122.116 52.658 1.00 25.69 484 THR A N 1
ATOM 3315 C CA . THR A 1 484 ? 34.727 120.847 52.778 1.00 24.33 484 THR A CA 1
ATOM 3316 C C . THR A 1 484 ? 33.798 119.642 52.618 1.00 24.12 484 THR A C 1
ATOM 3317 O O . THR A 1 484 ? 33.383 119.019 53.604 1.00 23.79 484 THR A O 1
ATOM 3321 N N . PRO A 1 485 ? 33.501 119.276 51.361 1.00 23.89 485 PRO A N 1
ATOM 3322 C CA . PRO A 1 485 ? 32.744 118.042 51.132 1.00 24.14 485 PRO A CA 1
ATOM 3323 C C . PRO A 1 485 ? 33.591 116.791 51.382 1.00 24.05 485 PRO A C 1
ATOM 3324 O O . PRO A 1 485 ? 34.816 116.884 51.513 1.00 24.06 485 PRO A O 1
ATOM 3328 N N . SER A 1 486 ? 32.934 115.637 51.419 1.00 23.66 486 SER A N 1
ATOM 3329 C CA . SER A 1 486 ? 33.591 114.355 51.690 1.00 24.42 486 SER A CA 1
ATOM 3330 C C . SER A 1 486 ? 33.121 113.279 50.735 1.00 24.48 486 SER A C 1
ATOM 3331 O O . SER A 1 486 ? 31.967 113.283 50.283 1.00 24.47 486 SER A O 1
ATOM 3334 N N . ILE A 1 487 ? 34.035 112.371 50.422 1.00 24.22 487 ILE A N 1
ATOM 3335 C CA . ILE A 1 487 ? 33.694 111.092 49.824 1.00 25.01 487 ILE A CA 1
ATOM 3336 C C . ILE A 1 487 ? 34.425 110.010 50.620 1.00 25.34 487 ILE A C 1
ATOM 3337 O O . ILE A 1 487 ? 35.608 110.142 50.918 1.00 25.33 487 ILE A O 1
ATOM 3342 N N . ALA A 1 488 ? 33.716 108.945 50.976 1.00 26.82 488 ALA A N 1
ATOM 3343 C CA . ALA A 1 488 ? 34.325 107.839 51.721 1.00 28.43 488 ALA A CA 1
ATOM 3344 C C . ALA A 1 488 ? 34.387 106.591 50.873 1.00 29.55 488 ALA A C 1
ATOM 3345 O O . ALA A 1 488 ? 33.425 106.243 50.201 1.00 29.69 488 ALA A O 1
ATOM 3347 N N . LEU A 1 489 ? 35.550 105.948 50.900 1.00 31.70 489 LEU A N 1
ATOM 3348 C CA . LEU A 1 489 ? 35.759 104.639 50.303 1.00 32.80 489 LEU A CA 1
ATOM 3349 C C . LEU A 1 489 ? 35.738 103.558 51.385 1.00 33.75 489 LEU A C 1
ATOM 3350 O O . LEU A 1 489 ? 36.083 103.816 52.545 1.00 31.88 489 LEU A O 1
ATOM 3355 N N . ARG A 1 490 ? 35.317 102.359 50.999 1.00 35.45 490 ARG A N 1
ATOM 3356 C CA . ARG A 1 490 ? 35.460 101.167 51.839 1.00 37.54 490 ARG A CA 1
ATOM 3357 C C . ARG A 1 490 ? 36.193 100.156 50.980 1.00 37.75 490 ARG A C 1
ATOM 3358 O O . ARG A 1 490 ? 35.704 99.805 49.905 1.00 38.15 490 ARG A O 1
ATOM 3366 N N . ASP A 1 491 ? 37.375 99.727 51.436 1.00 39.36 491 ASP A N 1
ATOM 3367 C CA . ASP A 1 491 ? 38.245 98.821 50.671 1.00 40.27 491 ASP A CA 1
ATOM 3368 C C . ASP A 1 491 ? 38.594 99.416 49.284 1.00 39.88 491 ASP A C 1
ATOM 3369 O O . ASP A 1 491 ? 38.656 98.707 48.266 1.00 38.39 491 ASP A O 1
ATOM 3374 N N . GLY A 1 492 ? 38.811 100.729 49.262 1.00 38.13 492 GLY A N 1
ATOM 3375 C CA . GLY A 1 492 ? 39.199 101.441 48.043 1.00 37.93 492 GLY A CA 1
ATOM 3376 C C . GLY A 1 492 ? 38.109 101.667 47.014 1.00 37.77 492 GLY A C 1
ATOM 3377 O O . GLY A 1 492 ? 38.403 102.098 45.893 1.00 37.67 492 GLY A O 1
ATOM 3378 N N . ILE A 1 493 ? 36.859 101.399 47.395 1.00 36.44 493 ILE A N 1
ATOM 3379 C CA . ILE A 1 493 ? 35.708 101.576 46.510 1.00 35.42 493 ILE A CA 1
ATOM 3380 C C . ILE A 1 493 ? 34.845 102.711 47.059 1.00 33.34 493 ILE A C 1
ATOM 3381 O O . ILE A 1 493 ? 34.554 102.735 48.254 1.00 32.57 493 ILE A O 1
ATOM 3386 N N . PRO A 1 494 ? 34.419 103.640 46.187 1.00 32.08 494 PRO A N 1
ATOM 3387 C CA . PRO A 1 494 ? 33.521 104.710 46.634 1.00 31.71 494 PRO A CA 1
ATOM 3388 C C . PRO A 1 494 ? 32.172 104.172 47.123 1.00 31.09 494 PRO A C 1
ATOM 3389 O O . PRO A 1 494 ? 31.453 103.542 46.348 1.00 30.80 494 PRO A O 1
ATOM 3393 N N . VAL A 1 495 ? 31.871 104.379 48.409 1.00 30.39 495 VAL A N 1
ATOM 3394 C CA . VAL A 1 495 ? 30.561 104.001 48.992 1.00 29.17 495 VAL A CA 1
ATOM 3395 C C . VAL A 1 495 ? 29.670 105.121 49.516 1.00 28.58 495 VAL A C 1
ATOM 3396 O O . VAL A 1 495 ? 28.474 104.905 49.607 1.00 29.05 495 VAL A O 1
ATOM 3400 N N . MET A 1 496 ? 30.224 106.266 49.908 1.00 27.26 496 MET A N 1
ATOM 3401 C CA . MET A 1 496 ? 29.434 107.308 50.585 1.00 27.49 496 MET A CA 1
ATOM 3402 C C . MET A 1 496 ? 29.928 108.691 50.156 1.00 28.99 496 MET A C 1
ATOM 3403 O O . MET A 1 496 ? 31.132 108.927 50.042 1.00 29.86 496 MET A O 1
ATOM 3408 N N . ALA A 1 497 ? 28.983 109.585 49.892 1.00 29.41 497 ALA A N 1
ATOM 3409 C CA . ALA A 1 497 ? 29.262 110.961 49.500 1.00 29.15 497 ALA A CA 1
ATOM 3410 C C . ALA A 1 497 ? 28.417 111.813 50.402 1.00 29.31 497 ALA A C 1
ATOM 3411 O O . ALA A 1 497 ? 27.201 111.634 50.463 1.00 29.24 497 ALA A O 1
ATOM 3413 N N . PHE A 1 498 ? 29.054 112.749 51.088 1.00 30.01 498 PHE A N 1
ATOM 3414 C CA . PHE A 1 498 ? 28.394 113.483 52.148 1.00 29.95 498 PHE A CA 1
ATOM 3415 C C . PHE A 1 498 ? 29.003 114.865 52.385 1.00 29.75 498 PHE A C 1
ATOM 3416 O O . PHE A 1 498 ? 30.024 115.239 51.795 1.00 28.19 498 PHE A O 1
ATOM 3424 N N . GLY A 1 499 ? 28.314 115.631 53.219 1.00 30.13 499 GLY A N 1
ATOM 3425 C CA . GLY A 1 499 ? 28.766 116.951 53.620 1.00 30.27 499 GLY A CA 1
ATOM 3426 C C . GLY A 1 499 ? 27.740 117.690 54.446 1.00 30.55 499 GLY A C 1
ATOM 3427 O O . GLY A 1 499 ? 26.691 117.150 54.798 1.00 31.52 499 GLY A O 1
ATOM 3428 N N . THR A 1 500 ? 28.074 118.929 54.770 1.00 29.94 500 THR A N 1
ATOM 3429 C CA . THR A 1 500 ? 27.213 119.798 55.562 1.00 29.94 500 THR A CA 1
ATOM 3430 C C . THR A 1 500 ? 27.743 121.216 55.493 1.00 30.37 500 THR A C 1
ATOM 3431 O O . THR A 1 500 ? 28.954 121.416 55.417 1.00 32.73 500 THR A O 1
ATOM 3435 N N . PRO A 1 501 ? 26.847 122.208 55.539 1.00 29.36 501 PRO A N 1
ATOM 3436 C CA . PRO A 1 501 ? 27.304 123.544 55.839 1.00 28.73 501 PRO A CA 1
ATOM 3437 C C . PRO A 1 501 ? 27.559 123.690 57.337 1.00 27.77 501 PRO A C 1
ATOM 3438 O O . PRO A 1 501 ? 27.268 122.782 58.124 1.00 26.13 501 PRO A O 1
ATOM 3442 N N . GLY A 1 502 ? 28.113 124.837 57.699 1.00 27.36 502 GLY A N 1
ATOM 3443 C CA . GLY A 1 502 ? 28.326 125.199 59.096 1.00 27.48 502 GLY A CA 1
ATOM 3444 C C . GLY A 1 502 ? 29.680 125.760 59.466 1.00 27.78 502 GLY A C 1
ATOM 3445 O O . GLY A 1 502 ? 30.094 125.627 60.617 1.00 26.81 502 GLY A O 1
ATOM 3446 N N . GLY A 1 503 ? 30.365 126.395 58.511 1.00 28.74 503 GLY A N 1
ATOM 3447 C CA . GLY A 1 503 ? 31.642 127.064 58.764 1.00 28.62 503 GLY A CA 1
ATOM 3448 C C . GLY A 1 503 ? 32.707 126.218 59.440 1.00 28.94 503 GLY A C 1
ATOM 3449 O O . GLY A 1 503 ? 33.177 125.224 58.886 1.00 28.58 503 GLY A O 1
ATOM 3450 N N . ASP A 1 504 ? 33.071 126.615 60.657 1.00 29.85 504 ASP A N 1
ATOM 3451 C CA . ASP A 1 504 ? 34.083 125.899 61.442 1.00 30.80 504 ASP A CA 1
ATOM 3452 C C . ASP A 1 504 ? 33.564 124.617 62.083 1.00 30.84 504 ASP A C 1
ATOM 3453 O O . ASP A 1 504 ? 34.347 123.822 62.607 1.00 31.93 504 ASP A O 1
ATOM 3458 N N . GLN A 1 505 ? 32.254 124.416 62.042 1.00 31.29 505 GLN A N 1
ATOM 3459 C CA . GLN A 1 505 ? 31.657 123.161 62.485 1.00 31.77 505 GLN A CA 1
ATOM 3460 C C . GLN A 1 505 ? 31.614 122.069 61.399 1.00 30.64 505 GLN A C 1
ATOM 3461 O O . GLN A 1 505 ? 31.428 120.900 61.742 1.00 30.79 505 GLN A O 1
ATOM 3467 N N . GLN A 1 506 ? 31.804 122.433 60.122 1.00 29.05 506 GLN A N 1
ATOM 3468 C CA . GLN A 1 506 ? 31.647 121.498 58.986 1.00 28.13 506 GLN A CA 1
ATOM 3469 C C . GLN A 1 506 ? 32.368 120.161 59.159 1.00 27.92 506 GLN A C 1
ATOM 3470 O O . GLN A 1 506 ? 31.738 119.104 59.094 1.00 27.42 506 GLN A O 1
ATOM 3476 N N . ASP A 1 507 ? 33.684 120.220 59.364 1.00 27.55 507 ASP A N 1
ATOM 3477 C CA . ASP A 1 507 ? 34.483 119.008 59.573 1.00 28.02 507 ASP A CA 1
ATOM 3478 C C . ASP A 1 507 ? 34.598 118.569 61.040 1.00 28.93 507 ASP A C 1
ATOM 3479 O O . ASP A 1 507 ? 35.436 117.722 61.360 1.00 30.59 507 ASP A O 1
ATOM 3484 N N . GLN A 1 508 ? 33.791 119.144 61.926 1.00 27.74 508 GLN A N 1
ATOM 3485 C CA . GLN A 1 508 ? 33.562 118.550 63.242 1.00 28.20 508 GLN A CA 1
ATOM 3486 C C . GLN A 1 508 ? 32.341 117.639 63.118 1.00 28.64 508 GLN A C 1
ATOM 3487 O O . GLN A 1 508 ? 32.366 116.441 63.442 1.00 28.49 508 GLN A O 1
ATOM 3493 N N . TRP A 1 509 ? 31.269 118.227 62.616 1.00 29.33 509 TRP A N 1
ATOM 3494 C CA . TRP A 1 509 ? 30.013 117.525 62.459 1.00 29.90 509 TRP A CA 1
ATOM 3495 C C . TRP A 1 509 ? 30.167 116.317 61.548 1.00 29.95 509 TRP A C 1
ATOM 3496 O O . TRP A 1 509 ? 29.654 115.244 61.855 1.00 31.21 509 TRP A O 1
ATOM 3507 N N . GLN A 1 510 ? 30.892 116.500 60.449 1.00 29.51 510 GLN A N 1
ATOM 3508 C CA . GLN A 1 510 ? 31.163 115.410 59.519 1.00 29.54 510 GLN A CA 1
ATOM 3509 C C . GLN A 1 510 ? 31.991 114.299 60.148 1.00 30.87 510 GLN A C 1
ATOM 3510 O O . GLN A 1 510 ? 31.718 113.126 59.897 1.00 31.76 510 GLN A O 1
ATOM 3516 N N . LEU A 1 511 ? 33.006 114.659 60.939 1.00 31.51 511 LEU A N 1
ATOM 3517 C CA . LEU A 1 511 ? 33.781 113.650 61.662 1.00 31.29 511 LEU A CA 1
ATOM 3518 C C . LEU A 1 511 ? 32.873 112.824 62.565 1.00 29.76 511 LEU A C 1
ATOM 3519 O O . LEU A 1 511 ? 32.962 111.600 62.571 1.00 28.31 511 LEU A O 1
ATOM 3524 N N . HIS A 1 512 ? 32.001 113.491 63.315 1.00 28.75 512 HIS A N 1
ATOM 3525 C CA . HIS A 1 512 ? 31.102 112.767 64.224 1.00 27.78 512 HIS A CA 1
ATOM 3526 C C . HIS A 1 512 ? 30.189 111.846 63.406 1.00 26.88 512 HIS A C 1
ATOM 3527 O O . HIS A 1 512 ? 30.060 110.649 63.702 1.00 26.90 512 HIS A O 1
ATOM 3534 N N . PHE A 1 513 ? 29.610 112.399 62.347 1.00 25.57 513 PHE A N 1
ATOM 3535 C CA . PHE A 1 513 ? 28.758 111.639 61.430 1.00 25.19 513 PHE A CA 1
ATOM 3536 C C . PHE A 1 513 ? 29.446 110.408 60.846 1.00 25.87 513 PHE A C 1
ATOM 3537 O O . PHE A 1 513 ? 28.943 109.293 60.989 1.00 25.72 513 PHE A O 1
ATOM 3545 N N . PHE A 1 514 ? 30.585 110.622 60.190 1.00 26.62 514 PHE A N 1
ATOM 3546 C CA . PHE A 1 514 ? 31.323 109.537 59.540 1.00 27.88 514 PHE A CA 1
ATOM 3547 C C . PHE A 1 514 ? 31.703 108.416 60.497 1.00 27.89 514 PHE A C 1
ATOM 3548 O O . PHE A 1 514 ? 31.594 107.246 60.136 1.00 27.33 514 PHE A O 1
ATOM 3556 N N . LEU A 1 515 ? 32.173 108.766 61.692 1.00 28.37 515 LEU A N 1
ATOM 3557 C CA . LEU A 1 515 ? 32.440 107.747 62.725 1.00 29.48 515 LEU A CA 1
ATOM 3558 C C . LEU A 1 515 ? 31.162 107.006 63.147 1.00 30.19 515 LEU A C 1
ATOM 3559 O O . LEU A 1 515 ? 31.152 105.775 63.300 1.00 31.00 515 LEU A O 1
ATOM 3564 N N . ALA A 1 516 ? 30.080 107.748 63.325 1.00 30.39 516 ALA A N 1
ATOM 3565 C CA . ALA A 1 516 ? 28.807 107.111 63.625 1.00 29.88 516 ALA A CA 1
ATOM 3566 C C . ALA A 1 516 ? 28.422 106.120 62.523 1.00 29.66 516 ALA A C 1
ATOM 3567 O O . ALA A 1 516 ? 28.066 104.985 62.828 1.00 32.86 516 ALA A O 1
ATOM 3569 N N . VAL A 1 517 ? 28.544 106.517 61.257 1.00 27.65 517 VAL A N 1
ATOM 3570 C CA . VAL A 1 517 ? 28.236 105.605 60.144 1.00 27.21 517 VAL A CA 1
ATOM 3571 C C . VAL A 1 517 ? 29.050 104.307 60.239 1.00 28.03 517 VAL A C 1
ATOM 3572 O O . VAL A 1 517 ? 28.525 103.221 60.038 1.00 28.73 517 VAL A O 1
ATOM 3576 N N . ALA A 1 518 ? 30.335 104.435 60.540 1.00 29.68 518 ALA A N 1
ATOM 3577 C CA . ALA A 1 518 ? 31.237 103.288 60.608 1.00 29.91 518 ALA A CA 1
ATOM 3578 C C . ALA A 1 518 ? 31.055 102.454 61.874 1.00 31.37 518 ALA A C 1
ATOM 3579 O O . ALA A 1 518 ? 31.321 101.255 61.849 1.00 33.13 518 ALA A O 1
ATOM 3581 N N . LEU A 1 519 ? 30.611 103.086 62.963 1.00 31.57 519 LEU A N 1
ATOM 3582 C CA . LEU A 1 519 ? 30.450 102.416 64.257 1.00 31.69 519 LEU A CA 1
ATOM 3583 C C . LEU A 1 519 ? 29.046 101.941 64.567 1.00 31.57 519 LEU A C 1
ATOM 3584 O O . LEU A 1 519 ? 28.895 101.017 65.349 1.00 32.33 519 LEU A O 1
ATOM 3589 N N . ARG A 1 520 ? 28.026 102.558 63.978 1.00 32.37 520 ARG A N 1
ATOM 3590 C CA . ARG A 1 520 ? 26.639 102.162 64.249 1.00 32.44 520 ARG A CA 1
ATOM 3591 C C . ARG A 1 520 ? 26.260 100.891 63.497 1.00 31.39 520 ARG A C 1
ATOM 3592 O O . ARG A 1 520 ? 26.725 100.645 62.383 1.00 31.36 520 ARG A O 1
ATOM 3600 N N . ALA A 1 521 ? 25.407 100.087 64.120 1.00 31.87 521 ALA A N 1
ATOM 3601 C CA . ALA A 1 521 ? 24.862 98.892 63.491 1.00 31.73 521 ALA A CA 1
ATOM 3602 C C . ALA A 1 521 ? 24.010 99.277 62.296 1.00 32.29 521 ALA A C 1
ATOM 3603 O O . ALA A 1 521 ? 23.232 100.229 62.366 1.00 33.22 521 ALA A O 1
ATOM 3605 N N . ARG A 1 522 ? 24.155 98.524 61.212 1.00 33.63 522 ARG A N 1
ATOM 3606 C CA . ARG A 1 522 ? 23.385 98.761 59.987 1.00 34.68 522 ARG A CA 1
ATOM 3607 C C . ARG A 1 522 ? 21.889 98.664 60.276 1.00 34.53 522 ARG A C 1
ATOM 3608 O O . ARG A 1 522 ? 21.457 98.007 61.227 1.00 34.99 522 ARG A O 1
ATOM 3616 N N . VAL A 1 523 ? 21.121 99.297 59.400 1.00 33.03 523 VAL A N 1
ATOM 3617 C CA . VAL A 1 523 ? 19.672 99.341 59.479 1.00 31.42 523 VAL A CA 1
ATOM 3618 C C . VAL A 1 523 ? 19.188 98.926 58.098 1.00 31.61 523 VAL A C 1
ATOM 3619 O O . VAL A 1 523 ? 19.676 99.446 57.086 1.00 31.07 523 VAL A O 1
ATOM 3623 N N . ARG A 1 524 ? 18.267 97.963 58.064 1.00 31.13 524 ARG A N 1
ATOM 3624 C CA . ARG A 1 524 ? 17.781 97.370 56.810 1.00 30.72 524 ARG A CA 1
ATOM 3625 C C . ARG A 1 524 ? 18.919 96.890 55.923 1.00 30.47 524 ARG A C 1
ATOM 3626 O O . ARG A 1 524 ? 18.954 97.186 54.724 1.00 31.27 524 ARG A O 1
ATOM 3634 N N . GLY A 1 525 ? 19.859 96.161 56.523 1.00 30.27 525 GLY A N 1
ATOM 3635 C CA . GLY A 1 525 ? 21.052 95.674 55.814 1.00 30.40 525 GLY A CA 1
ATOM 3636 C C . GLY A 1 525 ? 21.883 96.722 55.074 1.00 30.29 525 GLY A C 1
ATOM 3637 O O . GLY A 1 525 ? 22.575 96.385 54.123 1.00 29.89 525 GLY A O 1
ATOM 3638 N N . GLY A 1 526 ? 21.811 97.983 55.511 1.00 30.52 526 GLY A N 1
ATOM 3639 C CA . GLY A 1 526 ? 22.542 99.100 54.898 1.00 29.95 526 GLY A CA 1
ATOM 3640 C C . GLY A 1 526 ? 23.070 100.052 55.962 1.00 29.38 526 GLY A C 1
ATOM 3641 O O . GLY A 1 526 ? 22.627 100.022 57.113 1.00 29.76 526 GLY A O 1
ATOM 3642 N N . LEU A 1 527 ? 24.006 100.910 55.576 1.00 28.33 527 LEU A N 1
ATOM 3643 C CA . LEU A 1 527 ? 24.593 101.883 56.499 1.00 28.44 527 LEU A CA 1
ATOM 3644 C C . LEU A 1 527 ? 23.511 102.723 57.158 1.00 28.10 527 LEU A C 1
ATOM 3645 O O . LEU A 1 527 ? 22.587 103.174 56.483 1.00 28.01 527 LEU A O 1
ATOM 3650 N N . ASP A 1 528 ? 23.641 102.940 58.466 1.00 27.20 528 ASP A N 1
ATOM 3651 C CA . ASP A 1 528 ? 22.658 103.684 59.248 1.00 26.49 528 ASP A CA 1
ATOM 3652 C C . ASP A 1 528 ? 22.883 105.204 59.062 1.00 26.86 528 ASP A C 1
ATOM 3653 O O . ASP A 1 528 ? 23.231 105.931 60.010 1.00 27.61 528 ASP A O 1
ATOM 3658 N N . LEU A 1 529 ? 22.667 105.668 57.831 1.00 25.57 529 LEU A N 1
ATOM 3659 C CA . LEU A 1 529 ? 22.900 107.057 57.464 1.00 25.40 529 LEU A CA 1
ATOM 3660 C C . LEU A 1 529 ? 22.046 108.004 58.304 1.00 25.35 529 LEU A C 1
ATOM 3661 O O . LEU A 1 529 ? 22.585 108.881 58.980 1.00 25.96 529 LEU A O 1
ATOM 3666 N N . GLN A 1 530 ? 20.727 107.816 58.272 1.00 24.01 530 GLN A N 1
ATOM 3667 C CA . GLN A 1 530 ? 19.816 108.735 58.967 1.00 24.09 530 GLN A CA 1
ATOM 3668 C C . GLN A 1 530 ? 19.928 108.665 60.498 1.00 24.14 530 GLN A C 1
ATOM 3669 O O . GLN A 1 530 ? 19.796 109.684 61.169 1.00 23.76 530 GLN A O 1
ATOM 3675 N N . GLY A 1 531 ? 20.171 107.478 61.042 1.00 24.40 531 GLY A N 1
ATOM 3676 C CA . GLY A 1 531 ? 20.385 107.330 62.479 1.00 25.08 531 GLY A CA 1
ATOM 3677 C C . GLY A 1 531 ? 21.634 108.072 62.924 1.00 26.29 531 GLY A C 1
ATOM 3678 O O . GLY A 1 531 ? 21.685 108.612 64.039 1.00 26.18 531 GLY A O 1
ATOM 3679 N N . ALA A 1 532 ? 22.641 108.094 62.047 1.00 27.07 532 ALA A N 1
ATOM 3680 C CA . ALA A 1 532 ? 23.871 108.849 62.291 1.00 27.59 532 ALA A CA 1
ATOM 3681 C C . ALA A 1 532 ? 23.609 110.355 62.240 1.00 28.50 532 ALA A C 1
ATOM 3682 O O . ALA A 1 532 ? 24.088 111.095 63.089 1.00 29.71 532 ALA A O 1
ATOM 3684 N N . ILE A 1 533 ? 22.823 110.795 61.261 1.00 28.40 533 ILE A N 1
ATOM 3685 C CA . ILE A 1 533 ? 22.426 112.199 61.150 1.00 27.81 533 ILE A CA 1
ATOM 3686 C C . ILE A 1 533 ? 21.563 112.667 62.322 1.00 28.58 533 ILE A C 1
ATOM 3687 O O . ILE A 1 533 ? 21.833 113.717 62.899 1.00 28.28 533 ILE A O 1
ATOM 3692 N N . ASP A 1 534 ? 20.501 111.911 62.618 1.00 29.57 534 ASP A N 1
ATOM 3693 C CA . ASP A 1 534 ? 19.638 112.150 63.791 1.00 29.12 534 ASP A CA 1
ATOM 3694 C C . ASP A 1 534 ? 20.435 112.213 65.081 1.00 28.80 534 ASP A C 1
ATOM 3695 O O . ASP A 1 534 ? 20.110 113.008 65.955 1.00 29.45 534 ASP A O 1
ATOM 3700 N N . ALA A 1 535 ? 21.477 111.389 65.201 1.00 28.37 535 ALA A N 1
ATOM 3701 C CA . ALA A 1 535 ? 22.258 111.316 66.437 1.00 27.03 535 ALA A CA 1
ATOM 3702 C C . ALA A 1 535 ? 22.600 112.710 66.982 1.00 26.89 535 ALA A C 1
ATOM 3703 O O . ALA A 1 535 ? 22.939 113.619 66.204 1.00 26.17 535 ALA A O 1
ATOM 3705 N N . PRO A 1 536 ? 22.500 112.886 68.316 1.00 26.87 536 PRO A N 1
ATOM 3706 C CA . PRO A 1 536 ? 22.978 114.113 68.933 1.00 26.90 536 PRO A CA 1
ATOM 3707 C C . PRO A 1 536 ? 24.387 114.437 68.474 1.00 27.03 536 PRO A C 1
ATOM 3708 O O . PRO A 1 536 ? 25.269 113.570 68.520 1.00 27.74 536 PRO A O 1
ATOM 3712 N N . ASN A 1 537 ? 24.570 115.661 67.988 1.00 26.93 537 ASN A N 1
ATOM 3713 C CA . ASN A 1 537 ? 25.858 116.126 67.485 1.00 26.90 537 ASN A CA 1
ATOM 3714 C C . ASN A 1 537 ? 26.321 117.286 68.369 1.00 28.35 537 ASN A C 1
ATOM 3715 O O . ASN A 1 537 ? 25.560 117.783 69.209 1.00 27.30 537 ASN A O 1
ATOM 3720 N N . TRP A 1 538 ? 27.586 117.672 68.204 1.00 29.71 538 TRP A N 1
ATOM 3721 C CA . TRP A 1 538 ? 28.228 118.691 69.041 1.00 30.07 538 TRP A CA 1
ATOM 3722 C C . TRP A 1 538 ? 29.370 119.340 68.273 1.00 29.85 538 TRP A C 1
ATOM 3723 O O . TRP A 1 538 ? 29.795 118.827 67.250 1.00 29.09 538 TRP A O 1
ATOM 3734 N N . HIS A 1 539 ? 29.881 120.447 68.801 1.00 30.65 539 HIS A N 1
ATOM 3735 C CA . HIS A 1 539 ? 31.087 121.106 68.267 1.00 30.39 539 HIS A CA 1
ATOM 3736 C C . HIS A 1 539 ? 31.789 121.863 69.368 1.00 30.61 539 HIS A C 1
ATOM 3737 O O . HIS A 1 539 ? 31.178 122.157 70.392 1.00 31.17 539 HIS A O 1
ATOM 3744 N N . ASN A 1 540 ? 33.061 122.187 69.145 1.00 31.40 540 ASN A N 1
ATOM 3745 C CA . ASN A 1 540 ? 33.784 123.138 70.003 1.00 32.10 540 ASN A CA 1
ATOM 3746 C C . ASN A 1 540 ? 34.127 124.421 69.248 1.00 32.24 540 ASN A C 1
ATOM 3747 O O . ASN A 1 540 ? 34.091 124.449 68.014 1.00 29.76 540 ASN A O 1
ATOM 3752 N N . ASP A 1 541 ? 34.459 125.467 70.007 1.00 33.91 541 ASP A N 1
ATOM 3753 C CA . ASP A 1 541 ? 34.884 126.764 69.442 1.00 36.18 541 ASP A CA 1
ATOM 3754 C C . ASP A 1 541 ? 36.219 127.231 70.033 1.00 36.44 541 ASP A C 1
ATOM 3755 O O . ASP A 1 541 ? 36.495 128.435 70.087 1.00 37.87 541 ASP A O 1
ATOM 3760 N N . SER A 1 542 ? 37.058 126.283 70.444 1.00 35.59 542 SER A N 1
ATOM 3761 C CA . SER A 1 542 ? 38.338 126.601 71.085 1.00 35.04 542 SER A CA 1
ATOM 3762 C C . SER A 1 542 ? 39.474 126.689 70.060 1.00 34.54 542 SER A C 1
ATOM 3763 O O . SER A 1 542 ? 40.423 125.918 70.079 1.00 32.90 542 SER A O 1
ATOM 3766 N N . PHE A 1 543 ? 39.354 127.682 69.190 1.00 36.47 543 PHE A N 1
ATOM 3767 C CA . PHE A 1 543 ? 40.312 127.977 68.116 1.00 37.58 543 PHE A CA 1
ATOM 3768 C C . PHE A 1 543 ? 39.829 129.273 67.447 1.00 38.85 543 PHE A C 1
ATOM 3769 O O . PHE A 1 543 ? 38.648 129.606 67.567 1.00 41.14 543 PHE A O 1
ATOM 3777 N N . PRO A 1 544 ? 40.711 130.008 66.741 1.00 39.27 544 PRO A N 1
ATOM 3778 C CA . PRO A 1 544 ? 40.246 131.228 66.057 1.00 38.74 544 PRO A CA 1
ATOM 3779 C C . PRO A 1 544 ? 39.306 130.936 64.886 1.00 39.11 544 PRO A C 1
ATOM 3780 O O . PRO A 1 544 ? 39.669 130.180 63.972 1.00 39.76 544 PRO A O 1
ATOM 3784 N N . GLY A 1 545 ? 38.116 131.538 64.926 1.00 37.48 545 GLY A N 1
ATOM 3785 C CA . GLY A 1 545 ? 37.106 131.324 63.899 1.00 36.22 545 GLY A CA 1
ATOM 3786 C C . GLY A 1 545 ? 37.547 131.854 62.545 1.00 35.33 545 GLY A C 1
ATOM 3787 O O . GLY A 1 545 ? 38.348 132.791 62.471 1.00 36.19 545 GLY A O 1
ATOM 3788 N N . SER A 1 546 ? 37.027 131.243 61.484 1.00 32.72 546 SER A N 1
ATOM 3789 C CA . SER A 1 546 ? 37.302 131.668 60.108 1.00 32.12 546 SER A CA 1
ATOM 3790 C C . SER A 1 546 ? 36.645 133.007 59.694 1.00 31.55 546 SER A C 1
ATOM 3791 O O . SER A 1 546 ? 37.114 133.646 58.744 1.00 29.28 546 SER A O 1
ATOM 3794 N N . PHE A 1 547 ? 35.588 133.416 60.410 1.00 30.91 547 PHE A N 1
ATOM 3795 C CA . PHE A 1 547 ? 34.746 134.566 60.050 1.00 31.73 547 PHE A CA 1
ATOM 3796 C C . PHE A 1 547 ? 35.044 135.806 60.883 1.00 32.29 547 PHE A C 1
ATOM 3797 O O . PHE A 1 547 ? 35.222 135.701 62.106 1.00 31.44 547 PHE A O 1
ATOM 3805 N N . TYR A 1 548 ? 35.076 136.965 60.211 1.00 32.35 548 TYR A N 1
ATOM 3806 C CA . TYR A 1 548 ? 35.213 138.281 60.846 1.00 33.16 548 TYR A CA 1
ATOM 3807 C C . TYR A 1 548 ? 34.158 138.392 61.934 1.00 33.81 548 TYR A C 1
ATOM 3808 O O . TYR A 1 548 ? 33.003 138.102 61.631 1.00 33.97 548 TYR A O 1
ATOM 3817 N N . PRO A 1 549 ? 34.486 138.800 63.171 1.00 34.73 549 PRO A N 1
ATOM 3818 C CA . PRO A 1 549 ? 35.782 139.337 63.634 1.00 35.90 549 PRO A CA 1
ATOM 3819 C C . PRO A 1 549 ? 36.827 138.342 64.219 1.00 36.49 549 PRO A C 1
ATOM 3820 O O . PRO A 1 549 ? 37.730 138.771 64.959 1.00 39.82 549 PRO A O 1
ATOM 3824 N N . ARG A 1 550 ? 36.708 137.053 63.906 1.00 34.89 550 ARG A N 1
ATOM 3825 C CA . ARG A 1 550 ? 37.771 136.048 64.157 1.00 35.88 550 ARG A CA 1
ATOM 3826 C C . ARG A 1 550 ? 38.147 135.801 65.627 1.00 37.52 550 ARG A C 1
ATOM 3827 O O . ARG A 1 550 ? 39.325 135.561 65.936 1.00 42.92 550 ARG A O 1
ATOM 3835 N N . GLY A 1 551 ? 37.191 135.839 66.540 1.00 37.27 551 GLY A N 1
ATOM 3836 C CA . GLY A 1 551 ? 37.511 135.452 67.911 1.00 39.20 551 GLY A CA 1
ATOM 3837 C C . GLY A 1 551 ? 37.670 133.939 68.117 1.00 39.99 551 GLY A C 1
ATOM 3838 O O . GLY A 1 551 ? 37.435 133.132 67.212 1.00 39.34 551 GLY A O 1
ATOM 3839 N N . MET A 1 552 ? 38.130 133.567 69.306 1.00 41.73 552 MET A N 1
ATOM 3840 C CA . MET A 1 552 ? 38.039 132.185 69.800 1.00 42.95 552 MET A CA 1
ATOM 3841 C C . MET A 1 552 ? 37.415 132.139 71.193 1.00 42.80 552 MET A C 1
ATOM 3842 O O . MET A 1 552 ? 37.451 133.128 71.926 1.00 42.07 552 MET A O 1
ATOM 3847 N N . ARG A 1 553 ? 36.835 130.995 71.542 1.00 43.37 553 ARG A N 1
ATOM 3848 C CA . ARG A 1 553 ? 36.212 130.809 72.855 1.00 46.19 553 ARG A CA 1
ATOM 3849 C C . ARG A 1 553 ? 36.903 129.649 73.566 1.00 45.41 553 ARG A C 1
ATOM 3850 O O . ARG A 1 553 ? 36.591 128.490 73.296 1.00 43.45 553 ARG A O 1
ATOM 3858 N N . PRO A 1 554 ? 37.871 129.957 74.455 1.00 46.39 554 PRO A N 1
ATOM 3859 C CA . PRO A 1 554 ? 38.670 128.905 75.082 1.00 45.38 554 PRO A CA 1
ATOM 3860 C C . PRO A 1 554 ? 37.848 127.889 75.863 1.00 42.81 554 PRO A C 1
ATOM 3861 O O . PRO A 1 554 ? 36.976 128.270 76.642 1.00 42.16 554 PRO A O 1
ATOM 3865 N N . GLY A 1 555 ? 38.135 126.610 75.625 1.00 41.22 555 GLY A N 1
ATOM 3866 C CA . GLY A 1 555 ? 37.461 125.491 76.289 1.00 40.39 555 GLY A CA 1
ATOM 3867 C C . GLY A 1 555 ? 35.964 125.332 76.049 1.00 39.26 555 GLY A C 1
ATOM 3868 O O . GLY A 1 555 ? 35.300 124.599 76.785 1.00 40.27 555 GLY A O 1
ATOM 3869 N N . SER A 1 556 ? 35.436 125.987 75.013 1.00 37.70 556 SER A N 1
ATOM 3870 C CA . SER A 1 556 ? 33.992 126.066 74.789 1.00 35.91 556 SER A CA 1
ATOM 3871 C C . SER A 1 556 ? 33.498 124.957 73.886 1.00 35.82 556 SER A C 1
ATOM 3872 O O . SER A 1 556 ? 33.960 124.817 72.754 1.00 35.39 556 SER A O 1
ATOM 3875 N N . VAL A 1 557 ? 32.526 124.197 74.383 1.00 37.50 557 VAL A N 1
ATOM 3876 C CA . VAL A 1 557 ? 31.919 123.109 73.618 1.00 37.42 557 VAL A CA 1
ATOM 3877 C C . VAL A 1 557 ? 30.387 123.158 73.689 1.00 36.40 557 VAL A C 1
ATOM 3878 O O . VAL A 1 557 ? 29.803 123.429 74.740 1.00 36.23 557 VAL A O 1
ATOM 3882 N N . THR A 1 558 ? 29.747 122.896 72.555 1.00 35.54 558 THR A N 1
ATOM 3883 C CA . THR A 1 558 ? 28.295 123.024 72.442 1.00 35.35 558 THR A CA 1
ATOM 3884 C C . THR A 1 558 ? 27.651 121.686 72.057 1.00 34.63 558 THR A C 1
ATOM 3885 O O . THR A 1 558 ? 27.859 121.193 70.952 1.00 33.41 558 THR A O 1
ATOM 3889 N N . VAL A 1 559 ? 26.863 121.125 72.975 1.00 34.39 559 VAL A N 1
ATOM 3890 C CA . VAL A 1 559 ? 26.089 119.893 72.718 1.00 36.25 559 VAL A CA 1
ATOM 3891 C C . VAL A 1 559 ? 24.598 120.190 72.543 1.00 36.12 559 VAL A C 1
ATOM 3892 O O . VAL A 1 559 ? 24.089 121.176 73.087 1.00 40.03 559 VAL A O 1
ATOM 3896 N N . GLU A 1 560 ? 23.907 119.327 71.797 1.00 33.70 560 GLU A N 1
ATOM 3897 C CA . GLU A 1 560 ? 22.452 119.403 71.671 1.00 31.04 560 GLU A CA 1
ATOM 3898 C C . GLU A 1 560 ? 21.810 118.972 72.982 1.00 31.43 560 GLU A C 1
ATOM 3899 O O . GLU A 1 560 ? 22.357 118.149 73.714 1.00 30.54 560 GLU A O 1
ATOM 3905 N N . ALA A 1 561 ? 20.634 119.525 73.260 1.00 32.43 561 ALA A N 1
ATOM 3906 C CA . ALA A 1 561 ? 19.903 119.223 74.492 1.00 33.12 561 ALA A CA 1
ATOM 3907 C C . ALA A 1 561 ? 19.509 117.758 74.626 1.00 33.16 561 ALA A C 1
ATOM 3908 O O . ALA A 1 561 ? 19.255 117.312 75.739 1.00 33.79 561 ALA A O 1
ATOM 3910 N N . ARG A 1 562 ? 19.462 117.021 73.513 1.00 33.69 562 ARG A N 1
ATOM 3911 C CA . ARG A 1 562 ? 19.030 115.604 73.520 1.00 34.88 562 ARG A CA 1
ATOM 3912 C C . ARG A 1 562 ? 20.188 114.628 73.670 1.00 35.64 562 ARG A C 1
ATOM 3913 O O . ARG A 1 562 ? 19.955 113.425 73.723 1.00 35.96 562 ARG A O 1
ATOM 3921 N N . MET A 1 563 ? 21.421 115.133 73.753 1.00 36.89 563 MET A N 1
ATOM 3922 C CA . MET A 1 563 ? 22.534 114.341 74.277 1.00 39.10 563 MET A CA 1
ATOM 3923 C C . MET A 1 563 ? 22.258 114.044 75.757 1.00 40.00 563 MET A C 1
ATOM 3924 O O . MET A 1 563 ? 21.662 114.869 76.452 1.00 39.90 563 MET A O 1
ATOM 3929 N N . ASP A 1 564 ? 22.673 112.864 76.220 1.00 40.83 564 ASP A N 1
ATOM 3930 C CA . ASP A 1 564 ? 22.478 112.434 77.611 1.00 41.94 564 ASP A CA 1
ATOM 3931 C C . ASP A 1 564 ? 23.001 113.513 78.571 1.00 43.58 564 ASP A C 1
ATOM 3932 O O . ASP A 1 564 ? 24.131 113.970 78.394 1.00 42.60 564 ASP A O 1
ATOM 3934 N N . PRO A 1 565 ? 22.184 113.944 79.563 1.00 47.08 565 PRO A N 1
ATOM 3935 C CA . PRO A 1 565 ? 22.639 115.037 80.447 1.00 49.03 565 PRO A CA 1
ATOM 3936 C C . PRO A 1 565 ? 23.817 114.677 81.347 1.00 50.06 565 PRO A C 1
ATOM 3937 O O . PRO A 1 565 ? 24.484 115.575 81.863 1.00 50.00 565 PRO A O 1
ATOM 3941 N N . GLY A 1 566 ? 24.029 113.376 81.555 1.00 52.45 566 GLY A N 1
ATOM 3942 C CA . GLY A 1 566 ? 25.169 112.856 82.319 1.00 53.94 566 GLY A CA 1
ATOM 3943 C C . GLY A 1 566 ? 26.492 112.881 81.565 1.00 54.06 566 GLY A C 1
ATOM 3944 O O . GLY A 1 566 ? 27.564 112.775 82.173 1.00 53.26 566 GLY A O 1
ATOM 3945 N N . ILE A 1 567 ? 26.414 112.994 80.238 1.00 52.50 567 ILE A N 1
ATOM 3946 C CA . ILE A 1 567 ? 27.589 113.257 79.397 1.00 50.77 567 ILE A CA 1
ATOM 3947 C C . ILE A 1 567 ? 28.010 114.723 79.516 1.00 49.78 567 ILE A C 1
ATOM 3948 O O . ILE A 1 567 ? 29.195 115.017 79.695 1.00 48.88 567 ILE A O 1
ATOM 3953 N N . ALA A 1 568 ? 27.039 115.628 79.404 1.00 47.45 568 ALA A N 1
ATOM 3954 C CA . ALA A 1 568 ? 27.261 117.045 79.657 1.00 45.50 568 ALA A CA 1
ATOM 3955 C C . ALA A 1 568 ? 27.874 117.260 81.032 1.00 46.19 568 ALA A C 1
ATOM 3956 O O . ALA A 1 568 ? 28.786 118.060 81.160 1.00 46.67 568 ALA A O 1
ATOM 3958 N N . ALA A 1 569 ? 27.384 116.535 82.040 1.00 47.38 569 ALA A N 1
ATOM 3959 C CA . ALA A 1 569 ? 27.916 116.634 83.412 1.00 50.69 569 ALA A CA 1
ATOM 3960 C C . ALA A 1 569 ? 29.345 116.082 83.529 1.00 51.95 569 ALA A C 1
ATOM 3961 O O . ALA A 1 569 ? 30.151 116.608 84.298 1.00 54.65 569 ALA A O 1
ATOM 3963 N N . GLU A 1 570 ? 29.646 115.027 82.772 1.00 52.79 570 GLU A N 1
ATOM 3964 C CA . GLU A 1 570 ? 31.009 114.463 82.723 1.00 53.17 570 GLU A CA 1
ATOM 3965 C C . GLU A 1 570 ? 32.036 115.425 82.143 1.00 52.49 570 GLU A C 1
ATOM 3966 O O . GLU A 1 570 ? 33.152 115.522 82.648 1.00 54.15 570 GLU A O 1
ATOM 3972 N N . LEU A 1 571 ? 31.650 116.121 81.082 1.00 50.17 571 LEU A N 1
ATOM 3973 C CA . LEU A 1 571 ? 32.518 117.098 80.438 1.00 47.71 571 LEU A CA 1
ATOM 3974 C C . LEU A 1 571 ? 32.809 118.316 81.323 1.00 47.79 571 LEU A C 1
ATOM 3975 O O . LEU A 1 571 ? 33.950 118.773 81.356 1.00 48.85 571 LEU A O 1
ATOM 3980 N N . ARG A 1 572 ? 31.813 118.825 82.055 1.00 49.10 572 ARG A N 1
ATOM 3981 C CA . ARG A 1 572 ? 32.048 120.000 82.931 1.00 52.36 572 ARG A CA 1
ATOM 3982 C C . ARG A 1 572 ? 33.040 119.606 84.013 1.00 51.73 572 ARG A C 1
ATOM 3983 O O . ARG A 1 572 ? 33.924 120.385 84.376 1.00 52.53 572 ARG A O 1
ATOM 3991 N N . ARG A 1 573 ? 32.863 118.388 84.512 1.00 50.50 573 ARG A N 1
ATOM 3992 C CA . ARG A 1 573 ? 33.757 117.776 85.491 1.00 53.13 573 ARG A CA 1
ATOM 3993 C C . ARG A 1 573 ? 35.213 117.717 85.001 1.00 50.36 573 ARG A C 1
ATOM 3994 O O . ARG A 1 573 ? 36.159 117.919 85.769 1.00 48.88 573 ARG A O 1
ATOM 4002 N N . ARG A 1 574 ? 35.365 117.442 83.710 1.00 48.34 574 ARG A N 1
ATOM 4003 C CA . ARG A 1 574 ? 36.664 117.414 83.035 1.00 47.62 574 ARG A CA 1
ATOM 4004 C C . ARG A 1 574 ? 37.116 118.780 82.489 1.00 46.82 574 ARG A C 1
ATOM 4005 O O . ARG A 1 574 ? 38.024 118.852 81.657 1.00 48.47 574 ARG A O 1
ATOM 4013 N N . GLY A 1 575 ? 36.485 119.853 82.962 1.00 46.20 575 GLY A N 1
ATOM 4014 C CA . GLY A 1 575 ? 36.935 121.223 82.720 1.00 44.51 575 GLY A CA 1
ATOM 4015 C C . GLY A 1 575 ? 36.464 121.866 81.435 1.00 43.50 575 GLY A C 1
ATOM 4016 O O . GLY A 1 575 ? 36.962 122.930 81.063 1.00 44.59 575 GLY A O 1
ATOM 4017 N N . HIS A 1 576 ? 35.515 121.237 80.748 1.00 43.01 576 HIS A N 1
ATOM 4018 C CA . HIS A 1 576 ? 34.892 121.849 79.576 1.00 42.40 576 HIS A CA 1
ATOM 4019 C C . HIS A 1 576 ? 33.958 122.968 80.003 1.00 43.18 576 HIS A C 1
ATOM 4020 O O . HIS A 1 576 ? 33.281 122.857 81.026 1.00 43.17 576 HIS A O 1
ATOM 4027 N N . GLU A 1 577 ? 33.944 124.045 79.224 1.00 43.97 577 GLU A N 1
ATOM 4028 C CA . GLU A 1 577 ? 32.910 125.071 79.333 1.00 45.27 577 GLU A CA 1
ATOM 4029 C C . GLU A 1 577 ? 31.766 124.715 78.368 1.00 44.14 577 GLU A C 1
ATOM 4030 O O . GLU A 1 577 ? 31.792 125.048 77.181 1.00 43.63 577 GLU A O 1
ATOM 4036 N N . VAL A 1 578 ? 30.767 124.025 78.911 1.00 42.38 578 VAL A N 1
ATOM 4037 C CA . VAL A 1 578 ? 29.695 123.420 78.128 1.00 41.83 578 VAL A CA 1
ATOM 4038 C C . VAL A 1 578 ? 28.479 124.331 77.995 1.00 40.72 578 VAL A C 1
ATOM 4039 O O . VAL A 1 578 ? 27.847 124.689 78.992 1.00 39.31 578 VAL A O 1
ATOM 4043 N N . THR A 1 579 ? 28.146 124.670 76.754 1.00 40.62 579 THR A N 1
ATOM 4044 C CA . THR A 1 579 ? 26.885 125.337 76.436 1.00 41.24 579 THR A CA 1
ATOM 4045 C C . THR A 1 579 ? 25.907 124.271 75.908 1.00 40.15 579 THR A C 1
ATOM 4046 O O . THR A 1 579 ? 26.233 123.525 74.980 1.00 39.38 579 THR A O 1
ATOM 4050 N N . VAL A 1 580 ? 24.725 124.194 76.517 1.00 38.91 580 VAL A N 1
ATOM 4051 C CA . VAL A 1 580 ? 23.668 123.255 76.093 1.00 38.91 580 VAL A CA 1
ATOM 4052 C C . VAL A 1 580 ? 22.731 123.933 75.078 1.00 36.12 580 VAL A C 1
ATOM 4053 O O . VAL A 1 580 ? 21.820 124.663 75.457 1.00 34.81 580 VAL A O 1
ATOM 4057 N N . GLY A 1 581 ? 22.968 123.671 73.793 1.00 34.49 581 GLY A N 1
ATOM 4058 C CA . GLY A 1 581 ? 22.175 124.251 72.713 1.00 34.09 581 GLY A CA 1
ATOM 4059 C C . GLY A 1 581 ? 20.840 123.549 72.539 1.00 34.08 581 GLY A C 1
ATOM 4060 O O . GLY A 1 581 ? 20.568 122.549 73.218 1.00 32.94 581 GLY A O 1
ATOM 4061 N N . PRO A 1 582 ? 19.998 124.050 71.614 1.00 33.52 582 PRO A N 1
ATOM 4062 C CA . PRO A 1 582 ? 18.679 123.446 71.457 1.00 34.29 582 PRO A CA 1
ATOM 4063 C C . PRO A 1 582 ? 18.736 122.014 70.913 1.00 34.93 582 PRO A C 1
ATOM 4064 O O . PRO A 1 582 ? 19.692 121.666 70.210 1.00 34.45 582 PRO A O 1
ATOM 4068 N N . PRO A 1 583 ? 17.701 121.204 71.211 1.00 34.94 583 PRO A N 1
ATOM 4069 C CA . PRO A 1 583 ? 17.703 119.772 70.901 1.00 34.64 583 PRO A CA 1
ATOM 4070 C C . PRO A 1 583 ? 18.042 119.450 69.448 1.00 33.38 583 PRO A C 1
ATOM 4071 O O . PRO A 1 583 ? 18.779 118.505 69.186 1.00 33.50 583 PRO A O 1
ATOM 4075 N N . TRP A 1 584 ? 17.499 120.237 68.524 1.00 31.60 584 TRP A N 1
ATOM 4076 C CA . TRP A 1 584 ? 17.658 119.988 67.091 1.00 30.89 584 TRP A CA 1
ATOM 4077 C C . TRP A 1 584 ? 18.346 121.168 66.421 1.00 29.88 584 TRP A C 1
ATOM 4078 O O . TRP A 1 584 ? 17.715 121.911 65.668 1.00 30.84 584 TRP A O 1
ATOM 4089 N N . SER A 1 585 ? 19.644 121.306 66.699 1.00 28.73 585 SER A N 1
ATOM 4090 C CA . SER A 1 585 ? 20.446 122.512 66.362 1.00 27.51 585 SER A CA 1
ATOM 4091 C C . SER A 1 585 ? 21.853 122.300 65.777 1.00 27.57 585 SER A C 1
ATOM 4092 O O . SER A 1 585 ? 22.425 123.251 65.242 1.00 26.79 585 SER A O 1
ATOM 4095 N N . GLU A 1 586 ? 22.407 121.088 65.869 1.00 27.77 586 GLU A N 1
ATOM 4096 C CA . GLU A 1 586 ? 23.798 120.798 65.468 1.00 26.85 586 GLU A CA 1
ATOM 4097 C C . GLU A 1 586 ? 23.821 119.919 64.224 1.00 25.98 586 GLU A C 1
ATOM 4098 O O . GLU A 1 586 ? 23.399 118.773 64.274 1.00 25.96 586 GLU A O 1
ATOM 4104 N N . GLY A 1 587 ? 24.298 120.474 63.118 1.00 25.87 587 GLY A N 1
ATOM 4105 C CA . GLY A 1 587 ? 24.549 119.730 61.886 1.00 26.98 587 GLY A CA 1
ATOM 4106 C C . GLY A 1 587 ? 23.458 119.922 60.863 1.00 27.67 587 GLY A C 1
ATOM 4107 O O . GLY A 1 587 ? 22.280 119.901 61.220 1.00 28.14 587 GLY A O 1
ATOM 4108 N N . ARG A 1 588 ? 23.842 120.155 59.605 1.00 28.62 588 ARG A N 1
ATOM 4109 C CA . ARG A 1 588 ? 22.897 120.100 58.483 1.00 29.71 588 ARG A CA 1
ATOM 4110 C C . ARG A 1 588 ? 23.393 119.057 57.492 1.00 28.27 588 ARG A C 1
ATOM 4111 O O . ARG A 1 588 ? 23.547 119.327 56.300 1.00 26.76 588 ARG A O 1
ATOM 4119 N N . LEU A 1 589 ? 23.602 117.848 57.995 1.00 28.36 589 LEU A N 1
ATOM 4120 C CA . LEU A 1 589 ? 24.201 116.773 57.209 1.00 28.17 589 LEU A CA 1
ATOM 4121 C C . LEU A 1 589 ? 23.385 116.345 55.985 1.00 27.47 589 LEU A C 1
ATOM 4122 O O . LEU A 1 589 ? 22.155 116.435 55.973 1.00 27.20 589 LEU A O 1
ATOM 4127 N N . CYS A 1 590 ? 24.113 115.925 54.952 1.00 26.48 590 CYS A N 1
ATOM 4128 C CA . CYS A 1 590 ? 23.553 115.294 53.760 1.00 25.89 590 CYS A CA 1
ATOM 4129 C C . CYS A 1 590 ? 24.415 114.097 53.439 1.00 25.30 590 CYS A C 1
ATOM 4130 O O . CYS A 1 590 ? 25.617 114.165 53.607 1.00 25.19 590 CYS A O 1
ATOM 4133 N N . ALA A 1 591 ? 23.808 113.016 52.961 1.00 25.44 591 ALA A N 1
ATOM 4134 C CA . ALA A 1 591 ? 24.555 111.817 52.584 1.00 26.22 591 ALA A CA 1
ATOM 4135 C C . ALA A 1 591 ? 23.821 111.023 51.508 1.00 26.88 591 ALA A C 1
ATOM 4136 O O . ALA A 1 591 ? 22.598 110.922 51.525 1.00 28.03 591 ALA A O 1
ATOM 4138 N N . VAL A 1 592 ? 24.580 110.499 50.556 1.00 27.14 592 VAL A N 1
ATOM 4139 C CA . VAL A 1 592 ? 24.112 109.421 49.704 1.00 28.15 592 VAL A CA 1
ATOM 4140 C C . VAL A 1 592 ? 25.151 108.312 49.777 1.00 28.55 592 VAL A C 1
ATOM 4141 O O . VAL A 1 592 ? 26.319 108.575 50.059 1.00 28.74 592 VAL A O 1
ATOM 4145 N N . ALA A 1 593 ? 24.720 107.083 49.524 1.00 29.26 593 ALA A N 1
ATOM 4146 C CA . ALA A 1 593 ? 25.614 105.933 49.542 1.00 30.43 593 ALA A CA 1
ATOM 4147 C C . ALA A 1 593 ? 25.229 104.877 48.518 1.00 31.32 593 ALA A C 1
ATOM 4148 O O . ALA A 1 593 ? 24.131 104.865 47.974 1.00 30.09 593 ALA A O 1
ATOM 4150 N N . ARG A 1 594 ? 26.186 103.998 48.279 1.00 33.40 594 ARG A N 1
ATOM 4151 C CA . ARG A 1 594 ? 26.027 102.848 47.437 1.00 34.93 594 ARG A CA 1
ATOM 4152 C C . ARG A 1 594 ? 26.591 101.677 48.237 1.00 36.19 594 ARG A C 1
ATOM 4153 O O . ARG A 1 594 ? 27.579 101.822 48.969 1.00 36.07 594 ARG A O 1
ATOM 4158 N N . ASP A 1 595 ? 25.911 100.544 48.149 1.00 37.96 595 ASP A N 1
ATOM 4159 C CA . ASP A 1 595 ? 26.451 99.267 48.594 1.00 39.48 595 ASP A CA 1
ATOM 4160 C C . ASP A 1 595 ? 27.062 98.634 47.348 1.00 39.92 595 ASP A C 1
ATOM 4161 O O . ASP A 1 595 ? 26.344 98.374 46.378 1.00 39.29 595 ASP A O 1
ATOM 4166 N N . PRO A 1 596 ? 28.388 98.400 47.358 1.00 41.29 596 PRO A N 1
ATOM 4167 C CA . PRO A 1 596 ? 29.043 97.851 46.158 1.00 42.91 596 PRO A CA 1
ATOM 4168 C C . PRO A 1 596 ? 28.670 96.377 45.850 1.00 43.26 596 PRO A C 1
ATOM 4169 O O . PRO 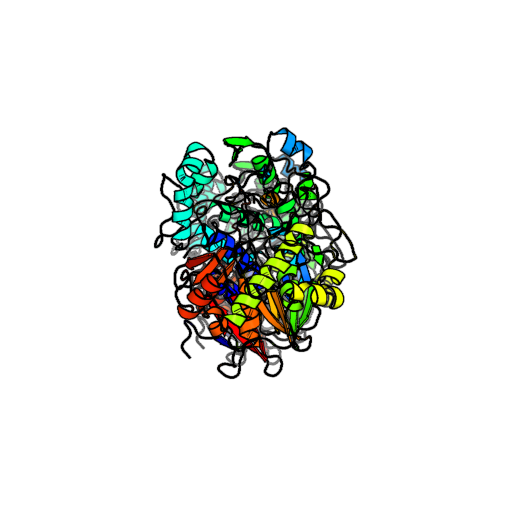A 1 596 ? 28.464 96.030 44.673 1.00 42.20 596 PRO A O 1
ATOM 4173 N N . ARG A 1 597 ? 28.573 95.542 46.895 1.00 42.50 597 ARG A N 1
ATOM 4174 C CA . ARG A 1 597 ? 28.185 94.120 46.766 1.00 41.69 597 ARG A CA 1
ATOM 4175 C C . ARG A 1 597 ? 26.857 93.942 46.020 1.00 42.50 597 ARG A C 1
ATOM 4176 O O . ARG A 1 597 ? 26.763 93.124 45.104 1.00 41.16 597 ARG A O 1
ATOM 4178 N N . THR A 1 598 ? 25.866 94.755 46.390 1.00 43.33 598 THR A N 1
ATOM 4179 C CA . THR A 1 598 ? 24.481 94.640 45.890 1.00 42.99 598 THR A CA 1
ATOM 4180 C C . THR A 1 598 ? 24.015 95.699 44.859 1.00 42.71 598 THR A C 1
ATOM 4181 O O . THR A 1 598 ? 23.008 95.489 44.175 1.00 43.52 598 THR A O 1
ATOM 4185 N N . GLY A 1 599 ? 24.723 96.827 44.763 1.00 42.09 599 GLY A N 1
ATOM 4186 C CA . GLY A 1 599 ? 24.373 97.912 43.823 1.00 39.95 599 GLY A CA 1
ATOM 4187 C C . GLY A 1 599 ? 23.309 98.898 44.305 1.00 38.99 599 GLY A C 1
ATOM 4188 O O . GLY A 1 599 ? 22.969 99.851 43.590 1.00 40.02 599 GLY A O 1
ATOM 4189 N N . ILE A 1 600 ? 22.828 98.700 45.532 1.00 36.37 600 ILE A N 1
ATOM 4190 C CA . ILE A 1 600 ? 21.696 99.433 46.095 1.00 34.46 600 ILE A CA 1
ATOM 4191 C C . ILE A 1 600 ? 22.167 100.809 46.541 1.00 33.15 600 ILE A C 1
ATOM 4192 O O . ILE A 1 600 ? 23.163 100.931 47.246 1.00 33.54 600 ILE A O 1
ATOM 4197 N N . LEU A 1 601 ? 21.406 101.826 46.150 1.00 32.43 601 LEU A N 1
ATOM 4198 C CA . LEU A 1 601 ? 21.678 103.228 46.465 1.00 30.15 601 LEU A CA 1
ATOM 4199 C C . LEU A 1 601 ? 20.874 103.638 47.682 1.00 29.47 601 LEU A C 1
ATOM 4200 O O . LEU A 1 601 ? 19.719 103.229 47.821 1.00 29.67 601 LEU A O 1
ATOM 4205 N N . SER A 1 602 ? 21.465 104.446 48.556 1.00 27.89 602 SER A N 1
ATOM 4206 C CA . SER A 1 602 ? 20.732 104.960 49.713 1.00 28.06 602 SER A CA 1
ATOM 4207 C C . SER A 1 602 ? 20.944 106.465 49.920 1.00 28.02 602 SER A C 1
ATOM 4208 O O . SER A 1 602 ? 21.751 107.086 49.225 1.00 29.93 602 SER A O 1
ATOM 4211 N N . ALA A 1 603 ? 20.172 107.051 50.834 1.00 27.10 603 ALA A N 1
ATOM 4212 C CA . ALA A 1 603 ? 20.243 108.485 51.125 1.00 25.40 603 ALA A CA 1
ATOM 4213 C C . ALA A 1 603 ? 19.591 108.812 52.439 1.00 24.41 603 ALA A C 1
ATOM 4214 O O . ALA A 1 603 ? 18.612 108.183 52.829 1.00 24.69 603 ALA A O 1
ATOM 4216 N N . ALA A 1 604 ? 20.151 109.807 53.111 1.00 23.88 604 ALA A N 1
ATOM 4217 C CA . ALA A 1 604 ? 19.577 110.370 54.319 1.00 24.33 604 ALA A CA 1
ATOM 4218 C C . ALA A 1 604 ? 19.760 111.889 54.280 1.00 25.18 604 ALA A C 1
ATOM 4219 O O . ALA A 1 604 ? 20.469 112.418 53.419 1.00 24.80 604 ALA A O 1
ATOM 4221 N N . ALA A 1 605 ? 19.085 112.579 55.193 1.00 25.89 605 ALA A N 1
ATOM 4222 C CA . ALA A 1 605 ? 19.198 114.030 55.293 1.00 26.28 605 ALA A CA 1
ATOM 4223 C C . ALA A 1 605 ? 18.788 114.546 56.662 1.00 26.57 605 ALA A C 1
ATOM 4224 O O . ALA A 1 605 ? 17.946 113.966 57.343 1.00 25.55 605 ALA A O 1
ATOM 4226 N N . ASN A 1 606 ? 19.392 115.672 57.020 1.00 27.82 606 ASN A N 1
ATOM 4227 C CA . ASN A 1 606 ? 19.183 116.332 58.303 1.00 28.46 606 ASN A CA 1
ATOM 4228 C C . ASN A 1 606 ? 17.765 116.885 58.459 1.00 27.89 606 ASN A C 1
ATOM 4229 O O . ASN A 1 606 ? 17.267 117.544 57.545 1.00 27.49 606 ASN A O 1
ATOM 4234 N N . PRO A 1 607 ? 17.124 116.628 59.621 1.00 27.06 607 PRO A N 1
ATOM 4235 C CA . PRO A 1 607 ? 15.792 117.156 59.876 1.00 27.24 607 PRO A CA 1
ATOM 4236 C C . PRO A 1 607 ? 15.759 118.538 60.549 1.00 27.82 607 PRO A C 1
ATOM 4237 O O . PRO A 1 607 ? 14.704 119.172 60.581 1.00 27.74 607 PRO A O 1
ATOM 4241 N N . ARG A 1 608 ? 16.897 118.988 61.071 1.00 28.25 608 ARG A N 1
ATOM 4242 C CA . ARG A 1 608 ? 16.969 120.214 61.851 1.00 28.49 608 ARG A CA 1
ATOM 4243 C C . ARG A 1 608 ? 16.767 121.409 60.927 1.00 28.23 608 ARG A C 1
ATOM 4244 O O . ARG A 1 608 ? 17.449 121.516 59.911 1.00 27.23 608 ARG A O 1
ATOM 4252 N N . GLY A 1 609 ? 15.819 122.282 61.283 1.00 27.83 609 GLY A N 1
ATOM 4253 C CA . GLY A 1 609 ? 15.452 123.451 60.475 1.00 27.41 609 GLY A CA 1
ATOM 4254 C C . GLY A 1 609 ? 14.428 123.152 59.388 1.00 28.33 609 GLY A C 1
ATOM 4255 O O . GLY A 1 609 ? 14.153 124.003 58.559 1.00 28.64 609 GLY A O 1
ATOM 4256 N N . MET A 1 610 ? 13.846 121.952 59.420 1.00 29.11 610 MET A N 1
ATOM 4257 C CA . MET A 1 610 ? 12.876 121.456 58.423 1.00 29.08 610 MET A CA 1
ATOM 4258 C C . MET A 1 610 ? 13.097 121.987 57.007 1.00 27.48 610 MET A C 1
ATOM 4259 O O . MET A 1 610 ? 12.265 122.704 56.449 1.00 26.36 610 MET A O 1
ATOM 4264 N N . GLN A 1 611 ? 14.225 121.600 56.434 1.00 26.43 611 GLN A N 1
ATOM 4265 C CA . GLN A 1 611 ? 14.656 122.143 55.151 1.00 26.50 611 GLN A CA 1
ATOM 4266 C C . GLN A 1 611 ? 15.456 121.128 54.342 1.00 25.79 611 GLN A C 1
ATOM 4267 O O . GLN A 1 611 ? 15.143 120.877 53.172 1.00 26.19 611 GLN A O 1
ATOM 4273 N N . GLY A 1 612 ? 16.495 120.573 54.964 1.00 24.58 612 GLY A N 1
ATOM 4274 C CA . GLY A 1 612 ? 17.282 119.497 54.383 1.00 24.54 612 GLY A CA 1
ATOM 4275 C C . GLY A 1 612 ? 16.392 118.310 54.057 1.00 24.96 612 GLY A C 1
ATOM 4276 O O . GLY A 1 612 ? 15.440 118.000 54.797 1.00 23.80 612 GLY A O 1
ATOM 4277 N N . TYR A 1 613 ? 16.674 117.650 52.937 1.00 24.89 613 TYR A N 1
ATOM 4278 C CA . TYR A 1 613 ? 15.792 116.591 52.461 1.00 24.43 613 TYR A CA 1
ATOM 4279 C C . TYR A 1 613 ? 16.493 115.695 51.448 1.00 24.38 613 TYR A C 1
ATOM 4280 O O . TYR A 1 613 ? 17.216 116.191 50.568 1.00 24.33 613 TYR A O 1
ATOM 4289 N N . ALA A 1 614 ? 16.278 114.385 51.604 1.00 23.84 614 ALA A N 1
ATOM 4290 C CA . ALA A 1 614 ? 16.734 113.383 50.647 1.00 24.99 614 ALA A CA 1
ATOM 4291 C C . ALA A 1 614 ? 15.582 112.900 49.757 1.00 25.83 614 ALA A C 1
ATOM 4292 O O . ALA A 1 614 ? 14.433 112.808 50.209 1.00 25.83 614 ALA A O 1
ATOM 4294 N N . VAL A 1 615 ? 15.888 112.613 48.493 1.00 26.51 615 VAL A N 1
ATOM 4295 C CA . VAL A 1 615 ? 14.923 111.969 47.588 1.00 28.17 615 VAL A CA 1
ATOM 4296 C C . VAL A 1 615 ? 15.613 110.925 46.723 1.00 28.72 615 VAL A C 1
ATOM 4297 O O . VAL A 1 615 ? 16.775 111.090 46.347 1.00 30.87 615 VAL A O 1
ATOM 4301 N N . GLY A 1 616 ? 14.890 109.859 46.407 1.00 28.89 616 GLY A N 1
ATOM 4302 C CA . GLY A 1 616 ? 15.347 108.896 45.414 1.00 29.34 616 GLY A CA 1
ATOM 4303 C C . GLY A 1 616 ? 14.514 107.641 45.373 1.00 29.97 616 GLY A C 1
ATOM 4304 O O . GLY A 1 616 ? 13.494 107.537 46.069 1.00 30.35 616 GLY A O 1
ATOM 4305 N N . ARG A 1 617 ? 14.953 106.688 44.549 1.00 30.65 617 ARG A N 1
ATOM 4306 C CA . ARG A 1 617 ? 14.186 105.459 44.305 1.00 31.27 617 ARG A CA 1
ATOM 4307 C C . ARG A 1 617 ? 14.985 104.379 43.575 1.00 31.71 617 ARG A C 1
ATOM 4308 O O . ARG A 1 617 ? 16.145 104.585 43.223 1.00 33.64 617 ARG A O 1
ATOM 4316 N N . MET B 1 1 ? 39.847 101.192 123.893 1.00 35.86 1 MET B N 1
ATOM 4317 C CA . MET B 1 1 ? 39.812 102.447 124.720 1.00 36.17 1 MET B CA 1
ATOM 4318 C C . MET B 1 1 ? 39.341 103.622 123.858 1.00 36.43 1 MET B C 1
ATOM 4319 O O . MET B 1 1 ? 39.762 103.749 122.694 1.00 37.09 1 MET B O 1
ATOM 4321 N N . PHE B 1 2 ? 38.472 104.465 124.429 1.00 34.40 2 PHE B N 1
ATOM 4322 C CA . PHE B 1 2 ? 37.854 105.577 123.687 1.00 33.54 2 PHE B CA 1
ATOM 4323 C C . PHE B 1 2 ? 38.857 106.599 123.133 1.00 33.34 2 PHE B C 1
ATOM 4324 O O . PHE B 1 2 ? 39.743 107.062 123.849 1.00 34.74 2 PHE B O 1
ATOM 4332 N N . THR B 1 3 ? 38.684 106.923 121.849 1.00 31.55 3 THR B N 1
ATOM 4333 C CA . THR B 1 3 ? 39.396 107.988 121.173 1.00 29.84 3 THR B CA 1
ATOM 4334 C C . THR B 1 3 ? 38.410 108.860 120.409 1.00 29.03 3 THR B C 1
ATOM 4335 O O . THR B 1 3 ? 37.395 108.383 119.890 1.00 26.12 3 THR B O 1
ATOM 4339 N N . THR B 1 4 ? 38.760 110.140 120.313 1.00 28.83 4 THR B N 1
ATOM 4340 C CA . THR B 1 4 ? 37.844 111.186 119.866 1.00 28.32 4 THR B CA 1
ATOM 4341 C C . THR B 1 4 ? 37.443 111.016 118.407 1.00 28.39 4 THR B C 1
ATOM 4342 O O . THR B 1 4 ? 36.382 111.500 117.995 1.00 29.22 4 THR B O 1
ATOM 4346 N N . ARG B 1 5 ? 38.321 110.361 117.646 1.00 27.29 5 ARG B N 1
ATOM 4347 C CA . ARG B 1 5 ? 38.053 109.900 116.292 1.00 26.67 5 ARG B CA 1
ATOM 4348 C C . ARG B 1 5 ? 38.594 108.480 116.157 1.00 26.64 5 ARG B C 1
ATOM 4349 O O . ARG B 1 5 ? 39.281 107.976 117.047 1.00 26.59 5 ARG B O 1
ATOM 4357 N N . PRO B 1 6 ? 38.284 107.814 115.040 1.00 26.59 6 PRO B N 1
ATOM 4358 C CA . PRO B 1 6 ? 38.979 106.559 114.814 1.00 26.55 6 PRO B CA 1
ATOM 4359 C C . PRO B 1 6 ? 40.377 106.841 114.333 1.00 26.18 6 PRO B C 1
ATOM 4360 O O . PRO B 1 6 ? 40.664 107.964 113.921 1.00 27.84 6 PRO B O 1
ATOM 4364 N N . THR B 1 7 ? 41.247 105.844 114.412 1.00 24.95 7 THR B N 1
ATOM 4365 C CA . THR B 1 7 ? 42.408 105.832 113.545 1.00 24.18 7 THR B CA 1
ATOM 4366 C C . THR B 1 7 ? 41.900 105.248 112.224 1.00 23.63 7 THR B C 1
ATOM 4367 O O . THR B 1 7 ? 41.750 104.042 112.087 1.00 22.62 7 THR B O 1
ATOM 4371 N N . LEU B 1 8 ? 41.597 106.116 111.264 1.00 24.18 8 LEU B N 1
ATOM 4372 C CA . LEU B 1 8 ? 41.042 105.661 109.966 1.00 25.05 8 LEU B CA 1
ATOM 4373 C C . LEU B 1 8 ? 41.954 104.638 109.346 1.00 25.65 8 LEU B C 1
ATOM 4374 O O . LEU B 1 8 ? 43.154 104.765 109.447 1.00 25.79 8 LEU B O 1
ATOM 4379 N N . GLN B 1 9 ? 41.370 103.626 108.718 1.00 27.06 9 GLN B N 1
ATOM 4380 C CA . GLN B 1 9 ? 42.108 102.574 108.019 1.00 27.14 9 GLN B CA 1
ATOM 4381 C C . GLN B 1 9 ? 41.533 102.393 106.609 1.00 26.87 9 GLN B C 1
ATOM 4382 O O . GLN B 1 9 ? 40.322 102.431 106.414 1.00 27.27 9 GLN B O 1
ATOM 4388 N N . GLY B 1 10 ? 42.388 102.197 105.618 1.00 26.84 10 GLY B N 1
ATOM 4389 C CA . GLY B 1 10 ? 41.907 102.175 104.237 1.00 26.61 10 GLY B CA 1
ATOM 4390 C C . GLY B 1 10 ? 42.955 101.731 103.257 1.00 26.93 10 GLY B C 1
ATOM 4391 O O . GLY B 1 10 ? 44.024 101.290 103.660 1.00 27.90 10 GLY B O 1
ATOM 4392 N N . THR B 1 11 ? 42.628 101.818 101.970 1.00 26.43 11 THR B N 1
ATOM 4393 C CA . THR B 1 11 ? 43.503 101.317 100.914 1.00 27.01 11 THR B CA 1
ATOM 4394 C C . THR B 1 11 ? 43.610 102.204 99.685 1.00 27.71 11 THR B C 1
ATOM 4395 O O . THR B 1 11 ? 44.148 101.770 98.660 1.00 27.73 11 THR B O 1
ATOM 4399 N N . PHE B 1 12 ? 43.115 103.435 99.783 1.00 28.55 12 PHE B N 1
ATOM 4400 C CA . PHE B 1 12 ? 43.103 104.367 98.657 1.00 28.82 12 PHE B CA 1
ATOM 4401 C C . PHE B 1 12 ? 43.838 105.686 98.930 1.00 29.39 12 PHE B C 1
ATOM 4402 O O . PHE B 1 12 ? 44.525 106.204 98.051 1.00 31.45 12 PHE B O 1
ATOM 4410 N N . GLY B 1 13 ? 43.660 106.257 100.111 1.00 28.92 13 GLY B N 1
ATOM 4411 C CA . GLY B 1 13 ? 44.354 107.491 100.445 1.00 28.90 13 GLY B CA 1
ATOM 4412 C C . GLY B 1 13 ? 44.064 107.913 101.861 1.00 29.29 13 GLY B C 1
ATOM 4413 O O . GLY B 1 13 ? 43.032 107.540 102.421 1.00 29.49 13 GLY B O 1
ATOM 4414 N N . MET B 1 14 ? 44.994 108.658 102.449 1.00 28.69 14 MET B N 1
ATOM 4415 C CA . MET B 1 14 ? 44.789 109.267 103.757 1.00 28.44 14 MET B CA 1
ATOM 4416 C C . MET B 1 14 ? 45.380 110.666 103.734 1.00 28.84 14 MET B C 1
ATOM 4417 O O . MET B 1 14 ? 46.434 110.899 103.132 1.00 30.32 14 MET B O 1
ATOM 4422 N N . VAL B 1 15 ? 44.666 111.594 104.365 1.00 28.12 15 VAL B N 1
ATOM 4423 C CA . VAL B 1 15 ? 45.129 112.955 104.554 1.00 26.96 15 VAL B CA 1
ATOM 4424 C C . VAL B 1 15 ? 44.868 113.371 105.998 1.00 26.52 15 VAL B C 1
ATOM 4425 O O . VAL B 1 15 ? 43.811 113.086 106.553 1.00 25.49 15 VAL B O 1
ATOM 4429 N N . SER B 1 16 ? 45.839 114.051 106.592 1.00 26.04 16 SER B N 1
ATOM 4430 C CA . SER B 1 16 ? 45.661 114.666 107.890 1.00 26.15 16 SER B CA 1
ATOM 4431 C C . SER B 1 16 ? 46.221 116.077 107.821 1.00 26.86 16 SER B C 1
ATOM 4432 O O . SER B 1 16 ? 47.282 116.306 107.246 1.00 28.25 16 SER B O 1
ATOM 4435 N N . SER B 1 17 ? 45.479 117.020 108.384 1.00 26.66 17 SER B N 1
ATOM 4436 C CA . SER B 1 17 ? 45.866 118.415 108.375 1.00 25.33 17 SER B CA 1
ATOM 4437 C C . SER B 1 17 ? 45.267 119.123 109.581 1.00 24.81 17 SER B C 1
ATOM 4438 O O . SER B 1 17 ? 44.508 118.536 110.347 1.00 24.09 17 SER B O 1
ATOM 4441 N N . THR B 1 18 ? 45.652 120.383 109.736 1.00 25.39 18 THR B N 1
ATOM 4442 C CA . THR B 1 18 ? 45.169 121.256 110.815 1.00 26.21 18 THR B CA 1
ATOM 4443 C C . THR B 1 18 ? 43.829 121.931 110.509 1.00 26.40 18 THR B C 1
ATOM 4444 O O . THR B 1 18 ? 43.306 122.651 111.357 1.00 26.98 18 THR B O 1
ATOM 4448 N N . HIS B 1 19 ? 43.284 121.707 109.310 1.00 26.28 19 HIS B N 1
ATOM 4449 C CA . HIS B 1 19 ? 41.968 122.218 108.945 1.00 26.43 19 HIS B CA 1
ATOM 4450 C C . HIS B 1 19 ? 41.254 121.262 108.001 1.00 26.85 19 HIS B C 1
ATOM 4451 O O . HIS B 1 19 ? 41.811 120.862 106.972 1.00 27.84 19 HIS B O 1
ATOM 4458 N N . TRP B 1 20 ? 40.009 120.928 108.340 1.00 25.91 20 TRP B N 1
ATOM 4459 C CA . TRP B 1 20 ? 39.238 119.902 107.611 1.00 25.59 20 TRP B CA 1
ATOM 4460 C C . TRP B 1 20 ? 39.018 120.227 106.121 1.00 25.14 20 TRP B C 1
ATOM 4461 O O . TRP B 1 20 ? 38.922 119.322 105.298 1.00 25.46 20 TRP B O 1
ATOM 4472 N N . LEU B 1 21 ? 38.919 121.512 105.799 1.00 25.14 21 LEU B N 1
ATOM 4473 C CA . LEU B 1 21 ? 38.686 121.967 104.426 1.00 25.45 21 LEU B CA 1
ATOM 4474 C C . LEU B 1 21 ? 39.881 121.670 103.532 1.00 25.61 21 LEU B C 1
ATOM 4475 O O . LEU B 1 21 ? 39.719 121.343 102.355 1.00 24.28 21 LEU B O 1
ATOM 4480 N N . ALA B 1 22 ? 41.074 121.787 104.113 1.00 25.44 22 ALA B N 1
ATOM 4481 C CA . ALA B 1 22 ? 42.312 121.465 103.419 1.00 25.53 22 ALA B CA 1
ATOM 4482 C C . ALA B 1 22 ? 42.462 119.960 103.192 1.00 25.62 22 ALA B C 1
ATOM 4483 O O . ALA B 1 22 ? 42.855 119.523 102.101 1.00 26.56 22 ALA B O 1
ATOM 4485 N N . SER B 1 23 ? 42.158 119.185 104.235 1.00 25.20 23 SER B N 1
ATOM 4486 C CA . SER B 1 23 ? 42.217 117.729 104.187 1.00 24.26 23 SER B CA 1
ATOM 4487 C C . SER B 1 23 ? 41.331 117.206 103.076 1.00 24.10 23 SER B C 1
ATOM 4488 O O . SER B 1 23 ? 41.773 116.397 102.257 1.00 22.87 23 SER B O 1
ATOM 4491 N N . GLN B 1 24 ? 40.087 117.687 103.035 1.00 24.79 24 GLN B N 1
ATOM 4492 C CA . GLN B 1 24 ? 39.124 117.190 102.044 1.00 26.14 24 GLN B CA 1
ATOM 4493 C C . GLN B 1 24 ? 39.445 117.668 100.612 1.00 26.29 24 GLN B C 1
ATOM 4494 O O . GLN B 1 24 ? 39.118 116.985 99.635 1.00 27.61 24 GLN B O 1
ATOM 4500 N N . SER B 1 25 ? 40.102 118.821 100.501 1.00 25.70 25 SER B N 1
ATOM 4501 C CA . SER B 1 25 ? 40.509 119.363 99.209 1.00 25.45 25 SER B CA 1
ATOM 4502 C C . SER B 1 25 ? 41.679 118.562 98.637 1.00 25.83 25 SER B C 1
ATOM 4503 O O . SER B 1 25 ? 41.697 118.257 97.446 1.00 26.11 25 SER B O 1
ATOM 4506 N N . ALA B 1 26 ? 42.647 118.237 99.488 1.00 25.66 26 ALA B N 1
ATOM 4507 C CA . ALA B 1 26 ? 43.736 117.327 99.129 1.00 26.54 26 ALA B CA 1
ATOM 4508 C C . ALA B 1 26 ? 43.199 115.922 98.788 1.00 27.44 26 ALA B C 1
ATOM 4509 O O . ALA B 1 26 ? 43.595 115.310 97.788 1.00 26.92 26 ALA B O 1
ATOM 4511 N N . MET B 1 27 ? 42.281 115.426 99.608 1.00 27.77 27 MET B N 1
ATOM 4512 C CA . MET B 1 27 ? 41.630 114.146 99.324 1.00 28.18 27 MET B CA 1
ATOM 4513 C C . MET B 1 27 ? 40.932 114.154 97.958 1.00 27.51 27 MET B C 1
ATOM 4514 O O . MET B 1 27 ? 40.993 113.171 97.230 1.00 27.40 27 MET B O 1
ATOM 4519 N N . ALA B 1 28 ? 40.284 115.262 97.621 1.00 26.27 28 ALA B N 1
ATOM 4520 C CA . ALA B 1 28 ? 39.639 115.405 96.319 1.00 27.10 28 ALA B CA 1
ATOM 4521 C C . ALA B 1 28 ? 40.617 115.226 95.136 1.00 27.23 28 ALA B C 1
ATOM 4522 O O . ALA B 1 28 ? 40.241 114.708 94.077 1.00 26.87 28 ALA B O 1
ATOM 4524 N N . VAL B 1 29 ? 41.861 115.654 95.333 1.00 27.34 29 VAL B N 1
ATOM 4525 C CA . VAL B 1 29 ? 42.921 115.467 94.350 1.00 27.63 29 VAL B CA 1
ATOM 4526 C C . VAL B 1 29 ? 43.260 113.980 94.190 1.00 28.52 29 VAL B C 1
ATOM 4527 O O . VAL B 1 29 ? 43.445 113.507 93.066 1.00 29.20 29 VAL B O 1
ATOM 4531 N N . LEU B 1 30 ? 43.343 113.253 95.304 1.00 29.06 30 LEU B N 1
ATOM 4532 C CA . LEU B 1 30 ? 43.494 111.785 95.263 1.00 29.32 30 LEU B CA 1
ATOM 4533 C C . LEU B 1 30 ? 42.342 111.096 94.524 1.00 28.66 30 LEU B C 1
ATOM 4534 O O . LEU B 1 30 ? 42.575 110.252 93.662 1.00 28.96 30 LEU B O 1
ATOM 4539 N N . GLU B 1 31 ? 41.115 111.498 94.834 1.00 28.28 31 GLU B N 1
ATOM 4540 C CA . GLU B 1 31 ? 39.909 110.927 94.213 1.00 28.59 31 GLU B CA 1
ATOM 4541 C C . GLU B 1 31 ? 39.828 111.146 92.695 1.00 29.27 31 GLU B C 1
ATOM 4542 O O . GLU B 1 31 ? 39.175 110.384 91.978 1.00 28.83 31 GLU B O 1
ATOM 4548 N N . ASP B 1 32 ? 40.497 112.194 92.225 1.00 30.77 32 ASP B N 1
ATOM 4549 C CA . ASP B 1 32 ? 40.576 112.523 90.810 1.00 31.45 32 ASP B CA 1
ATOM 4550 C C . ASP B 1 32 ? 41.855 111.984 90.155 1.00 30.22 32 ASP B C 1
ATOM 4551 O O . ASP B 1 32 ? 42.228 112.443 89.085 1.00 30.72 32 ASP B O 1
ATOM 4556 N N . GLY B 1 33 ? 42.514 111.013 90.785 1.00 29.22 33 GLY B N 1
ATOM 4557 C CA . GLY B 1 33 ? 43.683 110.348 90.204 1.00 29.40 33 GLY B CA 1
ATOM 4558 C C . GLY B 1 33 ? 45.040 110.964 90.519 1.00 30.20 33 GLY B C 1
ATOM 4559 O O . GLY B 1 33 ? 46.046 110.519 89.980 1.00 30.36 33 GLY B O 1
ATOM 4560 N N . GLY B 1 34 ? 45.086 111.977 91.385 1.00 30.14 34 GLY B N 1
ATOM 4561 C CA . GLY B 1 34 ? 46.359 112.609 91.770 1.00 29.89 34 GLY B CA 1
ATOM 4562 C C . GLY B 1 34 ? 47.137 111.823 92.814 1.00 29.11 34 GLY B C 1
ATOM 4563 O O . GLY B 1 34 ? 46.604 110.882 93.416 1.00 28.39 34 GLY B O 1
ATOM 4564 N N . ASN B 1 35 ? 48.394 112.223 93.029 1.00 28.02 35 ASN B N 1
ATOM 4565 C CA . ASN B 1 35 ? 49.283 111.551 93.991 1.00 27.56 35 ASN B CA 1
ATOM 4566 C C . ASN B 1 35 ? 49.444 112.390 95.249 1.00 26.88 35 ASN B C 1
ATOM 4567 O O . ASN B 1 35 ? 48.948 113.510 95.291 1.00 27.76 35 ASN B O 1
ATOM 4572 N N . ALA B 1 36 ? 50.146 111.860 96.257 1.00 25.61 36 ALA B N 1
ATOM 4573 C CA . ALA B 1 36 ? 50.302 112.542 97.551 1.00 25.21 36 ALA B CA 1
ATOM 4574 C C . ALA B 1 36 ? 50.813 113.974 97.417 1.00 25.38 36 ALA B C 1
ATOM 4575 O O . ALA B 1 36 ? 50.490 114.826 98.234 1.00 24.94 36 ALA B O 1
ATOM 4577 N N . TYR B 1 37 ? 51.596 114.217 96.372 1.00 26.18 37 TYR B N 1
ATOM 4578 C CA . TYR B 1 37 ? 52.260 115.494 96.144 1.00 27.24 37 TYR B CA 1
ATOM 4579 C C . TYR B 1 37 ? 51.323 116.491 95.480 1.00 27.85 37 TYR B C 1
ATOM 4580 O O . TYR B 1 37 ? 51.224 117.632 95.942 1.00 28.28 37 TYR B O 1
ATOM 4589 N N . ASP B 1 38 ? 50.609 116.060 94.439 1.00 27.30 38 ASP B N 1
ATOM 4590 C CA . ASP B 1 38 ? 49.489 116.848 93.914 1.00 27.25 38 ASP B CA 1
ATOM 4591 C C . ASP B 1 38 ? 48.588 117.295 95.069 1.00 26.59 38 ASP B C 1
ATOM 4592 O O . ASP B 1 38 ? 48.222 118.452 95.191 1.00 25.48 38 ASP B O 1
ATOM 4597 N N . ALA B 1 39 ? 48.254 116.349 95.929 1.00 26.38 39 ALA B N 1
ATOM 4598 C CA . ALA B 1 39 ? 47.304 116.582 97.000 1.00 26.94 39 ALA B CA 1
ATOM 4599 C C . ALA B 1 39 ? 47.792 117.570 98.034 1.00 26.14 39 ALA B C 1
ATOM 4600 O O . ALA B 1 39 ? 47.051 118.446 98.440 1.00 27.50 39 ALA B O 1
ATOM 4602 N N . ALA B 1 40 ? 49.028 117.401 98.469 1.00 25.86 40 ALA B N 1
ATOM 4603 C CA . ALA B 1 40 ? 49.659 118.310 99.423 1.00 25.44 40 ALA B CA 1
ATOM 4604 C C . ALA B 1 40 ? 49.658 119.769 98.941 1.00 25.37 40 ALA B C 1
ATOM 4605 O O . ALA B 1 40 ? 49.409 120.702 99.721 1.00 24.38 40 ALA B O 1
ATOM 4607 N N . VAL B 1 41 ? 49.949 119.942 97.652 1.00 25.03 41 VAL B N 1
ATOM 4608 C CA . VAL B 1 41 ? 50.011 121.258 97.037 1.00 25.20 41 VAL B CA 1
ATOM 4609 C C . VAL B 1 41 ? 48.641 121.911 97.139 1.00 25.99 41 VAL B C 1
ATOM 4610 O O . VAL B 1 41 ? 48.528 123.009 97.662 1.00 27.46 41 VAL B O 1
ATOM 4614 N N . ALA B 1 42 ? 47.611 121.224 96.651 1.00 26.43 42 ALA B N 1
ATOM 4615 C CA . ALA B 1 42 ? 46.228 121.710 96.751 1.00 26.19 42 ALA B CA 1
ATOM 4616 C C . ALA B 1 42 ? 45.824 122.088 98.171 1.00 26.00 42 ALA B C 1
ATOM 4617 O O . ALA B 1 42 ? 45.334 123.194 98.409 1.00 25.35 42 ALA B O 1
ATOM 4619 N N . GLY B 1 43 ? 46.030 121.160 99.100 1.00 25.20 43 GLY B N 1
ATOM 4620 C CA . GLY B 1 43 ? 45.765 121.402 100.521 1.00 25.71 43 GLY B CA 1
ATOM 4621 C C . GLY B 1 43 ? 46.459 122.651 101.036 1.00 25.91 43 GLY B C 1
ATOM 4622 O O . GLY B 1 43 ? 45.857 123.469 101.734 1.00 25.60 43 GLY B O 1
ATOM 4623 N N . ALA B 1 44 ? 47.728 122.799 100.666 1.00 26.16 44 ALA B N 1
ATOM 4624 C CA . ALA B 1 44 ? 48.551 123.921 101.125 1.00 27.11 44 ALA B CA 1
ATOM 4625 C C . ALA B 1 44 ? 47.961 125.289 100.767 1.00 27.36 44 ALA B C 1
ATOM 4626 O O . ALA B 1 44 ? 47.899 126.188 101.606 1.00 28.19 44 ALA B O 1
ATOM 4628 N N . PHE B 1 45 ? 47.526 125.433 99.522 1.00 26.98 45 PHE B N 1
ATOM 4629 C CA . PHE B 1 45 ? 46.936 126.682 99.057 1.00 27.18 45 PHE B CA 1
ATOM 4630 C C . PHE B 1 45 ? 45.548 126.934 99.644 1.00 27.41 45 PHE B C 1
ATOM 4631 O O . PHE B 1 45 ? 45.160 128.083 99.859 1.00 27.53 45 PHE B O 1
ATOM 4639 N N . VAL B 1 46 ? 44.810 125.863 99.916 1.00 27.77 46 VAL B N 1
ATOM 4640 C CA . VAL B 1 46 ? 43.579 125.966 100.706 1.00 27.38 46 VAL B CA 1
ATOM 4641 C C . VAL B 1 46 ? 43.925 126.478 102.109 1.00 27.40 46 VAL B C 1
ATOM 4642 O O . VAL B 1 46 ? 43.272 127.401 102.598 1.00 27.64 46 VAL B O 1
ATOM 4646 N N . LEU B 1 47 ? 44.966 125.910 102.721 1.00 27.03 47 LEU B N 1
ATOM 4647 C CA . LEU B 1 47 ? 45.431 126.365 104.041 1.00 27.74 47 LEU B CA 1
ATOM 4648 C C . LEU B 1 47 ? 45.718 127.866 104.123 1.00 27.24 47 LEU B C 1
ATOM 4649 O O . LEU B 1 47 ? 45.466 128.484 105.161 1.00 27.67 47 LEU B O 1
ATOM 4654 N N . HIS B 1 48 ? 46.238 128.451 103.045 1.00 26.63 48 HIS B N 1
ATOM 4655 C CA . HIS B 1 48 ? 46.429 129.913 102.996 1.00 26.63 48 HIS B CA 1
ATOM 4656 C C . HIS B 1 48 ? 45.092 130.626 103.225 1.00 27.23 48 HIS B C 1
ATOM 4657 O O . HIS B 1 48 ? 45.007 131.593 103.986 1.00 28.37 48 HIS B O 1
ATOM 4664 N N . VAL B 1 49 ? 44.055 130.111 102.566 1.00 26.81 49 VAL B N 1
ATOM 4665 C CA . VAL B 1 49 ? 42.725 130.703 102.588 1.00 26.15 49 VAL B CA 1
ATOM 4666 C C . VAL B 1 49 ? 41.986 130.492 103.907 1.00 26.58 49 VAL B C 1
ATOM 4667 O O . VAL B 1 49 ? 41.240 131.380 104.343 1.00 26.48 49 VAL B O 1
ATOM 4671 N N . VAL B 1 50 ? 42.186 129.330 104.528 1.00 26.78 50 VAL B N 1
ATOM 4672 C CA . VAL B 1 50 ? 41.379 128.913 105.689 1.00 26.82 50 VAL B CA 1
ATOM 4673 C C . VAL B 1 50 ? 42.072 129.057 107.053 1.00 26.85 50 VAL B C 1
ATOM 4674 O O . VAL B 1 50 ? 41.413 128.956 108.100 1.00 25.84 50 VAL B O 1
ATOM 4678 N N . GLU B 1 51 ? 43.384 129.305 107.024 1.00 27.51 51 GLU B N 1
ATOM 4679 C CA . GLU B 1 51 ? 44.177 129.606 108.214 1.00 28.67 51 GLU B CA 1
ATOM 4680 C C . GLU B 1 51 ? 45.121 130.794 107.946 1.00 27.65 51 GLU B C 1
ATOM 4681 O O . GLU B 1 51 ? 46.328 130.697 108.202 1.00 26.62 51 GLU B O 1
ATOM 4687 N N . PRO B 1 52 ? 44.582 131.923 107.440 1.00 27.39 52 PRO B N 1
ATOM 4688 C CA . PRO B 1 52 ? 45.403 133.117 107.174 1.00 28.24 52 PRO B CA 1
ATOM 4689 C C . PRO B 1 52 ? 45.935 133.832 108.426 1.00 28.20 52 PRO B C 1
ATOM 4690 O O . PRO B 1 52 ? 46.790 134.693 108.316 1.00 29.55 52 PRO B O 1
ATOM 4694 N N . HIS B 1 53 ? 45.376 133.506 109.581 1.00 27.85 53 HIS B N 1
ATOM 4695 C CA . HIS B 1 53 ? 45.947 133.847 110.898 1.00 27.78 53 HIS B CA 1
ATOM 4696 C C . HIS B 1 53 ? 47.169 133.002 111.334 1.00 27.78 53 HIS B C 1
ATOM 4697 O O . HIS B 1 53 ? 47.813 133.316 112.340 1.00 27.75 53 HIS B O 1
ATOM 4704 N N . LEU B 1 54 ? 47.451 131.932 110.589 1.00 27.74 54 LEU B N 1
ATOM 4705 C CA . LEU B 1 54 ? 48.519 130.972 110.894 1.00 27.03 54 LEU B CA 1
ATOM 4706 C C . LEU B 1 54 ? 49.476 130.645 109.731 1.00 26.91 54 LEU B C 1
ATOM 4707 O O . LEU B 1 54 ? 50.522 130.042 109.967 1.00 27.06 54 LEU B O 1
ATOM 4712 N N . ASN B 1 55 ? 49.120 131.011 108.495 1.00 26.15 55 ASN B N 1
ATOM 4713 C CA . ASN B 1 55 ? 50.046 130.953 107.361 1.00 25.71 55 ASN B CA 1
ATOM 4714 C C . ASN B 1 55 ? 49.598 131.866 106.209 1.00 24.93 55 ASN B C 1
ATOM 4715 O O . ASN B 1 55 ? 48.633 132.609 106.330 1.00 25.24 55 ASN B O 1
ATOM 4720 N N . GLY B 1 56 ? 50.346 131.831 105.114 1.00 24.36 56 GLY B N 1
ATOM 4721 C CA . GLY B 1 56 ? 49.994 132.544 103.894 1.00 23.68 56 GLY B CA 1
ATOM 4722 C C . GLY B 1 56 ? 51.000 132.231 102.790 1.00 23.84 56 GLY B C 1
ATOM 4723 O O . GLY B 1 56 ? 52.047 131.626 103.062 1.00 23.17 56 GLY B O 1
ATOM 4724 N N . PRO B 1 57 ? 50.695 132.636 101.540 1.00 23.69 57 PRO B N 1
ATOM 4725 C CA . PRO B 1 57 ? 51.537 132.342 100.372 1.00 23.90 57 PRO B CA 1
ATOM 4726 C C . PRO B 1 57 ? 52.985 132.852 100.438 1.00 25.15 57 PRO B C 1
ATOM 4727 O O . PRO B 1 57 ? 53.880 132.214 99.877 1.00 25.24 57 PRO B O 1
ATOM 4731 N N . ALA B 1 58 ? 53.206 133.983 101.110 1.00 26.53 58 ALA B N 1
ATOM 4732 C CA . ALA B 1 58 ? 54.549 134.555 101.251 1.00 27.05 58 ALA B CA 1
ATOM 4733 C C . ALA B 1 58 ? 55.296 134.121 102.538 1.00 28.73 58 ALA B C 1
ATOM 4734 O O . ALA B 1 58 ? 56.317 134.716 102.913 1.00 29.58 58 ALA B O 1
ATOM 4736 N N . GLY B 1 59 ? 54.815 133.072 103.199 1.00 29.45 59 GLY B N 1
ATOM 4737 C CA . GLY B 1 59 ? 55.571 132.441 104.276 1.00 29.75 59 GLY B CA 1
ATOM 4738 C C . GLY B 1 59 ? 56.591 131.422 103.781 1.00 29.94 59 GLY B C 1
ATOM 4739 O O . GLY B 1 59 ? 57.237 131.614 102.744 1.00 29.39 59 GLY B O 1
ATOM 4740 N N . GLU B 1 60 ? 56.716 130.324 104.520 1.00 29.86 60 GLU B N 1
ATOM 4741 C CA . GLU B 1 60 ? 57.736 129.306 104.261 1.00 29.81 60 GLU B CA 1
ATOM 4742 C C . GLU B 1 60 ? 57.202 127.908 104.543 1.00 29.59 60 GLU B C 1
ATOM 4743 O O . GLU B 1 60 ? 56.187 127.746 105.210 1.00 29.73 60 GLU B O 1
ATOM 4749 N N . VAL B 1 61 ? 57.894 126.900 104.021 1.00 29.46 61 VAL B N 1
ATOM 4750 C CA . VAL B 1 61 ? 57.550 125.507 104.301 1.00 28.97 61 VAL B CA 1
ATOM 4751 C C . VAL B 1 61 ? 58.760 124.576 104.140 1.00 27.68 61 VAL B C 1
ATOM 4752 O O . VAL B 1 61 ? 59.434 124.636 103.127 1.00 27.07 61 VAL B O 1
ATOM 4756 N N . PRO B 1 62 ? 59.059 123.746 105.160 1.00 27.60 62 PRO B N 1
ATOM 4757 C CA . PRO B 1 62 ? 59.868 122.537 104.958 1.00 27.93 62 PRO B CA 1
ATOM 4758 C C . PRO B 1 62 ? 59.002 121.342 104.574 1.00 28.40 62 PRO B C 1
ATOM 4759 O O . PRO B 1 62 ? 58.004 121.083 105.231 1.00 27.73 62 PRO B O 1
ATOM 4763 N N . ILE B 1 63 ? 59.390 120.620 103.526 1.00 29.42 63 ILE B N 1
ATOM 4764 C CA . ILE B 1 63 ? 58.618 119.477 103.033 1.00 29.80 63 ILE B CA 1
ATOM 4765 C C . ILE B 1 63 ? 59.463 118.212 103.045 1.00 30.70 63 ILE B C 1
ATOM 4766 O O . ILE B 1 63 ? 60.434 118.112 102.293 1.00 31.82 63 ILE B O 1
ATOM 4771 N N . LEU B 1 64 ? 59.087 117.249 103.884 1.00 31.22 64 LEU B N 1
ATOM 4772 C CA . LEU B 1 64 ? 59.676 115.908 103.849 1.00 30.28 64 LEU B CA 1
ATOM 4773 C C . LEU B 1 64 ? 58.864 115.066 102.889 1.00 29.46 64 LEU B C 1
ATOM 4774 O O . LEU B 1 64 ? 57.658 114.940 103.069 1.00 30.78 64 LEU B O 1
ATOM 4779 N N . LEU B 1 65 ? 59.512 114.480 101.889 1.00 28.16 65 LEU B N 1
ATOM 4780 C CA . LEU B 1 65 ? 58.837 113.580 100.951 1.00 27.62 65 LEU B CA 1
ATOM 4781 C C . LEU B 1 65 ? 59.458 112.194 101.023 1.00 26.80 65 LEU B C 1
ATOM 4782 O O . LEU B 1 65 ? 60.662 112.066 101.125 1.00 26.69 65 LEU B O 1
ATOM 4787 N N . ALA B 1 66 ? 58.620 111.162 100.993 1.00 26.93 66 ALA B N 1
ATOM 4788 C CA . ALA B 1 66 ? 59.061 109.757 100.981 1.00 26.19 66 ALA B CA 1
ATOM 4789 C C . ALA B 1 66 ? 58.377 109.058 99.824 1.00 26.52 66 ALA B C 1
ATOM 4790 O O . ALA B 1 66 ? 57.396 108.357 100.037 1.00 25.25 66 ALA B O 1
ATOM 4792 N N . PRO B 1 67 ? 58.883 109.255 98.584 1.00 30.07 67 PRO B N 1
ATOM 4793 C CA . PRO B 1 67 ? 58.312 108.546 97.421 1.00 33.03 67 PRO B CA 1
ATOM 4794 C C . PRO B 1 67 ? 58.418 107.026 97.591 1.00 36.24 67 PRO B C 1
ATOM 4795 O O . PRO B 1 67 ? 59.339 106.548 98.250 1.00 38.14 67 PRO B O 1
ATOM 4799 N N . ALA B 1 68 ? 57.479 106.284 97.015 1.00 39.37 68 ALA B N 1
ATOM 4800 C CA . ALA B 1 68 ? 57.316 104.855 97.327 1.00 41.13 68 ALA B CA 1
ATOM 4801 C C . ALA B 1 68 ? 58.614 104.062 97.218 1.00 42.60 68 ALA B C 1
ATOM 4802 O O . ALA B 1 68 ? 59.054 103.449 98.194 1.00 42.90 68 ALA B O 1
ATOM 4804 N N . GLY B 1 69 ? 59.230 104.099 96.039 1.00 44.24 69 GLY B N 1
ATOM 4805 C CA . GLY B 1 69 ? 60.474 103.362 95.802 1.00 46.76 69 GLY B CA 1
ATOM 4806 C C . GLY B 1 69 ? 61.646 103.872 96.629 1.00 48.90 69 GLY B C 1
ATOM 4807 O O . GLY B 1 69 ? 62.164 103.166 97.496 1.00 47.00 69 GLY B O 1
ATOM 4808 N N . GLY B 1 70 ? 62.009 105.131 96.390 1.00 51.20 70 GLY B N 1
ATOM 4809 C CA . GLY B 1 70 ? 63.322 105.684 96.766 1.00 49.94 70 GLY B CA 1
ATOM 4810 C C . GLY B 1 70 ? 63.518 106.376 98.108 1.00 47.73 70 GLY B C 1
ATOM 4811 O O . GLY B 1 70 ? 62.903 106.007 99.115 1.00 43.56 70 GLY B O 1
ATOM 4812 N N . GLU B 1 71 ? 64.400 107.382 98.096 1.00 47.08 71 GLU B N 1
ATOM 4813 C CA . GLU B 1 71 ? 64.956 107.994 99.315 1.00 46.46 71 GLU B CA 1
ATOM 4814 C C . GLU B 1 71 ? 64.055 109.087 99.916 1.00 44.04 71 GLU B C 1
ATOM 4815 O O . GLU B 1 71 ? 63.474 109.908 99.186 1.00 41.84 71 GLU B O 1
ATOM 4817 N N . VAL B 1 72 ? 63.936 109.067 101.248 1.00 40.75 72 VAL B N 1
ATOM 4818 C CA . VAL B 1 72 ? 63.394 110.192 102.000 1.00 39.94 72 VAL B CA 1
ATOM 4819 C C . VAL B 1 72 ? 64.276 111.400 101.669 1.00 40.18 72 VAL B C 1
ATOM 4820 O O . VAL B 1 72 ? 65.511 111.309 101.685 1.00 38.98 72 VAL B O 1
ATOM 4824 N N . ARG B 1 73 ? 63.625 112.522 101.379 1.00 40.27 73 ARG B N 1
ATOM 4825 C CA . ARG B 1 73 ? 64.288 113.704 100.848 1.00 40.99 73 ARG B CA 1
ATOM 4826 C C . ARG B 1 73 ? 63.648 114.944 101.472 1.00 38.35 73 ARG B C 1
ATOM 4827 O O . ARG B 1 73 ? 62.450 114.949 101.747 1.00 39.54 73 ARG B O 1
ATOM 4835 N N . VAL B 1 74 ? 64.451 115.971 101.740 1.00 36.09 74 VAL B N 1
ATOM 4836 C CA . VAL B 1 74 ? 63.945 117.268 102.228 1.00 34.38 74 VAL B CA 1
ATOM 4837 C C . VAL B 1 74 ? 63.818 118.256 101.056 1.00 33.53 74 VAL B C 1
ATOM 4838 O O . VAL B 1 74 ? 64.710 118.338 100.211 1.00 33.77 74 VAL B O 1
ATOM 4842 N N . LEU B 1 75 ? 62.708 118.992 101.009 1.00 32.04 75 LEU B N 1
ATOM 4843 C CA . LEU B 1 75 ? 62.558 120.130 100.095 1.00 31.30 75 LEU B CA 1
ATOM 4844 C C . LEU B 1 75 ? 62.413 121.407 100.909 1.00 30.10 75 LEU B C 1
ATOM 4845 O O . LEU B 1 75 ? 61.403 121.624 101.574 1.00 30.48 75 LEU B O 1
ATOM 4850 N N . CYS B 1 76 ? 63.435 122.247 100.832 1.00 29.42 76 CYS B N 1
ATOM 4851 C CA . CYS B 1 76 ? 63.548 123.407 101.686 1.00 30.05 76 CYS B CA 1
ATOM 4852 C C . CYS B 1 76 ? 62.921 124.615 101.032 1.00 29.73 76 CYS B C 1
ATOM 4853 O O . CYS B 1 76 ? 63.426 125.123 100.034 1.00 29.86 76 CYS B O 1
ATOM 4856 N N . GLY B 1 77 ? 61.826 125.073 101.623 1.00 29.30 77 GLY B N 1
ATOM 4857 C CA . GLY B 1 77 ? 61.148 126.291 101.198 1.00 29.43 77 GLY B CA 1
ATOM 4858 C C . GLY B 1 77 ? 61.199 127.345 102.279 1.00 29.10 77 GLY B C 1
ATOM 4859 O O . GLY B 1 77 ? 60.287 128.167 102.387 1.00 28.47 77 GLY B O 1
ATOM 4860 N N . GLN B 1 78 ? 62.237 127.280 103.114 1.00 28.91 78 GLN B N 1
ATOM 4861 C CA . GLN B 1 78 ? 62.557 128.349 104.038 1.00 29.14 78 GLN B CA 1
ATOM 4862 C C . GLN B 1 78 ? 63.433 129.329 103.295 1.00 29.34 78 GLN B C 1
ATOM 4863 O O . GLN B 1 78 ? 64.504 128.977 102.799 1.00 28.52 78 GLN B O 1
ATOM 4869 N N . GLY B 1 79 ? 62.969 130.564 103.222 1.00 30.65 79 GLY B N 1
ATOM 4870 C CA . GLY B 1 79 ? 63.716 131.595 102.549 1.00 30.87 79 GLY B CA 1
ATOM 4871 C C . GLY B 1 79 ? 64.802 132.158 103.433 1.00 31.49 79 GLY B C 1
ATOM 4872 O O . GLY B 1 79 ? 64.835 131.924 104.653 1.00 30.90 79 GLY B O 1
ATOM 4873 N N . VAL B 1 80 ? 65.674 132.928 102.790 1.00 31.23 80 VAL B N 1
ATOM 4874 C CA . VAL B 1 80 ? 66.835 133.536 103.427 1.00 30.15 80 VAL B CA 1
ATOM 4875 C C . VAL B 1 80 ? 66.606 135.007 103.766 1.00 31.33 80 VAL B C 1
ATOM 4876 O O . VAL B 1 80 ? 65.675 135.648 103.266 1.00 29.89 80 VAL B O 1
ATOM 4880 N N . ALA B 1 81 ? 67.479 135.530 104.623 1.00 32.60 81 ALA B N 1
ATOM 4881 C CA . ALA B 1 81 ? 67.547 136.962 104.890 1.00 32.20 81 ALA B CA 1
ATOM 4882 C C . ALA B 1 81 ? 67.990 137.670 103.609 1.00 31.76 81 ALA B C 1
ATOM 4883 O O . ALA B 1 81 ? 68.757 137.101 102.816 1.00 30.70 81 ALA B O 1
ATOM 4885 N N . PRO B 1 82 ? 67.506 138.906 103.392 1.00 31.22 82 PRO B N 1
ATOM 4886 C CA . PRO B 1 82 ? 67.920 139.633 102.191 1.00 30.72 82 PRO B CA 1
ATOM 4887 C C . PRO B 1 82 ? 69.389 140.046 102.197 1.00 29.89 82 PRO B C 1
ATOM 4888 O O . PRO B 1 82 ? 70.016 140.119 103.257 1.00 29.39 82 PRO B O 1
ATOM 4892 N N . ALA B 1 83 ? 69.912 140.337 101.009 1.00 29.26 83 ALA B N 1
ATOM 4893 C CA . ALA B 1 83 ? 71.313 140.741 100.826 1.00 28.69 83 ALA B CA 1
ATOM 4894 C C . ALA B 1 83 ? 71.736 141.903 101.749 1.00 28.47 83 ALA B C 1
ATOM 4895 O O . ALA B 1 83 ? 72.840 141.898 102.279 1.00 28.30 83 ALA B O 1
ATOM 4897 N N . GLY B 1 84 ? 70.836 142.867 101.954 1.00 29.43 84 GLY B N 1
ATOM 4898 C CA . GLY B 1 84 ? 71.072 144.017 102.837 1.00 30.19 84 GLY B CA 1
ATOM 4899 C C . GLY B 1 84 ? 70.722 143.851 104.315 1.00 30.38 84 GLY B C 1
ATOM 4900 O O . GLY B 1 84 ? 70.807 144.820 105.074 1.00 31.67 84 GLY B O 1
ATOM 4901 N N . ALA B 1 85 ? 70.354 142.643 104.731 1.00 29.54 85 ALA B N 1
ATOM 4902 C CA . ALA B 1 85 ? 69.868 142.410 106.092 1.00 30.47 85 ALA B CA 1
ATOM 4903 C C . ALA B 1 85 ? 70.982 142.003 107.033 1.00 30.06 85 ALA B C 1
ATOM 4904 O O . ALA B 1 85 ? 71.103 140.837 107.399 1.00 27.88 85 ALA B O 1
ATOM 4906 N N . THR B 1 86 ? 71.778 142.984 107.438 1.00 30.61 86 THR B N 1
ATOM 4907 C CA . THR B 1 86 ? 72.945 142.738 108.274 1.00 31.07 86 THR B CA 1
ATOM 4908 C C . THR B 1 86 ? 72.630 143.121 109.706 1.00 32.18 86 THR B C 1
ATOM 4909 O O . THR B 1 86 ? 71.754 143.965 109.952 1.00 32.84 86 THR B O 1
ATOM 4913 N N . VAL B 1 87 ? 73.356 142.509 110.641 1.00 32.41 87 VAL B N 1
ATOM 4914 C CA . VAL B 1 87 ? 73.275 142.879 112.049 1.00 32.97 87 VAL B CA 1
ATOM 4915 C C . VAL B 1 87 ? 73.546 144.374 112.183 1.00 33.80 87 VAL B C 1
ATOM 4916 O O . VAL B 1 87 ? 72.857 145.057 112.935 1.00 33.35 87 VAL B O 1
ATOM 4920 N N . ALA B 1 88 ? 74.538 144.864 111.438 1.00 34.22 88 ALA B N 1
ATOM 4921 C CA . ALA B 1 88 ? 74.977 146.256 111.535 1.00 34.36 88 ALA B CA 1
ATOM 4922 C C . ALA B 1 88 ? 73.850 147.215 111.150 1.00 34.67 88 ALA B C 1
ATOM 4923 O O . ALA B 1 88 ? 73.543 148.166 111.881 1.00 35.11 88 ALA B O 1
ATOM 4925 N N . HIS B 1 89 ? 73.242 146.945 110.002 1.00 33.69 89 HIS B N 1
ATOM 4926 C CA . HIS B 1 89 ? 72.132 147.747 109.512 1.00 33.54 89 HIS B CA 1
ATOM 4927 C C . HIS B 1 89 ? 70.967 147.829 110.495 1.00 32.01 89 HIS B C 1
ATOM 4928 O O . HIS B 1 89 ? 70.450 148.909 110.750 1.00 33.63 89 HIS B O 1
ATOM 4935 N N . TYR B 1 90 ? 70.555 146.686 111.018 1.00 29.87 90 TYR B N 1
ATOM 4936 C CA . TYR B 1 90 ? 69.455 146.624 111.986 1.00 30.14 90 TYR B CA 1
ATOM 4937 C C . TYR B 1 90 ? 69.880 147.296 113.295 1.00 30.91 90 TYR B C 1
ATOM 4938 O O . TYR B 1 90 ? 69.085 147.998 113.923 1.00 32.29 90 TYR B O 1
ATOM 4947 N N . LYS B 1 91 ? 71.128 147.072 113.704 1.00 32.58 91 LYS B N 1
ATOM 4948 C CA . LYS B 1 91 ? 71.707 147.774 114.861 1.00 34.44 91 LYS B CA 1
ATOM 4949 C C . LYS B 1 91 ? 71.726 149.300 114.657 1.00 33.65 91 LYS B C 1
ATOM 4950 O O . LYS B 1 91 ? 71.595 150.066 115.621 1.00 32.85 91 LYS B O 1
ATOM 4956 N N . GLY B 1 92 ? 71.883 149.719 113.401 1.00 32.46 92 GLY B N 1
ATOM 4957 C CA . GLY B 1 92 ? 71.813 151.129 113.017 1.00 33.37 92 GLY B CA 1
ATOM 4958 C C . GLY B 1 92 ? 70.445 151.796 113.124 1.00 33.22 92 GLY B C 1
ATOM 4959 O O . GLY B 1 92 ? 70.357 153.028 113.114 1.00 33.77 92 GLY B O 1
ATOM 4960 N N . LEU B 1 93 ? 69.390 150.989 113.221 1.00 32.06 93 LEU B N 1
ATOM 4961 C CA . LEU B 1 93 ? 68.039 151.454 113.506 1.00 31.73 93 LEU B CA 1
ATOM 4962 C C . LEU B 1 93 ? 67.707 151.440 115.000 1.00 32.12 93 LEU B C 1
ATOM 4963 O O . LEU B 1 93 ? 66.565 151.683 115.386 1.00 32.65 93 LEU B O 1
ATOM 4968 N N . GLY B 1 94 ? 68.705 151.167 115.834 1.00 33.67 94 GLY B N 1
ATOM 4969 C CA . GLY B 1 94 ? 68.557 151.210 117.291 1.00 34.97 94 GLY B CA 1
ATOM 4970 C C . GLY B 1 94 ? 67.748 150.051 117.826 1.00 35.68 94 GLY B C 1
ATOM 4971 O O . GLY B 1 94 ? 67.052 150.197 118.821 1.00 36.78 94 GLY B O 1
ATOM 4972 N N . LEU B 1 95 ? 67.853 148.906 117.152 1.00 36.54 95 LEU B N 1
ATOM 4973 C CA . LEU B 1 95 ? 67.146 147.681 117.513 1.00 37.12 95 LEU B CA 1
ATOM 4974 C C . LEU B 1 95 ? 68.091 146.712 118.209 1.00 38.17 95 LEU B C 1
ATOM 4975 O O . LEU B 1 95 ? 69.207 146.515 117.746 1.00 38.24 95 LEU B O 1
ATOM 4980 N N . ASP B 1 96 ? 67.648 146.120 119.316 1.00 40.68 96 ASP B N 1
ATOM 4981 C CA . ASP B 1 96 ? 68.406 145.042 119.988 1.00 43.29 96 ASP B CA 1
ATOM 4982 C C . ASP B 1 96 ? 67.951 143.645 119.530 1.00 41.07 96 ASP B C 1
ATOM 4983 O O . ASP B 1 96 ? 68.778 142.734 119.391 1.00 39.62 96 ASP B O 1
ATOM 4988 N N . LEU B 1 97 ? 66.645 143.503 119.290 1.00 38.64 97 LEU B N 1
ATOM 4989 C CA . LEU B 1 97 ? 66.047 142.314 118.667 1.00 37.28 97 LEU B CA 1
ATOM 4990 C C . LEU B 1 97 ? 65.438 142.660 117.323 1.00 36.13 97 LEU B C 1
ATOM 4991 O O . LEU B 1 97 ? 65.021 143.798 117.089 1.00 35.24 97 LEU B O 1
ATOM 4996 N N . VAL B 1 98 ? 65.363 141.668 116.445 1.00 35.71 98 VAL B N 1
ATOM 4997 C CA . VAL B 1 98 ? 64.577 141.811 115.226 1.00 34.93 98 VAL B CA 1
ATOM 4998 C C . VAL B 1 98 ? 63.104 141.952 115.646 1.00 35.44 98 VAL B C 1
ATOM 4999 O O . VAL B 1 98 ? 62.650 141.247 116.556 1.00 37.33 98 VAL B O 1
ATOM 5003 N N . PRO B 1 99 ? 62.361 142.872 115.010 1.00 33.81 99 PRO B N 1
ATOM 5004 C CA . PRO B 1 99 ? 60.960 143.027 115.393 1.00 33.28 99 PRO B CA 1
ATOM 5005 C C . PRO B 1 99 ? 60.099 141.792 115.081 1.00 33.19 99 PRO B C 1
ATOM 5006 O O . PRO B 1 99 ? 60.394 141.039 114.146 1.00 32.92 99 PRO B O 1
ATOM 5010 N N . GLY B 1 100 ? 59.049 141.599 115.873 1.00 32.26 100 GLY B N 1
ATOM 5011 C CA . GLY B 1 100 ? 58.073 140.544 115.630 1.00 31.15 100 GLY B CA 1
ATOM 5012 C C . GLY B 1 100 ? 57.212 140.799 114.406 1.00 30.04 100 GLY B C 1
ATOM 5013 O O . GLY B 1 100 ? 56.654 139.859 113.842 1.00 28.69 100 GLY B O 1
ATOM 5014 N N . THR B 1 101 ? 57.099 142.068 114.008 1.00 29.58 101 THR B N 1
ATOM 5015 C CA . THR B 1 101 ? 56.271 142.483 112.866 1.00 29.88 101 THR B CA 1
ATOM 5016 C C . THR B 1 101 ? 57.024 143.370 111.874 1.00 28.99 101 THR B C 1
ATOM 5017 O O . THR B 1 101 ? 58.149 143.807 112.119 1.00 28.98 101 THR B O 1
ATOM 5021 N N . GLY B 1 102 ? 56.383 143.620 110.742 1.00 28.40 102 GLY B N 1
ATOM 5022 C CA . GLY B 1 102 ? 56.878 144.598 109.788 1.00 28.91 102 GLY B CA 1
ATOM 5023 C C . GLY B 1 102 ? 57.848 143.970 108.805 1.00 28.78 102 GLY B C 1
ATOM 5024 O O . GLY B 1 102 ? 58.266 142.838 109.013 1.00 28.29 102 GLY B O 1
ATOM 5025 N N . PRO B 1 103 ? 58.214 144.711 107.731 1.00 29.22 103 PRO B N 1
ATOM 5026 C CA . PRO B 1 103 ? 59.039 144.226 106.620 1.00 29.37 103 PRO B CA 1
ATOM 5027 C C . PRO B 1 103 ? 60.474 143.869 106.993 1.00 30.14 103 PRO B C 1
ATOM 5028 O O . PRO B 1 103 ? 61.083 143.036 106.312 1.00 31.99 103 PRO B O 1
ATOM 5032 N N . LEU B 1 104 ? 61.018 144.473 108.052 1.00 29.75 104 LEU B N 1
ATOM 5033 C CA . LEU B 1 104 ? 62.347 144.061 108.541 1.00 29.09 104 LEU B CA 1
ATOM 5034 C C . LEU B 1 104 ? 62.391 142.583 108.950 1.00 28.96 104 LEU B C 1
ATOM 5035 O O . LEU B 1 104 ? 63.410 141.932 108.763 1.00 30.80 104 LEU B O 1
ATOM 5040 N N . ALA B 1 105 ? 61.290 142.058 109.483 1.00 28.16 105 ALA B N 1
ATOM 5041 C CA . ALA B 1 105 ? 61.217 140.647 109.898 1.00 27.10 105 ALA B CA 1
ATOM 5042 C C . ALA B 1 105 ? 61.036 139.633 108.755 1.00 25.92 105 ALA B C 1
ATOM 5043 O O . ALA B 1 105 ? 61.200 138.437 108.963 1.00 25.44 105 ALA B O 1
ATOM 5045 N N . ALA B 1 106 ? 60.718 140.105 107.557 1.00 25.92 106 ALA B N 1
ATOM 5046 C CA . ALA B 1 106 ? 60.458 139.229 106.410 1.00 26.10 106 ALA B CA 1
ATOM 5047 C C . ALA B 1 106 ? 61.698 138.564 105.827 1.00 26.46 106 ALA B C 1
ATOM 5048 O O . ALA B 1 106 ? 62.592 139.244 105.311 1.00 27.70 106 ALA B O 1
ATOM 5050 N N . ALA B 1 107 ? 61.739 137.235 105.869 1.00 26.31 107 ALA B N 1
ATOM 5051 C CA . ALA B 1 107 ? 62.662 136.494 104.998 1.00 26.14 107 ALA B CA 1
ATOM 5052 C C . ALA B 1 107 ? 62.150 136.548 103.565 1.00 26.72 107 ALA B C 1
ATOM 5053 O O . ALA B 1 107 ? 61.011 136.953 103.313 1.00 26.98 107 ALA B O 1
ATOM 5055 N N . VAL B 1 108 ? 62.993 136.128 102.629 1.00 27.61 108 VAL B N 1
ATOM 5056 C CA . VAL B 1 108 ? 62.566 135.951 101.240 1.00 27.97 108 VAL B CA 1
ATOM 5057 C C . VAL B 1 108 ? 61.450 134.902 101.274 1.00 28.69 108 VAL B C 1
ATOM 5058 O O . VAL B 1 108 ? 61.625 133.847 101.878 1.00 28.55 108 VAL B O 1
ATOM 5062 N N . PRO B 1 109 ? 60.286 135.204 100.672 1.00 28.74 109 PRO B N 1
ATOM 5063 C CA . PRO B 1 109 ? 59.211 134.206 100.680 1.00 28.74 109 PRO B CA 1
ATOM 5064 C C . PRO B 1 109 ? 59.616 132.892 100.013 1.00 28.07 109 PRO B C 1
ATOM 5065 O O . PRO B 1 109 ? 59.927 132.871 98.822 1.00 28.26 109 PRO B O 1
ATOM 5069 N N . GLY B 1 110 ? 59.612 131.818 100.795 1.00 27.81 110 GLY B N 1
ATOM 5070 C CA . GLY B 1 110 ? 60.116 130.525 100.344 1.00 28.73 110 GLY B CA 1
ATOM 5071 C C . GLY B 1 110 ? 59.083 129.486 99.931 1.00 29.39 110 GLY B C 1
ATOM 5072 O O . GLY B 1 110 ? 59.379 128.595 99.124 1.00 30.06 110 GLY B O 1
ATOM 5073 N N . ALA B 1 111 ? 57.873 129.598 100.473 1.00 28.98 111 ALA B N 1
ATOM 5074 C CA . ALA B 1 111 ? 56.886 128.528 100.372 1.00 27.65 111 ALA B CA 1
ATOM 5075 C C . ALA B 1 111 ? 56.384 128.314 98.957 1.00 26.69 111 ALA B C 1
ATOM 5076 O O . ALA B 1 111 ? 56.221 127.179 98.535 1.00 25.47 111 ALA B O 1
ATOM 5078 N N . PHE B 1 112 ? 56.135 129.392 98.227 1.00 26.09 112 PHE B N 1
ATOM 5079 C CA . PHE B 1 112 ? 55.523 129.255 96.919 1.00 26.91 112 PHE B CA 1
ATOM 5080 C C . PHE B 1 112 ? 56.403 128.445 95.977 1.00 28.03 112 PHE B C 1
ATOM 5081 O O . PHE B 1 112 ? 55.947 127.468 95.377 1.00 29.53 112 PHE B O 1
ATOM 5089 N N . ASP B 1 113 ? 57.658 128.855 95.853 1.00 28.72 113 ASP B N 1
ATOM 5090 C CA . ASP B 1 113 ? 58.599 128.144 94.996 1.00 29.16 113 ASP B CA 1
ATOM 5091 C C . ASP B 1 113 ? 58.745 126.662 95.373 1.00 28.44 113 ASP B C 1
ATOM 5092 O O . ASP B 1 113 ? 58.848 125.809 94.497 1.00 28.59 113 ASP B O 1
ATOM 5097 N N . ALA B 1 114 ? 58.753 126.380 96.670 1.00 27.73 114 ALA B N 1
ATOM 5098 C CA . ALA B 1 114 ? 58.827 125.015 97.174 1.00 27.82 114 ALA B CA 1
ATOM 5099 C C . ALA B 1 114 ? 57.653 124.151 96.737 1.00 28.10 114 ALA B C 1
ATOM 5100 O O . ALA B 1 114 ? 57.841 122.980 96.418 1.00 28.84 114 ALA B O 1
ATOM 5102 N N . TRP B 1 115 ? 56.444 124.712 96.744 1.00 28.46 115 TRP B N 1
ATOM 5103 C CA . TRP B 1 115 ? 55.264 123.971 96.285 1.00 28.29 115 TRP B CA 1
ATOM 5104 C C . TRP B 1 115 ? 55.341 123.757 94.774 1.00 28.97 115 TRP B C 1
ATOM 5105 O O . TRP B 1 115 ? 54.948 122.706 94.282 1.00 29.50 115 TRP B O 1
ATOM 5116 N N . MET B 1 116 ? 55.877 124.741 94.059 1.00 30.25 116 MET B N 1
ATOM 5117 C CA . MET B 1 116 ? 56.019 124.658 92.601 1.00 32.31 116 MET B CA 1
ATOM 5118 C C . MET B 1 116 ? 57.004 123.580 92.185 1.00 33.61 116 MET B C 1
ATOM 5119 O O . MET B 1 116 ? 56.751 122.845 91.229 1.00 32.44 116 MET B O 1
ATOM 5124 N N . LEU B 1 117 ? 58.128 123.506 92.895 1.00 36.13 117 LEU B N 1
ATOM 5125 C CA . LEU B 1 117 ? 59.123 122.458 92.666 1.00 37.24 117 LEU B CA 1
ATOM 5126 C C . LEU B 1 117 ? 58.545 121.084 92.930 1.00 36.34 117 LEU B C 1
ATOM 5127 O O . LEU B 1 117 ? 58.699 120.177 92.113 1.00 37.02 117 LEU B O 1
ATOM 5132 N N . LEU B 1 118 ? 57.895 120.938 94.082 1.00 35.22 118 LEU B N 1
ATOM 5133 C CA . LEU B 1 118 ? 57.227 119.689 94.428 1.00 34.75 118 LEU B CA 1
ATOM 5134 C C . LEU B 1 118 ? 56.262 119.293 93.326 1.00 33.86 118 LEU B C 1
ATOM 5135 O O . LEU B 1 118 ? 56.287 118.161 92.857 1.00 32.89 118 LEU B O 1
ATOM 5140 N N . LEU B 1 119 ? 55.434 120.247 92.913 1.00 33.63 119 LEU B N 1
ATOM 5141 C CA . LEU B 1 119 ? 54.458 120.010 91.862 1.00 34.47 119 LEU B CA 1
ATOM 5142 C C . LEU B 1 119 ? 55.114 119.527 90.584 1.00 34.94 119 LEU B C 1
ATOM 5143 O O . LEU B 1 119 ? 54.645 118.576 89.981 1.00 34.64 119 LEU B O 1
ATOM 5148 N N . ARG B 1 120 ? 56.205 120.169 90.186 1.00 37.02 120 ARG B N 1
ATOM 5149 C CA . ARG B 1 120 ? 56.808 119.900 88.869 1.00 38.66 120 ARG B CA 1
ATOM 5150 C C . ARG B 1 120 ? 57.637 118.603 88.846 1.00 37.45 120 ARG B C 1
ATOM 5151 O O . ARG B 1 120 ? 57.594 117.868 87.858 1.00 37.23 120 ARG B O 1
ATOM 5159 N N . ASP B 1 121 ? 58.338 118.313 89.941 1.00 36.97 121 ASP B N 1
ATOM 5160 C CA . ASP B 1 121 ? 59.210 117.128 90.040 1.00 36.51 121 ASP B CA 1
ATOM 5161 C C . ASP B 1 121 ? 58.454 115.849 90.403 1.00 36.36 121 ASP B C 1
ATOM 5162 O O . ASP B 1 121 ? 58.667 114.808 89.786 1.00 36.67 121 ASP B O 1
ATOM 5167 N N . HIS B 1 122 ? 57.583 115.944 91.404 1.00 36.21 122 HIS B N 1
ATOM 5168 C CA . HIS B 1 122 ? 56.896 114.773 91.987 1.00 35.16 122 HIS B CA 1
ATOM 5169 C C . HIS B 1 122 ? 55.382 114.706 91.778 1.00 35.68 122 HIS B C 1
ATOM 5170 O O . HIS B 1 122 ? 54.758 113.699 92.108 1.00 36.81 122 HIS B O 1
ATOM 5177 N N . GLY B 1 123 ? 54.793 115.765 91.233 1.00 35.51 123 GLY B N 1
ATOM 5178 C CA . GLY B 1 123 ? 53.361 115.791 90.949 1.00 35.40 123 GLY B CA 1
ATOM 5179 C C . GLY B 1 123 ? 53.038 115.281 89.556 1.00 34.07 123 GLY B C 1
ATOM 5180 O O . GLY B 1 123 ? 53.926 115.023 88.756 1.00 34.06 123 GLY B O 1
ATOM 5181 N N . THR B 1 124 ? 51.746 115.141 89.291 1.00 34.32 124 THR B N 1
ATOM 5182 C CA . THR B 1 124 ? 51.209 114.748 87.972 1.00 34.89 124 THR B CA 1
ATOM 5183 C C . THR B 1 124 ? 50.134 115.684 87.406 1.00 35.91 124 THR B C 1
ATOM 5184 O O . THR B 1 124 ? 49.779 115.561 86.223 1.00 36.99 124 THR B O 1
ATOM 5188 N N . LYS B 1 125 ? 49.616 116.601 88.232 1.00 36.04 125 LYS B N 1
ATOM 5189 C CA . LYS B 1 125 ? 48.538 117.507 87.828 1.00 36.47 125 LYS B CA 1
ATOM 5190 C C . LYS B 1 125 ? 49.051 118.908 87.458 1.00 35.84 125 LYS B C 1
ATOM 5191 O O . LYS B 1 125 ? 50.116 119.326 87.930 1.00 35.35 125 LYS B O 1
ATOM 5197 N N . PRO B 1 126 ? 48.308 119.623 86.591 1.00 35.76 126 PRO B N 1
ATOM 5198 C CA . PRO B 1 126 ? 48.623 121.023 86.306 1.00 36.28 126 PRO B CA 1
ATOM 5199 C C . PRO B 1 126 ? 48.250 121.943 87.450 1.00 36.43 126 PRO B C 1
ATOM 5200 O O . PRO B 1 126 ? 47.403 121.596 88.276 1.00 36.61 126 PRO B O 1
ATOM 5204 N N . LEU B 1 127 ? 48.875 123.118 87.461 1.00 37.46 127 LEU B N 1
ATOM 5205 C CA . LEU B 1 127 ? 48.681 124.125 88.513 1.00 37.29 127 LEU B CA 1
ATOM 5206 C C . LEU B 1 127 ? 47.206 124.513 88.655 1.00 36.58 127 LEU B C 1
ATOM 5207 O O . LEU B 1 127 ? 46.690 124.648 89.762 1.00 36.04 127 LEU B O 1
ATOM 5212 N N . ALA B 1 128 ? 46.537 124.677 87.519 1.00 35.88 128 ALA B N 1
ATOM 5213 C CA . ALA B 1 128 ? 45.126 125.073 87.487 1.00 36.59 128 ALA B CA 1
ATOM 5214 C C . ALA B 1 128 ? 44.211 124.137 88.292 1.00 36.20 128 ALA B C 1
ATOM 5215 O O . ALA B 1 128 ? 43.333 124.601 89.033 1.00 33.99 128 ALA B O 1
ATOM 5217 N N . ASP B 1 129 ? 44.433 122.832 88.145 1.00 37.37 129 ASP B N 1
ATOM 5218 C CA . ASP B 1 129 ? 43.588 121.808 88.785 1.00 39.24 129 ASP B CA 1
ATOM 5219 C C . ASP B 1 129 ? 43.923 121.631 90.252 1.00 37.27 129 ASP B C 1
ATOM 5220 O O . ASP B 1 129 ? 43.078 121.214 91.049 1.00 35.99 129 ASP B O 1
ATOM 5225 N N . VAL B 1 130 ? 45.154 121.970 90.601 1.00 36.43 130 VAL B N 1
ATOM 5226 C CA . VAL B 1 130 ? 45.657 121.743 91.932 1.00 37.88 130 VAL B CA 1
ATOM 5227 C C . VAL B 1 130 ? 45.284 122.888 92.866 1.00 38.51 130 VAL B C 1
ATOM 5228 O O . VAL B 1 130 ? 45.066 122.650 94.044 1.00 39.91 130 VAL B O 1
ATOM 5232 N N . LEU B 1 131 ? 45.174 124.115 92.361 1.00 39.55 131 LEU B N 1
ATOM 5233 C CA . LEU B 1 131 ? 44.777 125.231 93.234 1.00 40.95 131 LEU B CA 1
ATOM 5234 C C . LEU B 1 131 ? 43.383 125.838 92.989 1.00 39.39 131 LEU B C 1
ATOM 5235 O O . LEU B 1 131 ? 43.024 126.817 93.642 1.00 37.55 131 LEU B O 1
ATOM 5240 N N . LYS B 1 132 ? 42.583 125.245 92.103 1.00 38.40 132 LYS B N 1
ATOM 5241 C CA . LYS B 1 132 ? 41.178 125.673 91.947 1.00 38.41 132 LYS B CA 1
ATOM 5242 C C . LYS B 1 132 ? 40.362 125.593 93.254 1.00 36.09 132 LYS B C 1
ATOM 5243 O O . LYS B 1 132 ? 39.399 126.331 93.433 1.00 35.22 132 LYS B O 1
ATOM 5249 N N . TYR B 1 133 ? 40.761 124.709 94.161 1.00 34.66 133 TYR B N 1
ATOM 5250 C CA . TYR B 1 133 ? 40.123 124.602 95.478 1.00 33.79 133 TYR B CA 1
ATOM 5251 C C . TYR B 1 133 ? 40.294 125.887 96.286 1.00 31.98 133 TYR B C 1
ATOM 5252 O O . TYR B 1 133 ? 39.313 126.466 96.752 1.00 30.93 133 TYR B O 1
ATOM 5261 N N . ALA B 1 134 ? 41.544 126.324 96.420 1.00 29.88 134 ALA B N 1
ATOM 5262 C CA . ALA B 1 134 ? 41.895 127.569 97.115 1.00 28.98 134 ALA B CA 1
ATOM 5263 C C . ALA B 1 134 ? 41.194 128.790 96.537 1.00 28.52 134 ALA B C 1
ATOM 5264 O O . ALA B 1 134 ? 40.665 129.623 97.285 1.00 27.23 134 ALA B O 1
ATOM 5266 N N . VAL B 1 135 ? 41.198 128.868 95.203 1.00 28.02 135 VAL B N 1
ATOM 5267 C CA . VAL B 1 135 ? 40.557 129.945 94.451 1.00 28.07 135 VAL B CA 1
ATOM 5268 C C . VAL B 1 135 ? 39.074 130.047 94.792 1.00 28.48 135 VAL B C 1
ATOM 5269 O O . VAL B 1 135 ? 38.562 131.132 95.046 1.00 30.17 135 VAL B O 1
ATOM 5273 N N . GLY B 1 136 ? 38.390 128.917 94.768 1.00 29.11 136 GLY B N 1
ATOM 5274 C CA . GLY B 1 136 ? 36.970 128.860 95.111 1.00 30.03 136 GLY B CA 1
ATOM 5275 C C . GLY B 1 136 ? 36.640 129.338 96.516 1.00 30.61 136 GLY B C 1
ATOM 5276 O O . GLY B 1 136 ? 35.685 130.086 96.711 1.00 31.38 136 GLY B O 1
ATOM 5277 N N . TYR B 1 137 ? 37.420 128.906 97.499 1.00 30.77 137 TYR B N 1
ATOM 5278 C CA . TYR B 1 137 ? 37.201 129.341 98.870 1.00 32.22 137 TYR B CA 1
ATOM 5279 C C . TYR B 1 137 ? 37.597 130.795 99.064 1.00 32.99 137 TYR B C 1
ATOM 5280 O O . TYR B 1 137 ? 37.035 131.480 99.911 1.00 33.22 137 TYR B O 1
ATOM 5289 N N . ALA B 1 138 ? 38.556 131.263 98.276 1.00 33.26 138 ALA B N 1
ATOM 5290 C CA . ALA B 1 138 ? 38.942 132.661 98.309 1.00 33.95 138 ALA B CA 1
ATOM 5291 C C . ALA B 1 138 ? 37.851 133.564 97.739 1.00 34.28 138 ALA B C 1
ATOM 5292 O O . ALA B 1 138 ? 37.479 134.546 98.380 1.00 32.92 138 ALA B O 1
ATOM 5294 N N . GLU B 1 139 ? 37.332 133.236 96.553 1.00 35.31 139 GLU B N 1
ATOM 5295 C CA . GLU B 1 139 ? 36.376 134.138 95.896 1.00 36.03 139 GLU B CA 1
ATOM 5296 C C . GLU B 1 139 ? 34.944 133.950 96.379 1.00 34.33 139 GLU B C 1
ATOM 5297 O O . GLU B 1 139 ? 34.263 134.940 96.655 1.00 35.50 139 GLU B O 1
ATOM 5303 N N . HIS B 1 140 ? 34.511 132.697 96.519 1.00 32.79 140 HIS B N 1
ATOM 5304 C CA . HIS B 1 140 ? 33.128 132.371 96.945 1.00 31.01 140 HIS B CA 1
ATOM 5305 C C . HIS B 1 140 ? 32.965 132.201 98.448 1.00 29.62 140 HIS B C 1
ATOM 5306 O O . HIS B 1 140 ? 31.860 132.330 98.963 1.00 29.51 140 HIS B O 1
ATOM 5313 N N . GLY B 1 141 ? 34.047 131.892 99.145 1.00 28.68 141 GLY B N 1
ATOM 5314 C CA . GLY B 1 141 ? 34.057 131.991 100.602 1.00 28.57 141 GLY B CA 1
ATOM 5315 C C . GLY B 1 141 ? 34.056 130.694 101.374 1.00 27.92 141 GLY B C 1
ATOM 5316 O O . GLY B 1 141 ? 33.899 129.609 100.811 1.00 27.51 141 GLY B O 1
ATOM 5317 N N . HIS B 1 142 ? 34.241 130.836 102.681 1.00 27.31 142 HIS B N 1
ATOM 5318 C CA . HIS B 1 142 ? 34.195 129.723 103.608 1.00 27.63 142 HIS B CA 1
ATOM 5319 C C . HIS B 1 142 ? 33.843 130.230 105.007 1.00 27.61 142 HIS B C 1
ATOM 5320 O O . HIS B 1 142 ? 34.106 131.377 105.340 1.00 27.20 142 HIS B O 1
ATOM 5327 N N . ALA B 1 143 ? 33.243 129.358 105.810 1.00 28.05 143 ALA B N 1
ATOM 5328 C CA . ALA B 1 143 ? 32.842 129.694 107.166 1.00 28.05 143 ALA B CA 1
ATOM 5329 C C . ALA B 1 143 ? 34.042 129.535 108.079 1.00 27.97 143 ALA B C 1
ATOM 5330 O O . ALA B 1 143 ? 34.477 128.411 108.328 1.00 29.75 143 ALA B O 1
ATOM 5332 N N . PRO B 1 144 ? 34.584 130.655 108.579 1.00 27.75 144 PRO B N 1
ATOM 5333 C CA . PRO B 1 144 ? 35.826 130.567 109.315 1.00 29.17 144 PRO B CA 1
ATOM 5334 C C . PRO B 1 144 ? 35.656 130.089 110.745 1.00 30.64 144 PRO B C 1
ATOM 5335 O O . PRO B 1 144 ? 34.588 130.198 111.343 1.00 31.23 144 PRO B O 1
ATOM 5339 N N . VAL B 1 145 ? 36.752 129.581 111.269 1.00 32.12 145 VAL B N 1
ATOM 5340 C CA . VAL B 1 145 ? 36.884 129.284 112.670 1.00 33.43 145 VAL B CA 1
ATOM 5341 C C . VAL B 1 145 ? 36.985 130.623 113.393 1.00 34.16 145 VAL B C 1
ATOM 5342 O O . VAL B 1 145 ? 37.510 131.591 112.836 1.00 33.11 145 VAL B O 1
ATOM 5346 N N . GLU B 1 146 ? 36.495 130.661 114.630 1.00 34.99 146 GLU B N 1
ATOM 5347 C CA . GLU B 1 146 ? 36.484 131.904 115.437 1.00 35.80 146 GLU B CA 1
ATOM 5348 C C . GLU B 1 146 ? 37.849 132.592 115.581 1.00 34.52 146 GLU B C 1
ATOM 5349 O O . GLU B 1 146 ? 37.917 133.822 115.590 1.00 34.61 146 GLU B O 1
ATOM 5355 N N . ASN B 1 147 ? 38.921 131.810 115.660 1.00 33.48 147 ASN B N 1
ATOM 5356 C CA . ASN B 1 147 ? 40.285 132.354 115.740 1.00 32.34 147 ASN B CA 1
ATOM 5357 C C . ASN B 1 147 ? 40.703 133.307 114.619 1.00 30.81 147 ASN B C 1
ATOM 5358 O O . ASN B 1 147 ? 41.570 134.145 114.828 1.00 29.97 147 ASN B O 1
ATOM 5363 N N . VAL B 1 148 ? 40.091 133.207 113.447 1.00 29.11 148 VAL B N 1
ATOM 5364 C CA . VAL B 1 148 ? 40.386 134.166 112.392 1.00 28.65 148 VAL B CA 1
ATOM 5365 C C . VAL B 1 148 ? 39.968 135.567 112.835 1.00 28.16 148 VAL B C 1
ATOM 5366 O O . VAL B 1 148 ? 40.800 136.460 112.946 1.00 28.99 148 VAL B O 1
ATOM 5370 N N . GLY B 1 149 ? 38.683 135.739 113.093 1.00 27.89 149 GLY B N 1
ATOM 5371 C CA . GLY B 1 149 ? 38.139 137.044 113.453 1.00 27.91 149 GLY B CA 1
ATOM 5372 C C . GLY B 1 149 ? 38.674 137.556 114.778 1.00 28.15 149 GLY B C 1
ATOM 5373 O O . GLY B 1 149 ? 38.963 138.748 114.909 1.00 28.86 149 GLY B O 1
ATOM 5374 N N . VAL B 1 150 ? 38.811 136.662 115.757 1.00 27.29 150 VAL B N 1
ATOM 5375 C CA . VAL B 1 150 ? 39.386 137.021 117.059 1.00 27.34 150 VAL B CA 1
ATOM 5376 C C . VAL B 1 150 ? 40.819 137.543 116.898 1.00 27.58 150 VAL B C 1
ATOM 5377 O O . VAL B 1 150 ? 41.230 138.478 117.598 1.00 27.37 150 VAL B O 1
ATOM 5381 N N . THR B 1 151 ? 41.568 136.928 115.985 1.00 27.33 151 THR B N 1
ATOM 5382 C CA . THR B 1 151 ? 42.928 137.365 115.672 1.00 27.40 151 THR B CA 1
ATOM 5383 C C . THR B 1 151 ? 42.940 138.767 115.047 1.00 28.17 151 THR B C 1
ATOM 5384 O O . THR B 1 151 ? 43.731 139.634 115.444 1.00 28.58 151 THR B O 1
ATOM 5388 N N . VAL B 1 152 ? 42.085 138.957 114.048 1.00 28.34 152 VAL B N 1
ATOM 5389 C CA . VAL B 1 152 ? 41.877 140.263 113.430 1.00 28.68 152 VAL B CA 1
ATOM 5390 C C . VAL B 1 152 ? 41.534 141.307 114.489 1.00 30.28 152 VAL B C 1
ATOM 5391 O O . VAL B 1 152 ? 42.161 142.363 114.527 1.00 30.95 152 VAL B O 1
ATOM 5395 N N . GLU B 1 153 ? 40.572 141.003 115.358 1.00 32.30 153 GLU B N 1
ATOM 5396 C CA . GLU B 1 153 ? 40.139 141.951 116.404 1.00 34.53 153 GLU B CA 1
ATOM 5397 C C . GLU B 1 153 ? 41.264 142.396 117.331 1.00 36.08 153 GLU B C 1
ATOM 5398 O O . GLU B 1 153 ? 41.284 143.536 117.793 1.00 37.71 153 GLU B O 1
ATOM 5404 N N . THR B 1 154 ? 42.204 141.495 117.582 1.00 36.61 154 THR B N 1
ATOM 5405 C CA . THR B 1 154 ? 43.390 141.786 118.385 1.00 36.73 154 THR B CA 1
ATOM 5406 C C . THR B 1 154 ? 44.280 142.867 117.749 1.00 36.28 154 THR B C 1
ATOM 5407 O O . THR B 1 154 ? 45.046 143.556 118.437 1.00 34.07 154 THR B O 1
ATOM 5411 N N . VAL B 1 155 ? 44.160 143.012 116.436 1.00 34.88 155 VAL B N 1
ATOM 5412 C CA . VAL B 1 155 ? 45.047 143.845 115.664 1.00 35.00 155 VAL B CA 1
ATOM 5413 C C . VAL B 1 155 ? 44.236 144.911 114.899 1.00 35.64 155 VAL B C 1
ATOM 5414 O O . VAL B 1 155 ? 44.639 145.387 113.833 1.00 35.41 155 VAL B O 1
ATOM 5418 N N . ARG B 1 156 ? 43.113 145.318 115.488 1.00 36.28 156 ARG B N 1
ATOM 5419 C CA . ARG B 1 156 ? 42.175 146.239 114.843 1.00 37.25 156 ARG B CA 1
ATOM 5420 C C . ARG B 1 156 ? 42.747 147.645 114.744 1.00 37.34 156 ARG B C 1
ATOM 5421 O O . ARG B 1 156 ? 42.770 148.224 113.656 1.00 37.12 156 ARG B O 1
ATOM 5429 N N . GLU B 1 157 ? 43.189 148.187 115.881 1.00 39.00 157 GLU B N 1
ATOM 5430 C CA . GLU B 1 157 ? 43.780 149.541 115.943 1.00 39.72 157 GLU B CA 1
ATOM 5431 C C . GLU B 1 157 ? 44.856 149.612 114.889 1.00 36.73 157 GLU B C 1
ATOM 5432 O O . GLU B 1 157 ? 44.816 150.469 114.023 1.00 36.82 157 GLU B O 1
ATOM 5438 N N . LEU B 1 158 ? 45.786 148.664 114.948 1.00 33.67 158 LEU B N 1
ATOM 5439 C CA . LEU B 1 158 ? 46.922 148.626 114.035 1.00 32.66 158 LEU B CA 1
ATOM 5440 C C . LEU B 1 158 ? 46.510 148.645 112.560 1.00 33.15 158 LEU B C 1
ATOM 5441 O O . LEU B 1 158 ? 47.140 149.323 111.750 1.00 31.58 158 LEU B O 1
ATOM 5446 N N . PHE B 1 159 ? 45.456 147.902 112.229 1.00 33.14 159 PHE B N 1
ATOM 5447 C CA . PHE B 1 159 ? 44.935 147.824 110.859 1.00 33.36 159 PHE B CA 1
ATOM 5448 C C . PHE B 1 159 ? 44.283 149.116 110.422 1.00 33.34 159 PHE B C 1
ATOM 5449 O O . PHE B 1 159 ? 44.582 149.622 109.352 1.00 33.93 159 PHE B O 1
ATOM 5457 N N . GLU B 1 160 ? 43.360 149.613 111.236 1.00 33.44 160 GLU B N 1
ATOM 5458 C CA . GLU B 1 160 ? 42.587 150.818 110.903 1.00 34.44 160 GLU B CA 1
ATOM 5459 C C . GLU B 1 160 ? 43.471 152.055 110.807 1.00 34.22 160 GLU B C 1
ATOM 5460 O O . GLU B 1 160 ? 43.338 152.869 109.894 1.00 32.75 160 GLU B O 1
ATOM 5466 N N . THR B 1 161 ? 44.390 152.133 111.760 1.00 34.68 161 THR B N 1
ATOM 5467 C CA . THR B 1 161 ? 45.206 153.306 112.045 1.00 34.22 161 THR B CA 1
ATOM 5468 C C . THR B 1 161 ? 46.495 153.360 111.226 1.00 33.09 161 THR B C 1
ATOM 5469 O O . THR B 1 161 ? 47.027 154.433 110.982 1.00 32.86 161 THR B O 1
ATOM 5473 N N . GLU B 1 162 ? 46.976 152.202 110.788 1.00 33.53 162 GLU B N 1
ATOM 5474 C CA . GLU B 1 162 ? 48.374 152.045 110.379 1.00 32.72 162 GLU B CA 1
ATOM 5475 C C . GLU B 1 162 ? 48.449 151.168 109.129 1.00 32.12 162 GLU B C 1
ATOM 5476 O O . GLU B 1 162 ? 48.854 151.648 108.082 1.00 30.17 162 GLU B O 1
ATOM 5482 N N . TRP B 1 163 ? 48.022 149.905 109.231 1.00 33.34 163 TRP B N 1
ATOM 5483 C CA . TRP B 1 163 ? 48.092 148.944 108.104 1.00 33.03 163 TRP B CA 1
ATOM 5484 C C . TRP B 1 163 ? 46.763 148.895 107.362 1.00 32.58 163 TRP B C 1
ATOM 5485 O O . TRP B 1 163 ? 46.049 147.887 107.371 1.00 32.07 163 TRP B O 1
ATOM 5496 N N . THR B 1 164 ? 46.450 149.996 106.692 1.00 32.50 164 THR B N 1
ATOM 5497 C CA . THR B 1 164 ? 45.125 150.185 106.091 1.00 31.45 164 THR B CA 1
ATOM 5498 C C . THR B 1 164 ? 44.829 149.221 104.946 1.00 30.40 164 THR B C 1
ATOM 5499 O O . THR B 1 164 ? 43.665 148.978 104.637 1.00 30.00 164 THR B O 1
ATOM 5503 N N . THR B 1 165 ? 45.868 148.685 104.315 1.00 30.02 165 THR B N 1
ATOM 5504 C CA . THR B 1 165 ? 45.676 147.680 103.270 1.00 30.43 165 THR B CA 1
ATOM 5505 C C . THR B 1 165 ? 45.142 146.371 103.855 1.00 29.72 165 THR B C 1
ATOM 5506 O O . THR B 1 165 ? 44.427 145.637 103.173 1.00 29.77 165 THR B O 1
ATOM 5510 N N . SER B 1 166 ? 45.494 146.097 105.110 1.00 29.06 166 SER B N 1
ATOM 5511 C CA . SER B 1 166 ? 44.946 144.960 105.854 1.00 29.23 166 SER B CA 1
ATOM 5512 C C . SER B 1 166 ? 43.498 145.197 106.276 1.00 28.75 166 SER B C 1
ATOM 5513 O O . SER B 1 166 ? 42.678 144.268 106.234 1.00 28.82 166 SER B O 1
ATOM 5516 N N . ALA B 1 167 ? 43.200 146.424 106.708 1.00 27.57 167 ALA B N 1
ATOM 5517 C CA . ALA B 1 167 ? 41.827 146.827 107.029 1.00 27.26 167 ALA B CA 1
ATOM 5518 C C . ALA B 1 167 ? 40.897 146.640 105.826 1.00 27.26 167 ALA B C 1
ATOM 5519 O O . ALA B 1 167 ? 39.777 146.169 105.982 1.00 25.86 167 ALA B O 1
ATOM 5521 N N . ASP B 1 168 ? 41.385 146.970 104.629 1.00 28.17 168 ASP B N 1
ATOM 5522 C CA . ASP B 1 168 ? 40.617 146.796 103.383 1.00 28.99 168 ASP B CA 1
ATOM 5523 C C . ASP B 1 168 ? 40.142 145.361 103.180 1.00 29.56 168 ASP B C 1
ATOM 5524 O O . ASP B 1 168 ? 39.004 145.134 102.763 1.00 29.41 168 ASP B O 1
ATOM 5529 N N . VAL B 1 169 ? 41.018 144.408 103.495 1.00 30.06 169 VAL B N 1
ATOM 5530 C CA . VAL B 1 169 ? 40.769 142.988 103.272 1.00 29.53 169 VAL B CA 1
ATOM 5531 C C . VAL B 1 169 ? 40.050 142.329 104.461 1.00 28.81 169 VAL B C 1
ATOM 5532 O O . VAL B 1 169 ? 39.096 141.574 104.271 1.00 27.14 169 VAL B O 1
ATOM 5536 N N . TYR B 1 170 ? 40.503 142.627 105.675 1.00 29.18 170 TYR B N 1
ATOM 5537 C CA . TYR B 1 170 ? 40.009 141.953 106.879 1.00 29.96 170 TYR B CA 1
ATOM 5538 C C . TYR B 1 170 ? 38.981 142.734 107.697 1.00 30.83 170 TYR B C 1
ATOM 5539 O O . TYR B 1 170 ? 38.340 142.162 108.568 1.00 31.93 170 TYR B O 1
ATOM 5548 N N . LEU B 1 171 ? 38.820 144.025 107.415 1.00 31.62 171 LEU B N 1
ATOM 5549 C CA . LEU B 1 171 ? 37.796 144.854 108.062 1.00 31.08 171 LEU B CA 1
ATOM 5550 C C . LEU B 1 171 ? 36.993 145.649 107.037 1.00 31.41 171 LEU B C 1
ATOM 5551 O O . LEU B 1 171 ? 36.897 146.870 107.142 1.00 30.47 171 LEU B O 1
ATOM 5556 N N . PRO B 1 172 ? 36.402 144.962 106.040 1.00 32.73 172 PRO B N 1
ATOM 5557 C CA . PRO B 1 172 ? 35.583 145.691 105.070 1.00 32.94 172 PRO B CA 1
ATOM 5558 C C . PRO B 1 172 ? 34.388 146.334 105.776 1.00 33.13 172 PRO B C 1
ATOM 5559 O O . PRO B 1 172 ? 33.629 145.646 106.478 1.00 32.17 172 PRO B O 1
ATOM 5563 N N . GLY B 1 173 ? 34.269 147.653 105.624 1.00 32.61 173 GLY B N 1
ATOM 5564 C CA . GLY B 1 173 ? 33.276 148.455 106.346 1.00 31.97 173 GLY B CA 1
ATOM 5565 C C . GLY B 1 173 ? 33.417 148.390 107.863 1.00 31.64 173 GLY B C 1
ATOM 5566 O O . GLY B 1 173 ? 32.442 148.583 108.580 1.00 31.78 173 GLY B O 1
ATOM 5567 N N . GLY B 1 174 ? 34.626 148.102 108.346 1.00 30.88 174 GLY B N 1
ATOM 5568 C CA . GLY B 1 174 ? 34.893 147.921 109.780 1.00 31.14 174 GLY B CA 1
ATOM 5569 C C . GLY B 1 174 ? 34.542 146.569 110.392 1.00 31.63 174 GLY B C 1
ATOM 5570 O O . GLY B 1 174 ? 34.736 146.363 111.595 1.00 30.97 174 GLY B O 1
ATOM 5571 N N . LYS B 1 175 ? 34.057 145.641 109.567 1.00 31.78 175 LYS B N 1
ATOM 5572 C CA . LYS B 1 175 ? 33.483 144.380 110.037 1.00 32.36 175 LYS B CA 1
ATOM 5573 C C . LYS B 1 175 ? 34.521 143.249 109.964 1.00 32.17 175 LYS B C 1
ATOM 5574 O O . LYS B 1 175 ? 34.958 142.863 108.875 1.00 32.19 175 LYS B O 1
ATOM 5577 N N . ALA B 1 176 ? 34.915 142.734 111.127 1.00 31.24 176 ALA B N 1
ATOM 5578 C CA . ALA B 1 176 ? 35.802 141.567 111.210 1.00 31.93 176 ALA B CA 1
ATOM 5579 C C . ALA B 1 176 ? 35.128 140.262 110.712 1.00 32.50 176 ALA B C 1
ATOM 5580 O O . ALA B 1 176 ? 33.903 140.173 110.675 1.00 32.84 176 ALA B O 1
ATOM 5582 N N . PRO B 1 177 ? 35.925 139.245 110.330 1.00 32.75 177 PRO B N 1
ATOM 5583 C CA . PRO B 1 177 ? 35.355 137.938 110.005 1.00 33.59 177 PRO B CA 1
ATOM 5584 C C . PRO B 1 177 ? 34.525 137.348 111.143 1.00 34.51 177 PRO B C 1
ATOM 5585 O O . PRO B 1 177 ? 34.900 137.471 112.315 1.00 33.08 177 PRO B O 1
ATOM 5589 N N . ARG B 1 178 ? 33.395 136.741 110.782 1.00 37.78 178 ARG B N 1
ATOM 5590 C CA . ARG B 1 178 ? 32.471 136.146 111.758 1.00 40.35 178 ARG B CA 1
ATOM 5591 C C . ARG B 1 178 ? 32.311 134.678 111.406 1.00 35.82 178 ARG B C 1
ATOM 5592 O O . ARG B 1 178 ? 32.128 134.340 110.226 1.00 34.44 178 ARG B O 1
ATOM 5600 N N . PRO B 1 179 ? 32.376 133.798 112.416 1.00 32.61 179 PRO B N 1
ATOM 5601 C CA . PRO B 1 179 ? 32.010 132.428 112.115 1.00 33.02 179 PRO B CA 1
ATOM 5602 C C . PRO B 1 179 ? 30.531 132.322 111.694 1.00 33.32 179 PRO B C 1
ATOM 5603 O O . PRO B 1 179 ? 29.697 133.158 112.063 1.00 30.32 179 PRO B O 1
ATOM 5607 N N . GLY B 1 180 ? 30.238 131.328 110.867 1.00 34.64 180 GLY B N 1
ATOM 5608 C CA . GLY B 1 180 ? 28.900 131.155 110.317 1.00 35.25 180 GLY B CA 1
ATOM 5609 C C . GLY B 1 180 ? 28.591 132.027 109.116 1.00 35.72 180 GLY B C 1
ATOM 5610 O O . GLY B 1 180 ? 27.532 131.883 108.525 1.00 35.30 180 GLY B O 1
ATOM 5611 N N . GLU B 1 181 ? 29.489 132.940 108.758 1.00 38.43 181 GLU B N 1
ATOM 5612 C CA . GLU B 1 181 ? 29.324 133.764 107.560 1.00 41.23 181 GLU B CA 1
ATOM 5613 C C . GLU B 1 181 ? 30.477 133.512 106.605 1.00 39.70 181 GLU B C 1
ATOM 5614 O O . GLU B 1 181 ? 31.592 133.202 107.036 1.00 42.41 181 GLU B O 1
ATOM 5620 N N . LEU B 1 182 ? 30.208 133.650 105.312 1.00 36.46 182 LEU B N 1
ATOM 5621 C CA . LEU B 1 182 ? 31.239 133.465 104.296 1.00 35.49 182 LEU B CA 1
ATOM 5622 C C . LEU B 1 182 ? 32.312 134.562 104.322 1.00 34.48 182 LEU B C 1
ATOM 5623 O O . LEU B 1 182 ? 32.043 135.701 103.953 1.00 32.84 182 LEU B O 1
ATOM 5628 N N . LEU B 1 183 ? 33.517 134.187 104.770 1.00 34.17 183 LEU B N 1
ATOM 5629 C CA . LEU B 1 183 ? 34.732 135.006 104.647 1.00 33.79 183 LEU B CA 1
ATOM 5630 C C . LEU B 1 183 ? 35.348 134.828 103.266 1.00 33.21 183 LEU B C 1
ATOM 5631 O O . LEU B 1 183 ? 35.577 133.706 102.838 1.00 31.60 183 LEU B O 1
ATOM 5636 N N . ARG B 1 184 ? 35.637 135.941 102.597 1.00 34.98 184 ARG B N 1
ATOM 5637 C CA . ARG B 1 184 ? 36.251 135.934 101.266 1.00 36.19 184 ARG B CA 1
ATOM 5638 C C . ARG B 1 184 ? 37.495 136.807 101.235 1.00 34.77 184 ARG B C 1
ATOM 5639 O O . ARG B 1 184 ? 37.721 137.630 102.120 1.00 33.79 184 ARG B O 1
ATOM 5647 N N . ASN B 1 185 ? 38.297 136.575 100.203 1.00 33.96 185 ASN B N 1
ATOM 5648 C CA . ASN B 1 185 ? 39.437 137.403 99.846 1.00 33.10 185 ASN B CA 1
ATOM 5649 C C . ASN B 1 185 ? 39.454 137.443 98.313 1.00 32.60 185 ASN B C 1
ATOM 5650 O O . ASN B 1 185 ? 40.165 136.667 97.666 1.00 31.69 185 ASN B O 1
ATOM 5655 N N . PRO B 1 186 ? 38.643 138.337 97.724 1.00 32.73 186 PRO B N 1
ATOM 5656 C CA . PRO B 1 186 ? 38.592 138.413 96.260 1.00 33.41 186 PRO B CA 1
ATOM 5657 C C . PRO B 1 186 ? 39.913 138.800 95.594 1.00 33.42 186 PRO B C 1
ATOM 5658 O O . PRO B 1 186 ? 40.123 138.465 94.425 1.00 33.26 186 PRO B O 1
ATOM 5662 N N . THR B 1 187 ? 40.788 139.494 96.321 1.00 33.13 187 THR B N 1
ATOM 5663 C CA . THR B 1 187 ? 42.070 139.900 95.762 1.00 32.98 187 THR B CA 1
ATOM 5664 C C . THR B 1 187 ? 43.023 138.703 95.647 1.00 33.33 187 THR B C 1
ATOM 5665 O O . THR B 1 187 ? 43.623 138.492 94.592 1.00 33.84 187 THR B O 1
ATOM 5669 N N . LEU B 1 188 ? 43.155 137.925 96.720 1.00 33.01 188 LEU B N 1
ATOM 5670 C CA . LEU B 1 188 ? 43.954 136.690 96.683 1.00 32.84 188 LEU B CA 1
ATOM 5671 C C . LEU B 1 188 ? 43.442 135.793 95.561 1.00 33.48 188 LEU B C 1
ATOM 5672 O O . LEU B 1 188 ? 44.217 135.276 94.754 1.00 33.25 188 LEU B O 1
ATOM 5677 N N . ALA B 1 189 ? 42.125 135.655 95.488 1.00 33.13 189 ALA B N 1
ATOM 5678 C CA . ALA B 1 189 ? 41.493 134.933 94.388 1.00 34.10 189 ALA B CA 1
ATOM 5679 C C . ALA B 1 189 ? 41.908 135.457 93.006 1.00 33.68 189 ALA B C 1
ATOM 5680 O O . ALA B 1 189 ? 42.279 134.674 92.124 1.00 32.15 189 ALA B O 1
ATOM 5682 N N . ALA B 1 190 ? 41.830 136.778 92.837 1.00 33.59 190 ALA B N 1
ATOM 5683 C CA . ALA B 1 190 ? 42.244 137.458 91.587 1.00 33.43 190 ALA B CA 1
ATOM 5684 C C . ALA B 1 190 ? 43.716 137.216 91.232 1.00 33.02 190 ALA B C 1
ATOM 5685 O O . ALA B 1 190 ? 44.076 137.084 90.052 1.00 32.36 190 ALA B O 1
ATOM 5687 N N . THR B 1 191 ? 44.546 137.153 92.269 1.00 32.63 191 THR B N 1
ATOM 5688 C CA . THR B 1 191 ? 45.984 136.953 92.127 1.00 32.76 191 THR B CA 1
ATOM 5689 C C . THR B 1 191 ? 46.338 135.608 91.486 1.00 31.53 191 THR B C 1
ATOM 5690 O O . THR B 1 191 ? 47.134 135.571 90.550 1.00 30.34 191 THR B O 1
ATOM 5694 N N . TRP B 1 192 ? 45.752 134.519 91.986 1.00 31.03 192 TRP B N 1
ATOM 5695 C CA . TRP B 1 192 ? 46.003 133.182 91.417 1.00 30.64 192 TRP B CA 1
ATOM 5696 C C . TRP B 1 192 ? 45.414 133.034 90.032 1.00 30.89 192 TRP B C 1
ATOM 5697 O O . TRP B 1 192 ? 45.983 132.360 89.184 1.00 30.07 192 TRP B O 1
ATOM 5708 N N . LYS B 1 193 ? 44.265 133.647 89.813 1.00 32.22 193 LYS B N 1
ATOM 5709 C CA . LYS B 1 193 ? 43.646 133.614 88.504 1.00 35.20 193 LYS B CA 1
ATOM 5710 C C . LYS B 1 193 ? 44.532 134.256 87.448 1.00 36.27 193 LYS B C 1
ATOM 5711 O O . LYS B 1 193 ? 44.707 133.703 86.365 1.00 36.45 193 LYS B O 1
ATOM 5717 N N . ARG B 1 194 ? 45.067 135.429 87.775 1.00 37.19 194 ARG B N 1
ATOM 5718 C CA . ARG B 1 194 ? 45.996 136.128 86.899 1.00 38.31 194 ARG B CA 1
ATOM 5719 C C . ARG B 1 194 ? 47.236 135.280 86.663 1.00 36.85 194 ARG B C 1
ATOM 5720 O O . ARG B 1 194 ? 47.666 135.097 85.519 1.00 35.26 194 ARG B O 1
ATOM 5728 N N . LEU B 1 195 ? 47.798 134.773 87.755 1.00 35.97 195 LEU B N 1
ATOM 5729 C CA . LEU B 1 195 ? 48.931 133.849 87.697 1.00 36.72 195 LEU B CA 1
ATOM 5730 C C . LEU B 1 195 ? 48.667 132.769 86.664 1.00 35.95 195 LEU B C 1
ATOM 5731 O O . LEU B 1 195 ? 49.460 132.589 85.747 1.00 36.53 195 LEU B O 1
ATOM 5736 N N . LEU B 1 196 ? 47.544 132.073 86.820 1.00 35.17 196 LEU B N 1
ATOM 5737 C CA . LEU B 1 196 ? 47.164 130.971 85.932 1.00 35.79 196 LEU B CA 1
ATOM 5738 C C . LEU B 1 196 ? 46.932 131.400 84.495 1.00 35.79 196 LEU B C 1
ATOM 5739 O O . LEU B 1 196 ? 47.292 130.680 83.567 1.00 35.99 196 LEU B O 1
ATOM 5744 N N . ALA B 1 197 ? 46.317 132.562 84.319 1.00 35.98 197 ALA B N 1
ATOM 5745 C CA . ALA B 1 197 ? 46.037 133.088 82.987 1.00 37.34 197 ALA B CA 1
ATOM 5746 C C . ALA B 1 197 ? 47.310 133.347 82.167 1.00 38.53 197 ALA B C 1
ATOM 5747 O O . ALA B 1 197 ? 47.377 132.971 80.988 1.00 37.55 197 ALA B O 1
ATOM 5749 N N . GLU B 1 198 ? 48.312 133.973 82.785 1.00 38.77 198 GLU B N 1
ATOM 5750 C CA . GLU B 1 198 ? 49.544 134.316 82.054 1.00 41.16 198 GLU B CA 1
ATOM 5751 C C . GLU B 1 198 ? 50.579 133.182 81.974 1.00 39.74 198 GLU B C 1
ATOM 5752 O O . GLU B 1 198 ? 51.561 133.293 81.256 1.00 40.40 198 GLU B O 1
ATOM 5758 N N . VAL B 1 199 ? 50.325 132.088 82.678 1.00 39.60 199 VAL B N 1
ATOM 5759 C CA . VAL B 1 199 ? 51.174 130.894 82.653 1.00 39.07 199 VAL B CA 1
ATOM 5760 C C . VAL B 1 199 ? 50.596 129.797 81.736 1.00 39.88 199 VAL B C 1
ATOM 5761 O O . VAL B 1 199 ? 51.307 128.873 81.341 1.00 38.87 199 VAL B O 1
ATOM 5765 N N . ALA B 1 200 ? 49.319 129.919 81.380 1.00 39.93 200 ALA B N 1
ATOM 5766 C CA . ALA B 1 200 ? 48.579 128.858 80.694 1.00 40.42 200 ALA B CA 1
ATOM 5767 C C . ALA B 1 200 ? 49.121 128.524 79.303 1.00 39.86 200 ALA B C 1
ATOM 5768 O O . ALA B 1 200 ? 49.187 127.353 78.917 1.00 38.94 200 ALA B O 1
ATOM 5770 N N . GLY B 1 201 ? 49.515 129.549 78.559 1.00 39.30 201 GLY B N 1
ATOM 5771 C CA . GLY B 1 201 ? 50.125 129.340 77.251 1.00 39.60 201 GLY B CA 1
ATOM 5772 C C . GLY B 1 201 ? 51.596 128.957 77.284 1.00 39.86 201 GLY B C 1
ATOM 5773 O O . GLY B 1 201 ? 52.210 128.832 76.229 1.00 40.53 201 GLY B O 1
ATOM 5774 N N . ALA B 1 202 ? 52.165 128.754 78.474 1.00 39.20 202 ALA B N 1
ATOM 5775 C CA . ALA B 1 202 ? 53.605 128.507 78.623 1.00 38.99 202 ALA B CA 1
ATOM 5776 C C . ALA B 1 202 ? 54.116 127.205 77.991 1.00 38.87 202 ALA B C 1
ATOM 5777 O O . ALA B 1 202 ? 55.297 127.116 77.666 1.00 39.54 202 ALA B O 1
ATOM 5779 N N . GLY B 1 203 ? 53.249 126.203 77.837 1.00 38.27 203 GLY B N 1
ATOM 5780 C CA . GLY B 1 203 ? 53.611 124.958 77.141 1.00 38.16 203 GLY B CA 1
ATOM 5781 C C . GLY B 1 203 ? 53.110 123.724 77.856 1.00 37.83 203 GLY B C 1
ATOM 5782 O O . GLY B 1 203 ? 51.968 123.689 78.311 1.00 37.71 203 GLY B O 1
ATOM 5783 N N . ASP B 1 204 ? 53.967 122.709 77.956 1.00 39.74 204 ASP B N 1
ATOM 5784 C CA . ASP B 1 204 ? 53.636 121.489 78.700 1.00 41.05 204 ASP B CA 1
ATOM 5785 C C . ASP B 1 204 ? 53.438 121.746 80.205 1.00 40.11 204 ASP B C 1
ATOM 5786 O O . ASP B 1 204 ? 53.762 122.807 80.729 1.00 39.12 204 ASP B O 1
ATOM 5791 N N . ARG B 1 205 ? 52.895 120.745 80.871 1.00 40.83 205 ARG B N 1
ATOM 5792 C CA . ARG B 1 205 ? 52.594 120.790 82.300 1.00 41.91 205 ARG B CA 1
ATOM 5793 C C . ARG B 1 205 ? 53.688 121.438 83.191 1.00 42.09 205 ARG B C 1
ATOM 5794 O O . ARG B 1 205 ? 53.384 122.328 83.985 1.00 40.89 205 ARG B O 1
ATOM 5802 N N . GLU B 1 206 ? 54.940 121.007 83.045 1.00 43.44 206 GLU B N 1
ATOM 5803 C CA . GLU B 1 206 ? 56.037 121.513 83.918 1.00 45.78 206 GLU B CA 1
ATOM 5804 C C . GLU B 1 206 ? 56.531 122.916 83.517 1.00 44.08 206 GLU B C 1
ATOM 5805 O O . GLU B 1 206 ? 57.005 123.675 84.367 1.00 44.44 206 GLU B O 1
ATOM 5811 N N . ALA B 1 207 ? 56.409 123.257 82.237 1.00 41.51 207 ALA B N 1
ATOM 5812 C CA . ALA B 1 207 ? 56.749 124.599 81.743 1.00 41.04 207 ALA B CA 1
ATOM 5813 C C . ALA B 1 207 ? 55.840 125.682 82.320 1.00 40.62 207 ALA B C 1
ATOM 5814 O O . ALA B 1 207 ? 56.263 126.836 82.463 1.00 40.63 207 ALA B O 1
ATOM 5816 N N . GLN B 1 208 ? 54.593 125.304 82.617 1.00 38.89 208 GLN B N 1
ATOM 5817 C CA . GLN B 1 208 ? 53.616 126.191 83.247 1.00 37.81 208 GLN B CA 1
ATOM 5818 C C . GLN B 1 208 ? 54.016 126.472 84.675 1.00 36.68 208 GLN B C 1
ATOM 5819 O O . GLN B 1 208 ? 54.010 127.614 85.128 1.00 36.91 208 GLN B O 1
ATOM 5825 N N . ILE B 1 209 ? 54.357 125.410 85.383 1.00 35.23 209 ILE B N 1
ATOM 5826 C CA . ILE B 1 209 ? 54.831 125.531 86.744 1.00 36.33 209 ILE B CA 1
ATOM 5827 C C . ILE B 1 209 ? 56.103 126.390 86.766 1.00 37.52 209 ILE B C 1
ATOM 5828 O O . ILE B 1 209 ? 56.198 127.344 87.534 1.00 37.23 209 ILE B O 1
ATOM 5833 N N . GLU B 1 210 ? 57.054 126.071 85.894 1.00 39.10 210 GLU B N 1
ATOM 5834 C CA . GLU B 1 210 ? 58.316 126.811 85.807 1.00 38.94 210 GLU B CA 1
ATOM 5835 C C . GLU B 1 210 ? 58.077 128.297 85.502 1.00 40.08 210 GLU B C 1
ATOM 5836 O O . GLU B 1 210 ? 58.655 129.174 86.153 1.00 42.67 210 GLU B O 1
ATOM 5842 N N . ALA B 1 211 ? 57.211 128.582 84.534 1.00 39.88 211 ALA B N 1
ATOM 5843 C CA . ALA B 1 211 ? 56.815 129.974 84.248 1.00 39.71 211 ALA B CA 1
ATOM 5844 C C . ALA B 1 211 ? 56.138 130.657 85.453 1.00 39.38 211 ALA B C 1
ATOM 5845 O O . ALA B 1 211 ? 56.327 131.848 85.682 1.00 39.82 211 ALA B O 1
ATOM 5847 N N . ALA B 1 212 ? 55.352 129.890 86.203 1.00 39.32 212 ALA B N 1
ATOM 5848 C CA . ALA B 1 212 ? 54.741 130.354 87.453 1.00 39.26 212 ALA B CA 1
ATOM 5849 C C . ALA B 1 212 ? 55.769 130.709 88.526 1.00 39.25 212 ALA B C 1
ATOM 5850 O O . ALA B 1 212 ? 55.579 131.675 89.269 1.00 36.37 212 ALA B O 1
ATOM 5852 N N . ARG B 1 213 ? 56.845 129.927 88.613 1.00 39.95 213 ARG B N 1
ATOM 5853 C CA . ARG B 1 213 ? 57.934 130.238 89.547 1.00 40.83 213 ARG B CA 1
ATOM 5854 C C . ARG B 1 213 ? 58.521 131.630 89.259 1.00 41.20 213 ARG B C 1
ATOM 5855 O O . ARG B 1 213 ? 58.801 132.390 90.191 1.00 41.84 213 ARG B O 1
ATOM 5863 N N . GLU B 1 214 ? 58.670 131.953 87.971 1.00 41.06 214 GLU B N 1
ATOM 5864 C CA . GLU B 1 214 ? 59.214 133.241 87.526 1.00 42.02 214 GLU B CA 1
ATOM 5865 C C . GLU B 1 214 ? 58.254 134.406 87.700 1.00 41.12 214 GLU B C 1
ATOM 5866 O O . GLU B 1 214 ? 58.689 135.522 87.995 1.00 42.84 214 GLU B O 1
ATOM 5872 N N . VAL B 1 215 ? 56.964 134.167 87.491 1.00 39.37 215 VAL B N 1
ATOM 5873 C CA . VAL B 1 215 ? 55.945 135.174 87.807 1.00 38.57 215 VAL B CA 1
ATOM 5874 C C . VAL B 1 215 ? 56.034 135.574 89.286 1.00 36.79 215 VAL B C 1
ATOM 5875 O O . VAL B 1 215 ? 55.910 136.753 89.615 1.00 37.31 215 VAL B O 1
ATOM 5879 N N . TRP B 1 216 ? 56.253 134.599 90.165 1.00 35.32 216 TRP B N 1
ATOM 5880 C CA . TRP B 1 216 ? 56.421 134.887 91.593 1.00 34.46 216 TRP B CA 1
ATOM 5881 C C . TRP B 1 216 ? 57.730 135.632 91.821 1.00 35.64 216 TRP B C 1
ATOM 5882 O O . TRP B 1 216 ? 57.754 136.612 92.558 1.00 36.66 216 TRP B O 1
ATOM 5893 N N . ARG B 1 217 ? 58.797 135.148 91.187 1.00 36.64 217 ARG B N 1
ATOM 5894 C CA . ARG B 1 217 ? 60.168 135.654 91.391 1.00 38.96 217 ARG B CA 1
ATOM 5895 C C . ARG B 1 217 ? 60.494 137.022 90.781 1.00 38.20 217 ARG B C 1
ATOM 5896 O O . ARG B 1 217 ? 61.155 137.837 91.426 1.00 39.22 217 ARG B O 1
ATOM 5904 N N . THR B 1 218 ? 60.066 137.242 89.538 1.00 37.09 218 THR B N 1
ATOM 5905 C CA . THR B 1 218 ? 60.364 138.472 88.779 1.00 36.12 218 THR B CA 1
ATOM 5906 C C . THR B 1 218 ? 59.150 139.150 88.119 1.00 35.51 218 THR B C 1
ATOM 5907 O O . THR B 1 218 ? 59.318 140.117 87.370 1.00 34.46 218 THR B O 1
ATOM 5911 N N . GLY B 1 219 ? 57.942 138.654 88.386 1.00 34.02 219 GLY B N 1
ATOM 5912 C CA . GLY B 1 219 ? 56.739 139.128 87.707 1.00 33.03 219 GLY B CA 1
ATOM 5913 C C . GLY B 1 219 ? 55.947 140.091 88.563 1.00 32.04 219 GLY B C 1
ATOM 5914 O O . GLY B 1 219 ? 56.495 140.750 89.444 1.00 32.75 219 GLY B O 1
ATOM 5915 N N . PHE B 1 220 ? 54.644 140.149 88.317 1.00 31.25 220 PHE B N 1
ATOM 5916 C CA . PHE B 1 220 ? 53.770 141.075 89.026 1.00 31.84 220 PHE B CA 1
ATOM 5917 C C . PHE B 1 220 ? 53.686 140.827 90.531 1.00 31.16 220 PHE B C 1
ATOM 5918 O O . PHE B 1 220 ? 53.392 141.748 91.287 1.00 31.03 220 PHE B O 1
ATOM 5926 N N . ILE B 1 221 ? 53.931 139.596 90.961 1.00 32.17 221 ILE B N 1
ATOM 5927 C CA . ILE B 1 221 ? 53.944 139.279 92.389 1.00 34.01 221 ILE B CA 1
ATOM 5928 C C . ILE B 1 221 ? 55.165 139.904 93.073 1.00 33.83 221 ILE B C 1
ATOM 5929 O O . ILE B 1 221 ? 55.028 140.549 94.111 1.00 32.56 221 ILE B O 1
ATOM 5934 N N . ALA B 1 222 ? 56.342 139.696 92.485 1.00 34.48 222 ALA B N 1
ATOM 5935 C CA . ALA B 1 222 ? 57.606 140.191 93.040 1.00 34.60 222 ALA B CA 1
ATOM 5936 C C . ALA B 1 222 ? 57.635 141.705 93.081 1.00 34.14 222 ALA B C 1
ATOM 5937 O O . ALA B 1 222 ? 58.092 142.299 94.056 1.00 35.68 222 ALA B O 1
ATOM 5939 N N . GLU B 1 223 ? 57.147 142.331 92.018 1.00 32.99 223 GLU B N 1
ATOM 5940 C CA . GLU B 1 223 ? 57.086 143.782 91.980 1.00 34.15 223 GLU B CA 1
ATOM 5941 C C . GLU B 1 223 ? 56.349 144.310 93.196 1.00 31.79 223 GLU B C 1
ATOM 5942 O O . GLU B 1 223 ? 56.869 145.152 93.920 1.00 32.58 223 GLU B O 1
ATOM 5948 N N . ALA B 1 224 ? 55.164 143.767 93.433 1.00 29.73 224 ALA B N 1
ATOM 5949 C CA . ALA B 1 224 ? 54.331 144.183 94.552 1.00 29.73 224 ALA B CA 1
ATOM 5950 C C . ALA B 1 224 ? 54.962 143.934 95.921 1.00 29.21 224 ALA B C 1
ATOM 5951 O O . ALA B 1 224 ? 54.841 144.766 96.821 1.00 29.42 224 ALA B O 1
ATOM 5953 N N . LEU B 1 225 ? 55.629 142.795 96.064 1.00 28.65 225 LEU B N 1
ATOM 5954 C CA . LEU B 1 225 ? 56.215 142.396 97.335 1.00 29.19 225 LEU B CA 1
ATOM 5955 C C . LEU B 1 225 ? 57.294 143.374 97.757 1.00 29.50 225 LEU B C 1
ATOM 5956 O O . LEU B 1 225 ? 57.302 143.849 98.893 1.00 30.46 225 LEU B O 1
ATOM 5961 N N . VAL B 1 226 ? 58.187 143.670 96.817 1.00 30.33 226 VAL B N 1
ATOM 5962 C CA . VAL B 1 226 ? 59.284 144.634 97.002 1.00 30.60 226 VAL B CA 1
ATOM 5963 C C . VAL B 1 226 ? 58.736 146.026 97.285 1.00 29.88 226 VAL B C 1
ATOM 5964 O O . VAL B 1 226 ? 59.150 146.692 98.233 1.00 29.44 226 VAL B O 1
ATOM 5968 N N . ARG B 1 227 ? 57.799 146.445 96.445 1.00 29.64 227 ARG B N 1
ATOM 5969 C CA . ARG B 1 227 ? 57.103 147.717 96.615 1.00 30.31 227 ARG B CA 1
ATOM 5970 C C . ARG B 1 227 ? 56.558 147.864 98.043 1.00 29.52 227 ARG B C 1
ATOM 5971 O O . ARG B 1 227 ? 56.802 148.863 98.701 1.00 28.54 227 ARG B O 1
ATOM 5979 N N . GLN B 1 228 ? 55.851 146.846 98.515 1.00 29.70 228 GLN B N 1
ATOM 5980 C CA . GLN B 1 228 ? 55.326 146.839 99.882 1.00 31.17 228 GLN B CA 1
ATOM 5981 C C . GLN B 1 228 ? 56.436 146.899 100.918 1.00 31.70 228 GLN B C 1
ATOM 5982 O O . GLN B 1 228 ? 56.329 147.621 101.896 1.00 30.16 228 GLN B O 1
ATOM 5988 N N . ALA B 1 229 ? 57.486 146.109 100.702 1.00 34.46 229 ALA B N 1
ATOM 5989 C CA . ALA B 1 229 ? 58.612 146.007 101.636 1.00 36.16 229 ALA B CA 1
ATOM 5990 C C . ALA B 1 229 ? 59.312 147.336 101.856 1.00 37.99 229 ALA B C 1
ATOM 5991 O O . ALA B 1 229 ? 59.741 147.629 102.965 1.00 38.82 229 ALA B O 1
ATOM 5993 N N . ARG B 1 230 ? 59.411 148.127 100.788 1.00 41.08 230 ARG B N 1
ATOM 5994 C CA . ARG B 1 230 ? 60.032 149.458 100.817 1.00 43.63 230 ARG B CA 1
ATOM 5995 C C . ARG B 1 230 ? 59.125 150.619 101.297 1.00 41.74 230 ARG B C 1
ATOM 5996 O O . ARG B 1 230 ? 59.544 151.774 101.282 1.00 41.90 230 ARG B O 1
ATOM 6004 N N . ARG B 1 231 ? 57.894 150.315 101.710 1.00 40.07 231 ARG B N 1
ATOM 6005 C CA . ARG B 1 231 ? 56.996 151.300 102.312 1.00 38.30 231 ARG B CA 1
ATOM 6006 C C . ARG B 1 231 ? 57.206 151.352 103.837 1.00 35.00 231 ARG B C 1
ATOM 6007 O O . ARG B 1 231 ? 57.151 150.312 104.496 1.00 33.67 231 ARG B O 1
ATOM 6015 N N . PRO B 1 232 ? 57.469 152.555 104.394 1.00 32.29 232 PRO B N 1
ATOM 6016 C CA . PRO B 1 232 ? 57.577 152.745 105.843 1.00 31.42 232 PRO B CA 1
ATOM 6017 C C . PRO B 1 232 ? 56.385 152.179 106.615 1.00 29.93 232 PRO B C 1
ATOM 6018 O O . PRO B 1 232 ? 55.269 152.649 106.448 1.00 28.60 232 PRO B O 1
ATOM 6022 N N . THR B 1 233 ? 56.639 151.164 107.438 1.00 28.61 233 THR B N 1
ATOM 6023 C CA . THR B 1 233 ? 55.579 150.400 108.074 1.00 27.53 233 THR B CA 1
ATOM 6024 C C . THR B 1 233 ? 55.800 150.284 109.576 1.00 28.00 233 THR B C 1
ATOM 6025 O O . THR B 1 233 ? 56.865 149.888 110.030 1.00 28.47 233 THR B O 1
ATOM 6029 N N . MET B 1 234 ? 54.769 150.619 110.339 1.00 28.49 234 MET B N 1
ATOM 6030 C CA . MET B 1 234 ? 54.838 150.554 111.783 1.00 28.46 234 MET B CA 1
ATOM 6031 C C . MET B 1 234 ? 55.045 149.121 112.184 1.00 28.40 234 MET B C 1
ATOM 6032 O O . MET B 1 234 ? 54.395 148.230 111.644 1.00 28.71 234 MET B O 1
ATOM 6037 N N . ASP B 1 235 ? 55.923 148.911 113.156 1.00 27.76 235 ASP B N 1
ATOM 6038 C CA . ASP B 1 235 ? 56.166 147.580 113.677 1.00 26.70 235 ASP B CA 1
ATOM 6039 C C . ASP B 1 235 ? 56.205 147.595 115.203 1.00 26.45 235 ASP B C 1
ATOM 6040 O O . ASP B 1 235 ? 55.833 148.584 115.812 1.00 26.30 235 ASP B O 1
ATOM 6045 N N . THR B 1 236 ? 56.640 146.492 115.809 1.00 27.19 236 THR B N 1
ATOM 6046 C CA . THR B 1 236 ? 56.629 146.345 117.263 1.00 27.50 236 THR B CA 1
ATOM 6047 C C . THR B 1 236 ? 57.537 147.329 118.002 1.00 28.00 236 THR B C 1
ATOM 6048 O O . THR B 1 236 ? 57.314 147.574 119.185 1.00 27.43 236 THR B O 1
ATOM 6052 N N . SER B 1 237 ? 58.542 147.884 117.313 1.00 28.80 237 SER B N 1
ATOM 6053 C CA . SER B 1 237 ? 59.424 148.926 117.878 1.00 29.89 237 SER B CA 1
ATOM 6054 C C . SER B 1 237 ? 58.734 150.282 118.180 1.00 30.80 237 SER B C 1
ATOM 6055 O O . SER B 1 237 ? 59.274 151.085 118.932 1.00 31.03 237 SER B O 1
ATOM 6058 N N . GLY B 1 238 ? 57.568 150.532 117.579 1.00 31.78 238 GLY B N 1
ATOM 6059 C CA . GLY B 1 238 ? 56.862 151.819 117.700 1.00 32.16 238 GLY B CA 1
ATOM 6060 C C . GLY B 1 238 ? 57.236 152.848 116.636 1.00 32.33 238 GLY B C 1
ATOM 6061 O O . GLY B 1 238 ? 56.642 153.931 116.583 1.00 32.34 238 GLY B O 1
ATOM 6062 N N . GLU B 1 239 ? 58.202 152.488 115.786 1.00 31.49 239 GLU B N 1
ATOM 6063 C CA . GLU B 1 239 ? 58.747 153.318 114.712 1.00 31.43 239 GLU B CA 1
ATOM 6064 C C . GLU B 1 239 ? 58.340 152.677 113.403 1.00 30.81 239 GLU B C 1
ATOM 6065 O O . GLU B 1 239 ? 58.240 151.455 113.322 1.00 31.76 239 GLU B O 1
ATOM 6071 N N . ARG B 1 240 ? 58.155 153.483 112.366 1.00 31.21 240 ARG B N 1
ATOM 6072 C CA . ARG B 1 240 ? 57.924 152.944 111.020 1.00 32.06 240 ARG B CA 1
ATOM 6073 C C . ARG B 1 240 ? 59.244 152.614 110.333 1.00 31.16 240 ARG B C 1
ATOM 6074 O O . ARG B 1 240 ? 60.058 153.499 110.063 1.00 31.27 240 ARG B O 1
ATOM 6082 N N . HIS B 1 241 ? 59.445 151.329 110.059 1.00 30.49 241 HIS B N 1
ATOM 6083 C CA . HIS B 1 241 ? 60.666 150.840 109.417 1.00 30.19 241 HIS B CA 1
ATOM 6084 C C . HIS B 1 241 ? 60.389 150.355 107.992 1.00 29.91 241 HIS B C 1
ATOM 6085 O O . HIS B 1 241 ? 59.243 150.125 107.599 1.00 29.33 241 HIS B O 1
ATOM 6092 N N . THR B 1 242 ? 61.466 150.222 107.235 1.00 30.30 242 THR B N 1
ATOM 6093 C CA . THR B 1 242 ? 61.420 149.825 105.841 1.00 32.64 242 THR B CA 1
ATOM 6094 C C . THR B 1 242 ? 62.216 148.525 105.677 1.00 33.28 242 THR B C 1
ATOM 6095 O O . THR B 1 242 ? 63.122 148.242 106.456 1.00 35.55 242 THR B O 1
ATOM 6099 N N . GLY B 1 243 ? 61.882 147.741 104.665 1.00 31.96 243 GLY B N 1
ATOM 6100 C CA . GLY B 1 243 ? 62.548 146.463 104.444 1.00 31.66 243 GLY B CA 1
ATOM 6101 C C . GLY B 1 243 ? 63.707 146.626 103.488 1.00 31.06 243 GLY B C 1
ATOM 6102 O O . GLY B 1 243 ? 63.657 147.464 102.585 1.00 31.63 243 GLY B O 1
ATOM 6103 N N . THR B 1 244 ? 64.754 145.832 103.695 1.00 30.57 244 THR B N 1
ATOM 6104 C CA . THR B 1 244 ? 65.916 145.818 102.797 1.00 30.25 244 THR B CA 1
ATOM 6105 C C . THR B 1 244 ? 65.692 144.911 101.585 1.00 30.54 244 THR B C 1
ATOM 6106 O O . THR B 1 244 ? 66.395 145.034 100.593 1.00 32.40 244 THR B O 1
ATOM 6110 N N . LEU B 1 245 ? 64.735 143.992 101.701 1.00 29.78 245 LEU B N 1
ATOM 6111 C CA . LEU B 1 245 ? 64.257 143.124 100.609 1.00 29.82 245 LEU B CA 1
ATOM 6112 C C . LEU B 1 245 ? 64.244 143.854 99.271 1.00 29.25 245 LEU B C 1
ATOM 6113 O O . LEU B 1 245 ? 63.694 144.950 99.180 1.00 30.91 245 LEU B O 1
ATOM 6118 N N . THR B 1 246 ? 64.867 143.267 98.251 1.00 28.12 246 THR B N 1
ATOM 6119 C CA . THR B 1 246 ? 64.982 143.903 96.917 1.00 28.81 246 THR B CA 1
ATOM 6120 C C . THR B 1 246 ? 64.506 142.971 95.818 1.00 28.36 246 THR B C 1
ATOM 6121 O O . THR B 1 246 ? 64.367 141.773 96.035 1.00 29.82 246 THR B O 1
ATOM 6125 N N . ALA B 1 247 ? 64.309 143.522 94.625 1.00 27.89 247 ALA B N 1
ATOM 6126 C CA . ALA B 1 247 ? 63.939 142.732 93.442 1.00 27.82 247 ALA B CA 1
ATOM 6127 C C . ALA B 1 247 ? 64.900 141.583 93.223 1.00 29.67 247 ALA B C 1
ATOM 6128 O O . ALA B 1 247 ? 64.476 140.450 92.992 1.00 31.88 247 ALA B O 1
ATOM 6130 N N . ALA B 1 248 ? 66.194 141.896 93.306 1.00 30.36 248 ALA B N 1
ATOM 6131 C CA . ALA B 1 248 ? 67.277 140.916 93.159 1.00 30.84 248 ALA B CA 1
ATOM 6132 C C . ALA B 1 248 ? 67.239 139.744 94.141 1.00 31.91 248 ALA B C 1
ATOM 6133 O O . ALA B 1 248 ? 67.572 138.623 93.752 1.00 32.50 248 ALA B O 1
ATOM 6135 N N . ASP B 1 249 ? 66.869 139.993 95.400 1.00 32.41 249 ASP B N 1
ATOM 6136 C CA . ASP B 1 249 ? 66.756 138.901 96.379 1.00 32.54 249 ASP B CA 1
ATOM 6137 C C . ASP B 1 249 ? 65.774 137.849 95.880 1.00 33.37 249 ASP B C 1
ATOM 6138 O O . ASP B 1 249 ? 66.069 136.649 95.895 1.00 34.27 249 ASP B O 1
ATOM 6143 N N . LEU B 1 250 ? 64.608 138.314 95.432 1.00 34.29 250 LEU B N 1
ATOM 6144 C CA . LEU B 1 250 ? 63.574 137.417 94.895 1.00 35.01 250 LEU B CA 1
ATOM 6145 C C . LEU B 1 250 ? 64.009 136.716 93.624 1.00 34.93 250 LEU B C 1
ATOM 6146 O O . LEU B 1 250 ? 63.774 135.522 93.493 1.00 37.28 250 LEU B O 1
ATOM 6151 N N . ALA B 1 251 ? 64.646 137.442 92.706 1.00 33.20 251 ALA B N 1
ATOM 6152 C CA . ALA B 1 251 ? 65.105 136.857 91.441 1.00 33.23 251 ALA B CA 1
ATOM 6153 C C . ALA B 1 251 ? 66.116 135.716 91.628 1.00 34.15 251 ALA B C 1
ATOM 6154 O O . ALA B 1 251 ? 66.127 134.747 90.866 1.00 35.96 251 ALA B O 1
ATOM 6156 N N . GLY B 1 252 ? 66.950 135.820 92.651 1.00 34.43 252 GLY B N 1
ATOM 6157 C CA . GLY B 1 252 ? 68.002 134.832 92.882 1.00 34.73 252 GLY B CA 1
ATOM 6158 C C . GLY B 1 252 ? 67.653 133.584 93.675 1.00 34.31 252 GLY B C 1
ATOM 6159 O O . GLY B 1 252 ? 68.390 132.600 93.597 1.00 35.16 252 GLY B O 1
ATOM 6160 N N . TRP B 1 253 ? 66.565 133.610 94.446 1.00 33.07 253 TRP B N 1
ATOM 6161 C CA . TRP B 1 253 ? 66.308 132.537 95.417 1.00 33.03 253 TRP B CA 1
ATOM 6162 C C . TRP B 1 253 ? 65.391 131.446 94.875 1.00 32.23 253 TRP B C 1
ATOM 6163 O O . TRP B 1 253 ? 64.370 131.733 94.269 1.00 33.59 253 TRP B O 1
ATOM 6174 N N . SER B 1 254 ? 65.762 130.198 95.150 1.00 31.83 254 SER B N 1
ATOM 6175 C CA . SER B 1 254 ? 64.998 129.009 94.793 1.00 31.55 254 SER B CA 1
ATOM 6176 C C . SER B 1 254 ? 64.932 128.111 96.001 1.00 31.79 254 SER B C 1
ATOM 6177 O O . SER B 1 254 ? 65.835 128.128 96.842 1.00 32.56 254 SER B O 1
ATOM 6180 N N . ALA B 1 255 ? 63.885 127.291 96.062 1.00 32.20 255 ALA B N 1
ATOM 6181 C CA . ALA B 1 255 ? 63.832 126.193 97.020 1.00 30.84 255 ALA B CA 1
ATOM 6182 C C . ALA B 1 255 ? 64.782 125.124 96.524 1.00 30.38 255 ALA B C 1
ATOM 6183 O O . ALA B 1 255 ? 65.001 124.973 95.315 1.00 28.22 255 ALA B O 1
ATOM 6185 N N . THR B 1 256 ? 65.342 124.395 97.480 1.00 31.69 256 THR B N 1
ATOM 6186 C CA . THR B 1 256 ? 66.420 123.436 97.246 1.00 32.18 256 THR B CA 1
ATOM 6187 C C . THR B 1 256 ? 66.128 122.124 97.961 1.00 33.21 256 THR B C 1
ATOM 6188 O O . THR B 1 256 ? 65.404 122.109 98.963 1.00 34.66 256 THR B O 1
ATOM 6192 N N . TYR B 1 257 ? 66.696 121.031 97.443 1.00 32.82 25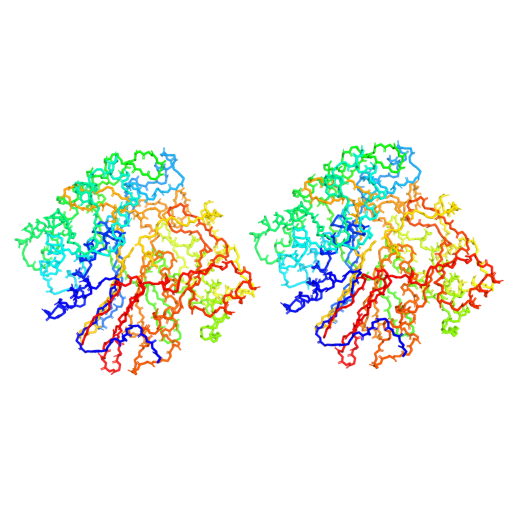7 TYR B N 1
ATOM 6193 C CA . TYR B 1 257 ? 66.563 119.710 98.064 1.00 31.65 257 TYR B CA 1
ATOM 6194 C C . TYR B 1 257 ? 67.751 119.378 98.948 1.00 31.47 257 TYR B C 1
ATOM 6195 O O . TYR B 1 257 ? 68.863 119.830 98.701 1.00 30.86 257 TYR B O 1
ATOM 6204 N N . GLU B 1 258 ? 67.513 118.573 99.975 1.00 31.11 258 GLU B N 1
ATOM 6205 C CA . GLU B 1 258 ? 68.603 118.044 100.775 1.00 31.68 258 GLU B CA 1
ATOM 6206 C C . GLU B 1 258 ? 68.261 116.720 101.423 1.00 31.40 258 GLU B C 1
ATOM 6207 O O . GLU B 1 258 ? 67.115 116.297 101.463 1.00 32.52 258 GLU B O 1
ATOM 6213 N N . ALA B 1 259 ? 69.305 116.055 101.889 1.00 30.37 259 ALA B N 1
ATOM 6214 C CA . ALA B 1 259 ? 69.173 114.862 102.686 1.00 30.17 259 ALA B CA 1
ATOM 6215 C C . ALA B 1 259 ? 68.566 115.269 104.016 1.00 29.84 259 ALA B C 1
ATOM 6216 O O . ALA B 1 259 ? 68.852 116.353 104.521 1.00 29.71 259 ALA B O 1
ATOM 6218 N N . PRO B 1 260 ? 67.731 114.404 104.599 1.00 29.88 260 PRO B N 1
ATOM 6219 C CA . PRO B 1 260 ? 67.246 114.708 105.950 1.00 29.67 260 PRO B CA 1
ATOM 6220 C C . PRO B 1 260 ? 68.311 114.487 107.003 1.00 28.84 260 PRO B C 1
ATOM 6221 O O . PRO B 1 260 ? 69.237 113.735 106.776 1.00 29.17 260 PRO B O 1
ATOM 6225 N N . ALA B 1 261 ? 68.174 115.141 108.147 1.00 28.60 261 ALA B N 1
ATOM 6226 C CA . ALA B 1 261 ? 68.855 114.682 109.349 1.00 27.86 261 ALA B CA 1
ATOM 6227 C C . ALA B 1 261 ? 68.092 113.445 109.776 1.00 27.43 261 ALA B C 1
ATOM 6228 O O . ALA B 1 261 ? 66.869 113.444 109.731 1.00 25.44 261 ALA B O 1
ATOM 6230 N N . THR B 1 262 ? 68.815 112.392 110.154 1.00 28.79 262 THR B N 1
ATOM 6231 C CA . THR B 1 262 ? 68.201 111.130 110.588 1.00 29.28 262 THR B CA 1
ATOM 6232 C C . THR B 1 262 ? 68.867 110.583 111.847 1.00 29.51 262 THR B C 1
ATOM 6233 O O . THR B 1 262 ? 70.029 110.853 112.121 1.00 30.06 262 THR B O 1
ATOM 6237 N N . TYR B 1 263 ? 68.105 109.814 112.605 1.00 30.43 263 TYR B N 1
ATOM 6238 C CA . TYR B 1 263 ? 68.624 109.116 113.764 1.00 31.37 263 TYR B CA 1
ATOM 6239 C C . TYR B 1 263 ? 67.854 107.824 113.932 1.00 30.90 263 TYR B C 1
ATOM 6240 O O . TYR B 1 263 ? 66.622 107.824 113.919 1.00 28.15 263 TYR B O 1
ATOM 6249 N N . ASP B 1 264 ? 68.608 106.737 114.083 1.00 31.86 264 ASP B N 1
ATOM 6250 C CA . ASP B 1 264 ? 68.076 105.408 114.336 1.00 31.51 264 ASP B CA 1
ATOM 6251 C C . ASP B 1 264 ? 67.857 105.225 115.831 1.00 30.83 264 ASP B C 1
ATOM 6252 O O . ASP B 1 264 ? 68.741 105.528 116.632 1.00 29.24 264 ASP B O 1
ATOM 6257 N N . TRP B 1 265 ? 66.665 104.745 116.189 1.00 31.13 265 TRP B N 1
ATOM 6258 C CA . TRP B 1 265 ? 66.297 104.447 117.582 1.00 31.44 265 TRP B CA 1
ATOM 6259 C C . TRP B 1 265 ? 65.308 103.285 117.622 1.00 30.69 265 TRP B C 1
ATOM 6260 O O . TRP B 1 265 ? 64.267 103.327 116.956 1.00 28.31 265 TRP B O 1
ATOM 6271 N N . ASN B 1 266 ? 65.666 102.254 118.393 1.00 30.44 266 ASN B N 1
ATOM 6272 C CA . ASN B 1 266 ? 64.768 101.167 118.776 1.00 29.83 266 ASN B CA 1
ATOM 6273 C C . ASN B 1 266 ? 64.014 100.537 117.595 1.00 29.06 266 ASN B C 1
ATOM 6274 O O . ASN B 1 266 ? 62.824 100.225 117.696 1.00 29.53 266 ASN B O 1
ATOM 6279 N N . GLY B 1 267 ? 64.710 100.375 116.470 1.00 27.95 267 GLY B N 1
ATOM 6280 C CA . GLY B 1 267 ? 64.125 99.781 115.261 1.00 27.75 267 GLY B CA 1
ATOM 6281 C C . GLY B 1 267 ? 63.513 100.775 114.297 1.00 28.67 267 GLY B C 1
ATOM 6282 O O . GLY B 1 267 ? 63.162 100.419 113.166 1.00 27.16 267 GLY B O 1
ATOM 6283 N N . TRP B 1 268 ? 63.380 102.023 114.749 1.00 31.02 268 TRP B N 1
ATOM 6284 C CA . TRP B 1 268 ? 62.868 103.116 113.938 1.00 32.29 268 TRP B CA 1
ATOM 6285 C C . TRP B 1 268 ? 63.979 104.050 113.458 1.00 33.13 268 TRP B C 1
ATOM 6286 O O . TRP B 1 268 ? 65.075 104.079 114.010 1.00 33.08 268 TRP B O 1
ATOM 6297 N N . THR B 1 269 ? 63.660 104.825 112.427 1.00 34.65 269 THR B N 1
ATOM 6298 C CA . THR B 1 269 ? 64.473 105.961 111.990 1.00 35.05 269 THR B CA 1
ATOM 6299 C C . THR B 1 269 ? 63.558 107.177 111.843 1.00 33.56 269 THR B C 1
ATOM 6300 O O . THR B 1 269 ? 62.612 107.144 111.060 1.00 32.81 269 THR B O 1
ATOM 6304 N N . VAL B 1 270 ? 63.850 108.242 112.583 1.00 32.51 270 VAL B N 1
ATOM 6305 C CA . VAL B 1 270 ? 63.121 109.504 112.469 1.00 31.50 270 VAL B CA 1
ATOM 6306 C C . VAL B 1 270 ? 63.860 110.432 111.509 1.00 30.92 270 VAL B C 1
ATOM 6307 O O . VAL B 1 270 ? 65.037 110.707 111.705 1.00 31.73 270 VAL B O 1
ATOM 6311 N N . CYS B 1 271 ? 63.162 110.900 110.476 1.00 30.07 271 CYS B N 1
ATOM 6312 C CA . CYS B 1 271 ? 63.712 111.834 109.495 1.00 30.20 271 CYS B CA 1
ATOM 6313 C C . CYS B 1 271 ? 63.195 113.242 109.714 1.00 29.80 271 CYS B C 1
ATOM 6314 O O . CYS B 1 271 ? 61.989 113.443 109.881 1.00 30.30 271 CYS B O 1
ATOM 6317 N N . LYS B 1 272 ? 64.112 114.210 109.661 1.00 29.21 272 LYS B N 1
ATOM 6318 C CA . LYS B 1 272 ? 63.828 115.620 109.960 1.00 28.26 272 LYS B CA 1
ATOM 6319 C C . LYS B 1 272 ? 64.545 116.532 108.980 1.00 28.63 272 LYS B C 1
ATOM 6320 O O . LYS B 1 272 ? 65.373 116.086 108.188 1.00 27.64 272 LYS B O 1
ATOM 6326 N N . ALA B 1 273 ? 64.220 117.817 109.043 1.00 29.85 273 ALA B N 1
ATOM 6327 C CA . ALA B 1 273 ? 64.956 118.828 108.282 1.00 30.24 273 ALA B CA 1
ATOM 6328 C C . ALA B 1 273 ? 66.283 119.116 108.983 1.00 30.62 273 ALA B C 1
ATOM 6329 O O . ALA B 1 273 ? 66.390 118.945 110.199 1.00 30.09 273 ALA B O 1
ATOM 6331 N N . GLY B 1 274 ? 67.285 119.533 108.201 1.00 31.75 274 GLY B N 1
ATOM 6332 C CA . GLY B 1 274 ? 68.625 119.890 108.707 1.00 32.45 274 GLY B CA 1
ATOM 6333 C C . GLY B 1 274 ? 68.594 121.008 109.745 1.00 33.39 274 GLY B C 1
ATOM 6334 O O . GLY B 1 274 ? 67.566 121.672 109.902 1.00 34.81 274 GLY B O 1
ATOM 6335 N N . PRO B 1 275 ? 69.728 121.259 110.435 1.00 33.51 275 PRO B N 1
ATOM 6336 C CA . PRO B 1 275 ? 69.776 122.120 111.642 1.00 32.94 275 PRO B CA 1
ATOM 6337 C C . PRO B 1 275 ? 69.600 123.625 111.426 1.00 31.76 275 PRO B C 1
ATOM 6338 O O . PRO B 1 275 ? 69.669 124.397 112.395 1.00 31.68 275 PRO B O 1
ATOM 6342 N N . TRP B 1 276 ? 69.380 124.026 110.176 1.00 29.71 276 TRP B N 1
ATOM 6343 C CA . TRP B 1 276 ? 68.732 125.313 109.867 1.00 30.35 276 TRP B CA 1
ATOM 6344 C C . TRP B 1 276 ? 67.258 125.401 110.337 1.00 29.69 276 TRP B C 1
ATOM 6345 O O . TRP B 1 276 ? 66.673 126.498 110.383 1.00 28.92 276 TRP B O 1
ATOM 6356 N N . SER B 1 277 ? 66.661 124.245 110.624 1.00 28.16 277 SER B N 1
ATOM 6357 C CA . SER B 1 277 ? 65.427 124.153 111.391 1.00 27.78 277 SER B CA 1
ATOM 6358 C C . SER B 1 277 ? 65.749 123.711 112.818 1.00 26.74 277 SER B C 1
ATOM 6359 O O . SER B 1 277 ? 66.905 123.467 113.155 1.00 25.49 277 SER B O 1
ATOM 6362 N N . GLN B 1 278 ? 64.721 123.595 113.651 1.00 27.01 278 GLN B N 1
ATOM 6363 C CA . GLN B 1 278 ? 64.879 122.937 114.964 1.00 27.44 278 GLN B CA 1
ATOM 6364 C C . GLN B 1 278 ? 64.768 121.421 114.842 1.00 27.13 278 GLN B C 1
ATOM 6365 O O . GLN B 1 278 ? 64.921 120.723 115.819 1.00 25.41 278 GLN B O 1
ATOM 6371 N N . GLY B 1 279 ? 64.492 120.913 113.644 1.00 28.28 279 GLY B N 1
ATOM 6372 C CA . GLY B 1 279 ? 64.252 119.478 113.415 1.00 29.79 279 GLY B CA 1
ATOM 6373 C C . GLY B 1 279 ? 65.120 118.496 114.182 1.00 30.60 279 GLY B C 1
ATOM 6374 O O . GLY B 1 279 ? 64.613 117.543 114.797 1.00 30.27 279 GLY B O 1
ATOM 6375 N N . PRO B 1 280 ? 66.436 118.726 114.164 1.00 31.23 280 PRO B N 1
ATOM 6376 C CA . PRO B 1 280 ? 67.340 117.874 114.901 1.00 31.29 280 PRO B CA 1
ATOM 6377 C C . PRO B 1 280 ? 67.199 117.828 116.430 1.00 30.97 280 PRO B C 1
ATOM 6378 O O . PRO B 1 280 ? 67.792 116.930 117.021 1.00 33.03 280 PRO B O 1
ATOM 6382 N N . VAL B 1 281 ? 66.455 118.742 117.068 1.00 30.45 281 VAL B N 1
ATOM 6383 C CA . VAL B 1 281 ? 66.231 118.620 118.544 1.00 31.52 281 VAL B CA 1
ATOM 6384 C C . VAL B 1 281 ? 65.401 117.422 118.941 1.00 30.86 281 VAL B C 1
ATOM 6385 O O . VAL B 1 281 ? 65.556 116.925 120.046 1.00 31.22 281 VAL B O 1
ATOM 6389 N N . LEU B 1 282 ? 64.492 116.996 118.074 1.00 30.71 282 LEU B N 1
ATOM 6390 C CA . LEU B 1 282 ? 63.733 115.775 118.312 1.00 31.41 282 LEU B CA 1
ATOM 6391 C C . LEU B 1 282 ? 64.744 114.641 118.404 1.00 30.78 282 LEU B C 1
ATOM 6392 O O . LEU B 1 282 ? 64.812 113.933 119.407 1.00 30.19 282 LEU B O 1
ATOM 6397 N N . LEU B 1 283 ? 65.555 114.546 117.355 1.00 29.88 283 LEU B N 1
ATOM 6398 C CA . LEU B 1 283 ? 66.670 113.612 117.233 1.00 29.02 283 LEU B CA 1
ATOM 6399 C C . LEU B 1 283 ? 67.610 113.611 118.448 1.00 28.76 283 LEU B C 1
ATOM 6400 O O . LEU B 1 283 ? 67.910 112.554 119.001 1.00 28.08 283 LEU B O 1
ATOM 6405 N N . GLN B 1 284 ? 68.058 114.789 118.863 1.00 29.21 284 GLN B N 1
ATOM 6406 C CA . GLN B 1 284 ? 68.882 114.911 120.074 1.00 30.72 284 GLN B CA 1
ATOM 6407 C C . GLN B 1 284 ? 68.200 114.357 121.323 1.00 31.08 284 GLN B C 1
ATOM 6408 O O . GLN B 1 284 ? 68.861 113.779 122.183 1.00 31.81 284 GLN B O 1
ATOM 6414 N N . GLN B 1 285 ? 66.888 114.544 121.425 1.00 32.53 285 GLN B N 1
ATOM 6415 C CA . GLN B 1 285 ? 66.125 114.026 122.572 1.00 33.26 285 GLN B CA 1
ATOM 6416 C C . GLN B 1 285 ? 66.070 112.504 122.596 1.00 33.47 285 GLN B C 1
ATOM 6417 O O . GLN B 1 285 ? 66.114 111.903 123.661 1.00 34.04 285 GLN B O 1
ATOM 6423 N N . LEU B 1 286 ? 65.981 111.907 121.413 1.00 33.67 286 LEU B N 1
ATOM 6424 C CA . LEU B 1 286 ? 65.992 110.454 121.246 1.00 34.58 286 LEU B CA 1
ATOM 6425 C C . LEU B 1 286 ? 67.308 109.852 121.718 1.00 34.68 286 LEU B C 1
ATOM 6426 O O . LEU B 1 286 ? 67.329 108.946 122.556 1.00 34.71 286 LEU B O 1
ATOM 6431 N N . ALA B 1 287 ? 68.394 110.400 121.180 1.00 34.87 287 ALA B N 1
ATOM 6432 C CA . ALA B 1 287 ? 69.763 110.003 121.509 1.00 34.24 287 ALA B CA 1
ATOM 6433 C C . ALA B 1 287 ? 70.126 110.161 122.980 1.00 34.86 287 ALA B C 1
ATOM 6434 O O . ALA B 1 287 ? 71.044 109.503 123.458 1.00 35.27 287 ALA B O 1
ATOM 6436 N N . LEU B 1 288 ? 69.419 111.050 123.670 1.00 36.27 288 LEU B N 1
ATOM 6437 C CA . LEU B 1 288 ? 69.585 111.270 125.107 1.00 38.20 288 LEU B CA 1
ATOM 6438 C C . LEU B 1 288 ? 68.993 110.178 125.967 1.00 37.24 288 LEU B C 1
ATOM 6439 O O . LEU B 1 288 ? 69.392 110.023 127.118 1.00 36.54 288 LEU B O 1
ATOM 6444 N N . LEU B 1 289 ? 68.027 109.448 125.420 1.00 37.64 289 LEU B N 1
ATOM 6445 C CA . LEU B 1 289 ? 67.257 108.478 126.185 1.00 37.36 289 LEU B CA 1
ATOM 6446 C C . LEU B 1 289 ? 68.101 107.256 126.510 1.00 37.96 289 LEU B C 1
ATOM 6447 O O . LEU B 1 289 ? 68.894 106.806 125.665 1.00 36.13 289 LEU B O 1
ATOM 6452 N N . PRO B 1 290 ? 67.944 106.715 127.734 1.00 38.86 290 PRO B N 1
ATOM 6453 C CA . PRO B 1 290 ? 68.593 105.433 128.003 1.00 39.53 290 PRO B CA 1
ATOM 6454 C C . PRO B 1 290 ? 67.941 104.286 127.204 1.00 40.54 290 PRO B C 1
ATOM 6455 O O . PRO B 1 290 ? 66.833 104.446 126.684 1.00 39.20 290 PRO B O 1
ATOM 6459 N N . PRO B 1 291 ? 68.627 103.138 127.084 1.00 43.36 291 PRO B N 1
ATOM 6460 C CA . PRO B 1 291 ? 67.944 101.983 126.468 1.00 44.07 291 PRO B CA 1
ATOM 6461 C C . PRO B 1 291 ? 66.667 101.532 127.230 1.00 44.06 291 PRO B C 1
ATOM 6462 O O . PRO B 1 291 ? 65.672 101.138 126.597 1.00 41.41 291 PRO B O 1
ATOM 6466 N N . GLU B 1 292 ? 66.701 101.651 128.561 1.00 45.23 292 GLU B N 1
ATOM 6467 C CA . GLU B 1 292 ? 65.631 101.194 129.459 1.00 47.05 292 GLU B CA 1
ATOM 6468 C C . GLU B 1 292 ? 64.726 102.335 129.965 1.00 45.56 292 GLU B C 1
ATOM 6469 O O . GLU B 1 292 ? 65.004 102.980 130.989 1.00 44.14 292 GLU B O 1
ATOM 6475 N N . LEU B 1 293 ? 63.629 102.567 129.253 1.00 44.02 293 LEU B N 1
ATOM 6476 C CA . LEU B 1 293 ? 62.730 103.673 129.589 1.00 43.46 293 LEU B CA 1
ATOM 6477 C C . LEU B 1 293 ? 61.856 103.349 130.789 1.00 43.33 293 LEU B C 1
ATOM 6478 O O . LEU B 1 293 ? 61.570 102.173 131.045 1.00 43.38 293 LEU B O 1
ATOM 6483 N N . PRO B 1 294 ? 61.438 104.389 131.537 1.00 42.48 294 PRO B N 1
ATOM 6484 C CA . PRO B 1 294 ? 60.448 104.137 132.577 1.00 43.22 294 PRO B CA 1
ATOM 6485 C C . PRO B 1 294 ? 59.064 103.776 132.000 1.00 43.21 294 PRO B C 1
ATOM 6486 O O . PRO B 1 294 ? 58.864 103.815 130.775 1.00 42.61 294 PRO B O 1
ATOM 6490 N N . GLU B 1 295 ? 58.150 103.395 132.898 1.00 43.06 295 GLU B N 1
ATOM 6491 C CA . GLU B 1 295 ? 56.763 103.049 132.558 1.00 41.57 295 GLU B CA 1
ATOM 6492 C C . GLU B 1 295 ? 56.165 104.208 131.789 1.00 39.79 295 GLU B C 1
ATOM 6493 O O . GLU B 1 295 ? 56.116 105.324 132.303 1.00 38.54 295 GLU B O 1
ATOM 6495 N N . TYR B 1 296 ? 55.755 103.948 130.551 1.00 39.07 296 TYR B N 1
ATOM 6496 C CA . TYR B 1 296 ? 55.086 104.946 129.713 1.00 38.64 296 TYR B CA 1
ATOM 6497 C C . TYR B 1 296 ? 54.002 105.725 130.484 1.00 39.49 296 TYR B C 1
ATOM 6498 O O . TYR B 1 296 ? 53.210 105.150 131.229 1.00 39.21 296 TYR B O 1
ATOM 6507 N N . GLY B 1 297 ? 53.987 107.041 130.296 1.00 40.55 297 GLY B N 1
ATOM 6508 C CA . GLY B 1 297 ? 53.029 107.933 130.952 1.00 39.94 297 GLY B CA 1
ATOM 6509 C C . GLY B 1 297 ? 53.209 108.205 132.436 1.00 41.21 297 GLY B C 1
ATOM 6510 O O . GLY B 1 297 ? 52.450 108.994 133.000 1.00 42.59 297 GLY B O 1
ATOM 6511 N N . SER B 1 298 ? 54.198 107.581 133.079 1.00 41.96 298 SER B N 1
ATOM 6512 C CA . SER B 1 298 ? 54.422 107.768 134.517 1.00 42.16 298 SER B CA 1
ATOM 6513 C C . SER B 1 298 ? 55.135 109.095 134.774 1.00 42.01 298 SER B C 1
ATOM 6514 O O . SER B 1 298 ? 55.615 109.752 133.846 1.00 41.43 298 SER B O 1
ATOM 6517 N N . ALA B 1 299 ? 55.187 109.477 136.045 1.00 40.83 299 ALA B N 1
ATOM 6518 C CA . ALA B 1 299 ? 55.910 110.667 136.482 1.00 39.17 299 ALA B CA 1
ATOM 6519 C C . ALA B 1 299 ? 57.388 110.634 136.054 1.00 40.13 299 ALA B C 1
ATOM 6520 O O . ALA B 1 299 ? 57.911 111.629 135.535 1.00 38.19 299 ALA B O 1
ATOM 6522 N N . ASP B 1 300 ? 58.044 109.488 136.269 1.00 40.13 300 ASP B N 1
ATOM 6523 C CA . ASP B 1 300 ? 59.456 109.300 135.889 1.00 39.68 300 ASP B CA 1
ATOM 6524 C C . ASP B 1 300 ? 59.648 109.469 134.380 1.00 38.15 300 ASP B C 1
ATOM 6525 O O . ASP B 1 300 ? 60.612 110.087 133.937 1.00 37.97 300 ASP B O 1
ATOM 6530 N N . TYR B 1 301 ? 58.712 108.933 133.604 1.00 36.70 301 TYR B N 1
ATOM 6531 C CA . TYR B 1 301 ? 58.748 109.028 132.137 1.00 34.68 301 TYR B CA 1
ATOM 6532 C C . TYR B 1 301 ? 58.660 110.480 131.644 1.00 34.11 301 TYR B C 1
ATOM 6533 O O . TYR B 1 301 ? 59.371 110.878 130.710 1.00 31.92 301 TYR B O 1
ATOM 6542 N N . VAL B 1 302 ? 57.788 111.257 132.281 1.00 33.58 302 VAL B N 1
ATOM 6543 C CA . VAL B 1 302 ? 57.615 112.657 131.944 1.00 34.23 302 VAL B CA 1
ATOM 6544 C C . VAL B 1 302 ? 58.849 113.445 132.353 1.00 35.17 302 VAL B C 1
ATOM 6545 O O . VAL B 1 302 ? 59.477 114.104 131.514 1.00 36.32 302 VAL B O 1
ATOM 6549 N N . HIS B 1 303 ? 59.191 113.359 133.636 1.00 34.88 303 HIS B N 1
ATOM 6550 C CA . HIS B 1 303 ? 60.353 114.054 134.183 1.00 33.33 303 HIS B CA 1
ATOM 6551 C C . HIS B 1 303 ? 61.596 113.855 133.340 1.00 32.09 303 HIS B C 1
ATOM 6552 O O . HIS B 1 303 ? 62.266 114.821 132.977 1.00 30.02 303 HIS B O 1
ATOM 6559 N N . LEU B 1 304 ? 61.907 112.592 133.070 1.00 32.52 304 LEU B N 1
ATOM 6560 C CA . LEU B 1 304 ? 63.022 112.226 132.196 1.00 33.35 304 LEU B CA 1
ATOM 6561 C C . LEU B 1 304 ? 62.968 113.002 130.884 1.00 34.93 304 LEU B C 1
ATOM 6562 O O . LEU B 1 304 ? 63.979 113.567 130.447 1.00 34.41 304 LEU B O 1
ATOM 6567 N N . LEU B 1 305 ? 61.796 112.989 130.254 1.00 36.26 305 LEU B N 1
ATOM 6568 C CA . LEU B 1 305 ? 61.615 113.637 128.945 1.00 37.98 305 LEU B CA 1
ATOM 6569 C C . LEU B 1 305 ? 61.727 115.160 129.005 1.00 37.99 305 LEU B C 1
ATOM 6570 O O . LEU B 1 305 ? 62.233 115.788 128.059 1.00 38.01 305 LEU B O 1
ATOM 6575 N N . VAL B 1 306 ? 61.264 115.740 130.110 1.00 36.70 306 VAL B N 1
ATOM 6576 C CA . VAL B 1 306 ? 61.295 117.196 130.293 1.00 36.74 306 VAL B CA 1
ATOM 6577 C C . VAL B 1 306 ? 62.743 117.689 130.403 1.00 36.33 306 VAL B C 1
ATOM 6578 O O . VAL B 1 306 ? 63.140 118.611 129.697 1.00 35.45 306 VAL B O 1
ATOM 6582 N N . GLU B 1 307 ? 63.521 117.039 131.265 1.00 36.42 307 GLU B N 1
ATOM 6583 C CA . GLU B 1 307 ? 64.928 117.377 131.492 1.00 35.13 307 GLU B CA 1
ATOM 6584 C C . GLU B 1 307 ? 65.803 117.080 130.286 1.00 34.23 307 GLU B C 1
ATOM 6585 O O . GLU B 1 307 ? 66.699 117.849 129.952 1.00 33.63 307 GLU B O 1
ATOM 6591 N N . GLY B 1 308 ? 65.535 115.956 129.644 1.00 33.57 308 GLY B N 1
ATOM 6592 C CA . GLY B 1 308 ? 66.135 115.638 128.358 1.00 33.78 308 GLY B CA 1
ATOM 6593 C C . GLY B 1 308 ? 65.855 116.684 127.296 1.00 33.70 308 GLY B C 1
ATOM 6594 O O . GLY B 1 308 ? 66.740 117.035 126.514 1.00 31.96 308 GLY B O 1
ATOM 6595 N N . CYS B 1 309 ? 64.622 117.186 127.262 1.00 35.22 309 CYS B N 1
ATOM 6596 C CA . CYS B 1 309 ? 64.248 118.220 126.292 1.00 35.10 309 CYS B CA 1
ATOM 6597 C C . CYS B 1 309 ? 65.016 119.531 126.541 1.00 35.40 309 CYS B C 1
ATOM 6598 O O . CYS B 1 309 ? 65.571 120.109 125.603 1.00 35.29 309 CYS B O 1
ATOM 6601 N N . LYS B 1 310 ? 65.053 119.978 127.798 1.00 34.69 310 LYS B N 1
ATOM 6602 C CA . LYS B 1 310 ? 65.842 121.159 128.207 1.00 33.82 310 LYS B CA 1
ATOM 6603 C C . LYS B 1 310 ? 67.279 121.085 127.672 1.00 34.29 310 LYS B C 1
ATOM 6604 O O . LYS B 1 310 ? 67.759 122.009 127.017 1.00 33.95 310 LYS B O 1
ATOM 6610 N N . LEU B 1 311 ? 67.931 119.955 127.925 1.00 35.29 311 LEU B N 1
ATOM 6611 C CA . LEU B 1 311 ? 69.276 119.671 127.409 1.00 35.33 311 LEU B CA 1
ATOM 6612 C C . LEU B 1 311 ? 69.387 119.778 125.880 1.00 33.82 311 LEU B C 1
ATOM 6613 O O . LEU B 1 311 ? 70.317 120.387 125.360 1.00 33.70 311 LEU B O 1
ATOM 6618 N N . ALA B 1 312 ? 68.449 119.174 125.168 1.00 32.97 312 ALA B N 1
ATOM 6619 C CA . ALA B 1 312 ? 68.468 119.204 123.708 1.00 31.96 312 ALA B CA 1
ATOM 6620 C C . ALA B 1 312 ? 68.232 120.611 123.170 1.00 31.75 312 ALA B C 1
ATOM 6621 O O . ALA B 1 312 ? 68.826 120.999 122.170 1.00 29.89 312 ALA B O 1
ATOM 6623 N N . MET B 1 313 ? 67.364 121.365 123.846 1.00 33.05 313 MET B N 1
ATOM 6624 C CA . MET B 1 313 ? 67.050 122.744 123.455 1.00 34.72 313 MET B CA 1
ATOM 6625 C C . MET B 1 313 ? 68.242 123.672 123.661 1.00 34.95 313 MET B C 1
ATOM 6626 O O . MET B 1 313 ? 68.532 124.522 122.813 1.00 35.48 313 MET B O 1
ATOM 6631 N N . ALA B 1 314 ? 68.934 123.490 124.783 1.00 34.61 314 ALA B N 1
ATOM 6632 C CA . ALA B 1 314 ? 70.158 124.234 125.078 1.00 34.55 314 ALA B CA 1
ATOM 6633 C C . ALA B 1 314 ? 71.148 124.080 123.941 1.00 33.60 314 ALA B C 1
ATOM 6634 O O . ALA B 1 314 ? 71.799 125.042 123.536 1.00 33.67 314 ALA B O 1
ATOM 6636 N N . ASP B 1 315 ? 71.228 122.868 123.411 1.00 33.89 315 ASP B N 1
ATOM 6637 C CA . ASP B 1 315 ? 72.062 122.596 122.246 1.00 34.85 315 ASP B CA 1
ATOM 6638 C C . ASP B 1 315 ? 71.547 123.252 120.960 1.00 34.62 315 ASP B C 1
ATOM 6639 O O . ASP B 1 315 ? 72.358 123.645 120.128 1.00 34.12 315 ASP B O 1
ATOM 6644 N N . ARG B 1 316 ? 70.235 123.384 120.763 1.00 35.69 316 ARG B N 1
ATOM 6645 C CA . ARG B 1 316 ? 69.781 124.132 119.567 1.00 36.64 316 ARG B CA 1
ATOM 6646 C C . ARG B 1 316 ? 70.029 125.644 119.652 1.00 36.36 316 ARG B C 1
ATOM 6647 O O . ARG B 1 316 ? 70.411 126.264 118.666 1.00 36.00 316 ARG B O 1
ATOM 6655 N N . GLU B 1 317 ? 69.829 126.234 120.823 1.00 36.04 317 GLU B N 1
ATOM 6656 C CA . GLU B 1 317 ? 70.150 127.643 121.003 1.00 36.31 317 GLU B CA 1
ATOM 6657 C C . GLU B 1 317 ? 71.629 127.883 120.689 1.00 35.34 317 GLU B C 1
ATOM 6658 O O . GLU B 1 317 ? 71.981 128.724 119.859 1.00 33.45 317 GLU B O 1
ATOM 6664 N N . ALA B 1 318 ? 72.471 127.082 121.333 1.00 35.01 318 ALA B N 1
ATOM 6665 C CA . ALA B 1 318 ? 73.920 127.200 121.238 1.00 34.09 318 ALA B CA 1
ATOM 6666 C C . ALA B 1 318 ? 74.480 126.899 119.847 1.00 32.39 318 ALA B C 1
ATOM 6667 O O . ALA B 1 318 ? 75.318 127.640 119.344 1.00 32.49 318 ALA B O 1
ATOM 6669 N N . TRP B 1 319 ? 74.011 125.816 119.237 1.00 31.63 319 TRP B N 1
ATOM 6670 C CA . TRP B 1 319 ? 74.652 125.262 118.038 1.00 31.39 319 TRP B CA 1
ATOM 6671 C C . TRP B 1 319 ? 73.872 125.397 116.738 1.00 31.77 319 TRP B C 1
ATOM 6672 O O . TRP B 1 319 ? 74.474 125.287 115.675 1.00 31.17 319 TRP B O 1
ATOM 6683 N N . TYR B 1 320 ? 72.558 125.629 116.795 1.00 32.03 320 TYR B N 1
ATOM 6684 C CA . TYR B 1 320 ? 71.733 125.527 115.579 1.00 31.36 320 TYR B CA 1
ATOM 6685 C C . TYR B 1 320 ? 71.619 126.861 114.859 1.00 31.46 320 TYR B C 1
ATOM 6686 O O . TYR B 1 320 ? 71.580 127.925 115.480 1.00 33.07 320 TYR B O 1
ATOM 6695 N N . GLY B 1 321 ? 71.544 126.779 113.537 1.00 30.88 321 GLY B N 1
ATOM 6696 C CA . GLY B 1 321 ? 71.386 127.949 112.685 1.00 30.05 321 GLY B CA 1
ATOM 6697 C C . GLY B 1 321 ? 71.890 127.670 111.284 1.00 29.49 321 GLY B C 1
ATOM 6698 O O . GLY B 1 321 ? 72.236 126.537 110.959 1.00 29.61 321 GLY B O 1
ATOM 6699 N N . ASP B 1 322 ? 71.927 128.714 110.461 1.00 29.38 322 ASP B N 1
ATOM 6700 C CA . ASP B 1 322 ? 72.449 128.637 109.087 1.00 29.55 322 ASP B CA 1
ATOM 6701 C C . ASP B 1 322 ? 73.624 129.588 108.801 1.00 30.35 322 ASP B C 1
ATOM 6702 O O . ASP B 1 322 ? 74.096 129.650 107.650 1.00 30.37 322 ASP B O 1
ATOM 6707 N N . ALA B 1 323 ? 74.095 130.316 109.821 1.00 28.94 323 ALA B N 1
ATOM 6708 C CA . ALA B 1 323 ? 75.258 131.202 109.668 1.00 29.59 323 ALA B CA 1
ATOM 6709 C C . ALA B 1 323 ? 76.607 130.544 110.047 1.00 30.03 323 ALA B C 1
ATOM 6710 O O . ALA B 1 323 ? 77.632 131.224 110.088 1.00 31.12 323 ALA B O 1
ATOM 6712 N N . ALA B 1 324 ? 76.609 129.238 110.313 1.00 30.33 324 ALA B N 1
ATOM 6713 C CA . ALA B 1 324 ? 77.832 128.490 110.649 1.00 30.70 324 ALA B CA 1
ATOM 6714 C C . ALA B 1 324 ? 77.581 126.986 110.564 1.00 31.45 324 ALA B C 1
ATOM 6715 O O . ALA B 1 324 ? 76.436 126.542 110.652 1.00 32.03 324 ALA B O 1
ATOM 6717 N N . GLU B 1 325 ? 78.655 126.214 110.396 1.00 32.01 325 GLU B N 1
ATOM 6718 C CA . GLU B 1 325 ? 78.590 124.751 110.386 1.00 31.07 325 GLU B CA 1
ATOM 6719 C C . GLU B 1 325 ? 78.128 124.241 111.757 1.00 31.61 325 GLU B C 1
ATOM 6720 O O . GLU B 1 325 ? 78.537 124.768 112.799 1.00 30.33 325 GLU B O 1
ATOM 6722 N N . VAL B 1 326 ? 77.251 123.235 111.737 1.00 32.55 326 VAL B N 1
ATOM 6723 C CA . VAL B 1 326 ? 76.640 122.675 112.951 1.00 32.65 326 VAL B CA 1
ATOM 6724 C C . VAL B 1 326 ? 77.223 121.289 113.201 1.00 32.63 326 VAL B C 1
ATOM 6725 O O . VAL B 1 326 ? 77.225 120.468 112.291 1.00 32.91 326 VAL B O 1
ATOM 6729 N N . PRO B 1 327 ? 77.702 121.016 114.431 1.00 33.67 327 PRO B N 1
ATOM 6730 C CA . PRO B 1 327 ? 78.345 119.738 114.699 1.00 35.19 327 PRO B CA 1
ATOM 6731 C C . PRO B 1 327 ? 77.309 118.663 115.034 1.00 37.24 327 PRO B C 1
ATOM 6732 O O . PRO B 1 327 ? 77.199 118.216 116.184 1.00 36.12 327 PRO B O 1
ATOM 6736 N N . LEU B 1 328 ? 76.578 118.232 114.011 1.00 39.15 328 LEU B N 1
ATOM 6737 C CA . LEU B 1 328 ? 75.400 117.385 114.206 1.00 41.03 328 LEU B CA 1
ATOM 6738 C C . LEU B 1 328 ? 75.733 115.940 114.594 1.00 40.55 328 LEU B C 1
ATOM 6739 O O . LEU B 1 328 ? 75.170 115.408 115.555 1.00 40.80 328 LEU B O 1
ATOM 6744 N N . ASP B 1 329 ? 76.632 115.318 113.833 1.00 40.48 329 ASP B N 1
ATOM 6745 C CA . ASP B 1 329 ? 77.118 113.954 114.124 1.00 40.27 329 ASP B CA 1
ATOM 6746 C C . ASP B 1 329 ? 77.541 113.810 115.580 1.00 40.28 329 ASP B C 1
ATOM 6747 O O . ASP B 1 329 ? 77.149 112.867 116.258 1.00 40.31 329 ASP B O 1
ATOM 6752 N N . GLU B 1 330 ? 78.331 114.771 116.047 1.00 40.90 330 GLU B N 1
ATOM 6753 C CA . GLU B 1 330 ? 78.836 114.781 117.423 1.00 42.13 330 GLU B CA 1
ATOM 6754 C C . GLU B 1 330 ? 77.718 114.950 118.460 1.00 40.17 330 GLU B C 1
ATOM 6755 O O . GLU B 1 330 ? 77.748 114.309 119.517 1.00 37.20 330 GLU B O 1
ATOM 6761 N N . LEU B 1 331 ? 76.742 115.806 118.143 1.00 38.69 331 LEU B N 1
ATOM 6762 C CA . LEU B 1 331 ? 75.551 116.029 118.991 1.00 37.05 331 LEU B CA 1
ATOM 6763 C C . LEU B 1 331 ? 74.637 114.786 119.091 1.00 36.45 331 LEU B C 1
ATOM 6764 O O . LEU B 1 331 ? 73.929 114.612 120.087 1.00 35.45 331 LEU B O 1
ATOM 6769 N N . LEU B 1 332 ? 74.668 113.950 118.046 1.00 36.57 332 LEU B N 1
ATOM 6770 C CA . LEU B 1 332 ? 73.934 112.661 117.954 1.00 35.87 332 LEU B CA 1
ATOM 6771 C C . LEU B 1 332 ? 74.784 111.394 118.219 1.00 35.95 332 LEU B C 1
ATOM 6772 O O . LEU B 1 332 ? 74.263 110.275 118.213 1.00 37.55 332 LEU B O 1
ATOM 6777 N N . SER B 1 333 ? 76.082 111.574 118.448 1.00 36.17 333 SER B N 1
ATOM 6778 C CA . SER B 1 333 ? 76.987 110.479 118.789 1.00 34.91 333 SER B CA 1
ATOM 6779 C C . SER B 1 333 ? 76.655 109.930 120.170 1.00 35.51 333 SER B C 1
ATOM 6780 O O . SER B 1 333 ? 76.100 110.632 121.020 1.00 33.32 333 SER B O 1
ATOM 6783 N N . ALA B 1 334 ? 77.037 108.680 120.393 1.00 36.27 334 ALA B N 1
ATOM 6784 C CA . ALA B 1 334 ? 76.767 108.005 121.651 1.00 37.33 334 ALA B CA 1
ATOM 6785 C C . ALA B 1 334 ? 77.693 108.484 122.783 1.00 37.81 334 ALA B C 1
ATOM 6786 O O . ALA B 1 334 ? 77.252 108.584 123.929 1.00 38.96 334 ALA B O 1
ATOM 6788 N N . GLU B 1 335 ? 78.959 108.778 122.458 1.00 37.71 335 GLU B N 1
ATOM 6789 C CA . GLU B 1 335 ? 79.949 109.298 123.429 1.00 36.73 335 GLU B CA 1
ATOM 6790 C C . GLU B 1 335 ? 79.466 110.591 124.075 1.00 35.87 335 GLU B C 1
ATOM 6791 O O . GLU B 1 335 ? 79.500 110.749 125.299 1.00 34.76 335 GLU B O 1
ATOM 6793 N N . TYR B 1 336 ? 78.997 111.496 123.221 1.00 35.93 336 TYR B N 1
ATOM 6794 C CA . TYR B 1 336 ? 78.483 112.800 123.627 1.00 36.38 336 TYR B CA 1
ATOM 6795 C C . TYR B 1 336 ? 77.241 112.670 124.506 1.00 37.38 336 TYR B C 1
ATOM 6796 O O . TYR B 1 336 ? 77.190 113.209 125.621 1.00 37.26 336 TYR B O 1
ATOM 6805 N N . ASN B 1 337 ? 76.253 111.939 123.993 1.00 37.17 337 ASN B N 1
ATOM 6806 C CA . ASN B 1 337 ? 74.974 111.759 124.677 1.00 36.31 337 ASN B CA 1
ATOM 6807 C C . ASN B 1 337 ? 75.111 110.927 125.965 1.00 36.91 337 ASN B C 1
ATOM 6808 O O . ASN B 1 337 ? 74.367 111.150 126.929 1.00 36.55 337 ASN B O 1
ATOM 6813 N N . ALA B 1 338 ? 76.075 109.998 125.981 1.00 37.98 338 ALA B N 1
ATOM 6814 C CA . ALA B 1 338 ? 76.391 109.204 127.182 1.00 39.32 338 ALA B CA 1
ATOM 6815 C C . ALA B 1 338 ? 76.784 110.124 128.332 1.00 40.12 338 ALA B C 1
ATOM 6816 O O . ALA B 1 338 ? 76.346 109.939 129.471 1.00 40.45 338 ALA B O 1
ATOM 6818 N N . GLY B 1 339 ? 77.593 111.128 128.012 1.00 41.79 339 GLY B N 1
ATOM 6819 C CA . GLY B 1 339 ? 77.957 112.167 128.974 1.00 43.49 339 GLY B CA 1
ATOM 6820 C C . GLY B 1 339 ? 76.800 113.070 129.371 1.00 42.42 339 GLY B C 1
ATOM 6821 O O . GLY B 1 339 ? 76.622 113.384 130.559 1.00 43.56 339 GLY B O 1
ATOM 6822 N N . ARG B 1 340 ? 76.004 113.468 128.381 1.00 40.23 340 ARG B N 1
ATOM 6823 C CA . ARG B 1 340 ? 74.871 114.371 128.613 1.00 39.45 340 ARG B CA 1
ATOM 6824 C C . ARG B 1 340 ? 73.730 113.829 129.474 1.00 37.41 340 ARG B C 1
ATOM 6825 O O . ARG B 1 340 ? 73.228 114.555 130.324 1.00 35.69 340 ARG B O 1
ATOM 6833 N N . ARG B 1 341 ? 73.317 112.578 129.271 1.00 36.58 341 ARG B N 1
ATOM 6834 C CA . ARG B 1 341 ? 72.208 112.011 130.067 1.00 37.05 341 ARG B CA 1
ATOM 6835 C C . ARG B 1 341 ? 72.521 111.880 131.567 1.00 37.70 341 ARG B C 1
ATOM 6836 O O . ARG B 1 341 ? 71.604 111.781 132.387 1.00 37.57 341 ARG B O 1
ATOM 6844 N N . GLU B 1 342 ? 73.805 111.885 131.921 1.00 38.40 342 GLU B N 1
ATOM 6845 C CA . GLU B 1 342 ? 74.214 112.001 133.317 1.00 40.37 342 GLU B CA 1
ATOM 6846 C C . GLU B 1 342 ? 73.715 113.319 133.958 1.00 41.23 342 GLU B C 1
ATOM 6847 O O . GLU B 1 342 ? 73.439 113.365 135.163 1.00 41.43 342 GLU B O 1
ATOM 6849 N N . LEU B 1 343 ? 73.566 114.363 133.141 1.00 41.33 343 LEU B N 1
ATOM 6850 C CA . LEU B 1 343 ? 73.019 115.660 133.581 1.00 42.44 343 LEU B CA 1
ATOM 6851 C C . LEU B 1 343 ? 71.541 115.665 133.979 1.00 44.54 343 LEU B C 1
ATOM 6852 O O . LEU B 1 343 ? 71.084 116.623 134.606 1.00 43.86 343 LEU B O 1
ATOM 6857 N N . VAL B 1 344 ? 70.802 114.616 133.612 1.00 46.21 344 VAL B N 1
ATOM 6858 C CA . VAL B 1 344 ? 69.429 114.411 134.090 1.00 46.26 344 VAL B CA 1
ATOM 6859 C C . VAL B 1 344 ? 69.502 114.016 135.570 1.00 46.52 344 VAL B C 1
ATOM 6860 O O . VAL B 1 344 ? 70.027 112.956 135.896 1.00 49.76 344 VAL B O 1
ATOM 6864 N N . GLY B 1 345 ? 68.985 114.866 136.451 1.00 46.35 345 GLY B N 1
ATOM 6865 C CA . GLY B 1 345 ? 69.035 114.630 137.902 1.00 48.70 345 GLY B CA 1
ATOM 6866 C C . GLY B 1 345 ? 67.664 114.374 138.490 1.00 51.14 345 GLY B C 1
ATOM 6867 O O . GLY B 1 345 ? 66.660 114.460 137.795 1.00 51.63 345 GLY B O 1
ATOM 6868 N N . ASP B 1 346 ? 67.630 114.039 139.775 1.00 56.25 346 ASP B N 1
ATOM 6869 C CA . ASP B 1 346 ? 66.364 113.849 140.497 1.00 58.92 346 ASP B CA 1
ATOM 6870 C C . ASP B 1 346 ? 65.531 115.121 140.545 1.00 58.34 346 ASP B C 1
ATOM 6871 O O . ASP B 1 346 ? 64.305 115.063 140.451 1.00 56.54 346 ASP B O 1
ATOM 6876 N N . LYS B 1 347 ? 66.210 116.255 140.679 1.00 58.81 347 LYS B N 1
ATOM 6877 C CA . LYS B 1 347 ? 65.562 117.561 140.720 1.00 57.26 347 LYS B CA 1
ATOM 6878 C C . LYS B 1 347 ? 65.491 118.163 139.295 1.00 53.64 347 LYS B C 1
ATOM 6879 O O . LYS B 1 347 ? 66.248 117.771 138.393 1.00 49.91 347 LYS B O 1
ATOM 6885 N N . ALA B 1 348 ? 64.561 119.097 139.106 1.00 48.85 348 ALA B N 1
ATOM 6886 C CA . ALA B 1 348 ? 64.340 119.745 137.811 1.00 45.49 348 ALA B CA 1
ATOM 6887 C C . ALA B 1 348 ? 65.309 120.912 137.626 1.00 44.20 348 ALA B C 1
ATOM 6888 O O . ALA B 1 348 ? 65.520 121.700 138.543 1.00 45.49 348 ALA B O 1
ATOM 6890 N N . SER B 1 349 ? 65.887 121.011 136.435 1.00 42.04 349 SER B N 1
ATOM 6891 C CA . SER B 1 349 ? 66.812 122.078 136.083 1.00 41.72 349 SER B CA 1
ATOM 6892 C C . SER B 1 349 ? 66.076 123.377 135.766 1.00 41.20 349 SER B C 1
ATOM 6893 O O . SER B 1 349 ? 65.083 123.375 135.053 1.00 40.46 349 SER B O 1
ATOM 6896 N N . HIS B 1 350 ? 66.570 124.481 136.317 1.00 41.85 350 HIS B N 1
ATOM 6897 C CA . HIS B 1 350 ? 66.090 125.826 135.991 1.00 41.88 350 HIS B CA 1
ATOM 6898 C C . HIS B 1 350 ? 67.156 126.588 135.182 1.00 41.63 350 HIS B C 1
ATOM 6899 O O . HIS B 1 350 ? 67.042 127.793 134.979 1.00 43.12 350 HIS B O 1
ATOM 6906 N N . GLU B 1 351 ? 68.178 125.880 134.708 1.00 41.79 351 GLU B N 1
ATOM 6907 C CA . GLU B 1 351 ? 69.284 126.490 133.977 1.00 41.72 351 GLU B CA 1
ATOM 6908 C C . GLU B 1 351 ? 69.235 126.075 132.518 1.00 40.49 351 GLU B C 1
ATOM 6909 O O . GLU B 1 351 ? 68.581 125.097 132.166 1.00 38.98 351 GLU B O 1
ATOM 6915 N N . LEU B 1 352 ? 69.943 126.834 131.686 1.00 40.58 352 LEU B N 1
ATOM 6916 C CA . LEU B 1 352 ? 70.198 126.474 130.288 1.00 40.55 352 LEU B CA 1
ATOM 6917 C C . LEU B 1 352 ? 71.630 125.947 130.184 1.00 42.00 352 LEU B C 1
ATOM 6918 O O . LEU B 1 352 ? 72.587 126.701 130.397 1.00 42.07 352 LEU B O 1
ATOM 6923 N N . ARG B 1 353 ? 71.772 124.663 129.850 1.00 41.67 353 ARG B N 1
ATOM 6924 C CA . ARG B 1 353 ? 73.068 123.970 129.940 1.00 41.27 353 ARG B CA 1
ATOM 6925 C C . ARG B 1 353 ? 73.424 123.365 128.584 1.00 39.39 353 ARG B C 1
ATOM 6926 O O . ARG B 1 353 ? 73.211 122.177 128.362 1.00 37.32 353 ARG B O 1
ATOM 6934 N N . PRO B 1 354 ? 73.956 124.185 127.660 1.00 38.66 354 PRO B N 1
ATOM 6935 C CA . PRO B 1 354 ? 74.415 123.627 126.383 1.00 38.24 354 PRO B CA 1
ATOM 6936 C C . PRO B 1 354 ? 75.695 122.841 126.574 1.00 38.33 354 PRO B C 1
ATOM 6937 O O . PRO B 1 354 ? 76.477 123.153 127.476 1.00 40.22 354 PRO B O 1
ATOM 6941 N N . GLY B 1 355 ? 75.886 121.824 125.745 1.00 36.88 355 GLY B N 1
ATOM 6942 C CA . GLY B 1 355 ? 77.035 120.942 125.857 1.00 37.08 355 GLY B CA 1
ATOM 6943 C C . GLY B 1 355 ? 78.181 121.388 124.980 1.00 36.93 355 GLY B C 1
ATOM 6944 O O . GLY B 1 355 ? 78.106 122.438 124.332 1.00 37.82 355 GLY B O 1
ATOM 6945 N N . SER B 1 356 ? 79.227 120.558 124.957 1.00 36.56 356 SER B N 1
ATOM 6946 C CA . SER B 1 356 ? 80.467 120.824 124.218 1.00 36.47 356 SER B CA 1
ATOM 6947 C C . SER B 1 356 ? 80.797 119.746 123.162 1.00 35.85 356 SER B C 1
ATOM 6948 O O . SER B 1 356 ? 81.745 118.965 123.330 1.00 35.68 356 SER B O 1
ATOM 6951 N N . PRO B 1 357 ? 80.032 119.721 122.049 1.00 35.19 357 PRO B N 1
ATOM 6952 C CA . PRO B 1 357 ? 80.296 118.764 120.965 1.00 35.06 357 PRO B CA 1
ATOM 6953 C C . PRO B 1 357 ? 81.675 118.934 120.334 1.00 35.27 357 PRO B C 1
ATOM 6954 O O . PRO B 1 357 ? 81.962 119.988 119.780 1.00 37.29 357 PRO B O 1
ATOM 6958 N N . GLY B 1 358 ? 82.510 117.904 120.433 1.00 35.21 358 GLY B N 1
ATOM 6959 C CA . GLY B 1 358 ? 83.875 117.923 119.896 1.00 35.73 358 GLY B CA 1
ATOM 6960 C C . GLY B 1 358 ? 84.806 118.860 120.624 1.00 36.74 358 GLY B C 1
ATOM 6961 O O . GLY B 1 358 ? 85.727 119.407 120.014 1.00 35.61 358 GLY B O 1
ATOM 6962 N N . GLY B 1 359 ? 84.539 119.067 121.915 1.00 38.22 359 GLY B N 1
ATOM 6963 C CA . GLY B 1 359 ? 85.331 119.965 122.749 1.00 41.13 359 GLY B CA 1
ATOM 6964 C C . GLY B 1 359 ? 85.115 121.458 122.543 1.00 44.50 359 GLY B C 1
ATOM 6965 O O . GLY B 1 359 ? 85.699 122.269 123.277 1.00 44.57 359 GLY B O 1
ATOM 6966 N N . ARG B 1 360 ? 84.287 121.826 121.557 1.00 47.42 360 ARG B N 1
ATOM 6967 C CA . ARG B 1 360 ? 83.980 123.226 121.253 1.00 47.44 360 ARG B CA 1
ATOM 6968 C C . ARG B 1 360 ? 83.234 123.869 122.415 1.00 46.79 360 ARG B C 1
ATOM 6969 O O . ARG B 1 360 ? 82.376 123.232 123.032 1.00 44.83 360 ARG B O 1
ATOM 6977 N N . THR B 1 361 ? 83.581 125.117 122.720 1.00 47.85 361 THR B N 1
ATOM 6978 C CA . THR B 1 361 ? 82.966 125.824 123.846 1.00 49.12 361 THR B CA 1
ATOM 6979 C C . THR B 1 361 ? 81.730 126.539 123.269 1.00 49.30 361 THR B C 1
ATOM 6980 O O . THR B 1 361 ? 81.783 127.127 122.174 1.00 46.20 361 THR B O 1
ATOM 6984 N N . ALA B 1 362 ? 80.616 126.441 123.993 1.00 48.96 362 ALA B N 1
ATOM 6985 C CA . ALA B 1 362 ? 79.348 127.050 123.593 1.00 46.75 362 ALA B CA 1
ATOM 6986 C C . ALA B 1 362 ? 79.432 128.572 123.605 1.00 44.51 362 ALA B C 1
ATOM 6987 O O . ALA B 1 362 ? 79.923 129.159 124.571 1.00 42.24 362 ALA B O 1
ATOM 6989 N N . ARG B 1 363 ? 78.968 129.184 122.517 1.00 44.47 363 ARG B N 1
ATOM 6990 C CA . ARG B 1 363 ? 78.744 130.630 122.442 1.00 46.27 363 ARG B CA 1
ATOM 6991 C C . ARG B 1 363 ? 77.252 130.959 122.349 1.00 45.36 363 ARG B C 1
ATOM 6992 O O . ARG B 1 363 ? 76.585 130.591 121.379 1.00 46.09 363 ARG B O 1
ATOM 7000 N N . LEU B 1 364 ? 76.758 131.672 123.359 1.00 43.97 364 LEU B N 1
ATOM 7001 C CA . LEU B 1 364 ? 75.352 132.040 123.471 1.00 41.93 364 LEU B CA 1
ATOM 7002 C C . LEU B 1 364 ? 75.128 133.519 123.142 1.00 39.05 364 LEU B C 1
ATOM 7003 O O . LEU B 1 364 ? 76.008 134.355 123.346 1.00 37.95 364 LEU B O 1
ATOM 7008 N N . SER B 1 365 ? 73.937 133.821 122.628 1.00 36.96 365 SER B N 1
ATOM 7009 C CA . SER B 1 365 ? 73.456 135.202 122.474 1.00 35.23 365 SER B CA 1
ATOM 7010 C C . SER B 1 365 ? 73.456 135.916 123.822 1.00 35.92 365 SER B C 1
ATOM 7011 O O . SER B 1 365 ? 73.184 135.308 124.867 1.00 34.87 365 SER B O 1
ATOM 7014 N N . ALA B 1 366 ? 73.740 137.214 123.786 1.00 37.43 366 ALA B N 1
ATOM 7015 C CA . ALA B 1 366 ? 73.680 138.059 124.977 1.00 39.63 366 ALA B CA 1
ATOM 7016 C C . ALA B 1 366 ? 72.272 138.060 125.619 1.00 41.31 366 ALA B C 1
ATOM 7017 O O . ALA B 1 366 ? 72.149 138.252 126.828 1.00 40.27 366 ALA B O 1
ATOM 7019 N N . HIS B 1 367 ? 71.239 137.830 124.796 1.00 43.62 367 HIS B N 1
ATOM 7020 C CA . HIS B 1 367 ? 69.834 137.704 125.227 1.00 45.45 367 HIS B CA 1
ATOM 7021 C C . HIS B 1 367 ? 69.406 136.331 125.761 1.00 44.11 367 HIS B C 1
ATOM 7022 O O . HIS B 1 367 ? 68.271 136.168 126.217 1.00 42.88 367 HIS B O 1
ATOM 7029 N N . ALA B 1 368 ? 70.291 135.349 125.701 1.00 44.47 368 ALA B N 1
ATOM 7030 C CA . ALA B 1 368 ? 69.953 133.988 126.108 1.00 46.25 368 ALA B CA 1
ATOM 7031 C C . ALA B 1 368 ? 69.568 133.814 127.590 1.00 48.47 368 ALA B C 1
ATOM 7032 O O . ALA B 1 368 ? 68.872 132.858 127.933 1.00 48.00 368 ALA B O 1
ATOM 7034 N N . ASP B 1 369 ? 70.016 134.719 128.458 1.00 53.07 369 ASP B N 1
ATOM 7035 C CA . ASP B 1 369 ? 69.658 134.671 129.893 1.00 56.43 369 ASP B CA 1
ATOM 7036 C C . ASP B 1 369 ? 68.379 135.419 130.242 1.00 54.82 369 ASP B C 1
ATOM 7037 O O . ASP B 1 369 ? 67.864 135.255 131.348 1.00 53.07 369 ASP B O 1
ATOM 7042 N N . LEU B 1 370 ? 67.874 136.237 129.321 1.00 55.10 370 LEU B N 1
ATOM 7043 C CA . LEU B 1 370 ? 66.758 137.134 129.627 1.00 57.15 370 LEU B CA 1
ATOM 7044 C C . LEU B 1 370 ? 65.488 136.342 129.880 1.00 53.80 370 LEU B C 1
ATOM 7045 O O . LEU B 1 370 ? 65.249 135.326 129.238 1.00 53.41 370 LEU B O 1
ATOM 7050 N N . VAL B 1 371 ? 64.691 136.831 130.825 1.00 54.26 371 VAL B N 1
ATOM 7051 C CA . VAL B 1 371 ? 63.526 136.119 131.348 1.00 53.44 371 VAL B CA 1
ATOM 7052 C C . VAL B 1 371 ? 62.220 136.712 130.798 1.00 55.41 371 VAL B C 1
ATOM 7053 O O . VAL B 1 371 ? 62.025 137.929 130.808 1.00 57.25 371 VAL B O 1
ATOM 7057 N N . ALA B 1 372 ? 61.332 135.834 130.341 1.00 56.74 372 ALA B N 1
ATOM 7058 C CA . ALA B 1 372 ? 59.970 136.191 129.967 1.00 60.29 372 ALA B CA 1
ATOM 7059 C C . ALA B 1 372 ? 59.212 136.334 131.272 1.00 65.06 372 ALA B C 1
ATOM 7060 O O . ALA B 1 372 ? 59.179 135.371 132.053 1.00 67.09 372 ALA B O 1
ATOM 7062 N N . THR B 1 373 ? 58.614 137.494 131.549 1.00 68.94 373 THR B N 1
ATOM 7063 C CA . THR B 1 373 ? 57.661 137.538 132.679 1.00 72.05 373 THR B CA 1
ATOM 7064 C C . THR B 1 373 ? 56.273 138.041 132.360 1.00 73.51 373 THR B C 1
ATOM 7065 O O . THR B 1 373 ? 56.044 138.788 131.408 1.00 72.92 373 THR B O 1
ATOM 7069 N N . GLY B 1 374 ? 55.361 137.585 133.213 1.00 76.46 374 GLY B N 1
ATOM 7070 C CA . GLY B 1 374 ? 53.947 137.831 133.081 1.00 78.50 374 GLY B CA 1
ATOM 7071 C C . GLY B 1 374 ? 53.333 136.811 132.157 1.00 79.49 374 GLY B C 1
ATOM 7072 O O . GLY B 1 374 ? 53.950 135.797 131.828 1.00 78.86 374 GLY B O 1
ATOM 7073 N N . GLU B 1 375 ? 52.103 137.101 131.744 1.00 78.78 375 GLU B N 1
ATOM 7074 C CA . GLU B 1 375 ? 51.345 136.240 130.843 1.00 77.92 375 GLU B CA 1
ATOM 7075 C C . GLU B 1 375 ? 51.767 136.475 129.377 1.00 77.85 375 GLU B C 1
ATOM 7076 O O . GLU B 1 375 ? 52.374 137.511 129.061 1.00 76.68 375 GLU B O 1
ATOM 7078 N N . PRO B 1 376 ? 51.488 135.493 128.494 1.00 77.61 376 PRO B N 1
ATOM 7079 C CA . PRO B 1 376 ? 51.830 135.559 127.072 1.00 76.70 376 PRO B CA 1
ATOM 7080 C C . PRO B 1 376 ? 51.022 136.495 126.174 1.00 74.75 376 PRO B C 1
ATOM 7081 O O . PRO B 1 376 ? 49.932 136.960 126.535 1.00 74.13 376 PRO B O 1
ATOM 7085 N N . GLY B 1 377 ? 51.595 136.740 124.996 1.00 71.14 377 GLY B N 1
ATOM 7086 C CA . GLY B 1 377 ? 50.905 137.416 123.915 1.00 68.33 377 GLY B CA 1
ATOM 7087 C C . GLY B 1 377 ? 49.793 136.517 123.412 1.00 65.32 377 GLY B C 1
ATOM 7088 O O . GLY B 1 377 ? 49.799 135.299 123.652 1.00 60.58 377 GLY B O 1
ATOM 7089 N N . PHE B 1 378 ? 48.828 137.123 122.730 1.00 61.43 378 PHE B N 1
ATOM 7090 C CA . PHE B 1 378 ? 47.751 136.379 122.099 1.00 60.14 378 PHE B CA 1
ATOM 7091 C C . PHE B 1 378 ? 48.334 135.192 121.315 1.00 58.87 378 PHE B C 1
ATOM 7092 O O . PHE B 1 378 ? 49.250 135.370 120.500 1.00 55.21 378 PHE B O 1
ATOM 7100 N N . ASP B 1 379 ? 47.822 133.992 121.605 1.00 56.56 379 ASP B N 1
ATOM 7101 C CA . ASP B 1 379 ? 48.176 132.775 120.873 1.00 55.68 379 ASP B CA 1
ATOM 7102 C C . ASP B 1 379 ? 47.073 132.465 119.825 1.00 53.36 379 ASP B C 1
ATOM 7103 O O . ASP B 1 379 ? 45.958 132.072 120.200 1.00 49.25 379 ASP B O 1
ATOM 7108 N N . PRO B 1 380 ? 47.374 132.650 118.512 1.00 52.69 380 PRO B N 1
ATOM 7109 C CA . PRO B 1 380 ? 46.393 132.381 117.433 1.00 54.53 380 PRO B CA 1
ATOM 7110 C C . PRO B 1 380 ? 46.100 130.881 117.224 1.00 54.62 380 PRO B C 1
ATOM 7111 O O . PRO B 1 380 ? 45.069 130.522 116.649 1.00 52.44 380 PRO B O 1
ATOM 7115 N N . LEU B 1 381 ? 47.034 130.048 117.688 1.00 54.90 381 LEU B N 1
ATOM 7116 C CA . LEU B 1 381 ? 46.916 128.585 117.803 1.00 53.38 381 LEU B CA 1
ATOM 7117 C C . LEU B 1 381 ? 45.921 128.123 118.900 1.00 52.98 381 LEU B C 1
ATOM 7118 O O . LEU B 1 381 ? 45.527 126.955 118.927 1.00 49.09 381 LEU B O 1
ATOM 7123 N N . GLY B 1 382 ? 45.520 129.045 119.781 1.00 54.04 382 GLY B N 1
ATOM 7124 C CA . GLY B 1 382 ? 44.918 128.727 121.077 1.00 55.09 382 GLY B CA 1
ATOM 7125 C C . GLY B 1 382 ? 43.482 128.242 121.036 1.00 57.15 382 GLY B C 1
ATOM 7126 O O . GLY B 1 382 ? 42.611 128.891 120.453 1.00 56.35 382 GLY B O 1
ATOM 7127 N N . ALA B 1 383 ? 43.243 127.103 121.684 1.00 58.99 383 ALA B N 1
ATOM 7128 C CA . ALA B 1 383 ? 41.918 126.490 121.761 1.00 59.59 383 ALA B CA 1
ATOM 7129 C C . ALA B 1 383 ? 41.129 127.019 122.966 1.00 59.55 383 ALA B C 1
ATOM 7130 O O . ALA B 1 383 ? 41.105 126.406 124.038 1.00 58.58 383 ALA B O 1
ATOM 7132 N N . THR B 1 421 ? 51.558 128.574 112.702 1.00 31.10 421 THR B N 1
ATOM 7133 C CA . THR B 1 421 ? 51.785 127.604 111.618 1.00 30.82 421 THR B CA 1
ATOM 7134 C C . THR B 1 421 ? 50.650 126.581 111.388 1.00 30.58 421 THR B C 1
ATOM 7135 O O . THR B 1 421 ? 49.716 126.443 112.184 1.00 31.26 421 THR B O 1
ATOM 7139 N N . CYS B 1 422 ? 50.763 125.877 110.263 1.00 30.70 422 CYS B N 1
ATOM 7140 C CA . CYS B 1 422 ? 49.858 124.777 109.864 1.00 29.90 422 CYS B CA 1
ATOM 7141 C C . CYS B 1 422 ? 50.627 123.479 109.610 1.00 29.54 422 CYS B C 1
ATOM 7142 O O . CYS B 1 422 ? 51.863 123.440 109.661 1.00 30.91 422 CYS B O 1
ATOM 7145 N N . HIS B 1 423 ? 49.884 122.412 109.334 1.00 29.04 423 HIS B N 1
ATOM 7146 C CA . HIS B 1 423 ? 50.487 121.148 108.919 1.00 28.42 423 HIS B CA 1
ATOM 7147 C C . HIS B 1 423 ? 49.554 120.319 108.046 1.00 28.49 423 HIS B C 1
ATOM 7148 O O . HIS B 1 423 ? 48.351 120.346 108.241 1.00 28.61 423 HIS B O 1
ATOM 7155 N N . LEU B 1 424 ? 50.119 119.598 107.077 1.00 28.70 424 LEU B N 1
ATOM 7156 C CA . LEU B 1 424 ? 49.390 118.513 106.410 1.00 29.60 424 LEU B CA 1
ATOM 7157 C C . LEU B 1 424 ? 50.305 117.308 106.089 1.00 28.66 424 LEU B C 1
ATOM 7158 O O . LEU B 1 424 ? 51.487 117.482 105.790 1.00 27.01 424 LEU B O 1
ATOM 7163 N N . ASP B 1 425 ? 49.731 116.104 106.196 1.00 28.17 425 ASP B N 1
ATOM 7164 C CA . ASP B 1 425 ? 50.350 114.835 105.763 1.00 27.74 425 ASP B CA 1
ATOM 7165 C C . ASP B 1 425 ? 49.484 114.138 104.735 1.00 26.62 425 ASP B C 1
ATOM 7166 O O . ASP B 1 425 ? 48.262 114.188 104.810 1.00 26.29 425 ASP B O 1
ATOM 7171 N N . VAL B 1 426 ? 50.120 113.453 103.798 1.00 25.74 426 VAL B N 1
ATOM 7172 C CA . VAL B 1 426 ? 49.390 112.661 102.809 1.00 25.01 426 VAL B CA 1
ATOM 7173 C C . VAL B 1 426 ? 50.103 111.345 102.563 1.00 24.37 426 VAL B C 1
ATOM 7174 O O . VAL B 1 426 ? 51.315 111.289 102.551 1.00 24.33 426 VAL B O 1
ATOM 7178 N N . VAL B 1 427 ? 49.329 110.289 102.391 1.00 24.84 427 VAL B N 1
ATOM 7179 C CA . VAL B 1 427 ? 49.838 109.036 101.859 1.00 26.37 427 VAL B CA 1
ATOM 7180 C C . VAL B 1 427 ? 48.840 108.567 100.807 1.00 26.41 427 VAL B C 1
ATOM 7181 O O . VAL B 1 427 ? 47.635 108.630 101.029 1.00 25.56 427 VAL B O 1
ATOM 7185 N N . ASP B 1 428 ? 49.340 108.111 99.664 1.00 28.11 428 ASP B N 1
ATOM 7186 C CA . ASP B 1 428 ? 48.457 107.725 98.546 1.00 29.47 428 ASP B CA 1
ATOM 7187 C C . ASP B 1 428 ? 48.438 106.211 98.289 1.00 30.78 428 ASP B C 1
ATOM 7188 O O . ASP B 1 428 ? 49.092 105.434 98.998 1.00 30.86 428 ASP B O 1
ATOM 7193 N N . ARG B 1 429 ? 47.681 105.807 97.275 1.00 32.91 429 ARG B N 1
ATOM 7194 C CA . ARG B 1 429 ? 47.518 104.398 96.934 1.00 35.58 429 ARG B CA 1
ATOM 7195 C C . ARG B 1 429 ? 48.805 103.710 96.465 1.00 34.74 429 ARG B C 1
ATOM 7196 O O . ARG B 1 429 ? 48.907 102.483 96.550 1.00 36.00 429 ARG B O 1
ATOM 7204 N N . TRP B 1 430 ? 49.764 104.489 95.963 1.00 33.21 430 TRP B N 1
ATOM 7205 C CA . TRP B 1 430 ? 51.088 103.961 95.609 1.00 33.51 430 TRP B CA 1
ATOM 7206 C C . TRP B 1 430 ? 52.050 103.917 96.789 1.00 32.09 430 TRP B C 1
ATOM 7207 O O . TRP B 1 430 ? 53.144 103.392 96.652 1.00 34.03 430 TRP B O 1
ATOM 7218 N N . GLY B 1 431 ? 51.645 104.442 97.939 1.00 30.08 431 GLY B N 1
ATOM 7219 C CA . GLY B 1 431 ? 52.496 104.458 99.121 1.00 30.60 431 GLY B CA 1
ATOM 7220 C C . GLY B 1 431 ? 53.449 105.644 99.242 1.00 30.09 431 GLY B C 1
ATOM 7221 O O . GLY B 1 431 ? 54.297 105.654 100.133 1.00 30.81 431 GLY B O 1
ATOM 7222 N N . ASN B 1 432 ? 53.305 106.644 98.368 1.00 29.37 432 ASN B N 1
ATOM 7223 C CA . ASN B 1 432 ? 54.064 107.892 98.466 1.00 28.18 432 ASN B CA 1
ATOM 7224 C C . ASN B 1 432 ? 53.591 108.643 99.693 1.00 29.03 432 ASN B C 1
ATOM 7225 O O . ASN B 1 432 ? 52.404 108.585 100.028 1.00 29.39 432 ASN B O 1
ATOM 7230 N N . MET B 1 433 ? 54.512 109.345 100.350 1.00 29.62 433 MET B N 1
ATOM 7231 C CA . MET B 1 433 ? 54.190 110.138 101.539 1.00 30.37 433 MET B CA 1
ATOM 7232 C C . MET B 1 433 ? 54.795 111.543 101.511 1.00 29.43 433 MET B C 1
ATOM 7233 O O . MET B 1 433 ? 55.887 111.747 100.966 1.00 28.97 433 MET B O 1
ATOM 7238 N N . VAL B 1 434 ? 54.064 112.494 102.104 1.00 28.82 434 VAL B N 1
ATOM 7239 C CA . VAL B 1 434 ? 54.553 113.856 102.389 1.00 27.86 434 VAL B CA 1
ATOM 7240 C C . VAL B 1 434 ? 54.222 114.238 103.826 1.00 27.37 434 VAL B C 1
ATOM 7241 O O . VAL B 1 434 ? 53.221 113.791 104.387 1.00 28.11 434 VAL B O 1
ATOM 7245 N N . ALA B 1 435 ? 55.058 115.092 104.397 1.00 26.11 435 ALA B N 1
ATOM 7246 C CA . ALA B 1 435 ? 54.742 115.792 105.638 1.00 25.99 435 ALA B CA 1
ATOM 7247 C C . ALA B 1 435 ? 55.325 117.202 105.512 1.00 25.25 435 ALA B C 1
ATOM 7248 O O . ALA B 1 435 ? 56.516 117.368 105.230 1.00 24.23 435 ALA B O 1
ATOM 7250 N N . ALA B 1 436 ? 54.472 118.205 105.677 1.00 25.41 436 ALA B N 1
ATOM 7251 C CA . ALA B 1 436 ? 54.853 119.607 105.467 1.00 25.64 436 ALA B CA 1
ATOM 7252 C C . ALA B 1 436 ? 54.275 120.438 106.580 1.00 25.94 436 ALA B C 1
ATOM 7253 O O . ALA B 1 436 ? 53.109 120.259 106.930 1.00 25.79 436 ALA B O 1
ATOM 7255 N N . THR B 1 437 ? 55.073 121.353 107.122 1.00 26.98 437 THR B N 1
ATOM 7256 C CA . THR B 1 437 ? 54.562 122.338 108.095 1.00 28.44 437 THR B CA 1
ATOM 7257 C C . THR B 1 437 ? 54.760 123.747 107.522 1.00 27.97 437 THR B C 1
ATOM 7258 O O . THR B 1 437 ? 55.753 124.406 107.815 1.00 27.51 437 THR B O 1
ATOM 7262 N N . PRO B 1 438 ? 53.814 124.191 106.659 1.00 28.45 438 PRO B N 1
ATOM 7263 C CA . PRO B 1 438 ? 53.861 125.562 106.139 1.00 28.51 438 PRO B CA 1
ATOM 7264 C C . PRO B 1 438 ? 53.446 126.590 107.187 1.00 28.14 438 PRO B C 1
ATOM 7265 O O . PRO B 1 438 ? 52.673 126.289 108.103 1.00 27.89 438 PRO B O 1
ATOM 7269 N N . SER B 1 439 ? 53.981 127.792 107.050 1.00 27.46 439 SER B N 1
ATOM 7270 C CA . SER B 1 439 ? 53.763 128.837 108.027 1.00 27.43 439 SER B CA 1
ATOM 7271 C C . SER B 1 439 ? 54.085 130.185 107.434 1.00 26.96 439 SER B C 1
ATOM 7272 O O . SER B 1 439 ? 54.456 130.280 106.267 1.00 26.35 439 SER B O 1
ATOM 7275 N N . GLY B 1 440 ? 53.929 131.218 108.259 1.00 26.64 440 GLY B N 1
ATOM 7276 C CA . GLY B 1 440 ? 54.363 132.557 107.924 1.00 25.98 440 GLY B CA 1
ATOM 7277 C C . GLY B 1 440 ? 53.453 133.223 106.925 1.00 25.81 440 GLY B C 1
ATOM 7278 O O . GLY B 1 440 ? 52.684 132.563 106.213 1.00 26.02 440 GLY B O 1
ATOM 7279 N N . GLY B 1 441 ? 53.556 134.544 106.868 1.00 24.81 441 GLY B N 1
ATOM 7280 C CA . GLY B 1 441 ? 52.701 135.339 106.009 1.00 23.99 441 GLY B CA 1
ATOM 7281 C C . GLY B 1 441 ? 51.307 135.459 106.574 1.00 23.62 441 GLY B C 1
ATOM 7282 O O . GLY B 1 441 ? 50.355 135.703 105.829 1.00 22.89 441 GLY B O 1
ATOM 7283 N N . TRP B 1 442 ? 51.199 135.319 107.897 1.00 23.82 442 TRP B N 1
ATOM 7284 C CA . TRP B 1 442 ? 49.926 135.471 108.582 1.00 23.83 442 TRP B CA 1
ATOM 7285 C C . TRP B 1 442 ? 49.521 136.927 108.687 1.00 24.71 442 TRP B C 1
ATOM 7286 O O . TRP B 1 442 ? 50.358 137.837 108.637 1.00 25.54 442 TRP B O 1
ATOM 7297 N N . LEU B 1 443 ? 48.221 137.124 108.852 1.00 25.32 443 LEU B N 1
ATOM 7298 C CA . LEU B 1 443 ? 47.603 138.435 108.733 1.00 25.45 443 LEU B CA 1
ATOM 7299 C C . LEU B 1 443 ? 47.973 139.427 109.842 1.00 26.03 443 LEU B C 1
ATOM 7300 O O . LEU B 1 443 ? 47.920 140.631 109.604 1.00 26.49 443 LEU B O 1
ATOM 7305 N N . GLN B 1 444 ? 48.353 138.924 111.025 1.00 26.12 444 GLN B N 1
ATOM 7306 C CA . GLN B 1 444 ? 48.551 139.757 112.237 1.00 26.29 444 GLN B CA 1
ATOM 7307 C C . GLN B 1 444 ? 49.808 140.587 112.225 1.00 26.04 444 GLN B C 1
ATOM 7308 O O . GLN B 1 444 ? 49.943 141.493 113.047 1.00 25.96 444 GLN B O 1
ATOM 7314 N N . SER B 1 445 ? 50.764 140.220 111.377 1.00 26.71 445 SER B N 1
ATOM 7315 C CA . SER B 1 445 ? 52.154 140.675 111.545 1.00 27.10 445 SER B CA 1
ATOM 7316 C C . SER B 1 445 ? 52.812 141.396 110.370 1.00 26.42 445 SER B C 1
ATOM 7317 O O . SER B 1 445 ? 53.967 141.805 110.472 1.00 27.07 445 SER B O 1
ATOM 7320 N N . ASN B 1 446 ? 52.079 141.593 109.283 1.00 26.32 446 ASN B N 1
ATOM 7321 C CA . ASN B 1 446 ? 52.502 142.529 108.248 1.00 25.99 446 ASN B CA 1
ATOM 7322 C C . ASN B 1 446 ? 51.277 143.054 107.507 1.00 25.63 446 ASN B C 1
ATOM 7323 O O . ASN B 1 446 ? 50.264 142.362 107.420 1.00 26.54 446 ASN B O 1
ATOM 7328 N N . PRO B 1 447 ? 51.366 144.283 106.969 1.00 24.93 447 PRO B N 1
ATOM 7329 C CA . PRO B 1 447 ? 50.270 144.788 106.164 1.00 24.65 447 PRO B CA 1
ATOM 7330 C C . PRO B 1 447 ? 50.089 143.975 104.878 1.00 23.95 447 PRO B C 1
ATOM 7331 O O . PRO B 1 447 ? 51.064 143.512 104.290 1.00 23.29 447 PRO B O 1
ATOM 7335 N N . VAL B 1 448 ? 48.848 143.803 104.457 1.00 23.83 448 VAL B N 1
ATOM 7336 C CA . VAL B 1 448 ? 48.572 143.171 103.183 1.00 24.10 448 VAL B CA 1
ATOM 7337 C C . VAL B 1 448 ? 49.267 143.917 102.057 1.00 23.56 448 VAL B C 1
ATOM 7338 O O . VAL B 1 448 ? 49.169 145.130 101.950 1.00 24.05 448 VAL B O 1
ATOM 7342 N N . VAL B 1 449 ? 49.980 143.174 101.229 1.00 23.86 449 VAL B N 1
ATOM 7343 C CA . VAL B 1 449 ? 50.390 143.671 99.915 1.00 24.21 449 VAL B CA 1
ATOM 7344 C C . VAL B 1 449 ? 49.104 143.911 99.110 1.00 24.37 449 VAL B C 1
ATOM 7345 O O . VAL B 1 449 ? 48.444 142.949 98.708 1.00 24.82 449 VAL B O 1
ATOM 7349 N N . PRO B 1 450 ? 48.733 145.190 98.891 1.00 24.52 450 PRO B N 1
ATOM 7350 C CA . PRO B 1 450 ? 47.375 145.504 98.429 1.00 25.56 450 PRO B CA 1
ATOM 7351 C C . PRO B 1 450 ? 46.989 144.890 97.076 1.00 26.54 450 PRO B C 1
ATOM 7352 O O . PRO B 1 450 ? 45.843 144.481 96.899 1.00 27.65 450 PRO B O 1
ATOM 7356 N N . GLU B 1 451 ? 47.935 144.762 96.157 1.00 27.77 451 GLU B N 1
ATOM 7357 C CA . GLU B 1 451 ? 47.589 144.218 94.836 1.00 29.93 451 GLU B CA 1
ATOM 7358 C C . GLU B 1 451 ? 47.580 142.690 94.817 1.00 29.36 451 GLU B C 1
ATOM 7359 O O . GLU B 1 451 ? 47.185 142.100 93.803 1.00 28.15 451 GLU B O 1
ATOM 7365 N N . LEU B 1 452 ? 47.974 142.064 95.936 1.00 28.14 452 LEU B N 1
ATOM 7366 C CA . LEU B 1 452 ? 48.055 140.589 96.052 1.00 27.72 452 LEU B CA 1
ATOM 7367 C C . LEU B 1 452 ? 47.035 139.932 96.988 1.00 27.45 452 LEU B C 1
ATOM 7368 O O . LEU B 1 452 ? 46.517 138.852 96.689 1.00 25.92 452 LEU B O 1
ATOM 7373 N N . GLY B 1 453 ? 46.778 140.568 98.121 1.00 28.02 453 GLY B N 1
ATOM 7374 C CA . GLY B 1 453 ? 45.780 140.089 99.066 1.00 28.57 453 GLY B CA 1
ATOM 7375 C C . GLY B 1 453 ? 46.370 139.514 100.337 1.00 28.34 453 GLY B C 1
ATOM 7376 O O . GLY B 1 453 ? 45.632 139.268 101.278 1.00 28.82 453 GLY B O 1
ATOM 7377 N N . PHE B 1 454 ? 47.687 139.309 100.374 1.00 27.68 454 PHE B N 1
ATOM 7378 C CA . PHE B 1 454 ? 48.357 138.710 101.539 1.00 26.78 454 PHE B CA 1
ATOM 7379 C C . PHE B 1 454 ? 49.618 139.499 101.920 1.00 26.90 454 PHE B C 1
ATOM 7380 O O . PHE B 1 454 ? 50.169 140.229 101.093 1.00 25.95 454 PHE B O 1
ATOM 7388 N N . PRO B 1 455 ? 50.084 139.344 103.175 1.00 27.01 455 PRO B N 1
ATOM 7389 C CA . PRO B 1 455 ? 51.267 140.039 103.630 1.00 26.94 455 PRO B CA 1
ATOM 7390 C C . PRO B 1 455 ? 52.535 139.202 103.520 1.00 27.73 455 PRO B C 1
ATOM 7391 O O . PRO B 1 455 ? 52.468 137.996 103.272 1.00 27.76 455 PRO B O 1
ATOM 7395 N N . LEU B 1 456 ? 53.674 139.868 103.720 1.00 27.86 456 LEU B N 1
ATOM 7396 C CA . LEU B 1 456 ? 54.971 139.220 103.877 1.00 26.85 456 LEU B CA 1
ATOM 7397 C C . LEU B 1 456 ? 55.103 138.560 105.257 1.00 27.02 456 LEU B C 1
ATOM 7398 O O . LEU B 1 456 ? 54.314 138.809 106.192 1.00 27.32 456 LEU B O 1
ATOM 7403 N N . GLY B 1 457 ? 56.116 137.710 105.364 1.00 25.87 457 GLY B N 1
ATOM 7404 C CA . GLY B 1 457 ? 56.375 136.955 106.581 1.00 25.71 457 GLY B CA 1
ATOM 7405 C C . GLY B 1 457 ? 57.190 137.696 107.625 1.00 24.85 457 GLY B C 1
ATOM 7406 O O . GLY B 1 457 ? 57.437 138.902 107.510 1.00 24.94 457 GLY B O 1
ATOM 7407 N N . THR B 1 458 ? 57.581 136.956 108.656 1.00 24.22 458 THR B N 1
ATOM 7408 C CA . THR B 1 458 ? 58.270 137.507 109.827 1.00 24.49 458 THR B CA 1
ATOM 7409 C C . THR B 1 458 ? 59.284 136.531 110.434 1.00 24.94 458 THR B C 1
ATOM 7410 O O . THR B 1 458 ? 59.530 136.570 111.650 1.00 25.86 458 THR B O 1
ATOM 7414 N N . ARG B 1 459 ? 59.884 135.677 109.608 1.00 24.61 459 ARG B N 1
ATOM 7415 C CA . ARG B 1 459 ? 60.738 134.607 110.141 1.00 26.09 459 ARG B CA 1
ATOM 7416 C C . ARG B 1 459 ? 62.124 135.074 110.570 1.00 26.77 459 ARG B C 1
ATOM 7417 O O . ARG B 1 459 ? 62.785 134.376 111.352 1.00 28.80 459 ARG B O 1
ATOM 7425 N N . LEU B 1 460 ? 62.556 136.251 110.111 1.00 26.14 460 LEU B N 1
ATOM 7426 C CA . LEU B 1 460 ? 63.836 136.801 110.574 1.00 25.88 460 LEU B CA 1
ATOM 7427 C C . LEU B 1 460 ? 63.830 137.181 112.045 1.00 25.77 460 LEU B C 1
ATOM 7428 O O . LEU B 1 460 ? 64.892 137.372 112.631 1.00 26.56 460 LEU B O 1
ATOM 7433 N N . GLN B 1 461 ? 62.649 137.240 112.656 1.00 26.04 461 GLN B N 1
ATOM 7434 C CA . GLN B 1 461 ? 62.538 137.506 114.094 1.00 26.46 461 GLN B CA 1
ATOM 7435 C C . GLN B 1 461 ? 63.241 136.497 114.981 1.00 27.60 461 GLN B C 1
ATOM 7436 O O . GLN B 1 461 ? 63.480 136.773 116.163 1.00 27.92 461 GLN B O 1
ATOM 7442 N N . MET B 1 462 ? 63.526 135.324 114.420 1.00 29.62 462 MET B N 1
ATOM 7443 C CA . MET B 1 462 ? 64.169 134.235 115.158 1.00 30.83 462 MET B CA 1
ATOM 7444 C C . MET B 1 462 ? 65.699 134.277 115.132 1.00 31.28 462 MET B C 1
ATOM 7445 O O . MET B 1 462 ? 66.333 133.482 115.806 1.00 31.73 462 MET B O 1
ATOM 7450 N N . THR B 1 463 ? 66.286 135.206 114.381 1.00 31.74 463 THR B N 1
ATOM 7451 C CA . THR B 1 463 ? 67.741 135.384 114.364 1.00 31.20 463 THR B CA 1
ATOM 7452 C C . THR B 1 463 ? 68.146 136.271 115.519 1.00 31.15 463 THR B C 1
ATOM 7453 O O . THR B 1 463 ? 67.299 136.814 116.213 1.00 30.99 463 THR B O 1
ATOM 7457 N N . TRP B 1 464 ? 69.450 136.410 115.706 1.00 31.32 464 TRP B N 1
ATOM 7458 C CA . TRP B 1 464 ? 70.000 137.333 116.679 1.00 31.02 464 TRP B CA 1
ATOM 7459 C C . TRP B 1 464 ? 70.730 138.475 115.981 1.00 30.99 464 TRP B C 1
ATOM 7460 O O . TRP B 1 464 ? 71.440 138.255 114.986 1.00 29.19 464 TRP B O 1
ATOM 7471 N N . LEU B 1 465 ? 70.534 139.683 116.523 1.00 32.04 465 LEU B N 1
ATOM 7472 C CA . LEU B 1 465 ? 71.288 140.903 116.173 1.00 32.47 465 LEU B CA 1
ATOM 7473 C C . LEU B 1 465 ? 72.570 140.969 116.990 1.00 33.87 465 LEU B C 1
ATOM 7474 O O . LEU B 1 465 ? 72.755 141.828 117.857 1.00 35.88 465 LEU B O 1
ATOM 7479 N N . GLU B 1 466 ? 73.450 140.032 116.678 1.00 35.21 466 GLU B N 1
ATOM 7480 C CA . GLU B 1 466 ? 74.740 139.857 117.344 1.00 36.12 466 GLU B CA 1
ATOM 7481 C C . GLU B 1 466 ? 75.514 138.952 116.402 1.00 36.39 466 GLU B C 1
ATOM 7482 O O . GLU B 1 466 ? 74.979 137.957 115.924 1.00 35.93 466 GLU B O 1
ATOM 7488 N N . GLU B 1 467 ? 76.750 139.311 116.095 1.00 39.28 467 GLU B N 1
ATOM 7489 C CA . GLU B 1 467 ? 77.535 138.539 115.128 1.00 40.01 467 GLU B CA 1
ATOM 7490 C C . GLU B 1 467 ? 78.309 137.423 115.791 1.00 37.51 467 GLU B C 1
ATOM 7491 O O . GLU B 1 467 ? 78.410 137.342 117.020 1.00 36.15 467 GLU B O 1
ATOM 7497 N N . GLY B 1 468 ? 78.840 136.557 114.942 1.00 36.50 468 GLY B N 1
ATOM 7498 C CA . GLY B 1 468 ? 79.675 135.455 115.375 1.00 37.84 468 GLY B CA 1
ATOM 7499 C C . GLY B 1 468 ? 78.930 134.242 115.894 1.00 37.85 468 GLY B C 1
ATOM 7500 O O . GLY B 1 468 ? 79.568 133.353 116.446 1.00 39.80 468 GLY B O 1
ATOM 7501 N N . LEU B 1 469 ? 77.604 134.191 115.710 1.00 36.65 469 LEU B N 1
ATOM 7502 C CA . LEU B 1 469 ? 76.779 133.071 116.194 1.00 34.61 469 LEU B CA 1
ATOM 7503 C C . LEU B 1 469 ? 76.234 132.204 115.037 1.00 33.37 469 LEU B C 1
ATOM 7504 O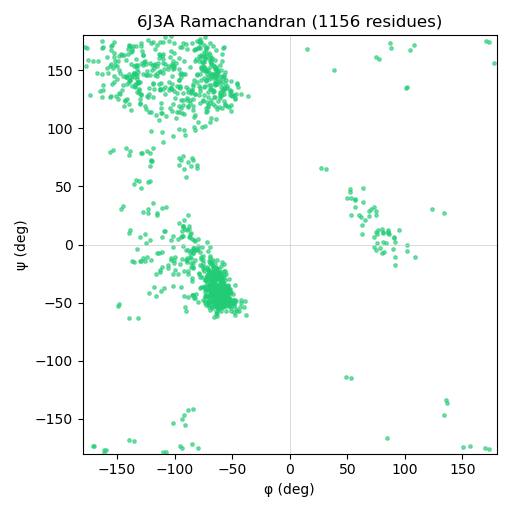 O . LEU B 1 469 ? 76.111 132.688 113.901 1.00 31.95 469 LEU B O 1
ATOM 7509 N N . PRO B 1 470 ? 75.905 130.918 115.322 1.00 32.65 470 PRO B N 1
ATOM 7510 C CA . PRO B 1 470 ? 75.281 130.035 114.328 1.00 31.50 470 PRO B CA 1
ATOM 7511 C C . PRO B 1 470 ? 73.994 130.613 113.737 1.00 31.03 470 PRO B C 1
ATOM 7512 O O . PRO B 1 470 ? 73.721 130.428 112.537 1.00 30.01 470 PRO B O 1
ATOM 7516 N N . ASN B 1 471 ? 73.213 131.276 114.595 1.00 28.90 471 ASN B N 1
ATOM 7517 C CA . ASN B 1 471 ? 71.963 131.933 114.193 1.00 28.71 471 ASN B CA 1
ATOM 7518 C C . ASN B 1 471 ? 72.034 133.472 114.156 1.00 28.26 471 ASN B C 1
ATOM 7519 O O . ASN B 1 471 ? 71.036 134.151 114.404 1.00 27.78 471 ASN B O 1
ATOM 7524 N N . SER B 1 472 ? 73.206 134.011 113.825 1.00 28.62 472 SER B N 1
ATOM 7525 C CA . SER B 1 472 ? 73.378 135.448 113.660 1.00 29.31 472 SER B CA 1
ATOM 7526 C C . SER B 1 472 ? 72.638 135.839 112.394 1.00 29.54 472 SER B C 1
ATOM 7527 O O . SER B 1 472 ? 72.704 135.121 111.390 1.00 28.60 472 SER B O 1
ATOM 7530 N N . LEU B 1 473 ? 71.915 136.955 112.453 1.00 30.05 473 LEU B N 1
ATOM 7531 C CA . LEU B 1 473 ? 71.221 137.450 111.282 1.00 30.16 473 LEU B CA 1
ATOM 7532 C C . LEU B 1 473 ? 72.251 137.627 110.174 1.00 29.65 473 LEU B C 1
ATOM 7533 O O . LEU B 1 473 ? 73.225 138.360 110.330 1.00 30.57 473 LEU B O 1
ATOM 7538 N N . THR B 1 474 ? 72.048 136.932 109.068 1.00 28.79 474 THR B N 1
ATOM 7539 C CA . THR B 1 474 ? 73.067 136.867 108.037 1.00 29.88 474 THR B CA 1
ATOM 7540 C C . THR B 1 474 ? 72.440 136.859 106.640 1.00 30.27 474 THR B C 1
ATOM 7541 O O . THR B 1 474 ? 71.627 135.994 106.335 1.00 30.55 474 THR B O 1
ATOM 7545 N N . PRO B 1 475 ? 72.831 137.817 105.779 1.00 31.73 475 PRO B N 1
ATOM 7546 C CA . PRO B 1 475 ? 72.370 137.859 104.385 1.00 31.56 475 PRO B CA 1
ATOM 7547 C C . PRO B 1 475 ? 72.555 136.548 103.652 1.00 31.53 475 PRO B C 1
ATOM 7548 O O . PRO B 1 475 ? 73.619 135.947 103.737 1.00 31.19 475 PRO B O 1
ATOM 7552 N N . GLY B 1 476 ? 71.515 136.103 102.959 1.00 32.06 476 GLY B N 1
ATOM 7553 C CA . GLY B 1 476 ? 71.570 134.863 102.173 1.00 32.66 476 GLY B CA 1
ATOM 7554 C C . GLY B 1 476 ? 71.512 133.568 102.975 1.00 33.58 476 GLY B C 1
ATOM 7555 O O . GLY B 1 476 ? 71.723 132.484 102.424 1.00 32.39 476 GLY B O 1
ATOM 7556 N N . ARG B 1 477 ? 71.235 133.683 104.275 1.00 35.26 477 ARG B N 1
ATOM 7557 C CA . ARG B 1 477 ? 71.114 132.541 105.182 1.00 36.05 477 ARG B CA 1
ATOM 7558 C C . ARG B 1 477 ? 69.699 132.459 105.685 1.00 34.55 477 ARG B C 1
ATOM 7559 O O . ARG B 1 477 ? 69.048 133.492 105.867 1.00 32.10 477 ARG B O 1
ATOM 7567 N N . ARG B 1 478 ? 69.226 131.241 105.937 1.00 33.80 478 ARG B N 1
ATOM 7568 C CA . ARG B 1 478 ? 67.923 131.103 106.578 1.00 34.04 478 ARG B CA 1
ATOM 7569 C C . ARG B 1 478 ? 68.006 131.308 108.084 1.00 32.77 478 ARG B C 1
ATOM 7570 O O . ARG B 1 478 ? 68.933 130.831 108.743 1.00 32.86 478 ARG B O 1
ATOM 7578 N N . PRO B 1 479 ? 67.006 132.006 108.639 1.00 32.07 479 PRO B N 1
ATOM 7579 C CA . PRO B 1 479 ? 66.918 132.095 110.084 1.00 31.24 479 PRO B CA 1
ATOM 7580 C C . PRO B 1 479 ? 66.676 130.701 110.616 1.00 30.86 479 PRO B C 1
ATOM 7581 O O . PRO B 1 479 ? 66.138 129.864 109.880 1.00 30.65 479 PRO B O 1
ATOM 7585 N N . ARG B 1 480 ? 67.084 130.418 111.851 1.00 30.56 480 ARG B N 1
ATOM 7586 C CA . ARG B 1 480 ? 66.809 129.090 112.378 1.00 30.40 480 ARG B CA 1
ATOM 7587 C C . ARG B 1 480 ? 65.313 129.051 112.646 1.00 29.08 480 ARG B C 1
ATOM 7588 O O . ARG B 1 480 ? 64.772 129.877 113.375 1.00 30.44 480 ARG B O 1
ATOM 7596 N N . THR B 1 481 ? 64.649 128.101 112.020 1.00 27.73 481 THR B N 1
ATOM 7597 C CA . THR B 1 481 ? 63.196 128.135 111.911 1.00 26.34 481 THR B CA 1
ATOM 7598 C C . THR B 1 481 ? 62.576 127.054 112.772 1.00 25.95 481 THR B C 1
ATOM 7599 O O . THR B 1 481 ? 63.182 126.000 112.988 1.00 25.47 481 THR B O 1
ATOM 7603 N N . THR B 1 482 ? 61.361 127.320 113.245 1.00 25.43 482 THR B N 1
ATOM 7604 C CA . THR B 1 482 ? 60.655 126.401 114.125 1.00 25.51 482 THR B CA 1
ATOM 7605 C C . THR B 1 482 ? 59.956 125.280 113.353 1.00 26.22 482 THR B C 1
ATOM 7606 O O . THR B 1 482 ? 59.549 124.280 113.946 1.00 25.71 482 THR B O 1
ATOM 7610 N N . LEU B 1 483 ? 59.843 125.445 112.035 1.00 25.98 483 LEU B N 1
ATOM 7611 C CA . LEU B 1 483 ? 59.042 124.559 111.197 1.00 25.82 483 LEU B CA 1
ATOM 7612 C C . LEU B 1 483 ? 59.768 123.246 111.009 1.00 26.15 483 LEU B C 1
ATOM 7613 O O . LEU B 1 483 ? 60.894 123.234 110.521 1.00 27.88 483 LEU B O 1
ATOM 7618 N N . THR B 1 484 ? 59.106 122.145 111.369 1.00 24.67 484 THR B N 1
ATOM 7619 C CA . THR B 1 484 ? 59.786 120.891 111.580 1.00 24.01 484 THR B CA 1
ATOM 7620 C C . THR B 1 484 ? 58.841 119.688 111.398 1.00 24.30 484 THR B C 1
ATOM 7621 O O . THR B 1 484 ? 58.361 119.083 112.375 1.00 24.48 484 THR B O 1
ATOM 7625 N N . PRO B 1 485 ? 58.586 119.317 110.131 1.00 22.97 485 PRO B N 1
ATOM 7626 C CA . PRO B 1 485 ? 57.839 118.095 109.877 1.00 23.20 485 PRO B CA 1
ATOM 7627 C C . PRO B 1 485 ? 58.674 116.863 110.178 1.00 23.31 485 PRO B C 1
ATOM 7628 O O . PRO B 1 485 ? 59.882 116.971 110.381 1.00 22.71 485 PRO B O 1
ATOM 7632 N N . SER B 1 486 ? 58.024 115.706 110.180 1.00 24.03 486 SER B N 1
ATOM 7633 C CA . SER B 1 486 ? 58.667 114.420 110.494 1.00 24.91 486 SER B CA 1
ATOM 7634 C C . SER B 1 486 ? 58.233 113.322 109.534 1.00 25.27 486 SER B C 1
ATOM 7635 O O . SER B 1 486 ? 57.085 113.298 109.080 1.00 26.62 486 SER B O 1
ATOM 7638 N N . ILE B 1 487 ? 59.155 112.418 109.226 1.00 25.25 487 ILE B N 1
ATOM 7639 C CA . ILE B 1 487 ? 58.812 111.140 108.609 1.00 25.75 487 ILE B CA 1
ATOM 7640 C C . ILE B 1 487 ? 59.545 110.045 109.375 1.00 25.94 487 ILE B C 1
ATOM 7641 O O . ILE B 1 487 ? 60.748 110.141 109.596 1.00 26.58 487 ILE B O 1
ATOM 7646 N N . ALA B 1 488 ? 58.820 108.999 109.758 1.00 26.66 488 ALA B N 1
ATOM 7647 C CA . ALA B 1 488 ? 59.379 107.917 110.569 1.00 27.70 488 ALA B CA 1
ATOM 7648 C C . ALA B 1 488 ? 59.502 106.647 109.748 1.00 28.90 488 ALA B C 1
ATOM 7649 O O . ALA B 1 488 ? 58.575 106.277 109.032 1.00 29.20 488 ALA B O 1
ATOM 7651 N N . LEU B 1 489 ? 60.662 105.998 109.853 1.00 31.15 489 LEU B N 1
ATOM 7652 C CA . LEU B 1 489 ? 60.912 104.693 109.241 1.00 32.59 489 LEU B CA 1
ATOM 7653 C C . LEU B 1 489 ? 60.858 103.598 110.298 1.00 33.73 489 LEU B C 1
ATOM 7654 O O . LEU B 1 489 ? 61.106 103.855 111.482 1.00 32.14 489 LEU B O 1
ATOM 7659 N N . ARG B 1 490 ? 60.516 102.389 109.854 1.00 35.50 490 ARG B N 1
ATOM 7660 C CA . ARG B 1 490 ? 60.617 101.168 110.664 1.00 36.75 490 ARG B CA 1
ATOM 7661 C C . ARG B 1 490 ? 61.362 100.146 109.798 1.00 37.53 490 ARG B C 1
ATOM 7662 O O . ARG B 1 490 ? 60.921 99.857 108.681 1.00 35.89 490 ARG B O 1
ATOM 7670 N N . ASP B 1 491 ? 62.495 99.631 110.291 1.00 39.13 491 ASP B N 1
ATOM 7671 C CA . ASP B 1 491 ? 63.403 98.781 109.483 1.00 41.50 491 ASP B CA 1
ATOM 7672 C C . ASP B 1 491 ? 63.797 99.453 108.151 1.00 40.52 491 ASP B C 1
ATOM 7673 O O . ASP B 1 491 ? 63.854 98.808 107.090 1.00 39.70 491 ASP B O 1
ATOM 7678 N N . GLY B 1 492 ? 64.051 100.756 108.209 1.00 38.25 492 GLY B N 1
ATOM 7679 C CA . GLY B 1 492 ? 64.413 101.527 107.014 1.00 37.74 492 GLY B CA 1
ATOM 7680 C C . GLY B 1 492 ? 63.351 101.668 105.928 1.00 38.23 492 GLY B C 1
ATOM 7681 O O . GLY B 1 492 ? 63.682 101.969 104.778 1.00 37.94 492 GLY B O 1
ATOM 7682 N N . ILE B 1 493 ? 62.082 101.474 106.294 1.00 37.10 493 ILE B N 1
ATOM 7683 C CA . ILE B 1 493 ? 60.953 101.573 105.365 1.00 35.89 493 ILE B CA 1
ATOM 7684 C C . ILE B 1 493 ? 60.035 102.705 105.850 1.00 33.69 493 ILE B C 1
ATOM 7685 O O . ILE B 1 493 ? 59.722 102.770 107.041 1.00 32.54 493 ILE B O 1
ATOM 7690 N N . PRO B 1 494 ? 59.594 103.588 104.933 1.00 31.94 494 PRO B N 1
ATOM 7691 C CA . PRO B 1 494 ? 58.716 104.693 105.334 1.00 32.27 494 PRO B CA 1
ATOM 7692 C C . PRO B 1 494 ? 57.352 104.234 105.844 1.00 32.16 494 PRO B C 1
ATOM 7693 O O . PRO B 1 494 ? 56.590 103.607 105.115 1.00 31.22 494 PRO B O 1
ATOM 7697 N N . VAL B 1 495 ? 57.069 104.572 107.095 1.00 32.69 495 VAL B N 1
ATOM 7698 C CA . VAL B 1 495 ? 55.897 104.076 107.808 1.00 32.21 495 VAL B CA 1
ATOM 7699 C C . VAL B 1 495 ? 54.901 105.164 108.250 1.00 32.10 495 VAL B C 1
ATOM 7700 O O . VAL B 1 495 ? 53.702 104.908 108.234 1.00 33.56 495 VAL B O 1
ATOM 7704 N N . MET B 1 496 ? 55.383 106.342 108.652 1.00 29.34 496 MET B N 1
ATOM 7705 C CA . MET B 1 496 ? 54.536 107.359 109.283 1.00 29.15 496 MET B CA 1
ATOM 7706 C C . MET B 1 496 ? 55.009 108.750 108.893 1.00 29.30 496 MET B C 1
ATOM 7707 O O . MET B 1 496 ? 56.198 109.058 108.939 1.00 29.89 496 MET B O 1
ATOM 7712 N N . ALA B 1 497 ? 54.067 109.590 108.507 1.00 28.87 497 ALA B N 1
ATOM 7713 C CA . ALA B 1 497 ? 54.358 110.968 108.177 1.00 29.59 497 ALA B CA 1
ATOM 7714 C C . ALA B 1 497 ? 53.466 111.820 109.052 1.00 29.29 497 ALA B C 1
ATOM 7715 O O . ALA B 1 497 ? 52.255 111.620 109.085 1.00 29.91 497 ALA B O 1
ATOM 7717 N N . PHE B 1 498 ? 54.067 112.766 109.759 1.00 28.99 498 PHE B N 1
ATOM 7718 C CA . PHE B 1 498 ? 53.371 113.482 110.810 1.00 28.46 498 PHE B CA 1
ATOM 7719 C C . PHE B 1 498 ? 53.976 114.849 111.079 1.00 28.46 498 PHE B C 1
ATOM 7720 O O . PHE B 1 498 ? 55.036 115.209 110.541 1.00 27.21 498 PHE B O 1
ATOM 7728 N N . GLY B 1 499 ? 53.258 115.615 111.891 1.00 28.20 499 GLY B N 1
ATOM 7729 C CA . GLY B 1 499 ? 53.682 116.947 112.267 1.00 28.50 499 GLY B CA 1
ATOM 7730 C C . GLY B 1 499 ? 52.641 117.695 113.061 1.00 28.60 499 GLY B C 1
ATOM 7731 O O . GLY B 1 499 ? 51.537 117.210 113.276 1.00 27.67 499 GLY B O 1
ATOM 7732 N N . THR B 1 500 ? 53.035 118.870 113.529 1.00 28.26 500 THR B N 1
ATOM 7733 C CA . THR B 1 500 ? 52.163 119.751 114.290 1.00 28.41 500 THR B CA 1
ATOM 7734 C C . THR B 1 500 ? 52.703 121.172 114.197 1.00 29.78 500 THR B C 1
ATOM 7735 O O . THR B 1 500 ? 53.914 121.373 114.101 1.00 30.12 500 THR B O 1
ATOM 7739 N N . PRO B 1 501 ? 51.804 122.162 114.215 1.00 31.00 501 PRO B N 1
ATOM 7740 C CA . PRO B 1 501 ? 52.233 123.505 114.521 1.00 31.36 501 PRO B CA 1
ATOM 7741 C C . PRO B 1 501 ? 52.542 123.675 116.007 1.00 31.56 501 PRO B C 1
ATOM 7742 O O . PRO B 1 501 ? 52.410 122.732 116.799 1.00 30.89 501 PRO B O 1
ATOM 7746 N N . GLY B 1 502 ? 52.978 124.880 116.350 1.00 32.56 502 GLY B N 1
ATOM 7747 C CA . GLY B 1 502 ? 53.204 125.281 117.743 1.00 32.70 502 GLY B CA 1
ATOM 7748 C C . GLY B 1 502 ? 54.583 125.785 118.106 1.00 32.52 502 GLY B C 1
ATOM 7749 O O . GLY B 1 502 ? 55.012 125.607 119.245 1.00 34.55 502 GLY B O 1
ATOM 7750 N N . GLY B 1 503 ? 55.273 126.416 117.160 1.00 31.72 503 GLY B N 1
ATOM 7751 C CA . GLY B 1 503 ? 56.551 127.073 117.434 1.00 31.57 503 GLY B CA 1
ATOM 7752 C C . GLY B 1 503 ? 57.573 126.252 118.199 1.00 31.43 503 GLY B C 1
ATOM 7753 O O . GLY B 1 503 ? 58.057 125.234 117.704 1.00 31.50 503 GLY B O 1
ATOM 7754 N N . ASP B 1 504 ? 57.888 126.693 119.417 1.00 30.84 504 ASP B N 1
ATOM 7755 C CA . ASP B 1 504 ? 58.895 126.020 120.239 1.00 31.31 504 ASP B CA 1
ATOM 7756 C C . ASP B 1 504 ? 58.376 124.759 120.902 1.00 31.55 504 ASP B C 1
ATOM 7757 O O . ASP B 1 504 ? 59.153 124.032 121.516 1.00 32.93 504 ASP B O 1
ATOM 7762 N N . GLN B 1 505 ? 57.077 124.493 120.781 1.00 32.65 505 GLN B N 1
ATOM 7763 C CA . GLN B 1 505 ? 56.499 123.224 121.237 1.00 32.38 505 GLN B CA 1
ATOM 7764 C C . GLN B 1 505 ? 56.499 122.130 120.172 1.00 31.01 505 GLN B C 1
ATOM 7765 O O . GLN B 1 505 ? 56.322 120.962 120.512 1.00 30.28 505 GLN B O 1
ATOM 7771 N N . GLN B 1 506 ? 56.706 122.493 118.904 1.00 29.60 506 GLN B N 1
ATOM 7772 C CA . GLN B 1 506 ? 56.544 121.539 117.793 1.00 30.32 506 GLN B CA 1
ATOM 7773 C C . GLN B 1 506 ? 57.232 120.202 118.028 1.00 31.36 506 GLN B C 1
ATOM 7774 O O . GLN B 1 506 ? 56.574 119.166 118.065 1.00 32.39 506 GLN B O 1
ATOM 7780 N N . ASP B 1 507 ? 58.552 120.243 118.200 1.00 31.51 507 ASP B N 1
ATOM 7781 C CA . ASP B 1 507 ? 59.342 119.025 118.418 1.00 31.21 507 ASP B CA 1
ATOM 7782 C C . ASP B 1 507 ? 59.413 118.558 119.879 1.00 31.28 507 ASP B C 1
ATOM 7783 O O . ASP B 1 507 ? 60.200 117.662 120.201 1.00 32.46 507 ASP B O 1
ATOM 7788 N N . GLN B 1 508 ? 58.612 119.155 120.754 1.00 29.72 508 GLN B N 1
ATOM 7789 C CA . GLN B 1 508 ? 58.371 118.583 122.066 1.00 30.09 508 GLN B CA 1
ATOM 7790 C C . GLN B 1 508 ? 57.162 117.665 121.951 1.00 30.42 508 GLN B C 1
ATOM 7791 O O . GLN B 1 508 ? 57.239 116.464 122.241 1.00 29.59 508 GLN B O 1
ATOM 7797 N N . TRP B 1 509 ? 56.052 118.245 121.500 1.00 30.64 509 TRP B N 1
ATOM 7798 C CA . TRP B 1 509 ? 54.810 117.511 121.272 1.00 31.16 509 TRP B CA 1
ATOM 7799 C C . TRP B 1 509 ? 55.019 116.331 120.336 1.00 31.24 509 TRP B C 1
ATOM 7800 O O . TRP B 1 509 ? 54.525 115.237 120.599 1.00 32.26 509 TRP B O 1
ATOM 7811 N N . GLN B 1 510 ? 55.744 116.563 119.248 1.00 30.39 510 GLN B N 1
ATOM 7812 C CA . GLN B 1 510 ? 56.065 115.494 118.303 1.00 30.85 510 GLN B CA 1
ATOM 7813 C C . GLN B 1 510 ? 56.902 114.369 118.898 1.00 30.88 510 GLN B C 1
ATOM 7814 O O . GLN B 1 510 ? 56.702 113.198 118.545 1.00 30.89 510 GLN B O 1
ATOM 7820 N N . LEU B 1 511 ? 57.847 114.723 119.765 1.00 30.15 511 LEU B N 1
ATOM 7821 C CA . LEU B 1 511 ? 58.585 113.705 120.493 1.00 30.55 511 LEU B CA 1
ATOM 7822 C C . LEU B 1 511 ? 57.646 112.868 121.368 1.00 29.38 511 LEU B C 1
ATOM 7823 O O . LEU B 1 511 ? 57.725 111.648 121.330 1.00 29.62 511 LEU B O 1
ATOM 7828 N N . HIS B 1 512 ? 56.775 113.510 122.145 1.00 29.23 512 HIS B N 1
ATOM 7829 C CA . HIS B 1 512 ? 55.861 112.768 123.049 1.00 29.41 512 HIS B CA 1
ATOM 7830 C C . HIS B 1 512 ? 54.935 111.851 122.238 1.00 29.47 512 HIS B C 1
ATOM 7831 O O . HIS B 1 512 ? 54.670 110.707 122.632 1.00 29.33 512 HIS B O 1
ATOM 7838 N N . PHE B 1 513 ? 54.488 112.360 121.089 1.00 29.43 513 PHE B N 1
ATOM 7839 C CA . PHE B 1 513 ? 53.628 111.633 120.147 1.00 29.28 513 PHE B CA 1
ATOM 7840 C C . PHE B 1 513 ? 54.307 110.406 119.553 1.00 29.78 513 PHE B C 1
ATOM 7841 O O . PHE B 1 513 ? 53.801 109.288 119.657 1.00 28.44 513 PHE B O 1
ATOM 7849 N N . PHE B 1 514 ? 55.446 110.634 118.913 1.00 30.88 514 PHE B N 1
ATOM 7850 C CA . PHE B 1 514 ? 56.203 109.550 118.306 1.00 32.24 514 PHE B CA 1
ATOM 7851 C C . PHE B 1 514 ? 56.530 108.434 119.299 1.00 30.78 514 PHE B C 1
ATOM 7852 O O . PHE B 1 514 ? 56.404 107.267 118.972 1.00 30.32 514 PHE B O 1
ATOM 7860 N N . LEU B 1 515 ? 56.987 108.800 120.490 1.00 31.66 515 LEU B N 1
ATOM 7861 C CA . LEU B 1 515 ? 57.256 107.814 121.544 1.00 31.75 515 LEU B CA 1
ATOM 7862 C C . LEU B 1 515 ? 56.009 107.034 121.917 1.00 30.51 515 LEU B C 1
ATOM 7863 O O . LEU B 1 515 ? 56.048 105.811 122.012 1.00 29.68 515 LEU B O 1
ATOM 7868 N N . ALA B 1 516 ? 54.902 107.744 122.092 1.00 30.33 516 ALA B N 1
ATOM 7869 C CA . ALA B 1 516 ? 53.626 107.099 122.356 1.00 29.91 516 ALA B CA 1
ATOM 7870 C C . ALA B 1 516 ? 53.218 106.146 121.211 1.00 28.83 516 ALA B C 1
ATOM 7871 O O . ALA B 1 516 ? 52.761 105.033 121.474 1.00 28.48 516 ALA B O 1
ATOM 7873 N N . VAL B 1 517 ? 53.433 106.547 119.956 1.00 27.88 517 VAL B N 1
ATOM 7874 C CA . VAL B 1 517 ? 53.132 105.661 118.827 1.00 27.99 517 VAL B CA 1
ATOM 7875 C C . VAL B 1 517 ? 53.930 104.372 118.985 1.00 29.82 517 VAL B C 1
ATOM 7876 O O . VAL B 1 517 ? 53.384 103.277 118.851 1.00 30.85 517 VAL B O 1
ATOM 7880 N N . ALA B 1 518 ? 55.224 104.515 119.264 1.00 31.63 518 ALA B N 1
ATOM 7881 C CA . ALA B 1 518 ? 56.125 103.370 119.407 1.00 32.34 518 ALA B CA 1
ATOM 7882 C C . ALA B 1 518 ? 55.872 102.503 120.656 1.00 33.59 518 ALA B C 1
ATOM 7883 O O . ALA B 1 518 ? 56.108 101.298 120.614 1.00 34.39 518 ALA B O 1
ATOM 7885 N N . LEU B 1 519 ? 55.384 103.110 121.740 1.00 34.30 519 LEU B N 1
ATOM 7886 C CA . LEU B 1 519 ? 55.192 102.421 123.025 1.00 34.30 519 LEU B CA 1
ATOM 7887 C C . LEU B 1 519 ? 53.782 101.948 123.334 1.00 34.29 519 LEU B C 1
ATOM 7888 O O . LEU B 1 519 ? 53.620 101.065 124.169 1.00 34.17 519 LEU B O 1
ATOM 7893 N N . ARG B 1 520 ? 52.768 102.542 122.708 1.00 34.87 520 ARG B N 1
ATOM 7894 C CA . ARG B 1 520 ? 51.378 102.169 123.002 1.00 34.12 520 ARG B CA 1
ATOM 7895 C C . ARG B 1 520 ? 51.050 100.898 122.239 1.00 32.73 520 ARG B C 1
ATOM 7896 O O . ARG B 1 520 ? 51.537 100.688 121.128 1.00 31.22 520 ARG B O 1
ATOM 7904 N N . ALA B 1 521 ? 50.215 100.064 122.848 1.00 32.64 521 ALA B N 1
ATOM 7905 C CA . ALA B 1 521 ? 49.690 98.866 122.206 1.00 32.09 521 ALA B CA 1
ATOM 7906 C C . ALA B 1 521 ? 48.904 99.223 120.946 1.00 32.48 521 ALA B C 1
ATOM 7907 O O . ALA B 1 521 ? 48.161 100.204 120.927 1.00 32.99 521 ALA B O 1
ATOM 7909 N N . ARG B 1 522 ? 49.086 98.426 119.898 1.00 33.44 522 ARG B N 1
ATOM 7910 C CA . ARG B 1 522 ? 48.295 98.548 118.675 1.00 34.17 522 ARG B CA 1
ATOM 7911 C C . ARG B 1 522 ? 46.789 98.444 118.914 1.00 33.69 522 ARG B C 1
ATOM 7912 O O . ARG B 1 522 ? 46.321 97.754 119.817 1.00 31.39 522 ARG B O 1
ATOM 7920 N N . VAL B 1 523 ? 46.059 99.156 118.066 1.00 33.44 523 VAL B N 1
ATOM 7921 C CA . VAL B 1 523 ? 44.615 99.205 118.070 1.00 32.24 523 VAL B CA 1
ATOM 7922 C C . VAL B 1 523 ? 44.220 98.754 116.685 1.00 31.97 523 VAL B C 1
ATOM 7923 O O . VAL B 1 523 ? 44.747 99.277 115.692 1.00 31.60 523 VAL B O 1
ATOM 7927 N N . ARG B 1 524 ? 43.308 97.783 116.619 1.00 30.74 524 ARG B N 1
ATOM 7928 C CA . ARG B 1 524 ? 42.796 97.263 115.346 1.00 29.95 524 ARG B CA 1
ATOM 7929 C C . ARG B 1 524 ? 43.932 96.761 114.471 1.00 29.35 524 ARG B C 1
ATOM 7930 O O . ARG B 1 524 ? 43.928 96.962 113.256 1.00 27.42 524 ARG B O 1
ATOM 7938 N N . GLY B 1 525 ? 44.909 96.115 115.109 1.00 30.56 525 GLY B N 1
ATOM 7939 C CA . GLY B 1 525 ? 46.113 95.623 114.427 1.00 30.85 525 GLY B CA 1
ATOM 7940 C C . GLY B 1 525 ? 46.886 96.695 113.681 1.00 30.79 525 GLY B C 1
ATOM 7941 O O . GLY B 1 525 ? 47.477 96.422 112.647 1.00 31.06 525 GLY B O 1
ATOM 7942 N N . GLY B 1 526 ? 46.866 97.918 114.201 1.00 31.57 526 GLY B N 1
ATOM 7943 C CA . GLY B 1 526 ? 47.527 99.058 113.564 1.00 31.56 526 GLY B CA 1
ATOM 7944 C C . GLY B 1 526 ? 48.077 99.995 114.616 1.00 31.08 526 GLY B C 1
ATOM 7945 O O . GLY B 1 526 ? 47.691 99.937 115.777 1.00 30.65 526 GLY B O 1
ATOM 7946 N N . LEU B 1 527 ? 48.979 100.872 114.200 1.00 31.28 527 LEU B N 1
ATOM 7947 C CA . LEU B 1 527 ? 49.546 101.875 115.094 1.00 30.48 527 LEU B CA 1
ATOM 7948 C C . LEU B 1 527 ? 48.455 102.719 115.738 1.00 29.75 527 LEU B C 1
ATOM 7949 O O . LEU B 1 527 ? 47.516 103.141 115.057 1.00 30.86 527 LEU B O 1
ATOM 7954 N N . ASP B 1 528 ? 48.572 102.943 117.049 1.00 28.14 528 ASP B N 1
ATOM 7955 C CA . ASP B 1 528 ? 47.597 103.737 117.805 1.00 26.35 528 ASP B CA 1
ATOM 7956 C C . ASP B 1 528 ? 47.880 105.245 117.606 1.00 25.87 528 ASP B C 1
ATOM 7957 O O . ASP B 1 528 ? 48.283 105.974 118.530 1.00 25.87 528 ASP B O 1
ATOM 7962 N N . LEU B 1 529 ? 47.642 105.698 116.381 1.00 24.62 529 LEU B N 1
ATOM 7963 C CA . LEU B 1 529 ? 47.873 107.084 116.010 1.00 24.57 529 LEU B CA 1
ATOM 7964 C C . LEU B 1 529 ? 46.978 108.018 116.820 1.00 24.00 529 LEU B C 1
ATOM 7965 O O . LEU B 1 529 ? 47.482 108.912 117.491 1.00 24.90 529 LEU B O 1
ATOM 7970 N N . GLN B 1 530 ? 45.664 107.801 116.771 1.00 23.11 530 GLN B N 1
ATOM 7971 C CA . GLN B 1 530 ? 44.726 108.694 117.469 1.00 23.62 530 GLN B CA 1
ATOM 7972 C C . GLN B 1 530 ? 44.800 108.612 118.998 1.00 24.04 530 GLN B C 1
ATOM 7973 O O . GLN B 1 530 ? 44.613 109.617 119.666 1.00 25.09 530 GLN B O 1
ATOM 7979 N N . GLY B 1 531 ? 45.051 107.434 119.555 1.00 24.75 531 GLY B N 1
ATOM 7980 C CA . GLY B 1 531 ? 45.233 107.310 121.009 1.00 25.68 531 GLY B CA 1
ATOM 7981 C C . GLY B 1 531 ? 46.461 108.083 121.455 1.00 26.35 531 GLY B C 1
ATOM 7982 O O . GLY B 1 531 ? 46.502 108.633 122.557 1.00 26.37 531 GLY B O 1
ATOM 7983 N N . ALA B 1 532 ? 47.464 108.107 120.582 1.00 27.19 532 ALA B N 1
ATOM 7984 C CA . ALA B 1 532 ? 48.691 108.848 120.823 1.00 28.30 532 ALA B CA 1
ATOM 7985 C C . ALA B 1 532 ? 48.447 110.356 120.747 1.00 28.81 532 ALA B C 1
ATOM 7986 O O . ALA B 1 532 ? 48.920 111.114 121.598 1.00 29.28 532 ALA B O 1
ATOM 7988 N N . ILE B 1 533 ? 47.685 110.779 119.741 1.00 27.96 533 ILE B N 1
ATOM 7989 C CA . ILE B 1 533 ? 47.254 112.174 119.626 1.00 27.04 533 ILE B CA 1
ATOM 7990 C C . ILE B 1 533 ? 46.366 112.614 120.801 1.00 26.40 533 ILE B C 1
ATOM 7991 O O . ILE B 1 533 ? 46.621 113.638 121.435 1.00 26.36 533 ILE B O 1
ATOM 7996 N N . ASP B 1 534 ? 45.321 111.844 121.065 1.00 26.54 534 ASP B N 1
ATOM 7997 C CA . ASP B 1 534 ? 44.434 112.090 122.206 1.00 28.09 534 ASP B CA 1
ATOM 7998 C C . ASP B 1 534 ? 45.193 112.244 123.521 1.00 28.41 534 ASP B C 1
ATOM 7999 O O . ASP B 1 534 ? 44.856 113.111 124.310 1.00 30.45 534 ASP B O 1
ATOM 8004 N N . ALA B 1 535 ? 46.218 111.416 123.732 1.00 28.71 535 ALA B N 1
ATOM 8005 C CA . ALA B 1 535 ? 46.941 111.332 125.003 1.00 27.62 535 ALA B CA 1
ATOM 8006 C C . ALA B 1 535 ? 47.305 112.708 125.581 1.00 27.51 535 ALA B C 1
ATOM 8007 O O . ALA B 1 535 ? 47.704 113.606 124.822 1.00 25.68 535 ALA B O 1
ATOM 8009 N N . PRO B 1 536 ? 47.164 112.874 126.922 1.00 27.79 536 PRO B N 1
ATOM 8010 C CA . PRO B 1 536 ? 47.616 114.099 127.561 1.00 27.91 536 PRO B CA 1
ATOM 8011 C C . PRO B 1 536 ? 49.048 114.420 127.136 1.00 28.16 536 PRO B C 1
ATOM 8012 O O . PRO B 1 536 ? 49.918 113.549 127.171 1.00 28.13 536 PRO B O 1
ATOM 8016 N N . ASN B 1 537 ? 49.253 115.648 126.678 1.00 28.55 537 ASN B N 1
ATOM 8017 C CA . ASN B 1 537 ? 50.533 116.100 126.164 1.00 28.65 537 ASN B CA 1
ATOM 8018 C C . ASN B 1 537 ? 50.984 117.291 127.012 1.00 29.58 537 ASN B C 1
ATOM 8019 O O . ASN B 1 537 ? 50.248 117.737 127.890 1.00 29.87 537 ASN B O 1
ATOM 8024 N N . TRP B 1 538 ? 52.205 117.768 126.778 1.00 30.97 538 TRP B N 1
ATOM 8025 C CA . TRP B 1 538 ? 52.851 118.768 127.640 1.00 31.29 538 TRP B CA 1
ATOM 8026 C C . TRP B 1 538 ? 54.011 119.443 126.921 1.00 32.10 538 TRP B C 1
ATOM 8027 O O . TRP B 1 538 ? 54.451 118.998 125.859 1.00 32.81 538 TRP B O 1
ATOM 8038 N N . HIS B 1 539 ? 54.528 120.499 127.537 1.00 32.31 539 HIS B N 1
ATOM 8039 C CA . HIS B 1 539 ? 55.740 121.166 127.057 1.00 31.97 539 HIS B CA 1
ATOM 8040 C C . HIS B 1 539 ? 56.375 121.964 128.174 1.00 32.00 539 HIS B C 1
ATOM 8041 O O . HIS B 1 539 ? 55.719 122.285 129.169 1.00 31.98 539 HIS B O 1
ATOM 8048 N N . ASN B 1 540 ? 57.650 122.290 127.985 1.00 32.83 540 ASN B N 1
ATOM 8049 C CA . ASN B 1 540 ? 58.357 123.233 128.858 1.00 33.02 540 ASN B CA 1
ATOM 8050 C C . ASN B 1 540 ? 58.732 124.507 128.087 1.00 33.44 540 ASN B C 1
ATOM 8051 O O . ASN B 1 540 ? 58.777 124.512 126.843 1.00 32.56 540 ASN B O 1
ATOM 8056 N N . ASP B 1 541 ? 58.992 125.571 128.841 1.00 33.68 541 ASP B N 1
ATOM 8057 C CA . ASP B 1 541 ? 59.425 126.865 128.293 1.00 34.74 541 ASP B CA 1
ATOM 8058 C C . ASP B 1 541 ? 60.777 127.307 128.899 1.00 34.96 541 ASP B C 1
ATOM 8059 O O . ASP B 1 541 ? 61.096 128.510 128.941 1.00 33.12 541 ASP B O 1
ATOM 8064 N N . SER B 1 542 ? 61.591 126.337 129.324 1.00 34.59 542 SER B N 1
ATOM 8065 C CA . SER B 1 542 ? 62.851 126.630 130.027 1.00 35.75 542 SER B CA 1
ATOM 8066 C C . SER B 1 542 ? 64.023 126.766 129.053 1.00 35.78 542 SER B C 1
ATOM 8067 O O . SER B 1 542 ? 65.025 126.062 129.158 1.00 34.16 542 SER B O 1
ATOM 8070 N N . PHE B 1 543 ? 63.873 127.710 128.124 1.00 36.75 543 PHE B N 1
ATOM 8071 C CA . PHE B 1 543 ? 64.869 128.041 127.093 1.00 37.79 543 PHE B CA 1
ATOM 8072 C C . PHE B 1 543 ? 64.395 129.317 126.386 1.00 37.89 543 PHE B C 1
ATOM 8073 O O . PHE B 1 543 ? 63.201 129.620 126.418 1.00 41.27 543 PHE B O 1
ATOM 8081 N N . PRO B 1 544 ? 65.304 130.064 125.737 1.00 37.43 544 PRO B N 1
ATOM 8082 C CA . PRO B 1 544 ? 64.867 131.304 125.078 1.00 36.52 544 PRO B CA 1
ATOM 8083 C C . PRO B 1 544 ? 64.013 131.057 123.827 1.00 35.47 544 PRO B C 1
ATOM 8084 O O . PRO B 1 544 ? 64.476 130.414 122.877 1.00 34.61 544 PRO B O 1
ATOM 8088 N N . GLY B 1 545 ? 62.779 131.564 123.846 1.00 33.90 545 GLY B N 1
ATOM 8089 C CA . GLY B 1 545 ? 61.840 131.359 122.747 1.00 32.74 545 GLY B CA 1
ATOM 8090 C C . GLY B 1 545 ? 62.318 131.908 121.412 1.00 31.21 545 GLY B C 1
ATOM 8091 O O . GLY B 1 545 ? 63.127 132.836 121.371 1.00 32.20 545 GLY B O 1
ATOM 8092 N N . SER B 1 546 ? 61.810 131.335 120.327 1.00 29.01 546 SER B N 1
ATOM 8093 C CA . SER B 1 546 ? 62.117 131.799 118.963 1.00 29.42 546 SER B CA 1
ATOM 8094 C C . SER B 1 546 ? 61.399 133.096 118.556 1.00 29.24 546 SER B C 1
ATOM 8095 O O . SER B 1 546 ? 61.840 133.762 117.619 1.00 28.95 546 SER B O 1
ATOM 8098 N N . PHE B 1 547 ? 60.298 133.437 119.236 1.00 30.06 547 PHE B N 1
ATOM 8099 C CA . PHE B 1 547 ? 59.469 134.611 118.881 1.00 30.34 547 PHE B CA 1
ATOM 8100 C C . PHE B 1 547 ? 59.800 135.857 119.697 1.00 30.31 547 PHE B C 1
ATOM 8101 O O . PHE B 1 547 ? 59.975 135.777 120.921 1.00 30.19 547 PHE B O 1
ATOM 8109 N N . TYR B 1 548 ? 59.883 136.997 119.007 1.00 30.18 548 TYR B N 1
ATOM 8110 C CA . TYR B 1 548 ? 59.975 138.317 119.633 1.00 30.51 548 TYR B CA 1
ATOM 8111 C C . TYR B 1 548 ? 58.915 138.391 120.742 1.00 30.75 548 TYR B C 1
ATOM 8112 O O . TYR B 1 548 ? 57.771 138.082 120.440 1.00 31.03 548 TYR B O 1
ATOM 8121 N N . PRO B 1 549 ? 59.225 138.792 121.991 1.00 33.16 549 PRO B N 1
ATOM 8122 C CA . PRO B 1 549 ? 60.497 139.376 122.463 1.00 33.95 549 PRO B CA 1
ATOM 8123 C C . PRO B 1 549 ? 61.540 138.389 123.037 1.00 34.41 549 PRO B C 1
ATOM 8124 O O . PRO B 1 549 ? 62.476 138.822 123.727 1.00 35.13 549 PRO B O 1
ATOM 8128 N N . ARG B 1 550 ? 61.375 137.092 122.766 1.00 33.82 550 ARG B N 1
ATOM 8129 C CA . ARG B 1 550 ? 62.390 136.070 123.049 1.00 33.20 550 ARG B CA 1
ATOM 8130 C C . ARG B 1 550 ? 62.682 135.924 124.536 1.00 33.06 550 ARG B C 1
ATOM 8131 O O . ARG B 1 550 ? 63.838 135.910 124.940 1.00 33.74 550 ARG B O 1
ATOM 8139 N N . GLY B 1 551 ? 61.671 135.808 125.370 1.00 33.74 551 GLY B N 1
ATOM 8140 C CA . GLY B 1 551 ? 61.964 135.495 126.771 1.00 35.97 551 GLY B CA 1
ATOM 8141 C C . GLY B 1 551 ? 62.292 134.019 126.976 1.00 37.25 551 GLY B C 1
ATOM 8142 O O . GLY B 1 551 ? 62.263 133.227 126.033 1.00 37.97 551 GLY B O 1
ATOM 8143 N N . MET B 1 552 ? 62.661 133.667 128.203 1.00 39.18 552 MET B N 1
ATOM 8144 C CA . MET B 1 552 ? 62.643 132.274 128.667 1.00 39.96 552 MET B CA 1
ATOM 8145 C C . MET B 1 552 ? 62.036 132.198 130.057 1.00 40.47 552 MET B C 1
ATOM 8146 O O . MET B 1 552 ? 62.208 133.120 130.850 1.00 39.89 552 MET B O 1
ATOM 8151 N N . ARG B 1 553 ? 61.337 131.104 130.345 1.00 41.08 553 ARG B N 1
ATOM 8152 C CA . ARG B 1 553 ? 60.711 130.894 131.651 1.00 44.23 553 ARG B CA 1
ATOM 8153 C C . ARG B 1 553 ? 61.440 129.760 132.359 1.00 43.83 553 ARG B C 1
ATOM 8154 O O . ARG B 1 553 ? 61.139 128.595 132.100 1.00 44.36 553 ARG B O 1
ATOM 8162 N N . PRO B 1 554 ? 62.407 130.087 133.246 1.00 44.06 554 PRO B N 1
ATOM 8163 C CA . PRO B 1 554 ? 63.202 129.032 133.879 1.00 43.54 554 PRO B CA 1
ATOM 8164 C C . PRO B 1 554 ? 62.351 128.011 134.628 1.00 42.40 554 PRO B C 1
ATOM 8165 O O . PRO B 1 554 ? 61.415 128.395 135.331 1.00 42.62 554 PRO B O 1
ATOM 8169 N N . GLY B 1 555 ? 62.663 126.727 134.438 1.00 41.47 555 GLY B N 1
ATOM 8170 C CA . GLY B 1 555 ? 61.983 125.622 135.136 1.00 40.68 555 GLY B CA 1
ATOM 8171 C C . GLY B 1 555 ? 60.489 125.407 134.899 1.00 38.97 555 GLY B C 1
ATOM 8172 O O . GLY B 1 555 ? 59.879 124.574 135.582 1.00 37.92 555 GLY B O 1
ATOM 8173 N N . SER B 1 556 ? 59.905 126.118 133.926 1.00 36.99 556 SER B N 1
ATOM 8174 C CA . SER B 1 556 ? 58.451 126.108 133.715 1.00 35.59 556 SER B CA 1
ATOM 8175 C C . SER B 1 556 ? 57.997 124.985 132.779 1.00 34.97 556 SER B C 1
ATOM 8176 O O . SER B 1 556 ? 58.579 124.794 131.710 1.00 32.05 556 SER B O 1
ATOM 8179 N N . VAL B 1 557 ? 56.943 124.272 133.193 1.00 35.57 557 VAL B N 1
ATOM 8180 C CA . VAL B 1 557 ? 56.294 123.230 132.383 1.00 34.89 557 VAL B CA 1
ATOM 8181 C C . VAL B 1 557 ? 54.800 123.334 132.416 1.00 34.22 557 VAL B C 1
ATOM 8182 O O . VAL B 1 557 ? 54.194 123.679 133.441 1.00 34.02 557 VAL B O 1
ATOM 8186 N N . THR B 1 558 ? 54.214 122.952 131.293 1.00 33.24 558 THR B N 1
ATOM 8187 C CA . THR B 1 558 ? 52.789 123.070 131.099 1.00 33.95 558 THR B CA 1
ATOM 8188 C C . THR B 1 558 ? 52.221 121.702 130.731 1.00 34.70 558 THR B C 1
ATOM 8189 O O . THR B 1 558 ? 52.566 121.144 129.689 1.00 34.87 558 THR B O 1
ATOM 8193 N N . VAL B 1 559 ? 51.351 121.183 131.598 1.00 34.46 559 VAL B N 1
ATOM 8194 C CA . VAL B 1 559 ? 50.636 119.930 131.344 1.00 34.57 559 VAL B CA 1
ATOM 8195 C C . VAL B 1 559 ? 49.140 120.194 131.159 1.00 34.25 559 VAL B C 1
ATOM 8196 O O . VAL B 1 559 ? 48.576 121.117 131.758 1.00 34.22 559 VAL B O 1
ATOM 8200 N N . GLU B 1 560 ? 48.506 119.372 130.328 1.00 33.69 560 GLU B N 1
ATOM 8201 C CA . GLU B 1 560 ? 47.050 119.379 130.191 1.00 32.25 560 GLU B CA 1
ATOM 8202 C C . GLU B 1 560 ? 46.399 118.967 131.509 1.00 34.02 560 GLU B C 1
ATOM 8203 O O . GLU B 1 560 ? 46.984 118.214 132.299 1.00 34.65 560 GLU B O 1
ATOM 8209 N N . ALA B 1 561 ? 45.193 119.477 131.746 1.00 35.82 561 ALA B N 1
ATOM 8210 C CA . ALA B 1 561 ? 44.474 119.227 133.000 1.00 35.96 561 ALA B CA 1
ATOM 8211 C C . ALA B 1 561 ? 44.061 117.767 133.169 1.00 36.15 561 ALA B C 1
ATOM 8212 O O . ALA B 1 561 ? 43.777 117.342 134.283 1.00 36.92 561 ALA B O 1
ATOM 8214 N N . ARG B 1 562 ? 44.038 117.009 132.070 1.00 36.68 562 ARG B N 1
ATOM 8215 C CA . ARG B 1 562 ? 43.617 115.581 132.071 1.00 36.83 562 ARG B CA 1
ATOM 8216 C C . ARG B 1 562 ? 44.774 114.595 132.304 1.00 37.37 562 ARG B C 1
ATOM 8217 O O . ARG B 1 562 ? 44.546 113.399 132.432 1.00 36.64 562 ARG B O 1
ATOM 8225 N N . MET B 1 563 ? 46.007 115.091 132.375 1.00 39.88 563 MET B N 1
ATOM 8226 C CA . MET B 1 563 ? 47.115 114.310 132.922 1.00 41.12 563 MET B CA 1
ATOM 8227 C C . MET B 1 563 ? 46.805 114.048 134.396 1.00 41.93 563 MET B C 1
ATOM 8228 O O . MET B 1 563 ? 46.250 114.918 135.065 1.00 41.03 563 MET B O 1
ATOM 8233 N N . ASP B 1 564 ? 47.150 112.857 134.889 1.00 44.13 564 ASP B N 1
ATOM 8234 C CA . ASP B 1 564 ? 46.899 112.458 136.295 1.00 47.84 564 ASP B CA 1
ATOM 8235 C C . ASP B 1 564 ? 47.362 113.576 137.261 1.00 48.26 564 ASP B C 1
ATOM 8236 O O . ASP B 1 564 ? 48.513 114.006 137.171 1.00 46.07 564 ASP B O 1
ATOM 8241 N N . PRO B 1 565 ? 46.465 114.065 138.161 1.00 51.28 565 PRO B N 1
ATOM 8242 C CA . PRO B 1 565 ? 46.882 115.111 139.119 1.00 53.53 565 PRO B CA 1
ATOM 8243 C C . PRO B 1 565 ? 48.038 114.710 140.056 1.00 55.99 565 PRO B C 1
ATOM 8244 O O . PRO B 1 565 ? 48.753 115.583 140.567 1.00 55.40 565 PRO B O 1
ATOM 8248 N N . GLY B 1 566 ? 48.188 113.405 140.287 1.00 57.42 566 GLY B N 1
ATOM 8249 C CA . GLY B 1 566 ? 49.332 112.840 141.018 1.00 57.79 566 GLY B CA 1
ATOM 8250 C C . GLY B 1 566 ? 50.689 112.998 140.336 1.00 57.24 566 GLY B C 1
ATOM 8251 O O . GLY B 1 566 ? 51.722 113.030 141.010 1.00 56.91 566 GLY B O 1
ATOM 8252 N N . ILE B 1 567 ? 50.683 113.075 139.004 1.00 55.52 567 ILE B N 1
ATOM 8253 C CA . ILE B 1 567 ? 51.891 113.339 138.206 1.00 53.28 567 ILE B CA 1
ATOM 8254 C C . ILE B 1 567 ? 52.327 114.803 138.320 1.00 53.99 567 ILE B C 1
ATOM 8255 O O . ILE B 1 567 ? 53.513 115.083 138.473 1.00 54.97 567 ILE B O 1
ATOM 8260 N N . ALA B 1 568 ? 51.374 115.727 138.214 1.00 52.90 568 ALA B N 1
ATOM 8261 C CA . ALA B 1 568 ? 51.642 117.144 138.451 1.00 52.56 568 ALA B CA 1
ATOM 8262 C C . ALA B 1 568 ? 52.270 117.329 139.824 1.00 54.58 568 ALA B C 1
ATOM 8263 O O . ALA B 1 568 ? 53.315 117.958 139.937 1.00 56.19 568 ALA B O 1
ATOM 8265 N N . ALA B 1 569 ? 51.633 116.753 140.847 1.00 56.10 569 ALA B N 1
ATOM 8266 C CA . ALA B 1 569 ? 52.101 116.830 142.240 1.00 57.40 569 ALA B CA 1
ATOM 8267 C C . ALA B 1 569 ? 53.509 116.263 142.430 1.00 59.98 569 ALA B C 1
ATOM 8268 O O . ALA B 1 569 ? 54.260 116.751 143.277 1.00 62.09 569 ALA B O 1
ATOM 8270 N N . GLU B 1 570 ? 53.846 115.235 141.649 1.00 60.01 570 GLU B N 1
ATOM 8271 C CA . GLU B 1 570 ? 55.206 114.670 141.625 1.00 60.47 570 GLU B CA 1
ATOM 8272 C C . GLU B 1 570 ? 56.245 115.618 141.049 1.00 57.42 570 GLU B C 1
ATOM 8273 O O . GLU B 1 570 ? 57.362 115.704 141.561 1.00 57.62 570 GLU B O 1
ATOM 8279 N N . LEU B 1 571 ? 55.880 116.305 139.974 1.00 52.71 571 LEU B N 1
ATOM 8280 C CA . LEU B 1 571 ? 56.778 117.247 139.325 1.00 50.28 571 LEU B CA 1
ATOM 8281 C C . LEU B 1 571 ? 57.073 118.458 140.206 1.00 49.38 571 LEU B C 1
ATOM 8282 O O . LEU B 1 571 ? 58.230 118.835 140.344 1.00 47.68 571 LEU B O 1
ATOM 8287 N N . ARG B 1 572 ? 56.045 119.046 140.819 1.00 51.40 572 ARG B N 1
ATOM 8288 C CA . ARG B 1 572 ? 56.258 120.190 141.736 1.00 53.31 572 ARG B CA 1
ATOM 8289 C C . ARG B 1 572 ? 57.192 119.778 142.871 1.00 54.02 572 ARG B C 1
ATOM 8290 O O . ARG B 1 572 ? 58.076 120.541 143.254 1.00 53.47 572 ARG B O 1
ATOM 8298 N N . ARG B 1 573 ? 56.980 118.564 143.382 1.00 56.21 573 ARG B N 1
ATOM 8299 C CA . ARG B 1 573 ? 57.844 117.932 144.398 1.00 58.33 573 ARG B CA 1
ATOM 8300 C C . ARG B 1 573 ? 59.312 117.860 143.927 1.00 56.76 573 ARG B C 1
ATOM 8301 O O . ARG B 1 573 ? 60.240 118.058 144.718 1.00 58.91 573 ARG B O 1
ATOM 8309 N N . ARG B 1 574 ? 59.495 117.573 142.637 1.00 53.48 574 ARG B N 1
ATOM 8310 C CA . ARG B 1 574 ? 60.817 117.538 141.981 1.00 51.72 574 ARG B CA 1
ATOM 8311 C C . ARG B 1 574 ? 61.334 118.887 141.442 1.00 50.37 574 ARG B C 1
ATOM 8312 O O . ARG B 1 574 ? 62.348 118.920 140.742 1.00 50.64 574 ARG B O 1
ATOM 8320 N N . GLY B 1 575 ? 60.642 119.980 141.767 1.00 50.48 575 GLY B N 1
ATOM 8321 C CA . GLY B 1 575 ? 61.152 121.345 141.585 1.00 48.87 575 GLY B CA 1
ATOM 8322 C C . GLY B 1 575 ? 60.749 122.050 140.306 1.00 48.37 575 GLY B C 1
ATOM 8323 O O . GLY B 1 575 ? 61.305 123.099 139.976 1.00 50.81 575 GLY B O 1
ATOM 8324 N N . HIS B 1 576 ? 59.783 121.482 139.590 1.00 45.94 576 HIS B N 1
ATOM 8325 C CA . HIS B 1 576 ? 59.224 122.097 138.391 1.00 43.44 576 HIS B CA 1
ATOM 8326 C C . HIS B 1 576 ? 58.261 123.219 138.774 1.00 42.71 576 HIS B C 1
ATOM 8327 O O . HIS B 1 576 ? 57.536 123.087 139.756 1.00 44.02 576 HIS B O 1
ATOM 8334 N N . GLU B 1 577 ? 58.268 124.317 138.015 1.00 42.74 577 GLU B N 1
ATOM 8335 C CA . GLU B 1 577 ? 57.158 125.294 138.024 1.00 42.18 577 GLU B CA 1
ATOM 8336 C C . GLU B 1 577 ? 56.089 124.762 137.072 1.00 41.67 577 GLU B C 1
ATOM 8337 O O . GLU B 1 577 ? 56.214 124.878 135.848 1.00 40.56 577 GLU B O 1
ATOM 8339 N N . VAL B 1 578 ? 55.048 124.165 137.643 1.00 41.27 578 VAL B N 1
ATOM 8340 C CA . VAL B 1 578 ? 54.015 123.487 136.866 1.00 41.25 578 VAL B CA 1
ATOM 8341 C C . VAL B 1 578 ? 52.844 124.428 136.662 1.00 40.21 578 VAL B C 1
ATOM 8342 O O . VAL B 1 578 ? 52.241 124.875 137.633 1.00 40.64 578 VAL B O 1
ATOM 8346 N N . THR B 1 579 ? 52.544 124.729 135.400 1.00 40.07 579 THR B N 1
ATOM 8347 C CA . THR B 1 579 ? 51.284 125.369 135.023 1.00 41.39 579 THR B CA 1
ATOM 8348 C C . THR B 1 579 ? 50.340 124.265 134.541 1.00 41.58 579 THR B C 1
ATOM 8349 O O . THR B 1 579 ? 50.730 123.433 133.718 1.00 41.31 579 THR B O 1
ATOM 8353 N N . VAL B 1 580 ? 49.114 124.250 135.068 1.00 41.48 580 VAL B N 1
ATOM 8354 C CA . VAL B 1 580 ? 48.064 123.320 134.610 1.00 40.65 580 VAL B CA 1
ATOM 8355 C C . VAL B 1 580 ? 47.177 124.030 133.578 1.00 38.56 580 VAL B C 1
ATOM 8356 O O . VAL B 1 580 ? 46.289 124.804 133.936 1.00 37.16 580 VAL B O 1
ATOM 8360 N N . GLY B 1 581 ? 47.444 123.759 132.299 1.00 37.29 581 GLY B N 1
ATOM 8361 C CA . GLY B 1 581 ? 46.676 124.321 131.189 1.00 37.15 581 GLY B CA 1
ATOM 8362 C C . GLY B 1 581 ? 45.357 123.595 130.993 1.00 37.43 581 GLY B C 1
ATOM 8363 O O . GLY B 1 581 ? 45.097 122.593 131.671 1.00 36.16 581 GLY B O 1
ATOM 8364 N N . PRO B 1 582 ? 44.513 124.083 130.054 1.00 37.62 582 PRO B N 1
ATOM 8365 C CA . PRO B 1 582 ? 43.206 123.448 129.869 1.00 35.97 582 PRO B CA 1
ATOM 8366 C C . PRO B 1 582 ? 43.299 122.010 129.359 1.00 34.54 582 PRO B C 1
ATOM 8367 O O . PRO B 1 582 ? 44.313 121.643 128.749 1.00 31.51 582 PRO B O 1
ATOM 8371 N N . PRO B 1 583 ? 42.226 121.216 129.576 1.00 34.41 583 PRO B N 1
ATOM 8372 C CA . PRO B 1 583 ? 42.234 119.782 129.264 1.00 33.08 583 PRO B CA 1
ATOM 8373 C C . PRO B 1 583 ? 42.656 119.463 127.835 1.00 32.01 583 PRO B C 1
ATOM 8374 O O . PRO B 1 583 ? 43.416 118.522 127.621 1.00 31.32 583 PRO B O 1
ATOM 8378 N N . TRP B 1 584 ? 42.164 120.246 126.877 1.00 30.36 584 TRP B N 1
ATOM 8379 C CA . TRP B 1 584 ? 42.391 119.967 125.459 1.00 30.23 584 TRP B CA 1
ATOM 8380 C C . TRP B 1 584 ? 43.118 121.145 124.822 1.00 30.51 584 TRP B C 1
ATOM 8381 O O . TRP B 1 584 ? 42.537 121.887 124.033 1.00 31.44 584 TRP B O 1
ATOM 8392 N N . SER B 1 585 ? 44.399 121.285 125.166 1.00 30.15 585 SER B N 1
ATOM 8393 C CA . SER B 1 585 ? 45.198 122.490 124.858 1.00 30.24 585 SER B CA 1
ATOM 8394 C C . SER B 1 585 ? 46.619 122.287 124.312 1.00 31.06 585 SER B C 1
ATOM 8395 O O . SER B 1 585 ? 47.195 123.230 123.772 1.00 31.09 585 SER B O 1
ATOM 8398 N N . GLU B 1 586 ? 47.180 121.085 124.419 1.00 31.41 586 GLU B N 1
ATOM 8399 C CA . GLU B 1 586 ? 48.576 120.828 124.031 1.00 29.88 586 GLU B CA 1
ATOM 8400 C C . GLU B 1 586 ? 48.648 119.930 122.797 1.00 29.57 586 GLU B C 1
ATOM 8401 O O . GLU B 1 586 ? 48.251 118.772 122.845 1.00 30.53 586 GLU B O 1
ATOM 8407 N N . GLY B 1 587 ? 49.131 120.482 121.691 1.00 30.11 587 GLY B N 1
ATOM 8408 C CA . GLY B 1 587 ? 49.390 119.724 120.462 1.00 30.64 587 GLY B CA 1
ATOM 8409 C C . GLY B 1 587 ? 48.314 119.928 119.423 1.00 30.80 587 GLY B C 1
ATOM 8410 O O . GLY B 1 587 ? 47.137 119.940 119.769 1.00 31.79 587 GLY B O 1
ATOM 8411 N N . ARG B 1 588 ? 48.714 120.139 118.166 1.00 31.80 588 ARG B N 1
ATOM 8412 C CA . ARG B 1 588 ? 47.789 120.082 117.014 1.00 33.10 588 ARG B CA 1
ATOM 8413 C C . ARG B 1 588 ? 48.304 119.046 116.007 1.00 31.28 588 ARG B C 1
ATOM 8414 O O . ARG B 1 588 ? 48.463 119.331 114.817 1.00 28.99 588 ARG B O 1
ATOM 8422 N N . LEU B 1 589 ? 48.529 117.829 116.499 1.00 30.93 589 LEU B N 1
ATOM 8423 C CA . LEU B 1 589 ? 49.146 116.759 115.711 1.00 29.61 589 LEU B CA 1
ATOM 8424 C C . LEU B 1 589 ? 48.335 116.301 114.488 1.00 27.86 589 LEU B C 1
ATOM 8425 O O . LEU B 1 589 ? 47.103 116.317 114.486 1.00 27.97 589 LEU B O 1
ATOM 8430 N N . CYS B 1 590 ? 49.067 115.927 113.445 1.00 26.59 590 CYS B N 1
ATOM 8431 C CA . CYS B 1 590 ? 48.528 115.288 112.253 1.00 26.15 590 CYS B CA 1
ATOM 8432 C C . CYS B 1 590 ? 49.416 114.108 111.974 1.00 25.92 590 CYS B C 1
ATOM 8433 O O . CYS B 1 590 ? 50.618 114.184 112.193 1.00 24.88 590 CYS B O 1
ATOM 8436 N N . ALA B 1 591 ? 48.831 113.023 111.477 1.00 25.90 591 ALA B N 1
ATOM 8437 C CA . ALA B 1 591 ? 49.601 111.822 111.164 1.00 25.65 591 ALA B CA 1
ATOM 8438 C C . ALA B 1 591 ? 48.909 111.006 110.083 1.00 25.54 591 ALA B C 1
ATOM 8439 O O . ALA B 1 591 ? 47.689 110.881 110.077 1.00 26.31 591 ALA B O 1
ATOM 8441 N N . VAL B 1 592 ? 49.699 110.496 109.150 1.00 24.76 592 VAL B N 1
ATOM 8442 C CA . VAL B 1 592 ? 49.279 109.406 108.296 1.00 25.52 592 VAL B CA 1
ATOM 8443 C C . VAL B 1 592 ? 50.338 108.322 108.396 1.00 26.39 592 VAL B C 1
ATOM 8444 O O . VAL B 1 592 ? 51.489 108.600 108.724 1.00 27.03 592 VAL B O 1
ATOM 8448 N N . ALA B 1 593 ? 49.944 107.095 108.087 1.00 27.61 593 ALA B N 1
ATOM 8449 C CA . ALA B 1 593 ? 50.827 105.956 108.213 1.00 28.02 593 ALA B CA 1
ATOM 8450 C C . ALA B 1 593 ? 50.464 104.861 107.220 1.00 29.01 593 ALA B C 1
ATOM 8451 O O . ALA B 1 593 ? 49.348 104.802 106.719 1.00 27.97 593 ALA B O 1
ATOM 8453 N N . ARG B 1 594 ? 51.445 104.014 106.940 1.00 30.74 594 ARG B N 1
ATOM 8454 C CA . ARG B 1 594 ? 51.283 102.866 106.087 1.00 32.58 594 ARG B CA 1
ATOM 8455 C C . ARG B 1 594 ? 51.786 101.680 106.877 1.00 34.37 594 ARG B C 1
ATOM 8456 O O . ARG B 1 594 ? 52.693 101.821 107.691 1.00 34.81 594 ARG B O 1
ATOM 8464 N N . ASP B 1 595 ? 51.173 100.524 106.661 1.00 36.93 595 ASP B N 1
ATOM 8465 C CA . ASP B 1 595 ? 51.665 99.263 107.217 1.00 38.90 595 ASP B CA 1
ATOM 8466 C C . ASP B 1 595 ? 52.323 98.572 106.028 1.00 39.47 595 ASP B C 1
ATOM 8467 O O . ASP B 1 595 ? 51.653 98.288 105.037 1.00 36.48 595 ASP B O 1
ATOM 8472 N N . PRO B 1 596 ? 53.648 98.338 106.106 1.00 43.88 596 PRO B N 1
ATOM 8473 C CA . PRO B 1 596 ? 54.378 97.827 104.937 1.00 45.84 596 PRO B CA 1
ATOM 8474 C C . PRO B 1 596 ? 54.077 96.356 104.595 1.00 47.69 596 PRO B C 1
ATOM 8475 O O . PRO B 1 596 ? 54.096 95.994 103.410 1.00 49.49 596 PRO B O 1
ATOM 8479 N N . ARG B 1 597 ? 53.807 95.539 105.625 1.00 47.59 597 ARG B N 1
ATOM 8480 C CA . ARG B 1 597 ? 53.419 94.114 105.479 1.00 46.98 597 ARG B CA 1
ATOM 8481 C C . ARG B 1 597 ? 52.101 93.923 104.714 1.00 47.82 5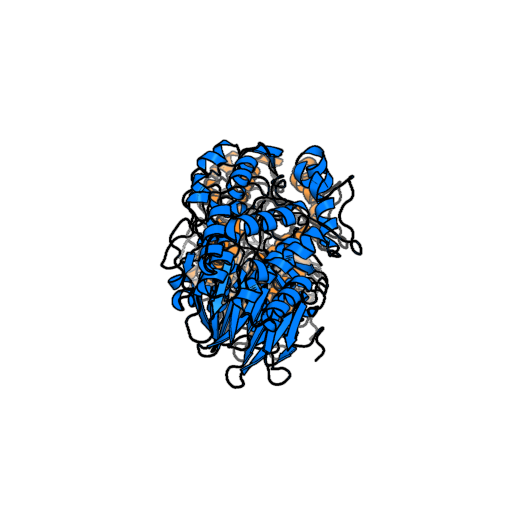97 ARG B C 1
ATOM 8482 O O . ARG B 1 597 ? 51.999 93.077 103.814 1.00 46.74 597 ARG B O 1
ATOM 8484 N N . THR B 1 598 ? 51.112 94.735 105.080 1.00 46.74 598 THR B N 1
ATOM 8485 C CA . THR B 1 598 ? 49.733 94.580 104.623 1.00 44.46 598 THR B CA 1
ATOM 8486 C C . THR B 1 598 ? 49.267 95.615 103.568 1.00 42.96 598 THR B C 1
ATOM 8487 O O . THR B 1 598 ? 48.280 95.377 102.861 1.00 41.63 598 THR B O 1
ATOM 8491 N N . GLY B 1 599 ? 49.963 96.751 103.478 1.00 42.98 599 GLY B N 1
ATOM 8492 C CA . GLY B 1 599 ? 49.648 97.824 102.506 1.00 42.60 599 GLY B CA 1
ATOM 8493 C C . GLY B 1 599 ? 48.518 98.782 102.896 1.00 42.14 599 GLY B C 1
ATOM 8494 O O . GLY B 1 599 ? 48.083 99.611 102.077 1.00 42.17 599 GLY B O 1
ATOM 8495 N N . ILE B 1 600 ? 48.076 98.687 104.153 1.00 39.21 600 ILE B N 1
ATOM 8496 C CA . ILE B 1 600 ? 46.934 99.433 104.681 1.00 37.27 600 ILE B CA 1
ATOM 8497 C C . ILE B 1 600 ? 47.394 100.805 105.164 1.00 34.95 600 ILE B C 1
ATOM 8498 O O . ILE B 1 600 ? 48.339 100.911 105.947 1.00 35.33 600 ILE B O 1
ATOM 8503 N N . LEU B 1 601 ? 46.673 101.830 104.721 1.00 32.24 601 LEU B N 1
ATOM 8504 C CA . LEU B 1 601 ? 46.943 103.224 105.041 1.00 30.02 601 LEU B CA 1
ATOM 8505 C C . LEU B 1 601 ? 46.093 103.605 106.228 1.00 29.99 601 LEU B C 1
ATOM 8506 O O . LEU B 1 601 ? 44.959 103.150 106.346 1.00 31.35 601 LEU B O 1
ATOM 8511 N N . SER B 1 602 ? 46.627 104.443 107.103 1.00 28.66 602 SER B N 1
ATOM 8512 C CA . SER B 1 602 ? 45.850 104.945 108.222 1.00 28.92 602 SER B CA 1
ATOM 8513 C C . SER B 1 602 ? 46.063 106.443 108.447 1.00 29.03 602 SER B C 1
ATOM 8514 O O . SER B 1 602 ? 46.943 107.054 107.853 1.00 30.68 602 SER B O 1
ATOM 8517 N N . ALA B 1 603 ? 45.220 107.038 109.277 1.00 28.74 603 ALA B N 1
ATOM 8518 C CA . ALA B 1 603 ? 45.342 108.454 109.604 1.00 27.54 603 ALA B CA 1
ATOM 8519 C C . ALA B 1 603 ? 44.724 108.758 110.953 1.00 27.15 603 ALA B C 1
ATOM 8520 O O . ALA B 1 603 ? 43.841 108.034 111.424 1.00 27.64 603 ALA B O 1
ATOM 8522 N N . ALA B 1 604 ? 45.212 109.829 111.564 1.00 25.92 604 ALA B N 1
ATOM 8523 C CA . ALA B 1 604 ? 44.632 110.375 112.777 1.00 26.25 604 ALA B CA 1
ATOM 8524 C C . ALA B 1 604 ? 44.833 111.891 112.782 1.00 26.56 604 ALA B C 1
ATOM 8525 O O . ALA B 1 604 ? 45.635 112.423 112.011 1.00 26.48 604 ALA B O 1
ATOM 8527 N N . ALA B 1 605 ? 44.062 112.578 113.620 1.00 27.46 605 ALA B N 1
ATOM 8528 C CA . ALA B 1 605 ? 44.160 114.032 113.745 1.00 27.77 605 ALA B CA 1
ATOM 8529 C C . ALA B 1 605 ? 43.762 114.523 115.134 1.00 27.58 605 ALA B C 1
ATOM 8530 O O . ALA B 1 605 ? 42.983 113.891 115.843 1.00 26.91 605 ALA B O 1
ATOM 8532 N N . ASN B 1 606 ? 44.312 115.675 115.484 1.00 28.20 606 ASN B N 1
ATOM 8533 C CA . ASN B 1 606 ? 44.104 116.309 116.778 1.00 29.09 606 ASN B CA 1
ATOM 8534 C C . ASN B 1 606 ? 42.692 116.878 116.935 1.00 28.98 606 ASN B C 1
ATOM 8535 O O . ASN B 1 606 ? 42.211 117.595 116.052 1.00 29.88 606 ASN B O 1
ATOM 8540 N N . PRO B 1 607 ? 42.032 116.577 118.068 1.00 27.68 607 PRO B N 1
ATOM 8541 C CA . PRO B 1 607 ? 40.693 117.105 118.285 1.00 27.59 607 PRO B CA 1
ATOM 8542 C C . PRO B 1 607 ? 40.615 118.503 118.928 1.00 27.79 607 PRO B C 1
ATOM 8543 O O . PRO B 1 607 ? 39.537 119.104 118.947 1.00 27.80 607 PRO B O 1
ATOM 8547 N N . ARG B 1 608 ? 41.736 119.012 119.429 1.00 27.68 608 ARG B N 1
ATOM 8548 C CA . ARG B 1 608 ? 41.734 120.218 120.241 1.00 28.05 608 ARG B CA 1
ATOM 8549 C C . ARG B 1 608 ? 41.625 121.422 119.323 1.00 27.32 608 ARG B C 1
ATOM 8550 O O . ARG B 1 608 ? 42.414 121.546 118.386 1.00 25.96 608 ARG B O 1
ATOM 8558 N N . GLY B 1 609 ? 40.671 122.304 119.621 1.00 26.71 609 GLY B N 1
ATOM 8559 C CA . GLY B 1 609 ? 40.364 123.459 118.781 1.00 26.75 609 GLY B CA 1
ATOM 8560 C C . GLY B 1 609 ? 39.393 123.131 117.656 1.00 27.28 609 GLY B C 1
ATOM 8561 O O . GLY B 1 609 ? 39.198 123.947 116.769 1.00 27.75 609 GLY B O 1
ATOM 8562 N N . MET B 1 610 ? 38.767 121.952 117.721 1.00 27.31 610 MET B N 1
ATOM 8563 C CA . MET B 1 610 ? 37.826 121.441 116.710 1.00 27.46 610 MET B CA 1
ATOM 8564 C C . MET B 1 610 ? 38.077 121.982 115.302 1.00 26.48 610 MET B C 1
ATOM 8565 O O . MET B 1 610 ? 37.268 122.730 114.739 1.00 26.16 610 MET B O 1
ATOM 8570 N N . GLN B 1 611 ? 39.219 121.602 114.752 1.00 25.56 611 GLN B N 1
ATOM 8571 C CA . GLN B 1 611 ? 39.672 122.132 113.468 1.00 25.72 611 GLN B CA 1
ATOM 8572 C C . GLN B 1 611 ? 40.471 121.103 112.700 1.00 25.63 611 GLN B C 1
ATOM 8573 O O . GLN B 1 611 ? 40.204 120.872 111.519 1.00 24.69 611 GLN B O 1
ATOM 8579 N N . GLY B 1 612 ? 41.465 120.517 113.364 1.00 26.08 612 GLY B N 1
ATOM 8580 C CA . GLY B 1 612 ? 42.257 119.432 112.798 1.00 27.03 612 GLY B CA 1
ATOM 8581 C C . GLY B 1 612 ? 41.403 118.222 112.458 1.00 27.85 612 GLY B C 1
ATOM 8582 O O . GLY B 1 612 ? 40.468 117.869 113.204 1.00 28.55 612 GLY B O 1
ATOM 8583 N N . TYR B 1 613 ? 41.716 117.588 111.328 1.00 27.72 613 TYR B N 1
ATOM 8584 C CA . TYR B 1 613 ? 40.866 116.526 110.795 1.00 27.91 613 TYR B CA 1
ATOM 8585 C C . TYR B 1 613 ? 41.584 115.640 109.773 1.00 28.22 613 TYR B C 1
ATOM 8586 O O . TYR B 1 613 ? 42.258 116.132 108.847 1.00 28.18 613 TYR B O 1
ATOM 8595 N N . ALA B 1 614 ? 41.417 114.333 109.968 1.00 27.63 614 ALA B N 1
ATOM 8596 C CA . ALA B 1 614 ? 41.877 113.325 109.031 1.00 27.89 614 ALA B CA 1
ATOM 8597 C C . ALA B 1 614 ? 40.741 112.910 108.089 1.00 27.85 614 ALA B C 1
ATOM 8598 O O . ALA B 1 614 ? 39.564 112.907 108.478 1.00 27.68 614 ALA B O 1
ATOM 8600 N N . VAL B 1 615 ? 41.090 112.586 106.846 1.00 27.80 615 VAL B N 1
ATOM 8601 C CA . VAL B 1 615 ? 40.142 111.964 105.906 1.00 29.29 615 VAL B CA 1
ATOM 8602 C C . VAL B 1 615 ? 40.841 110.914 105.041 1.00 29.38 615 VAL B C 1
ATOM 8603 O O . VAL B 1 615 ? 42.000 111.083 104.662 1.00 29.08 615 VAL B O 1
ATOM 8607 N N . GLY B 1 616 ? 40.119 109.845 104.718 1.00 29.65 616 GLY B N 1
ATOM 8608 C CA . GLY B 1 616 ? 40.627 108.820 103.818 1.00 29.81 616 GLY B CA 1
ATOM 8609 C C . GLY B 1 616 ? 39.770 107.578 103.741 1.00 30.47 616 GLY B C 1
ATOM 8610 O O . GLY B 1 616 ? 38.777 107.446 104.467 1.00 29.83 616 GLY B O 1
ATOM 8611 N N . ARG B 1 617 ? 40.165 106.672 102.844 1.00 31.00 617 ARG B N 1
ATOM 8612 C CA . ARG B 1 617 ? 39.467 105.404 102.636 1.00 30.56 617 ARG B CA 1
ATOM 8613 C C . ARG B 1 617 ? 40.358 104.385 101.952 1.00 30.24 617 ARG B C 1
ATOM 8614 O O . ARG B 1 617 ? 41.491 104.700 101.601 1.00 30.95 617 ARG B O 1
#

Radius of gyration: 38.91 Å; Cα contacts (8 Å, |Δi|>4): 2927; chains: 2; bounding box: 81×60×126 Å

Solvent-accessible surface area: 38422 Å² total; per-residue (Å²): 146,186,36,51,48,67,17,43,75,13,104,31,0,0,0,0,0,9,0,94,29,0,0,95,5,0,7,27,1,4,83,82,52,2,13,0,5,0,0,0,0,0,0,0,0,0,0,5,11,0,2,13,1,9,1,4,4,1,0,3,0,0,0,1,0,1,32,55,80,52,137,19,89,0,0,2,0,1,0,22,2,2,74,33,0,47,10,75,76,2,96,68,61,71,14,84,29,2,2,10,17,0,6,0,0,1,1,3,4,0,2,2,4,0,0,0,10,0,0,70,64,56,12,85,27,44,2,46,52,0,0,100,42,0,15,24,68,0,52,122,10,6,50,6,13,109,26,0,7,76,0,0,82,69,21,66,133,45,0,85,93,52,5,73,29,0,14,107,23,12,8,78,92,33,60,16,18,82,78,72,99,102,26,111,16,88,46,6,1,56,4,0,98,131,0,35,73,92,2,62,81,46,49,93,44,72,35,34,0,57,29,0,15,67,13,9,32,77,19,25,0,5,96,0,0,20,109,12,0,161,94,94,8,38,9,58,49,50,95,141,13,62,6,26,3,55,66,74,20,4,46,66,30,37,5,72,63,44,68,24,10,63,49,105,31,100,43,13,18,0,2,0,0,7,26,10,0,1,0,0,1,0,0,1,5,2,3,8,15,36,141,152,40,42,138,74,35,31,16,73,4,1,6,28,3,2,2,6,1,5,2,0,2,0,0,1,9,1,22,0,3,27,35,56,102,31,15,31,124,61,0,24,37,84,148,26,1,46,46,12,70,137,75,33,36,110,45,13,14,60,54,34,68,33,10,62,0,64,66,109,123,30,146,61,8,74,43,7,116,82,81,41,135,69,95,108,65,93,82,23,24,35,62,13,0,0,0,0,0,0,1,149,136,11,20,0,0,0,0,0,2,1,0,2,31,1,24,12,3,11,0,0,54,77,0,0,6,2,6,1,5,7,0,10,0,6,6,8,50,114,54,8,19,4,6,2,38,48,44,117,37,0,1,0,1,0,0,0,0,0,0,21,109,123,54,84,27,6,0,0,0,0,0,1,9,9,9,38,0,0,3,8,0,1,11,2,0,0,3,0,17,65,63,86,128,69,177,72,17,22,6,0,0,3,4,1,12,14,45,5,12,18,1,26,0,4,1,15,0,70,71,88,3,14,11,70,46,0,10,0,16,2,1,49,75,17,52,112,48,23,8,55,48,0,120,138,32,27,6,104,22,67,80,10,75,61,92,20,9,0,21,0,0,0,0,1,38,50,67,106,77,36,62,4,14,0,0,1,3,15,4,22,153,21,6,103,13,21,25,134,144,182,36,51,46,70,19,43,77,12,104,32,0,0,0,0,0,9,0,92,30,0,0,94,6,0,6,28,1,4,82,48,53,2,14,0,4,0,0,0,0,0,0,0,0,0,0,8,14,0,2,13,1,8,1,4,4,1,0,3,0,0,0,1,0,1,30,53,82,52,77,20,101,0,0,2,0,0,0,22,1,3,73,35,0,49,10,71,77,2,98,68,62,69,15,87,29,1,1,9,18,0,7,0,0,1,3,2,3,0,1,1,4,0,0,0,11,0,0,77,65,55,11,84,23,41,3,49,18,0,0,86,45,0,16,24,66,0,51,113,9,6,51,7,14,103,26,0,5,76,0,0,79,82,17,57,119,30,0,89,85,44,5,73,29,0,15,106,26,13,8,78,85,34,69,6,18,128,73,68,110,104,25,114,20,91,44,6,1,56,3,0,99,128,0,34,76,94,3,26,71,46,49,90,46,71,36,29,0,59,31,0,15,64,15,6,39,77,18,27,0,6,102,0,0,20,107,12,0,159,90,97,9,39,9,61,49,53,97,143,12,63,6,26,2,57,66,75,20,4,46,68,29,41,5,72,66,45,65,24,9,64,52,103,34,100,43,13,18,0,1,0,0,6,26,10,0,1,0,0,0,0,0,0,5,1,4,6,16,35,140,153,40,42,74,81,32,36,17,74,2,1,6,25,3,2,3,7,2,5,1,0,2,0,0,2,10,1,23,0,3,32,28,53,106,28,14,33,122,62,0,21,41,80,89,31,1,53,46,12,74,84,77,35,36,122,134,12,15,87,115,34,54,33,9,63,0,60,64,108,117,38,143,56,6,86,41,2,117,103,72,37,130,61,101,111,62,86,86,27,23,30,70,11,0,0,1,0,0,0,0,149,136,8,21,0,0,0,0,0,2,1,0,2,27,2,27,13,3,9,1,0,54,75,0,0,8,2,6,2,5,5,0,10,0,5,6,10,55,111,51,8,17,4,7,2,34,47,43,109,36,2,2,1,1,0,0,0,0,0,0,21,107,121,54,75,22,7,0,0,0,0,0,1,10,7,10,39,0,1,4,7,0,0,10,2,0,0,3,0,17,66,65,85,126,67,182,70,15,25,6,0,0,3,3,0,13,15,46,4,14,16,1,31,0,5,0,14,0,70,77,91,3,14,12,76,51,0,6,1,14,3,1,47,74,14,84,107,39,21,7,55,53,0,117,166,39,22,10,49,22,61,79,11,80,63,94,24,10,0,22,0,0,0,0,2,59,49,56,104,79,35,63,5,13,0,0,1,3,16,3,20,151,21,5,103,13,22,27,135

Sequence (1160 aa):
MFTTRPTLQGTFGMVSSTHWLASQSAMAVLEDGGNAYDAAVAGAFVLHVVEPHLNGPAGEVPILLAPAGGEVRVLCGQGVAPAGATVAHYKGLGLDLVPGTGPLAAAVPGAFDAWMLLLRDHGTKPLADVLKYAVGYAEHGHAPVENVGVTVETVRELFETEWTTSADVYLPGGKAPRPGELLRNPTLAATWKRLLAEVAGAGDREAQIEAAREVWRTGFIAEALVRQARRPTMDTSGERHTGTLTAADLAGWSATYEAPATYDWNGWTVCKAGPWSQGPVLLQQLALLPPELPEYGSADYVHLLVEGCKLAMADREAWYGDAAEVPLDELLSAEYNAGRRELVGDKASHELRPGSPGGRTARLSAHADLVATGEPGFDPLGATCHLDVVDRWGNMVAATPSGGWLQSNPVVPELGFPLGTRLQMTWLEEGLPNSLTPGRRPRTTLTPSIALRDGIPVMAFGTPGGDQQDQWQLHFFLAVALRARVRGGLDLQGAIDAPNWHNDSFPGSFYPRGMRPGSVTVEARMDPGIAAELRRRGHEVTVGPPWSEGRLCAVARDPRTGILSAAANPRGMQGYAVGRMFTTRPTLQGTFGMVSSTHWLASQSAMAVLEDGGNAYDAAVAGAFVLHVVEPHLNGPAGEVPILLAPAGGEVRVLCGQGVAPAGATVAHYKGLGLDLVPGTGPLAAAVPGAFDAWMLLLRDHGTKPLADVLKYAVGYAEHGHAPVENVGVTVETVRELFETEWTTSADVYLPGGKAPRPGELLRNPTLAATWKRLLAEVAGAGDREAQIEAAREVWRTGFIAEALVRQARRPTMDTSGERHTGTLTAADLAGWSATYEAPATYDWNGWTVCKAGPWSQGPVLLQQLALLPPELPEYGSADYVHLLVEGCKLAMADREAWYGDAAEVPLDELLSAEYNAGRRELVGDKASHELRPGSPGGRTARLSAHADLVATGEPGFDPLGATCHLDVVDRWGNMVAATPSGGWLQSNPVVPELGFPLGTRLQMTWLEEGLPNSLTPGRRPRTTLTPSIALRDGIPVMAFGTPGGDQQDQWQLHFFLAVALRARVRGGLDLQGAIDAPNWHNDSFPGSFYPRGMRPGSVTVEARMDPGIAAELRRRGHEVTVGPPWSEGRLCAVARDPRTGILSAAANPRGMQGYAVGR

Nearest PDB structures (foldseek):
  6j3a-assembly1_B-2  TM=1.002E+00  e=0.000E+00  Streptomyces lincolnensis
  6j3i-assembly1_A  TM=9.903E-01  e=0.000E+00  Streptomyces lincolnensis
  6j3i-assembly2_B  TM=9.886E-01  e=0.000E+00  Streptomyces lincolnensis
  2i3o-assembly2_D  TM=8.524E-01  e=1.548E-37  Thermoplasma acidophilum
  2e0w-assembly2_B  TM=8.529E-01  e=7.851E-36  Escherichia coli K-12

Organism: Streptomyces lincolnensis (NCBI:txid1915)